Protein 4DRY (pdb70)

CATH classification: 3.40.50.720

B-factor: mean 14.55, std 7.14, range [5.87, 83.01]

Sequence (951 aa):
RIALVTGGGTGVGRGIAQALSAEGYSVVITGRRPDVLDAAAGEIGGRTGNIVRAVVCDVGDPDQVAALFAAVRAEFARLDLLVNNAGSNVPPVPLEEVTFEQWNGIVAANLTGAFLCTQHAFRKAQTPRGGRIINNGSISAQTPRPNSAPYTATKHAITGLTKSTALDGRHDIACGQIDIGNAATTGVLQANGEVAAEPTIPIEHIAEAVVYASLPLSANVLTTVATRPLVGRGRIALVTGGGTGVGRGIAQALSAEGYSVVITGRRPDVLDAAAGEIGGRTGNIVRAVVCDVGDPDQVAALFAAVRAEFARLDLLVNNAGSNVPPVPLEEVTFEQWNGIVAANLTGAFLCTQHAFRKAQTPRGGRIINNGSISAQTPRPNSAPYTATKHAITGLTKSTALDGRHDIACGQIDIGNAATDTARSTGVLQANGEVAAEPTIPIEHIAEAVVYASLPLSANVLTTVATRPLVGRGRIALVTGGGTGVGRGIAQALSAEGYSVVITGRRPDVLDAAAGEIGGRTGNIVRAVVCDVGDPDQVAALFAAVRAEFARLDLLVNNAGSNVPPVPLEEVTFEQWNGIVAANLTGAFLCTQHAFRKAQTPRGGRIINNGSISAQTPRPNSAPYTATKHAITGLTKSTALDGRHDIACGQIDIGNAATDTARSTGVLQANGEVAAEPTIPIEHIAEAVVYASLPLSANVLTTVATRPLVGRGRIALVTGGGTGVGRGIAQALSAEGYSVVITGRRPDVLDAAAGEIGGRTGNIVRAVVCDVGDPDQVAALFAAVRAEFARLDLLVNNAGSNVPPVPLEEVTFEQWNGIVAANLTGAFLCTQHAFRKAQTPRGGRIINNGSISAQTPRPNSAPYTATKHAITGLTKSTALDGRHDIACGQIDIGNAATDTARSTGVLQANGEVAAEPTIPIEHIAEAVVYASLPLSANVLTTVATRPLVGRG

Secondary structure (DSSP, 8-state):
-EEEETTTTSHHHHHHHHHHHHTT-EEEEEES-HHHHHHHHHHHHHHHSS-EEEEE--TT-HHHHHHHHHHHHHHHS--SEEEE----------GGG--HHHHHHHHIIIIIHHHHHHHHHH---SSS--EEEEEE--GGGT-PPTT-HHHHHHHHHHHHHHHHHHHHH---EEEEEE--S-B---EEE-TTS-EEE---B-HHHHHHHHH---S-TT------------SSB-/-EEEETTTTSHHHHHHHHHHHHTT-EEEEEES-HHHHHHHHHHHHHHH-S-EEEEE--TTSHHHHHHHHHHHHHHHS---EEEE----------GGG--HHHHHHHHIIIIIHHHHHHHHHH---SSS--EEEEEE--GGGTSPPSS-HHHHHHHHHHHHHHHHHHHHH---EEEEEE---SB---------EE-TTS-EE----B-HHHHHHHHH---S-TT------------SSB-/-EEEETTTTSHHHHHHHHHHHHTT-EEEEEES-HHHHHHHHHHHHHHH-S-EEEEE--TT-HHHHHHHHHHHHHHHS--SEEEE----------GGG--HHHHHHHHIIIIIHHHHHHHHHH---SSS--EEEEEE--GGGTSPPSS-HHHHHHHHHHHHHHHHHHHHH---EEEEEE---SEE-------EEE-TTS-EEE---EEHHHHHHHHH---S-TT------------SSB-/-EEEETT-SSHHHHHHHHHHHHTT-EEEEEES-HHHHHHHHHHHHHHH-S-EEEEE--TT-HHHHHHHHHHHHHHHS---EEEE-------S--GGG--HHHHHHHHIIIIIHHHHHHHHHH---SSS--EEEEEE--GGGTSPPTT-HHHHHHHHHHHHHHHHHHHHT---EEEEEE---SB---------EE-TTS-EE----B-HHHHHHHHH---S-TT------------SSB-

Structure (mmCIF, N/CA/C/O backbone):
data_4DRY
#
_entry.id   4DRY
#
_cell.length_a   86.531
_cell.length_b   98.128
_cell.length_c   117.220
_cell.angle_alpha   90.00
_cell.angle_beta   90.00
_cell.angle_gamma   90.00
#
_symmetry.space_group_name_H-M   'P 21 21 21'
#
loop_
_entity.id
_entity.type
_entity.pdbx_description
1 polymer '3-oxoacyl-[acyl-carrier-protein] reductase'
2 non-polymer 'SULFATE ION'
3 water water
#
loop_
_atom_site.group_PDB
_atom_site.id
_atom_site.type_symbol
_atom_site.label_atom_id
_atom_site.label_alt_id
_atom_site.label_comp_id
_atom_site.label_asym_id
_atom_site.label_entity_id
_atom_site.label_seq_id
_atom_site.pdbx_PDB_ins_code
_atom_site.Cartn_x
_atom_site.Cartn_y
_atom_site.Cartn_z
_atom_site.occupancy
_atom_site.B_iso_or_equiv
_atom_site.auth_seq_id
_atom_site.auth_comp_id
_atom_site.auth_asym_id
_atom_site.auth_atom_id
_atom_site.pdbx_PDB_model_num
ATOM 1 N N . ARG A 1 34 ? 21.293 18.235 21.075 1.00 14.96 11 ARG A N 1
ATOM 2 C CA . ARG A 1 34 ? 22.116 19.108 21.916 1.00 14.58 11 ARG A CA 1
ATOM 3 C C . ARG A 1 34 ? 22.899 18.290 22.941 1.00 11.38 11 ARG A C 1
ATOM 4 O O . ARG A 1 34 ? 22.374 17.355 23.552 1.00 11.73 11 ARG A O 1
ATOM 12 N N . ILE A 1 35 ? 24.161 18.644 23.125 1.00 10.63 12 ILE A N 1
ATOM 13 C CA . ILE A 1 35 ? 25.055 17.866 23.972 1.00 9.65 12 ILE A CA 1
ATOM 14 C C . ILE A 1 35 ? 25.377 18.595 25.271 1.00 9.44 12 ILE A C 1
ATOM 15 O O . ILE A 1 35 ? 25.929 19.693 25.251 1.00 8.28 12 ILE A O 1
ATOM 20 N N . ALA A 1 36 ? 25.050 17.971 26.400 1.00 9.42 13 ALA A N 1
ATOM 21 C CA . ALA A 1 36 ? 25.258 18.598 27.704 1.00 9.03 13 ALA A CA 1
ATOM 22 C C . ALA A 1 36 ? 26.205 17.794 28.577 1.00 9.25 13 ALA A C 1
ATOM 23 O O . ALA A 1 36 ? 26.228 16.568 28.524 1.00 10.29 13 ALA A O 1
ATOM 25 N N . LEU A 1 37 ? 26.979 18.500 29.384 1.00 8.02 14 LEU A N 1
ATOM 26 C CA . LEU A 1 37 ? 27.903 17.878 30.309 1.00 8.07 14 LEU A CA 1
ATOM 27 C C . LEU A 1 37 ? 27.691 18.451 31.723 1.00 8.92 14 LEU A C 1
ATOM 28 O O . LEU A 1 37 ? 27.765 19.667 31.930 1.00 7.83 14 LEU A O 1
ATOM 33 N N . VAL A 1 38 ? 27.411 17.568 32.682 1.00 8.54 15 VAL A N 1
ATOM 34 C CA . VAL A 1 38 ? 27.201 17.959 34.070 1.00 8.57 15 VAL A CA 1
ATOM 35 C C . VAL A 1 38 ? 28.287 17.357 34.973 1.00 9.21 15 VAL A C 1
ATOM 36 O O . VAL A 1 38 ? 28.361 16.140 35.138 1.00 9.56 15 VAL A O 1
ATOM 40 N N . THR A 1 39 ? 29.145 18.197 35.544 1.00 9.13 16 THR A N 1
ATOM 41 C CA . THR A 1 39 ? 30.127 17.696 36.509 1.00 10.03 16 THR A CA 1
ATOM 42 C C . THR A 1 39 ? 29.446 17.419 37.841 1.00 10.26 16 THR A C 1
ATOM 43 O O . THR A 1 39 ? 28.582 18.178 38.271 1.00 9.30 16 THR A O 1
ATOM 47 N N . GLY A 1 40 ? 29.836 16.324 38.488 1.00 10.89 17 GLY A N 1
ATOM 48 C CA . GLY A 1 40 ? 29.205 15.918 39.727 1.00 10.10 17 GLY A CA 1
ATOM 49 C C . GLY A 1 40 ? 27.743 15.600 39.508 1.00 11.31 17 GLY A C 1
ATOM 50 O O . GLY A 1 40 ? 26.901 15.865 40.363 1.00 10.59 17 GLY A O 1
ATOM 51 N N . GLY A 1 41 ? 27.435 15.021 38.351 1.00 11.90 18 GLY A N 1
ATOM 52 C CA . GLY A 1 41 ? 26.058 14.692 38.013 1.00 11.84 18 GLY A CA 1
ATOM 53 C C . GLY A 1 41 ? 25.570 13.361 38.567 1.00 12.56 18 GLY A C 1
ATOM 54 O O . GLY A 1 41 ? 24.441 12.946 38.294 1.00 13.05 18 GLY A O 1
ATOM 55 N N . GLY A 1 42 ? 26.416 12.692 39.345 1.00 11.72 19 GLY A N 1
ATOM 56 C CA . GLY A 1 42 ? 26.094 11.374 39.860 1.00 12.65 19 GLY A CA 1
ATOM 57 C C . GLY A 1 42 ? 25.164 11.392 41.062 1.00 15.29 19 GLY A C 1
ATOM 58 O O . GLY A 1 42 ? 24.354 10.481 41.230 1.00 17.88 19 GLY A O 1
ATOM 59 N N . THR A 1 43 ? 25.275 12.435 41.883 1.00 13.03 20 THR A N 1
ATOM 60 C CA . THR A 1 43 ? 24.527 12.555 43.122 1.00 13.78 20 THR A CA 1
ATOM 61 C C . THR A 1 43 ? 23.910 13.934 43.255 1.00 14.20 20 THR A C 1
ATOM 62 O O . THR A 1 43 ? 24.273 14.856 42.521 1.00 13.79 20 THR A O 1
ATOM 66 N N . GLY A 1 44 ? 22.986 14.070 44.207 1.00 13.31 21 GLY A N 1
ATOM 67 C CA . GLY A 1 44 ? 22.521 15.369 44.655 1.00 11.16 21 GLY A CA 1
ATOM 68 C C . GLY A 1 44 ? 22.006 16.296 43.574 1.00 12.77 21 GLY A C 1
ATOM 69 O O . GLY A 1 44 ? 21.307 15.874 42.650 1.00 13.51 21 GLY A O 1
ATOM 70 N N . VAL A 1 45 ? 22.344 17.575 43.691 1.00 11.91 22 VAL A N 1
ATOM 71 C CA . VAL A 1 45 ? 21.804 18.574 42.774 1.00 11.62 22 VAL A CA 1
ATOM 72 C C . VAL A 1 45 ? 22.193 18.284 41.330 1.00 11.08 22 VAL A C 1
ATOM 73 O O . VAL A 1 45 ? 21.366 18.392 40.425 1.00 10.68 22 VAL A O 1
ATOM 77 N N . GLY A 1 46 ? 23.456 17.916 41.124 1.00 11.85 23 GLY A N 1
ATOM 78 C CA . GLY A 1 46 ? 23.962 17.630 39.792 1.00 10.85 23 GLY A CA 1
ATOM 79 C C . GLY A 1 46 ? 23.161 16.541 39.106 1.00 11.36 23 GLY A C 1
ATOM 80 O O . GLY A 1 46 ? 22.823 16.647 37.924 1.00 11.05 23 GLY A O 1
ATOM 81 N N . ARG A 1 47 ? 22.836 15.500 39.860 1.00 10.94 24 ARG A N 1
ATOM 82 C CA . ARG A 1 47 ? 22.083 14.393 39.320 1.00 11.92 24 ARG A CA 1
ATOM 83 C C . ARG A 1 47 ? 20.667 14.814 38.940 1.00 11.27 24 ARG A C 1
ATOM 84 O O . ARG A 1 47 ? 20.098 14.329 37.962 1.00 11.02 24 ARG A O 1
ATOM 92 N N . GLY A 1 48 ? 20.092 15.713 39.725 1.00 10.86 25 GLY A N 1
ATOM 93 C CA . GLY A 1 48 ? 18.782 16.240 39.402 1.00 11.60 25 GLY A CA 1
ATOM 94 C C . GLY A 1 48 ? 18.816 17.007 38.092 1.00 10.73 25 GLY A C 1
ATOM 95 O O . GLY A 1 48 ? 17.919 16.884 37.263 1.00 10.06 25 GLY A O 1
ATOM 96 N N . ILE A 1 49 ? 19.861 17.807 37.920 1.00 9.52 26 ILE A N 1
ATOM 97 C CA . ILE A 1 49 ? 20.035 18.610 36.723 1.00 10.48 26 ILE A CA 1
ATOM 98 C C . ILE A 1 49 ? 20.186 17.720 35.498 1.00 10.75 26 ILE A C 1
ATOM 99 O O . ILE A 1 49 ? 19.548 17.952 34.471 1.00 9.68 26 ILE A O 1
ATOM 104 N N . ALA A 1 50 ? 21.030 16.698 35.632 1.00 11.01 27 ALA A N 1
ATOM 105 C CA . ALA A 1 50 ? 21.246 15.700 34.585 1.00 10.50 27 ALA A CA 1
ATOM 106 C C . ALA A 1 50 ? 19.936 15.032 34.192 1.00 11.27 27 ALA A C 1
ATOM 107 O O . ALA A 1 50 ? 19.634 14.895 33.013 1.00 12.11 27 ALA A O 1
ATOM 109 N N . GLN A 1 51 ? 19.171 14.609 35.189 1.00 11.54 28 GLN A N 1
ATOM 110 C CA . GLN A 1 51 ? 17.879 13.983 34.956 1.00 13.83 28 GLN A CA 1
ATOM 111 C C . GLN A 1 51 ? 16.967 14.906 34.169 1.00 13.60 28 GLN A C 1
ATOM 112 O O . GLN A 1 51 ? 16.333 14.484 33.204 1.00 13.90 28 GLN A O 1
ATOM 118 N N . ALA A 1 52 ? 16.900 16.166 34.594 1.00 12.68 29 ALA A N 1
ATOM 119 C CA . ALA A 1 52 ? 16.010 17.131 33.962 1.00 12.32 29 ALA A CA 1
ATOM 120 C C . ALA A 1 52 ? 16.451 17.438 32.537 1.00 11.32 29 ALA A C 1
ATOM 121 O O . ALA A 1 52 ? 15.618 17.560 31.640 1.00 11.72 29 ALA A O 1
ATOM 123 N N . LEU A 1 53 ? 17.758 17.562 32.339 1.00 10.93 30 LEU A N 1
ATOM 124 C CA . LEU A 1 53 ? 18.321 17.796 31.013 1.00 10.88 30 LEU A CA 1
ATOM 125 C C . LEU A 1 53 ? 18.095 16.600 30.107 1.00 11.74 30 LEU A C 1
ATOM 126 O O . LEU A 1 53 ? 17.709 16.748 28.949 1.00 11.54 30 LEU A O 1
ATOM 131 N N . SER A 1 54 ? 18.342 15.411 30.638 1.00 11.54 31 SER A N 1
ATOM 132 C CA . SER A 1 54 ? 18.102 14.197 29.881 1.00 11.93 31 SER A CA 1
ATOM 133 C C . SER A 1 54 ? 16.641 14.122 29.428 1.00 12.56 31 SER A C 1
ATOM 134 O O . SER A 1 54 ? 16.351 13.668 28.326 1.00 12.54 31 SER A O 1
ATOM 137 N N . ALA A 1 55 ? 15.724 14.583 30.273 1.00 12.23 32 ALA A N 1
ATOM 138 C CA . ALA A 1 55 ? 14.303 14.585 29.928 1.00 12.10 32 ALA A CA 1
ATOM 139 C C . ALA A 1 55 ? 13.941 15.612 28.840 1.00 12.50 32 ALA A C 1
ATOM 140 O O . ALA A 1 55 ? 12.959 15.451 28.123 1.00 13.10 32 ALA A O 1
ATOM 142 N N . GLU A 1 56 ? 14.736 16.666 28.718 1.00 13.06 33 GLU A N 1
ATOM 143 C CA . GLU A 1 56 ? 14.490 17.685 27.703 1.00 12.43 33 GLU A CA 1
ATOM 144 C C . GLU A 1 56 ? 15.020 17.261 26.340 1.00 12.57 33 GLU A C 1
ATOM 145 O O . GLU A 1 56 ? 14.840 17.963 25.357 1.00 13.23 33 GLU A O 1
ATOM 151 N N . GLY A 1 57 ? 15.695 16.118 26.290 1.00 13.56 34 GLY A N 1
ATOM 152 C CA . GLY A 1 57 ? 16.195 15.584 25.036 1.00 11.82 34 GLY A CA 1
ATOM 153 C C . GLY A 1 57 ? 17.687 15.769 24.811 1.00 13.69 34 GLY A C 1
ATOM 154 O O . GLY A 1 57 ? 18.194 15.421 23.748 1.00 13.82 34 GLY A O 1
ATOM 155 N N . TYR A 1 58 ? 18.392 16.332 25.789 1.00 12.15 35 TYR A N 1
ATOM 156 C CA . TYR A 1 58 ? 19.846 16.413 25.719 1.00 11.74 35 TYR A CA 1
ATOM 157 C C . TYR A 1 58 ? 20.470 15.030 25.812 1.00 11.60 35 TYR A C 1
ATOM 158 O O . TYR A 1 58 ? 19.993 14.173 26.551 1.00 12.01 35 TYR A O 1
ATOM 167 N N . SER A 1 59 ? 21.558 14.823 25.087 1.00 12.02 36 SER A N 1
ATOM 168 C CA . SER A 1 59 ? 22.456 13.724 25.399 1.00 11.19 36 SER A CA 1
ATOM 169 C C . SER A 1 59 ? 23.342 14.256 26.519 1.00 11.28 36 SER A C 1
ATOM 170 O O . SER A 1 59 ? 23.830 15.389 26.453 1.00 10.72 36 SER A O 1
ATOM 173 N N . VAL A 1 60 ? 23.545 13.459 27.556 1.00 11.20 37 VAL A N 1
ATOM 174 C CA . VAL A 1 60 ? 24.170 13.981 28.758 1.00 10.26 37 VAL A CA 1
ATOM 175 C C . VAL A 1 60 ? 25.396 13.178 29.161 1.00 11.07 37 VAL A C 1
ATOM 176 O O . VAL A 1 60 ? 25.415 11.944 29.067 1.00 10.72 37 VAL A O 1
ATOM 180 N N . VAL A 1 61 ? 26.428 13.891 29.591 1.00 9.49 38 VAL A N 1
ATOM 181 C CA . VAL A 1 61 ? 27.581 13.257 30.190 1.00 9.50 38 VAL A CA 1
ATOM 182 C C . VAL A 1 61 ? 27.664 13.715 31.633 1.00 10.08 38 VAL A C 1
ATOM 183 O O . VAL A 1 61 ? 27.600 14.909 31.920 1.00 9.50 38 VAL A O 1
ATOM 187 N N . ILE A 1 62 ? 27.791 12.767 32.553 1.00 11.05 39 ILE A N 1
ATOM 188 C CA . ILE A 1 62 ? 27.965 13.127 33.953 1.00 10.80 39 ILE A CA 1
ATOM 189 C C . ILE A 1 62 ? 29.344 12.692 34.437 1.00 11.39 39 ILE A C 1
ATOM 190 O O . ILE A 1 62 ? 29.935 11.762 33.885 1.00 12.13 39 ILE A O 1
ATOM 195 N N . THR A 1 63 ? 29.869 13.389 35.438 1.00 10.94 40 THR A N 1
ATOM 196 C CA . THR A 1 63 ? 31.190 13.069 35.970 1.00 12.33 40 THR A CA 1
ATOM 197 C C . THR A 1 63 ? 31.133 12.869 37.478 1.00 13.32 40 THR A C 1
ATOM 198 O O . THR A 1 63 ? 30.233 13.376 38.154 1.00 13.48 40 THR A O 1
ATOM 202 N N . GLY A 1 64 ? 32.102 12.122 37.994 1.00 14.65 41 GLY A N 1
ATOM 203 C CA . GLY A 1 64 ? 32.194 11.817 39.411 1.00 16.97 41 GLY A CA 1
ATOM 204 C C . GLY A 1 64 ? 33.373 10.891 39.643 1.00 18.44 41 GLY A C 1
ATOM 205 O O . GLY A 1 64 ? 33.917 10.327 38.697 1.00 18.17 41 GLY A O 1
ATOM 206 N N . ARG A 1 65 ? 33.765 10.723 40.899 1.00 22.45 42 ARG A N 1
ATOM 207 C CA . ARG A 1 65 ? 34.939 9.915 41.233 1.00 22.77 42 ARG A CA 1
ATOM 208 C C . ARG A 1 65 ? 34.573 8.483 41.619 1.00 23.93 42 ARG A C 1
ATOM 209 O O . ARG A 1 65 ? 35.447 7.622 41.732 1.00 25.27 42 ARG A O 1
ATOM 217 N N . ARG A 1 66 ? 33.286 8.234 41.825 1.00 22.86 43 ARG A N 1
ATOM 218 C CA . ARG A 1 66 ? 32.824 6.915 42.226 1.00 24.71 43 ARG A CA 1
ATOM 219 C C . ARG A 1 66 ? 32.114 6.224 41.065 1.00 24.82 43 ARG A C 1
ATOM 220 O O . ARG A 1 66 ? 30.959 6.522 40.768 1.00 26.15 43 ARG A O 1
ATOM 228 N N . PRO A 1 67 ? 32.807 5.290 40.404 1.00 24.67 44 PRO A N 1
ATOM 229 C CA . PRO A 1 67 ? 32.317 4.603 39.201 1.00 24.54 44 PRO A CA 1
ATOM 230 C C . PRO A 1 67 ? 31.001 3.870 39.443 1.00 25.64 44 PRO A C 1
ATOM 231 O O . PRO A 1 67 ? 30.102 3.919 38.610 1.00 23.78 44 PRO A O 1
ATOM 235 N N . ASP A 1 68 ? 30.899 3.194 40.581 1.00 27.88 45 ASP A N 1
ATOM 236 C CA . ASP A 1 68 ? 29.691 2.458 40.924 1.00 26.20 45 ASP A CA 1
ATOM 237 C C . ASP A 1 68 ? 28.460 3.370 40.979 1.00 25.37 45 ASP A C 1
ATOM 238 O O . ASP A 1 68 ? 27.452 3.107 40.318 1.00 23.94 45 ASP A O 1
ATOM 243 N N . VAL A 1 69 ? 28.541 4.446 41.755 1.00 25.34 46 VAL A N 1
ATOM 244 C CA . VAL A 1 69 ? 27.435 5.398 41.835 1.00 24.47 46 VAL A CA 1
ATOM 245 C C . VAL A 1 69 ? 27.134 6.038 40.477 1.00 23.88 46 VAL A C 1
ATOM 246 O O . VAL A 1 69 ? 25.981 6.097 40.047 1.00 22.36 46 VAL A O 1
ATOM 250 N N . LEU A 1 70 ? 28.183 6.514 39.813 1.00 22.65 47 LEU A N 1
ATOM 251 C CA . LEU A 1 70 ? 28.065 7.179 38.523 1.00 21.10 47 LEU A CA 1
ATOM 252 C C . LEU A 1 70 ? 27.395 6.283 37.484 1.00 21.72 47 LEU A C 1
ATOM 253 O O . LEU A 1 70 ? 26.469 6.712 36.789 1.00 21.42 47 LEU A O 1
ATOM 258 N N . ASP A 1 71 ? 27.862 5.041 37.377 1.00 21.77 48 ASP A N 1
ATOM 259 C CA . ASP A 1 71 ? 27.294 4.098 36.417 1.00 21.42 48 ASP A CA 1
ATOM 260 C C . ASP A 1 71 ? 25.811 3.895 36.668 1.00 22.30 48 ASP A C 1
ATOM 261 O O . ASP A 1 71 ? 25.010 3.880 35.731 1.00 20.89 48 ASP A O 1
ATOM 266 N N . ALA A 1 72 ? 25.453 3.747 37.941 1.00 23.63 49 ALA A N 1
ATOM 267 C CA . ALA A 1 72 ? 24.070 3.491 38.330 1.00 21.97 49 ALA A CA 1
ATOM 268 C C . ALA A 1 72 ? 23.164 4.687 38.065 1.00 21.63 49 ALA A C 1
ATOM 269 O O . ALA A 1 72 ? 22.047 4.522 37.582 1.00 21.76 49 ALA A O 1
ATOM 271 N N . ALA A 1 73 ? 23.636 5.887 38.385 1.00 20.69 50 ALA A N 1
ATOM 272 C CA . ALA A 1 73 ? 22.847 7.085 38.120 1.00 20.68 50 ALA A CA 1
ATOM 273 C C . ALA A 1 73 ? 22.592 7.251 36.615 1.00 20.34 50 ALA A C 1
ATOM 274 O O . ALA A 1 73 ? 21.491 7.612 36.194 1.00 20.08 50 ALA A O 1
ATOM 276 N N . ALA A 1 74 ? 23.605 6.975 35.801 1.00 18.87 51 ALA A N 1
ATOM 277 C CA . ALA A 1 74 ? 23.434 7.088 34.358 1.00 19.54 51 ALA A CA 1
ATOM 278 C C . ALA A 1 74 ? 22.377 6.099 33.838 1.00 19.46 51 ALA A C 1
ATOM 279 O O . ALA A 1 74 ? 21.555 6.439 32.979 1.00 19.45 51 ALA A O 1
ATOM 281 N N . GLY A 1 75 ? 22.390 4.885 34.378 1.00 19.79 52 GLY A N 1
ATOM 282 C CA . GLY A 1 75 ? 21.429 3.867 33.998 1.00 18.55 52 GLY A CA 1
ATOM 283 C C . GLY A 1 75 ? 20.016 4.238 34.399 1.00 19.59 52 GLY A C 1
ATOM 284 O O . GLY A 1 75 ? 19.093 4.155 33.591 1.00 20.78 52 GLY A O 1
ATOM 285 N N . GLU A 1 76 ? 19.845 4.656 35.646 1.00 17.62 53 GLU A N 1
ATOM 286 C CA . GLU A 1 76 ? 18.540 5.097 36.116 1.00 21.16 53 GLU A CA 1
ATOM 287 C C . GLU A 1 76 ? 17.970 6.173 35.197 1.00 20.89 53 GLU A C 1
ATOM 288 O O . GLU A 1 76 ? 16.886 6.003 34.622 1.00 19.99 53 GLU A O 1
ATOM 294 N N . ILE A 1 77 ? 18.708 7.272 35.040 1.00 21.34 54 ILE A N 1
ATOM 295 C CA . ILE A 1 77 ? 18.249 8.373 34.183 1.00 20.65 54 ILE A CA 1
ATOM 296 C C . ILE A 1 77 ? 17.949 7.914 32.752 1.00 20.12 54 ILE A C 1
ATOM 297 O O . ILE A 1 77 ? 16.885 8.218 32.210 1.00 20.32 54 ILE A O 1
ATOM 302 N N . GLY A 1 78 ? 18.884 7.181 32.148 1.00 20.03 55 GLY A N 1
ATOM 303 C CA . GLY A 1 78 ? 18.738 6.748 30.766 1.00 18.15 55 GLY A CA 1
ATOM 304 C C . GLY A 1 78 ? 17.509 5.882 30.565 1.00 20.32 55 GLY A C 1
ATOM 305 O O . GLY A 1 78 ? 16.771 6.033 29.596 1.00 21.55 55 GLY A O 1
ATOM 306 N N . GLY A 1 79 ? 17.286 4.964 31.495 1.00 21.31 56 GLY A N 1
ATOM 307 C CA . GLY A 1 79 ? 16.103 4.135 31.456 1.00 21.33 56 GLY A CA 1
ATOM 308 C C . GLY A 1 79 ? 14.817 4.923 31.625 1.00 21.60 56 GLY A C 1
ATOM 309 O O . GLY A 1 79 ? 13.754 4.466 31.213 1.00 22.06 56 GLY A O 1
ATOM 310 N N . ARG A 1 80 ? 14.894 6.097 32.241 1.00 20.92 57 ARG A N 1
ATOM 311 C CA . ARG A 1 80 ? 13.686 6.886 32.467 1.00 20.61 57 ARG A CA 1
ATOM 312 C C . ARG A 1 80 ? 13.309 7.683 31.232 1.00 21.55 57 ARG A C 1
ATOM 313 O O . ARG A 1 80 ? 12.125 7.880 30.951 1.00 20.94 57 ARG A O 1
ATOM 321 N N . THR A 1 81 ? 14.319 8.118 30.484 1.00 19.74 58 THR A N 1
ATOM 322 C CA . THR A 1 81 ? 14.110 9.089 29.414 1.00 18.55 58 THR A CA 1
ATOM 323 C C . THR A 1 81 ? 14.309 8.527 28.001 1.00 17.61 58 THR A C 1
ATOM 324 O O . THR A 1 81 ? 13.837 9.110 27.021 1.00 15.50 58 THR A O 1
ATOM 328 N N . GLY A 1 82 ? 15.029 7.415 27.895 1.00 17.46 59 GLY A N 1
ATOM 329 C CA . GLY A 1 82 ? 15.346 6.839 26.599 1.00 16.68 59 GLY A CA 1
ATOM 330 C C . GLY A 1 82 ? 16.460 7.579 25.865 1.00 17.31 59 GLY A C 1
ATOM 331 O O . GLY A 1 82 ? 16.685 7.362 24.670 1.00 16.88 59 GLY A O 1
ATOM 332 N N . ASN A 1 83 ? 17.160 8.460 26.572 1.00 16.10 60 ASN A N 1
ATOM 333 C CA . ASN A 1 83 ? 18.211 9.258 25.946 1.00 15.03 60 ASN A CA 1
ATOM 334 C C . ASN A 1 83 ? 19.599 8.864 26.437 1.00 14.78 60 ASN A C 1
ATOM 335 O O . ASN A 1 83 ? 19.742 8.239 27.482 1.00 14.25 60 ASN A O 1
ATOM 340 N N . ILE A 1 84 ? 20.620 9.215 25.666 1.00 15.08 61 ILE A N 1
ATOM 341 C CA . ILE A 1 84 ? 21.988 8.840 26.000 1.00 13.34 61 ILE A CA 1
ATOM 342 C C . ILE A 1 84 ? 22.514 9.573 27.236 1.00 13.46 61 ILE A C 1
ATOM 343 O O . ILE A 1 84 ? 22.519 10.799 27.277 1.00 13.07 61 ILE A O 1
ATOM 348 N N . VAL A 1 85 ? 22.943 8.817 28.242 1.00 12.56 62 VAL A N 1
ATOM 349 C CA . VAL A 1 85 ? 23.634 9.373 29.397 1.00 11.66 62 VAL A CA 1
ATOM 350 C C . VAL A 1 85 ? 24.955 8.645 29.589 1.00 12.93 62 VAL A C 1
ATOM 351 O O . VAL A 1 85 ? 24.964 7.451 29.857 1.00 15.46 62 VAL A O 1
ATOM 355 N N . ARG A 1 86 ? 26.073 9.350 29.472 1.00 11.97 63 ARG A N 1
ATOM 356 C CA . ARG A 1 86 ? 27.370 8.716 29.657 1.00 11.79 63 ARG A CA 1
ATOM 357 C C . ARG A 1 86 ? 27.956 9.038 31.030 1.00 12.33 63 ARG A C 1
ATOM 358 O O . ARG A 1 86 ? 27.771 10.142 31.550 1.00 11.35 63 ARG A O 1
ATOM 366 N N . ALA A 1 87 ? 28.661 8.070 31.610 1.00 11.87 64 ALA A N 1
ATOM 367 C CA . ALA A 1 87 ? 29.381 8.287 32.860 1.00 12.77 64 ALA A CA 1
ATOM 368 C C . ALA A 1 87 ? 30.892 8.227 32.666 1.00 14.70 64 ALA A C 1
ATOM 369 O O . ALA A 1 87 ? 31.453 7.193 32.293 1.00 15.50 64 ALA A O 1
ATOM 371 N N . VAL A 1 88 ? 31.552 9.345 32.925 1.00 15.67 65 VAL A N 1
ATOM 372 C CA . VAL A 1 88 ? 33.001 9.394 32.901 1.00 15.30 65 VAL A CA 1
ATOM 373 C C . VAL A 1 88 ? 33.509 9.589 34.319 1.00 15.49 65 VAL A C 1
ATOM 374 O O . VAL A 1 88 ? 33.150 10.559 34.973 1.00 15.86 65 VAL A O 1
ATOM 378 N N . VAL A 1 89 ? 34.323 8.659 34.804 1.00 15.48 66 VAL A N 1
ATOM 379 C CA . VAL A 1 89 ? 34.937 8.823 36.111 1.00 16.52 66 VAL A CA 1
ATOM 380 C C . VAL A 1 89 ? 36.037 9.848 35.965 1.00 16.53 66 VAL A C 1
ATOM 381 O O . VAL A 1 89 ? 36.935 9.690 35.132 1.00 15.73 66 VAL A O 1
ATOM 385 N N . CYS A 1 90 ? 35.978 10.892 36.781 1.00 15.52 67 CYS A N 1
ATOM 386 C CA . CYS A 1 90 ? 36.826 12.051 36.554 1.00 16.59 67 CYS A CA 1
ATOM 387 C C . CYS A 1 90 ? 36.815 13.022 37.726 1.00 16.27 67 CYS A C 1
ATOM 388 O O . CYS A 1 90 ? 35.755 13.468 38.163 1.00 16.81 67 CYS A O 1
ATOM 391 N N . ASP A 1 91 ? 38.009 13.344 38.215 1.00 16.63 68 ASP A N 1
ATOM 392 C CA . ASP A 1 91 ? 38.214 14.392 39.210 1.00 17.63 68 ASP A CA 1
ATOM 393 C C . ASP A 1 91 ? 38.484 15.709 38.488 1.00 15.49 68 ASP A C 1
ATOM 394 O O . ASP A 1 91 ? 39.495 15.852 37.807 1.00 14.60 68 ASP A O 1
ATOM 399 N N . VAL A 1 92 ? 37.587 16.678 38.635 1.00 14.94 69 VAL A N 1
ATOM 400 C CA . VAL A 1 92 ? 37.715 17.916 37.868 1.00 15.18 69 VAL A CA 1
ATOM 401 C C . VAL A 1 92 ? 38.903 18.791 38.284 1.00 15.07 69 VAL A C 1
ATOM 402 O O . VAL A 1 92 ? 39.332 19.666 37.522 1.00 13.80 69 VAL A O 1
ATOM 406 N N . GLY A 1 93 ? 39.438 18.557 39.479 1.00 15.76 70 GLY A N 1
ATOM 407 C CA . GLY A 1 93 ? 40.620 19.283 39.929 1.00 14.63 70 GLY A CA 1
ATOM 408 C C . GLY A 1 93 ? 41.915 18.800 39.281 1.00 14.83 70 GLY A C 1
ATOM 409 O O . GLY A 1 93 ? 42.993 19.348 39.525 1.00 14.13 70 GLY A O 1
ATOM 410 N N . ASP A 1 94 ? 41.804 17.771 38.449 1.00 14.31 71 ASP A N 1
ATOM 411 C CA . ASP A 1 94 ? 42.950 17.164 37.785 1.00 12.78 71 ASP A CA 1
ATOM 412 C C . ASP A 1 94 ? 42.947 17.545 36.299 1.00 12.79 71 ASP A C 1
ATOM 413 O O . ASP A 1 94 ? 42.051 17.153 35.549 1.00 13.15 71 ASP A O 1
ATOM 418 N N . PRO A 1 95 ? 43.959 18.307 35.862 1.00 13.78 72 PRO A N 1
ATOM 419 C CA . PRO A 1 95 ? 43.932 18.847 34.490 1.00 12.55 72 PRO A CA 1
ATOM 420 C C . PRO A 1 95 ? 44.025 17.757 33.430 1.00 12.21 72 PRO A C 1
ATOM 421 O O . PRO A 1 95 ? 43.476 17.921 32.339 1.00 11.92 72 PRO A O 1
ATOM 425 N N . ASP A 1 96 ? 44.714 16.664 33.740 1.00 11.51 73 ASP A N 1
ATOM 426 C CA . ASP A 1 96 ? 44.810 15.561 32.794 1.00 11.47 73 ASP A CA 1
ATOM 427 C C . ASP A 1 96 ? 43.460 14.853 32.659 1.00 11.51 73 ASP A C 1
ATOM 428 O O . ASP A 1 96 ? 43.006 14.571 31.548 1.00 10.84 73 ASP A O 1
ATOM 433 N N . GLN A 1 97 ? 42.809 14.587 33.786 1.00 11.78 74 GLN A N 1
ATOM 434 C CA . GLN A 1 97 ? 41.504 13.942 33.748 1.00 11.78 74 GLN A CA 1
ATOM 435 C C . GLN A 1 97 ? 40.490 14.840 33.064 1.00 11.84 74 GLN A C 1
ATOM 436 O O . GLN A 1 97 ? 39.646 14.362 32.302 1.00 11.20 74 GLN A O 1
ATOM 442 N N . VAL A 1 98 ? 40.578 16.144 33.320 1.00 11.47 75 VAL A N 1
ATOM 443 C CA . VAL A 1 98 ? 39.673 17.086 32.668 1.00 10.96 75 VAL A CA 1
ATOM 444 C C . VAL A 1 98 ? 39.877 17.084 31.152 1.00 10.94 75 VAL A C 1
ATOM 445 O O . VAL A 1 98 ? 38.904 17.026 30.392 1.00 9.89 75 VAL A O 1
ATOM 449 N N . ALA A 1 99 ? 41.138 17.136 30.718 1.00 10.36 76 ALA A N 1
ATOM 450 C CA . ALA A 1 99 ? 41.447 17.060 29.288 1.00 10.05 76 ALA A CA 1
ATOM 451 C C . ALA A 1 99 ? 40.936 15.758 28.694 1.00 8.65 76 ALA A C 1
ATOM 452 O O . ALA A 1 99 ? 40.313 15.757 27.640 1.00 9.31 76 ALA A O 1
ATOM 454 N N . ALA A 1 100 ? 41.188 14.650 29.377 1.00 8.58 77 ALA A N 1
ATOM 455 C CA . ALA A 1 100 ? 40.777 13.347 28.862 1.00 8.79 77 ALA A CA 1
ATOM 456 C C . ALA A 1 100 ? 39.250 13.256 28.748 1.00 9.92 77 ALA A C 1
ATOM 457 O O . ALA A 1 100 ? 38.729 12.694 27.786 1.00 9.74 77 ALA A O 1
ATOM 459 N N . LEU A 1 101 ? 38.545 13.844 29.717 1.00 10.04 78 LEU A N 1
ATOM 460 C CA . LEU A 1 101 ? 37.089 13.896 29.714 1.00 9.24 78 LEU A CA 1
ATOM 461 C C . LEU A 1 101 ? 36.510 14.622 28.493 1.00 9.78 78 LEU A C 1
ATOM 462 O O . LEU A 1 101 ? 35.610 14.123 27.814 1.00 8.84 78 LEU A O 1
ATOM 467 N N . PHE A 1 102 ? 37.025 15.815 28.226 1.00 10.15 79 PHE A N 1
ATOM 468 C CA . PHE A 1 102 ? 36.526 16.611 27.112 1.00 10.35 79 PHE A CA 1
ATOM 469 C C . PHE A 1 102 ? 36.917 15.978 25.770 1.00 10.11 79 PHE A C 1
ATOM 470 O O . PHE A 1 102 ? 36.181 16.074 24.791 1.00 9.41 79 PHE A O 1
ATOM 478 N N . ALA A 1 103 ? 38.069 15.314 25.741 1.00 9.85 80 ALA A N 1
ATOM 479 C CA . ALA A 1 103 ? 38.470 14.553 24.561 1.00 9.39 80 ALA A CA 1
ATOM 480 C C . ALA A 1 103 ? 37.504 13.391 24.295 1.00 9.84 80 ALA A C 1
ATOM 481 O O . ALA A 1 103 ? 37.191 13.093 23.144 1.00 10.49 80 ALA A O 1
ATOM 483 N N . ALA A 1 104 ? 37.010 12.749 25.348 1.00 9.13 81 ALA A N 1
ATOM 484 C CA . ALA A 1 104 ? 36.015 11.692 25.161 1.00 10.08 81 ALA A CA 1
ATOM 485 C C . ALA A 1 104 ? 34.677 12.246 24.642 1.00 10.98 81 ALA A C 1
ATOM 486 O O . ALA A 1 104 ? 34.023 11.624 23.796 1.00 11.09 81 ALA A O 1
ATOM 488 N N . VAL A 1 105 ? 34.282 13.416 25.147 1.00 9.91 82 VAL A N 1
ATOM 489 C CA . VAL A 1 105 ? 33.080 14.097 24.664 1.00 9.52 82 VAL A CA 1
ATOM 490 C C . VAL A 1 105 ? 33.241 14.448 23.184 1.00 10.64 82 VAL A C 1
ATOM 491 O O . VAL A 1 105 ? 32.410 14.092 22.350 1.00 10.16 82 VAL A O 1
ATOM 495 N N . ARG A 1 106 ? 34.318 15.148 22.851 1.00 10.75 83 ARG A N 1
ATOM 496 C CA . ARG A 1 106 ? 34.572 15.462 21.454 1.00 11.98 83 ARG A CA 1
ATOM 497 C C . ARG A 1 106 ? 34.622 14.190 20.601 1.00 10.56 83 ARG A C 1
ATOM 498 O O . ARG A 1 106 ? 34.172 14.190 19.474 1.00 11.44 83 ARG A O 1
ATOM 506 N N . ALA A 1 107 ? 35.146 13.105 21.155 1.00 10.89 84 ALA A N 1
ATOM 507 C CA . ALA A 1 107 ? 35.317 11.858 20.409 1.00 11.76 84 ALA A CA 1
ATOM 508 C C . ALA A 1 107 ? 33.984 11.232 19.999 1.00 12.38 84 ALA A C 1
ATOM 509 O O . ALA A 1 107 ? 33.829 10.777 18.858 1.00 11.97 84 ALA A O 1
ATOM 511 N N . GLU A 1 108 ? 33.027 11.211 20.923 1.00 10.78 85 GLU A N 1
ATOM 512 C CA . GLU A 1 108 ? 31.713 10.656 20.625 1.00 10.71 85 GLU A CA 1
ATOM 513 C C . GLU A 1 108 ? 30.739 11.637 19.974 1.00 11.07 85 GLU A C 1
ATOM 514 O O . GLU A 1 108 ? 30.030 11.277 19.041 1.00 12.01 85 GLU A O 1
ATOM 520 N N . PHE A 1 109 ? 30.683 12.862 20.477 1.00 10.31 86 PHE A N 1
ATOM 521 C CA . PHE A 1 109 ? 29.630 13.793 20.084 1.00 9.87 86 PHE A CA 1
ATOM 522 C C . PHE A 1 109 ? 30.097 14.896 19.147 1.00 10.37 86 PHE A C 1
ATOM 523 O O . PHE A 1 109 ? 29.277 15.638 18.607 1.00 11.29 86 PHE A O 1
ATOM 531 N N . ALA A 1 110 ? 31.409 15.019 18.970 1.00 10.33 87 ALA A N 1
ATOM 532 C CA . ALA A 1 110 ? 31.956 16.031 18.082 1.00 10.18 87 ALA A CA 1
ATOM 533 C C . ALA A 1 110 ? 31.668 17.459 18.559 1.00 11.59 87 ALA A C 1
ATOM 534 O O . ALA A 1 110 ? 32.200 18.411 18.000 1.00 11.21 87 ALA A O 1
ATOM 536 N N . ARG A 1 111 ? 30.817 17.621 19.572 1.00 10.51 88 ARG A N 1
ATOM 537 C CA . ARG A 1 111 ? 30.533 18.966 20.060 1.00 11.59 88 ARG A CA 1
ATOM 538 C C . ARG A 1 111 ? 30.002 19.003 21.481 1.00 9.98 88 ARG A C 1
ATOM 539 O O . ARG A 1 111 ? 29.553 17.997 22.018 1.00 10.58 88 ARG A O 1
ATOM 547 N N . LEU A 1 112 ? 30.051 20.187 22.077 1.00 10.93 89 LEU A N 1
ATOM 548 C CA . LEU A 1 112 ? 29.437 20.427 23.379 1.00 9.24 89 LEU A CA 1
ATOM 549 C C . LEU A 1 112 ? 28.620 21.716 23.355 1.00 9.15 89 LEU A C 1
ATOM 550 O O . LEU A 1 112 ? 29.160 22.787 23.081 1.00 9.52 89 LEU A O 1
ATOM 555 N N . ASP A 1 113 ? 27.330 21.606 23.657 1.00 8.79 90 ASP A N 1
ATOM 556 C CA . ASP A 1 113 ? 26.422 22.750 23.648 1.00 9.50 90 ASP A CA 1
ATOM 557 C C . ASP A 1 113 ? 26.230 23.393 25.004 1.00 9.13 90 ASP A C 1
ATOM 558 O O . ASP A 1 113 ? 25.993 24.597 25.094 1.00 8.89 90 ASP A O 1
ATOM 563 N N . LEU A 1 114 ? 26.317 22.580 26.052 1.00 9.02 91 LEU A N 1
ATOM 564 C CA . LEU A 1 114 ? 26.062 23.037 27.416 1.00 8.54 91 LEU A CA 1
ATOM 565 C C . LEU A 1 114 ? 27.012 22.407 28.436 1.00 7.70 91 LEU A C 1
ATOM 566 O O . LEU A 1 114 ? 27.123 21.182 28.527 1.00 8.37 91 LEU A O 1
ATOM 571 N N . LEU A 1 115 ? 27.695 23.248 29.199 1.00 7.08 92 LEU A N 1
ATOM 572 C CA . LEU A 1 115 ? 28.463 22.780 30.347 1.00 7.65 92 LEU A CA 1
ATOM 573 C C . LEU A 1 115 ? 27.800 23.267 31.637 1.00 8.04 92 LEU A C 1
ATOM 574 O O . LEU A 1 115 ? 27.570 24.462 31.805 1.00 8.33 92 LEU A O 1
ATOM 579 N N . VAL A 1 116 ? 27.475 22.349 32.538 1.00 7.93 93 VAL A N 1
ATOM 580 C CA . VAL A 1 116 ? 27.033 22.741 33.871 1.00 8.10 93 VAL A CA 1
ATOM 581 C C . VAL A 1 116 ? 28.126 22.420 34.871 1.00 7.67 93 VAL A C 1
ATOM 582 O O . VAL A 1 116 ? 28.345 21.261 35.210 1.00 7.60 93 VAL A O 1
ATOM 586 N N . ASN A 1 117 ? 28.828 23.447 35.331 1.00 8.53 94 ASN A N 1
ATOM 587 C CA . ASN A 1 117 ? 29.845 23.256 36.362 1.00 8.63 94 ASN A CA 1
ATOM 588 C C . ASN A 1 117 ? 29.152 23.120 37.700 1.00 8.64 94 ASN A C 1
ATOM 589 O O . ASN A 1 117 ? 28.838 24.106 38.351 1.00 9.08 94 ASN A O 1
ATOM 594 N N . ASN A 1 118 ? 28.887 21.887 38.094 1.00 9.03 95 ASN A N 1
ATOM 595 C CA . ASN A 1 118 ? 28.132 21.647 39.305 1.00 9.80 95 ASN A CA 1
ATOM 596 C C . ASN A 1 118 ? 28.982 21.039 40.408 1.00 11.18 95 ASN A C 1
ATOM 597 O O . ASN A 1 118 ? 28.635 21.122 41.588 1.00 11.97 95 ASN A O 1
ATOM 602 N N . ALA A 1 119 ? 30.085 20.414 40.022 1.00 9.60 96 ALA A N 1
ATOM 603 C CA . ALA A 1 119 ? 30.929 19.737 40.985 1.00 11.10 96 ALA A CA 1
ATOM 604 C C . ALA A 1 119 ? 31.400 20.711 42.059 1.00 12.23 96 ALA A C 1
ATOM 605 O O . ALA A 1 119 ? 31.662 21.878 41.789 1.00 13.45 96 ALA A O 1
ATOM 607 N N . GLY A 1 120 ? 31.509 20.231 43.286 1.00 13.40 97 GLY A N 1
ATOM 608 C CA . GLY A 1 120 ? 31.948 21.092 44.364 1.00 14.93 97 GLY A CA 1
ATOM 609 C C . GLY A 1 120 ? 31.724 20.435 45.700 1.00 19.42 97 GLY A C 1
ATOM 610 O O . GLY A 1 120 ? 31.048 19.396 45.779 1.00 20.77 97 GLY A O 1
ATOM 611 N N . SER A 1 121 ? 32.286 21.033 46.749 1.00 18.44 98 SER A N 1
ATOM 612 C CA . SER A 1 121 ? 32.243 20.427 48.073 1.00 17.99 98 SER A CA 1
ATOM 613 C C . SER A 1 121 ? 32.279 21.484 49.156 1.00 18.14 98 SER A C 1
ATOM 614 O O . SER A 1 121 ? 32.552 22.651 48.894 1.00 17.50 98 SER A O 1
ATOM 617 N N . ASN A 1 122 ? 32.022 21.060 50.385 1.00 20.75 99 ASN A N 1
ATOM 618 C CA . ASN A 1 122 ? 32.170 21.949 51.520 1.00 20.15 99 ASN A CA 1
ATOM 619 C C . ASN A 1 122 ? 33.229 21.456 52.510 1.00 23.06 99 ASN A C 1
ATOM 620 O O . ASN A 1 122 ? 33.802 20.371 52.375 1.00 23.79 99 ASN A O 1
ATOM 625 N N . VAL A 1 123 ? 33.482 22.282 53.509 1.00 23.67 100 VAL A N 1
ATOM 626 C CA . VAL A 1 123 ? 34.505 22.015 54.493 1.00 20.59 100 VAL A CA 1
ATOM 627 C C . VAL A 1 123 ? 33.806 22.150 55.831 1.00 21.10 100 VAL A C 1
ATOM 628 O O . VAL A 1 123 ? 33.033 23.088 56.029 1.00 22.39 100 VAL A O 1
ATOM 632 N N . PRO A 1 124 ? 34.044 21.202 56.746 1.00 20.39 101 PRO A N 1
ATOM 633 C CA . PRO A 1 124 ? 33.358 21.244 58.043 1.00 19.97 101 PRO A CA 1
ATOM 634 C C . PRO A 1 124 ? 33.443 22.633 58.686 1.00 18.15 101 PRO A C 1
ATOM 635 O O . PRO A 1 124 ? 34.463 23.308 58.546 1.00 16.78 101 PRO A O 1
ATOM 639 N N . PRO A 1 125 ? 32.371 23.057 59.373 1.00 16.87 102 PRO A N 1
ATOM 640 C CA . PRO A 1 125 ? 32.297 24.344 60.068 1.00 14.44 102 PRO A CA 1
ATOM 641 C C . PRO A 1 125 ? 33.262 24.397 61.258 1.00 17.15 102 PRO A C 1
ATOM 642 O O . PRO A 1 125 ? 32.882 24.747 62.394 1.00 17.73 102 PRO A O 1
ATOM 646 N N . VAL A 1 126 ? 34.514 24.054 60.995 1.00 15.04 103 VAL A N 1
ATOM 647 C CA . VAL A 1 126 ? 35.564 24.162 61.993 1.00 13.77 103 VAL A CA 1
ATOM 648 C C . VAL A 1 126 ? 35.998 25.630 62.041 1.00 13.52 103 VAL A C 1
ATOM 649 O O . VAL A 1 126 ? 35.816 26.358 61.065 1.00 12.78 103 VAL A O 1
ATOM 653 N N . PRO A 1 127 ? 36.545 26.084 63.182 1.00 13.50 104 PRO A N 1
ATOM 654 C CA . PRO A 1 127 ? 37.028 27.470 63.256 1.00 11.97 104 PRO A CA 1
ATOM 655 C C . PRO A 1 127 ? 38.128 27.734 62.235 1.00 12.26 104 PRO A C 1
ATOM 656 O O . PRO A 1 127 ? 38.882 26.834 61.865 1.00 12.27 104 PRO A O 1
ATOM 660 N N . LEU A 1 128 ? 38.206 28.984 61.797 1.00 12.05 105 LEU A N 1
ATOM 661 C CA . LEU A 1 128 ? 38.988 29.374 60.635 1.00 10.96 105 LEU A CA 1
ATOM 662 C C . LEU A 1 128 ? 40.438 28.922 60.702 1.00 11.03 105 LEU A C 1
ATOM 663 O O . LEU A 1 128 ? 40.984 28.420 59.721 1.00 10.81 105 LEU A O 1
ATOM 668 N N . GLU A 1 129 ? 41.068 29.113 61.856 1.00 11.43 106 GLU A N 1
ATOM 669 C CA . GLU A 1 129 ? 42.474 28.770 61.996 1.00 11.28 106 GLU A CA 1
ATOM 670 C C . GLU A 1 129 ? 42.698 27.259 62.104 1.00 11.88 106 GLU A C 1
ATOM 671 O O . GLU A 1 129 ? 43.828 26.787 61.992 1.00 13.35 106 GLU A O 1
ATOM 677 N N . GLU A 1 130 ? 41.626 26.494 62.287 1.00 12.39 107 GLU A N 1
ATOM 678 C CA . GLU A 1 130 ? 41.761 25.036 62.406 1.00 13.27 107 GLU A CA 1
ATOM 679 C C . GLU A 1 130 ? 41.617 24.266 61.093 1.00 11.98 107 GLU A C 1
ATOM 680 O O . GLU A 1 130 ? 41.959 23.092 61.019 1.00 11.98 107 GLU A O 1
ATOM 686 N N . VAL A 1 131 ? 41.103 24.928 60.064 1.00 12.01 108 VAL A N 1
ATOM 687 C CA . VAL A 1 131 ? 40.999 24.330 58.742 1.00 11.48 108 VAL A CA 1
ATOM 688 C C . VAL A 1 131 ? 42.372 23.795 58.331 1.00 11.01 108 VAL A C 1
ATOM 689 O O . VAL A 1 131 ? 43.367 24.499 58.475 1.00 9.83 108 VAL A O 1
ATOM 693 N N . THR A 1 132 ? 42.425 22.558 57.839 1.00 10.45 109 THR A N 1
ATOM 694 C CA . THR A 1 132 ? 43.699 21.951 57.446 1.00 11.20 109 THR A CA 1
ATOM 695 C C . THR A 1 132 ? 44.096 22.341 56.030 1.00 11.79 109 THR A C 1
ATOM 696 O O . THR A 1 132 ? 43.248 22.735 55.226 1.00 12.46 109 THR A O 1
ATOM 700 N N . PHE A 1 133 ? 45.384 22.235 55.725 1.00 10.63 110 PHE A N 1
ATOM 701 C CA . PHE A 1 133 ? 45.891 22.618 54.412 1.00 10.73 110 PHE A CA 1
ATOM 702 C C . PHE A 1 133 ? 45.277 21.714 53.320 1.00 12.32 110 PHE A C 1
ATOM 703 O O . PHE A 1 133 ? 44.907 22.191 52.241 1.00 11.79 110 PHE A O 1
ATOM 711 N N . GLU A 1 134 ? 45.145 20.422 53.622 1.00 13.02 111 GLU A N 1
ATOM 712 C CA . GLU A 1 134 ? 44.459 19.473 52.740 1.00 14.65 111 GLU A CA 1
ATOM 713 C C . GLU A 1 134 ? 43.002 19.870 52.477 1.00 13.26 111 GLU A C 1
ATOM 714 O O . GLU A 1 134 ? 42.517 19.805 51.337 1.00 12.49 111 GLU A O 1
ATOM 720 N N . GLN A 1 135 ? 42.307 20.277 53.533 1.00 12.71 112 GLN A N 1
ATOM 721 C CA . GLN A 1 135 ? 40.917 20.687 53.399 1.00 12.54 112 GLN A CA 1
ATOM 722 C C . GLN A 1 135 ? 40.845 21.899 52.493 1.00 11.61 112 GLN A C 1
ATOM 723 O O . GLN A 1 135 ? 40.001 21.963 51.601 1.00 12.33 112 GLN A O 1
ATOM 729 N N . TRP A 1 136 ? 41.763 22.836 52.701 1.00 11.47 113 TRP A N 1
ATOM 730 C CA . TRP A 1 136 ? 41.845 24.030 51.871 1.00 10.48 113 TRP A CA 1
ATOM 731 C C . TRP A 1 136 ? 42.076 23.677 50.415 1.00 10.47 113 TRP A C 1
ATOM 732 O O . TRP A 1 136 ? 41.305 24.079 49.543 1.00 10.09 113 TRP A O 1
ATOM 743 N N . ASN A 1 137 ? 43.138 22.919 50.156 1.00 10.84 114 ASN A N 1
ATOM 744 C CA . ASN A 1 137 ? 43.499 22.551 48.790 1.00 9.90 114 ASN A CA 1
ATOM 745 C C . ASN A 1 137 ? 42.407 21.788 48.078 1.00 10.15 114 ASN A C 1
ATOM 746 O O . ASN A 1 137 ? 42.170 21.993 46.885 1.00 9.69 114 ASN A O 1
ATOM 751 N N . GLY A 1 138 ? 41.739 20.917 48.829 1.00 11.15 115 GLY A N 1
ATOM 752 C CA . GLY A 1 138 ? 40.644 20.118 48.311 1.00 10.25 115 GLY A CA 1
ATOM 753 C C . GLY A 1 138 ? 39.421 20.927 47.928 1.00 10.40 115 GLY A C 1
ATOM 754 O O . GLY A 1 138 ? 38.820 20.669 46.890 1.00 11.50 115 GLY A O 1
ATOM 755 N N . ILE A 1 139 ? 39.043 21.908 48.741 1.00 9.30 116 ILE A N 1
ATOM 756 C CA . ILE A 1 139 ? 37.888 22.718 48.379 1.00 10.12 116 ILE A CA 1
ATOM 757 C C . ILE A 1 139 ? 38.220 23.677 47.221 1.00 11.11 116 ILE A C 1
ATOM 758 O O . ILE A 1 139 ? 37.386 23.912 46.336 1.00 11.49 116 ILE A O 1
ATOM 763 N N . VAL A 1 140 ? 39.441 24.212 47.211 1.00 9.45 117 VAL A N 1
ATOM 764 C CA . VAL A 1 140 ? 39.884 25.037 46.092 1.00 9.67 117 VAL A CA 1
ATOM 765 C C . VAL A 1 140 ? 39.800 24.257 44.777 1.00 9.05 117 VAL A C 1
ATOM 766 O O . VAL A 1 140 ? 39.223 24.727 43.811 1.00 9.34 117 VAL A O 1
ATOM 770 N N . ALA A 1 141 ? 40.348 23.050 44.763 1.00 9.00 118 ALA A N 1
ATOM 771 C CA . ALA A 1 141 ? 40.310 22.200 43.577 1.00 9.75 118 ALA A CA 1
ATOM 772 C C . ALA A 1 141 ? 38.878 21.872 43.150 1.00 10.73 118 ALA A C 1
ATOM 773 O O . ALA A 1 141 ? 38.533 21.956 41.969 1.00 9.41 118 ALA A O 1
ATOM 775 N N . ALA A 1 142 ? 38.052 21.502 44.124 1.00 10.78 119 ALA A N 1
ATOM 776 C CA . ALA A 1 142 ? 36.674 21.100 43.858 1.00 10.98 119 ALA A CA 1
ATOM 777 C C . ALA A 1 142 ? 35.818 22.261 43.375 1.00 11.23 119 ALA A C 1
ATOM 778 O O . ALA A 1 142 ? 35.117 22.141 42.383 1.00 12.28 119 ALA A O 1
ATOM 780 N N . ASN A 1 143 ? 35.887 23.392 44.067 1.00 10.98 120 ASN A N 1
ATOM 781 C CA . ASN A 1 143 ? 34.960 24.492 43.806 1.00 10.81 120 ASN A CA 1
ATOM 782 C C . ASN A 1 143 ? 35.397 25.544 42.788 1.00 10.83 120 ASN A C 1
ATOM 783 O O . ASN A 1 143 ? 34.553 26.218 42.205 1.00 12.38 120 ASN A O 1
ATOM 788 N N . LEU A 1 144 ? 36.699 25.710 42.581 1.00 9.85 121 LEU A N 1
ATOM 789 C CA . LEU A 1 144 ? 37.159 26.783 41.719 1.00 8.74 121 LEU A CA 1
ATOM 790 C C . LEU A 1 144 ? 37.935 26.252 40.528 1.00 9.31 121 LEU A C 1
ATOM 791 O O . LEU A 1 144 ? 37.621 26.562 39.378 1.00 9.19 121 LEU A O 1
ATOM 796 N N . THR A 1 145 ? 38.957 25.454 40.813 1.00 9.34 122 THR A N 1
ATOM 797 C CA . THR A 1 145 ? 39.843 24.917 39.788 1.00 9.55 122 THR A CA 1
ATOM 798 C C . THR A 1 145 ? 39.121 24.011 38.782 1.00 10.01 122 THR A C 1
ATOM 799 O O . THR A 1 145 ? 39.378 24.077 37.576 1.00 9.25 122 THR A O 1
ATOM 803 N N . GLY A 1 146 ? 38.233 23.156 39.285 1.00 10.55 123 GLY A N 1
ATOM 804 C CA . GLY A 1 146 ? 37.452 22.276 38.431 1.00 10.75 123 GLY A CA 1
ATOM 805 C C . GLY A 1 146 ? 36.616 23.068 37.440 1.00 9.78 123 GLY A C 1
ATOM 806 O O . GLY A 1 146 ? 36.628 22.799 36.238 1.00 10.00 123 GLY A O 1
ATOM 807 N N . ALA A 1 147 ? 35.896 24.056 37.956 1.00 9.37 124 ALA A N 1
ATOM 808 C CA . ALA A 1 147 ? 35.092 24.945 37.141 1.00 7.88 124 ALA A CA 1
ATOM 809 C C . ALA A 1 147 ? 35.956 25.685 36.126 1.00 8.42 124 ALA A C 1
ATOM 810 O O . ALA A 1 147 ? 35.592 25.785 34.963 1.00 9.38 124 ALA A O 1
ATOM 812 N N . PHE A 1 148 ? 37.100 26.207 36.548 1.00 8.36 125 PHE A N 1
ATOM 813 C CA . PHE A 1 148 ? 37.957 26.894 35.595 1.00 8.62 125 PHE A CA 1
ATOM 814 C C . PHE A 1 148 ? 38.460 25.945 34.512 1.00 9.69 125 PHE A C 1
ATOM 815 O O . PHE A 1 148 ? 38.454 26.294 33.325 1.00 9.62 125 PHE A O 1
ATOM 823 N N . LEU A 1 149 ? 38.898 24.752 34.913 1.00 8.87 126 LEU A N 1
ATOM 824 C CA . LEU A 1 149 ? 39.465 23.807 33.953 1.00 9.19 126 LEU A CA 1
ATOM 825 C C . LEU A 1 149 ? 38.416 23.344 32.922 1.00 10.27 126 LEU A C 1
ATOM 826 O O . LEU A 1 149 ? 38.689 23.311 31.719 1.00 9.95 126 LEU A O 1
ATOM 831 N N . CYS A 1 150 ? 37.218 22.996 33.387 1.00 9.85 127 CYS A N 1
ATOM 832 C CA . CYS A 1 150 ? 36.159 22.602 32.466 1.00 9.51 127 CYS A CA 1
ATOM 833 C C . CYS A 1 150 ? 35.811 23.764 31.542 1.00 9.50 127 CYS A C 1
ATOM 834 O O . CYS A 1 150 ? 35.568 23.571 30.344 1.00 9.00 127 CYS A O 1
ATOM 837 N N . THR A 1 151 ? 35.820 24.971 32.099 1.00 8.62 128 THR A N 1
ATOM 838 C CA . THR A 1 151 ? 35.517 26.165 31.328 1.00 9.46 128 THR A CA 1
ATOM 839 C C . THR A 1 151 ? 36.507 26.334 30.178 1.00 10.35 128 THR A C 1
ATOM 840 O O . THR A 1 151 ? 36.130 26.692 29.057 1.00 11.73 128 THR A O 1
ATOM 844 N N . GLN A 1 152 ? 37.776 26.084 30.461 1.00 9.76 129 GLN A N 1
ATOM 845 C CA . GLN A 1 152 ? 38.818 26.208 29.457 1.00 10.52 129 GLN A CA 1
ATOM 846 C C . GLN A 1 152 ? 38.515 25.309 28.263 1.00 12.69 129 GLN A C 1
ATOM 847 O O . GLN A 1 152 ? 38.473 25.763 27.115 1.00 12.27 129 GLN A O 1
ATOM 853 N N . HIS A 1 153 ? 38.305 24.028 28.545 1.00 11.68 130 HIS A N 1
ATOM 854 C CA . HIS A 1 153 ? 38.065 23.050 27.497 1.00 11.53 130 HIS A CA 1
ATOM 855 C C . HIS A 1 153 ? 36.758 23.302 26.748 1.00 11.53 130 HIS A C 1
ATOM 856 O O . HIS A 1 153 ? 36.690 23.102 25.537 1.00 11.92 130 HIS A O 1
ATOM 863 N N . ALA A 1 154 ? 35.727 23.736 27.468 1.00 10.80 131 ALA A N 1
ATOM 864 C CA . ALA A 1 154 ? 34.477 24.124 26.836 1.00 11.31 131 ALA A CA 1
ATOM 865 C C . ALA A 1 154 ? 34.741 25.227 25.814 1.00 11.89 131 ALA A C 1
ATOM 866 O O . ALA A 1 154 ? 34.261 25.167 24.682 1.00 11.59 131 ALA A O 1
ATOM 868 N N . PHE A 1 155 ? 35.510 26.233 26.220 1.00 11.48 132 PHE A N 1
ATOM 869 C CA . PHE A 1 155 ? 35.846 27.336 25.325 1.00 12.63 132 PHE A CA 1
ATOM 870 C C . PHE A 1 155 ? 36.541 26.839 24.080 1.00 12.86 132 PHE A C 1
ATOM 871 O O . PHE A 1 155 ? 36.219 27.268 22.970 1.00 14.44 132 PHE A O 1
ATOM 879 N N . ARG A 1 156 ? 37.505 25.949 24.267 1.00 11.30 133 ARG A N 1
ATOM 880 C CA . ARG A 1 156 ? 38.249 25.427 23.144 1.00 12.47 133 ARG A CA 1
ATOM 881 C C . ARG A 1 156 ? 37.311 24.714 22.168 1.00 13.77 133 ARG A C 1
ATOM 882 O O . ARG A 1 156 ? 37.310 25.010 20.969 1.00 14.33 133 ARG A O 1
ATOM 906 N N . LYS A 1 159 ? 34.622 27.127 20.485 1.00 13.42 136 LYS A N 1
ATOM 907 C CA . LYS A 1 159 ? 35.172 28.079 19.533 1.00 13.83 136 LYS A CA 1
ATOM 908 C C . LYS A 1 159 ? 35.520 27.375 18.230 1.00 13.99 136 LYS A C 1
ATOM 909 O O . LYS A 1 159 ? 35.602 28.003 17.183 1.00 16.08 136 LYS A O 1
ATOM 915 N N . ALA A 1 160 ? 35.730 26.069 18.306 1.00 13.43 137 ALA A N 1
ATOM 916 C CA . ALA A 1 160 ? 36.130 25.284 17.154 1.00 14.03 137 ALA A CA 1
ATOM 917 C C . ALA A 1 160 ? 34.937 24.685 16.395 1.00 14.73 137 ALA A C 1
ATOM 918 O O . ALA A 1 160 ? 34.924 24.689 15.170 1.00 15.86 137 ALA A O 1
ATOM 920 N N . GLN A 1 161 ? 33.944 24.177 17.121 1.00 14.81 138 GLN A N 1
ATOM 921 C CA . GLN A 1 161 ? 32.798 23.503 16.498 1.00 15.13 138 GLN A CA 1
ATOM 922 C C . GLN A 1 161 ? 32.018 24.408 15.538 1.00 15.09 138 GLN A C 1
ATOM 923 O O . GLN A 1 161 ? 32.148 25.622 15.567 1.00 15.66 138 GLN A O 1
ATOM 929 N N . THR A 1 162 ? 31.214 23.799 14.680 1.00 16.41 139 THR A N 1
ATOM 930 C CA . THR A 1 162 ? 30.313 24.538 13.802 1.00 16.56 139 THR A CA 1
ATOM 931 C C . THR A 1 162 ? 28.956 23.845 13.836 1.00 16.98 139 THR A C 1
ATOM 932 O O . THR A 1 162 ? 28.875 22.634 13.616 1.00 18.04 139 THR A O 1
ATOM 936 N N . PRO A 1 163 ? 27.884 24.587 14.162 1.00 16.33 140 PRO A N 1
ATOM 937 C CA . PRO A 1 163 ? 27.827 25.993 14.589 1.00 16.97 140 PRO A CA 1
ATOM 938 C C . PRO A 1 163 ? 28.631 26.225 15.869 1.00 17.00 140 PRO A C 1
ATOM 939 O O . PRO A 1 163 ? 28.537 25.424 16.801 1.00 17.41 140 PRO A O 1
ATOM 943 N N . ARG A 1 164 ? 29.406 27.302 15.923 1.00 15.66 141 ARG A N 1
ATOM 944 C CA . ARG A 1 164 ? 30.220 27.569 17.103 1.00 16.40 141 ARG A CA 1
ATOM 945 C C . ARG A 1 164 ? 29.359 27.977 18.296 1.00 16.97 141 ARG A C 1
ATOM 946 O O . ARG A 1 164 ? 28.151 28.224 18.164 1.00 16.24 141 ARG A O 1
ATOM 954 N N . GLY A 1 165 ? 29.992 28.060 19.460 1.00 14.83 142 GLY A N 1
ATOM 955 C CA . GLY A 1 165 ? 29.344 28.621 20.624 1.00 15.15 142 GLY A CA 1
ATOM 956 C C . GLY A 1 165 ? 28.634 27.584 21.454 1.00 13.69 142 GLY A C 1
ATOM 957 O O . GLY A 1 165 ? 28.529 26.424 21.062 1.00 13.28 142 GLY A O 1
ATOM 958 N N . GLY A 1 166 ? 28.145 28.016 22.609 1.00 12.58 143 GLY A N 1
ATOM 959 C CA . GLY A 1 166 ? 27.488 27.131 23.550 1.00 11.75 143 GLY A CA 1
ATOM 960 C C . GLY A 1 166 ? 27.292 27.873 24.852 1.00 11.22 143 GLY A C 1
ATOM 961 O O . GLY A 1 166 ? 27.597 29.061 24.948 1.00 11.99 143 GLY A O 1
ATOM 962 N N . ARG A 1 167 ? 26.794 27.181 25.862 1.00 9.92 144 ARG A N 1
ATOM 963 C CA . ARG A 1 167 ? 26.472 27.848 27.110 1.00 10.21 144 ARG A CA 1
ATOM 964 C C . ARG A 1 167 ? 27.078 27.158 28.329 1.00 9.14 144 ARG A C 1
ATOM 965 O O . ARG A 1 167 ? 27.141 25.932 28.411 1.00 8.37 144 ARG A O 1
ATOM 973 N N . ILE A 1 168 ? 27.536 27.977 29.264 1.00 9.30 145 ILE A N 1
ATOM 974 C CA . ILE A 1 168 ? 28.172 27.502 30.479 1.00 8.81 145 ILE A CA 1
ATOM 975 C C . ILE A 1 168 ? 27.384 28.009 31.659 1.00 8.32 145 ILE A C 1
ATOM 976 O O . ILE A 1 168 ? 27.191 29.207 31.827 1.00 8.32 145 ILE A O 1
ATOM 981 N N . ILE A 1 169 ? 26.896 27.083 32.466 1.00 9.18 146 ILE A N 1
ATOM 982 C CA . ILE A 1 169 ? 26.147 27.449 33.652 1.00 8.70 146 ILE A CA 1
ATOM 983 C C . ILE A 1 169 ? 26.949 27.062 34.875 1.00 8.39 146 ILE A C 1
ATOM 984 O O . ILE A 1 169 ? 27.308 25.899 35.045 1.00 8.48 146 ILE A O 1
ATOM 989 N N . ASN A 1 170 ? 27.239 28.053 35.712 1.00 8.10 147 ASN A N 1
ATOM 990 C CA . ASN A 1 170 ? 28.021 27.848 36.922 1.00 8.09 147 ASN A CA 1
ATOM 991 C C . ASN A 1 170 ? 27.168 27.704 38.187 1.00 8.88 147 ASN A C 1
ATOM 992 O O . ASN A 1 170 ? 26.444 28.627 38.572 1.00 8.89 147 ASN A O 1
ATOM 997 N N . ASN A 1 171 ? 27.256 26.550 38.835 1.00 8.33 148 ASN A N 1
ATOM 998 C CA . ASN A 1 171 ? 26.661 26.399 40.151 1.00 9.22 148 ASN A CA 1
ATOM 999 C C . ASN A 1 171 ? 27.453 27.152 41.227 1.00 9.82 148 ASN A C 1
ATOM 1000 O O . ASN A 1 171 ? 28.491 26.683 41.685 1.00 10.54 148 ASN A O 1
ATOM 1005 N N . GLY A 1 172 ? 26.954 28.321 41.619 1.00 9.22 149 GLY A N 1
ATOM 1006 C CA . GLY A 1 172 ? 27.532 29.084 42.706 1.00 9.54 149 GLY A CA 1
ATOM 1007 C C . GLY A 1 172 ? 26.881 28.716 44.029 1.00 10.73 149 GLY A C 1
ATOM 1008 O O . GLY A 1 172 ? 26.680 27.537 44.334 1.00 11.31 149 GLY A O 1
ATOM 1009 N N . SER A 1 173 ? 26.542 29.726 44.819 1.00 9.86 150 SER A N 1
ATOM 1010 C CA . SER A 1 173 ? 25.943 29.492 46.131 1.00 9.99 150 SER A CA 1
ATOM 1011 C C . SER A 1 173 ? 25.502 30.800 46.777 1.00 9.98 150 SER A C 1
ATOM 1012 O O . SER A 1 173 ? 25.985 31.881 46.430 1.00 8.96 150 SER A O 1
ATOM 1015 N N . ILE A 1 174 ? 24.576 30.695 47.717 1.00 9.85 151 ILE A N 1
ATOM 1016 C CA . ILE A 1 174 ? 24.236 31.831 48.553 1.00 9.70 151 ILE A CA 1
ATOM 1017 C C . ILE A 1 174 ? 25.506 32.373 49.215 1.00 9.27 151 ILE A C 1
ATOM 1018 O O . ILE A 1 174 ? 25.600 33.555 49.547 1.00 9.06 151 ILE A O 1
ATOM 1023 N N . SER A 1 175 ? 26.494 31.505 49.393 1.00 8.63 152 SER A N 1
ATOM 1024 C CA . SER A 1 175 ? 27.732 31.923 50.026 1.00 8.79 152 SER A CA 1
ATOM 1025 C C . SER A 1 175 ? 28.548 32.883 49.151 1.00 9.28 152 SER A C 1
ATOM 1026 O O . SER A 1 175 ? 29.625 33.337 49.545 1.00 9.46 152 SER A O 1
ATOM 1029 N N . ALA A 1 176 ? 28.030 33.195 47.966 1.00 9.09 153 ALA A N 1
ATOM 1030 C CA . ALA A 1 176 ? 28.683 34.136 47.075 1.00 8.31 153 ALA A CA 1
ATOM 1031 C C . ALA A 1 176 ? 28.185 35.523 47.435 1.00 8.60 153 ALA A C 1
ATOM 1032 O O . ALA A 1 176 ? 28.721 36.535 46.981 1.00 8.43 153 ALA A O 1
ATOM 1034 N N . GLN A 1 177 ? 27.139 35.548 48.249 1.00 7.80 154 GLN A N 1
ATOM 1035 C CA . GLN A 1 177 ? 26.577 36.781 48.757 1.00 8.21 154 GLN A CA 1
ATOM 1036 C C . GLN A 1 177 ? 26.931 36.954 50.228 1.00 8.39 154 GLN A C 1
ATOM 1037 O O . GLN A 1 177 ? 27.572 37.933 50.613 1.00 8.21 154 GLN A O 1
ATOM 1043 N N . THR A 1 178 ? 26.527 35.994 51.051 1.00 8.23 155 THR A N 1
ATOM 1044 C CA . THR A 1 178 ? 26.609 36.170 52.498 1.00 7.38 155 THR A CA 1
ATOM 1045 C C . THR A 1 178 ? 26.901 34.884 53.260 1.00 7.50 155 THR A C 1
ATOM 1046 O O . THR A 1 178 ? 26.165 33.906 53.159 1.00 8.01 155 THR A O 1
ATOM 1050 N N . PRO A 1 179 ? 27.979 34.905 54.048 1.00 7.30 156 PRO A N 1
ATOM 1051 C CA . PRO A 1 179 ? 28.598 33.766 54.740 1.00 7.97 156 PRO A CA 1
ATOM 1052 C C . PRO A 1 179 ? 27.836 33.253 55.959 1.00 8.07 156 PRO A C 1
ATOM 1053 O O . PRO A 1 179 ? 27.158 34.013 56.638 1.00 7.58 156 PRO A O 1
ATOM 1057 N N . ARG A 1 180 ? 27.967 31.956 56.213 1.00 7.76 157 ARG A N 1
ATOM 1058 C CA . ARG A 1 180 ? 27.768 31.407 57.533 1.00 8.67 157 ARG A CA 1
ATOM 1059 C C . ARG A 1 180 ? 29.092 31.557 58.285 1.00 9.15 157 ARG A C 1
ATOM 1060 O O . ARG A 1 180 ? 30.146 31.707 57.669 1.00 8.70 157 ARG A O 1
ATOM 1068 N N . PRO A 1 181 ? 29.039 31.530 59.622 1.00 9.29 158 PRO A N 1
ATOM 1069 C CA . PRO A 1 181 ? 30.254 31.490 60.442 1.00 9.35 158 PRO A CA 1
ATOM 1070 C C . PRO A 1 181 ? 31.059 30.223 60.147 1.00 9.97 158 PRO A C 1
ATOM 1071 O O . PRO A 1 181 ? 30.474 29.213 59.752 1.00 9.72 158 PRO A O 1
ATOM 1075 N N . ASN A 1 182 ? 32.379 30.285 60.321 1.00 9.74 159 ASN A N 1
ATOM 1076 C CA . ASN A 1 182 ? 33.254 29.146 60.051 1.00 10.01 159 ASN A CA 1
ATOM 1077 C C . ASN A 1 182 ? 33.158 28.582 58.619 1.00 10.01 159 ASN A C 1
ATOM 1078 O O . ASN A 1 182 ? 33.155 27.363 58.415 1.00 10.87 159 ASN A O 1
ATOM 1083 N N . SER A 1 183 ? 33.111 29.465 57.627 1.00 8.56 160 SER A N 1
ATOM 1084 C CA . SER A 1 183 ? 33.054 29.019 56.236 1.00 9.26 160 SER A CA 1
ATOM 1085 C C . SER A 1 183 ? 33.918 29.828 55.272 1.00 8.42 160 SER A C 1
ATOM 1086 O O . SER A 1 183 ? 33.540 30.017 54.123 1.00 8.81 160 SER A O 1
ATOM 1089 N N . ALA A 1 184 ? 35.071 30.300 55.727 1.00 8.42 161 ALA A N 1
ATOM 1090 C CA . ALA A 1 184 ? 35.952 31.087 54.864 1.00 8.66 161 ALA A CA 1
ATOM 1091 C C . ALA A 1 184 ? 36.272 30.385 53.551 1.00 8.43 161 ALA A C 1
ATOM 1092 O O . ALA A 1 184 ? 36.127 30.972 52.490 1.00 8.27 161 ALA A O 1
ATOM 1094 N N . PRO A 1 185 ? 36.712 29.120 53.615 1.00 9.74 162 PRO A N 1
ATOM 1095 C CA . PRO A 1 185 ? 37.123 28.457 52.369 1.00 8.94 162 PRO A CA 1
ATOM 1096 C C . PRO A 1 185 ? 35.951 28.324 51.382 1.00 9.05 162 PRO A C 1
ATOM 1097 O O . PRO A 1 185 ? 36.077 28.684 50.205 1.00 8.79 162 PRO A O 1
ATOM 1101 N N . TYR A 1 186 ? 34.822 27.817 51.866 1.00 9.04 163 TYR A N 1
ATOM 1102 C CA . TYR A 1 186 ? 33.615 27.741 51.061 1.00 9.53 163 TYR A CA 1
ATOM 1103 C C . TYR A 1 186 ? 33.159 29.122 50.577 1.00 9.87 163 TYR A C 1
ATOM 1104 O O . TYR A 1 186 ? 32.782 29.299 49.414 1.00 9.32 163 TYR A O 1
ATOM 1113 N N . THR A 1 187 ? 33.183 30.103 51.465 1.00 9.02 164 THR A N 1
ATOM 1114 C CA . THR A 1 187 ? 32.718 31.431 51.086 1.00 8.76 164 THR A CA 1
ATOM 1115 C C . THR A 1 187 ? 33.624 32.076 50.048 1.00 8.06 164 THR A C 1
ATOM 1116 O O . THR A 1 187 ? 33.139 32.754 49.148 1.00 8.34 164 THR A O 1
ATOM 1120 N N . ALA A 1 188 ? 34.930 31.850 50.160 1.00 8.40 165 ALA A N 1
ATOM 1121 C CA . ALA A 1 188 ? 35.887 32.400 49.197 1.00 8.61 165 ALA A CA 1
ATOM 1122 C C . ALA A 1 188 ? 35.734 31.755 47.817 1.00 7.96 165 ALA A C 1
ATOM 1123 O O . ALA A 1 188 ? 35.591 32.438 46.808 1.00 7.44 165 ALA A O 1
ATOM 1125 N N . THR A 1 189 ? 35.749 30.432 47.780 1.00 8.35 166 THR A N 1
ATOM 1126 C CA . THR A 1 189 ? 35.661 29.728 46.506 1.00 8.52 166 THR A CA 1
ATOM 1127 C C . THR A 1 189 ? 34.363 30.010 45.755 1.00 7.95 166 THR A C 1
ATOM 1128 O O . THR A 1 189 ? 34.358 30.107 44.538 1.00 8.60 166 THR A O 1
ATOM 1132 N N . LYS A 1 190 ? 33.264 30.161 46.478 1.00 8.05 167 LYS A N 1
ATOM 1133 C CA . LYS A 1 190 ? 31.991 30.480 45.835 1.00 8.29 167 LYS A CA 1
ATOM 1134 C C . LYS A 1 190 ? 31.932 31.931 45.354 1.00 8.08 167 LYS A C 1
ATOM 1135 O O . LYS A 1 190 ? 31.330 32.226 44.325 1.00 8.35 167 LYS A O 1
ATOM 1141 N N . HIS A 1 191 ? 32.554 32.839 46.097 1.00 8.53 168 HIS A N 1
ATOM 1142 C CA . HIS A 1 191 ? 32.714 34.205 45.619 1.00 8.09 168 HIS A CA 1
ATOM 1143 C C . HIS A 1 191 ? 33.572 34.173 44.343 1.00 8.76 168 HIS A C 1
ATOM 1144 O O . HIS A 1 191 ? 33.337 34.929 43.392 1.00 8.39 168 HIS A O 1
ATOM 1151 N N . ALA A 1 192 ? 34.558 33.279 44.319 1.00 8.14 169 ALA A N 1
ATOM 1152 C CA . ALA A 1 192 ? 35.446 33.178 43.172 1.00 7.70 169 ALA A CA 1
ATOM 1153 C C . ALA A 1 192 ? 34.639 32.796 41.949 1.00 8.24 169 ALA A C 1
ATOM 1154 O O . ALA A 1 192 ? 34.910 33.278 40.843 1.00 7.97 169 ALA A O 1
ATOM 1156 N N . ILE A 1 193 ? 33.632 31.946 42.149 1.00 8.02 170 ILE A N 1
ATOM 1157 C CA . ILE A 1 193 ? 32.777 31.527 41.043 1.00 7.75 170 ILE A CA 1
ATOM 1158 C C . ILE A 1 193 ? 32.084 32.732 40.404 1.00 8.65 170 ILE A C 1
ATOM 1159 O O . ILE A 1 193 ? 31.930 32.781 39.180 1.00 8.06 170 ILE A O 1
ATOM 1164 N N . THR A 1 194 ? 31.695 33.716 41.218 1.00 8.57 171 THR A N 1
ATOM 1165 C CA . THR A 1 194 ? 31.122 34.942 40.670 1.00 7.87 171 THR A CA 1
ATOM 1166 C C . THR A 1 194 ? 32.113 35.637 39.739 1.00 8.09 171 THR A C 1
ATOM 1167 O O . THR A 1 194 ? 31.745 36.066 38.647 1.00 8.39 171 THR A O 1
ATOM 1171 N N . GLY A 1 195 ? 33.366 35.753 40.172 1.00 7.81 172 GLY A N 1
ATOM 1172 C CA . GLY A 1 195 ? 34.412 36.306 39.326 1.00 7.52 172 GLY A CA 1
ATOM 1173 C C . GLY A 1 195 ? 34.549 35.527 38.027 1.00 7.98 172 GLY A C 1
ATOM 1174 O O . GLY A 1 195 ? 34.509 36.110 36.944 1.00 7.65 172 GLY A O 1
ATOM 1175 N N . LEU A 1 196 ? 34.692 34.205 38.137 1.00 7.62 173 LEU A N 1
ATOM 1176 C CA . LEU A 1 196 ? 34.833 33.360 36.967 1.00 7.18 173 LEU A CA 1
ATOM 1177 C C . LEU A 1 196 ? 33.683 33.580 35.978 1.00 8.05 173 LEU A C 1
ATOM 1178 O O . LEU A 1 196 ? 33.901 33.693 34.762 1.00 7.52 173 LEU A O 1
ATOM 1183 N N . THR A 1 197 ? 32.462 33.647 36.501 1.00 8.15 174 THR A N 1
ATOM 1184 C CA . THR A 1 197 ? 31.275 33.799 35.665 1.00 7.24 174 THR A CA 1
ATOM 1185 C C . THR A 1 197 ? 31.360 35.081 34.843 1.00 7.92 174 THR A C 1
ATOM 1186 O O . THR A 1 197 ? 31.220 35.046 33.619 1.00 8.38 174 THR A O 1
ATOM 1190 N N . LYS A 1 198 ? 31.594 36.205 35.519 1.00 7.54 175 LYS A N 1
ATOM 1191 C CA . LYS A 1 198 ? 31.745 37.502 34.857 1.00 7.98 175 LYS A CA 1
ATOM 1192 C C . LYS A 1 198 ? 32.783 37.477 33.728 1.00 8.73 175 LYS A C 1
ATOM 1193 O O . LYS A 1 198 ? 32.518 37.928 32.609 1.00 8.27 175 LYS A O 1
ATOM 1199 N N . SER A 1 199 ? 33.971 36.972 34.037 1.00 7.70 176 SER A N 1
ATOM 1200 C CA . SER A 1 199 ? 35.033 36.925 33.055 1.00 8.66 176 SER A CA 1
ATOM 1201 C C . SER A 1 199 ? 34.672 36.036 31.857 1.00 9.23 176 SER A C 1
ATOM 1202 O O . SER A 1 199 ? 35.003 36.358 30.716 1.00 9.54 176 SER A O 1
ATOM 1205 N N . THR A 1 200 ? 33.988 34.925 32.125 1.00 8.89 177 THR A N 1
ATOM 1206 C CA . THR A 1 200 ? 33.590 33.990 31.078 1.00 8.98 177 THR A CA 1
ATOM 1207 C C . THR A 1 200 ? 32.551 34.634 30.183 1.00 9.35 177 THR A C 1
ATOM 1208 O O . THR A 1 200 ? 32.684 34.607 28.963 1.00 10.01 177 THR A O 1
ATOM 1212 N N . ALA A 1 201 ? 31.520 35.211 30.797 1.00 9.02 178 ALA A N 1
ATOM 1213 C CA . ALA A 1 201 ? 30.528 35.989 30.064 1.00 9.50 178 ALA A CA 1
ATOM 1214 C C . ALA A 1 201 ? 31.205 37.044 29.206 1.00 10.16 178 ALA A C 1
ATOM 1215 O O . ALA A 1 201 ? 30.835 37.229 28.049 1.00 11.36 178 ALA A O 1
ATOM 1217 N N . LEU A 1 202 ? 32.197 37.737 29.760 1.00 9.50 179 LEU A N 1
ATOM 1218 C CA . LEU A 1 202 ? 32.857 38.792 28.994 1.00 10.30 179 LEU A CA 1
ATOM 1219 C C . LEU A 1 202 ? 33.688 38.214 27.837 1.00 10.50 179 LEU A C 1
ATOM 1220 O O . LEU A 1 202 ? 33.444 38.560 26.683 1.00 11.09 179 LEU A O 1
ATOM 1225 N N . ASP A 1 203 ? 34.642 37.329 28.140 1.00 10.12 180 ASP A N 1
ATOM 1226 C CA . ASP A 1 203 ? 35.527 36.762 27.111 1.00 10.08 180 ASP A CA 1
ATOM 1227 C C . ASP A 1 203 ? 34.757 35.967 26.055 1.00 11.27 180 ASP A C 1
ATOM 1228 O O . ASP A 1 203 ? 35.241 35.772 24.939 1.00 10.84 180 ASP A O 1
ATOM 1233 N N . GLY A 1 204 ? 33.564 35.491 26.417 1.00 12.00 181 GLY A N 1
ATOM 1234 C CA . GLY A 1 204 ? 32.809 34.605 25.551 1.00 12.91 181 GLY A CA 1
ATOM 1235 C C . GLY A 1 204 ? 31.922 35.333 24.559 1.00 13.05 181 GLY A C 1
ATOM 1236 O O . GLY A 1 204 ? 31.513 34.782 23.541 1.00 12.68 181 GLY A O 1
ATOM 1237 N N . ARG A 1 205 ? 31.639 36.587 24.870 1.00 13.03 182 ARG A N 1
ATOM 1238 C CA . ARG A 1 205 ? 30.676 37.398 24.135 1.00 16.08 182 ARG A CA 1
ATOM 1239 C C . ARG A 1 205 ? 30.770 37.289 22.607 1.00 17.98 182 ARG A C 1
ATOM 1240 O O . ARG A 1 205 ? 29.787 36.999 21.934 1.00 19.10 182 ARG A O 1
ATOM 1256 N N . HIS A 1 207 ? 32.232 35.085 20.759 1.00 17.43 184 HIS A N 1
ATOM 1257 C CA . HIS A 1 207 ? 32.311 33.718 20.233 1.00 16.87 184 HIS A CA 1
ATOM 1258 C C . HIS A 1 207 ? 31.009 32.954 20.401 1.00 16.57 184 HIS A C 1
ATOM 1259 O O . HIS A 1 207 ? 30.999 31.723 20.412 1.00 16.33 184 HIS A O 1
ATOM 1266 N N . ASP A 1 208 ? 29.915 33.683 20.563 1.00 16.87 185 ASP A N 1
ATOM 1267 C CA . ASP A 1 208 ? 28.616 33.055 20.768 1.00 17.74 185 ASP A CA 1
ATOM 1268 C C . ASP A 1 208 ? 28.650 32.089 21.943 1.00 14.58 185 ASP A C 1
ATOM 1269 O O . ASP A 1 208 ? 28.023 31.030 21.926 1.00 12.74 185 ASP A O 1
ATOM 1274 N N . ILE A 1 209 ? 29.405 32.476 22.963 1.00 14.19 186 ILE A N 1
ATOM 1275 C CA . ILE A 1 209 ? 29.427 31.742 24.215 1.00 13.20 186 ILE A CA 1
ATOM 1276 C C . ILE A 1 209 ? 28.790 32.551 25.350 1.00 12.12 186 ILE A C 1
ATOM 1277 O O . ILE A 1 209 ? 29.207 33.674 25.669 1.00 11.29 186 ILE A O 1
ATOM 1282 N N . ALA A 1 210 ? 27.766 31.962 25.944 1.00 10.14 187 ALA A N 1
ATOM 1283 C CA . ALA A 1 210 ? 27.057 32.580 27.049 1.00 10.30 187 ALA A CA 1
ATOM 1284 C C . ALA A 1 210 ? 27.394 31.872 28.368 1.00 9.49 187 ALA A C 1
ATOM 1285 O O . ALA A 1 210 ? 27.606 30.659 28.395 1.00 9.68 187 ALA A O 1
ATOM 1287 N N . CYS A 1 211 ? 27.461 32.636 29.453 1.00 8.45 188 CYS A N 1
ATOM 1288 C CA . CYS A 1 211 ? 27.798 32.082 30.762 1.00 7.90 188 CYS A CA 1
ATOM 1289 C C . CYS A 1 211 ? 27.002 32.789 31.851 1.00 8.54 188 CYS A C 1
ATOM 1290 O O . CYS A 1 211 ? 26.953 34.019 31.906 1.00 9.10 188 CYS A O 1
ATOM 1293 N N . GLY A 1 212 ? 26.370 32.004 32.708 1.00 7.76 189 GLY A N 1
ATOM 1294 C CA . GLY A 1 212 ? 25.546 32.539 33.766 1.00 7.69 189 GLY A CA 1
ATOM 1295 C C . GLY A 1 212 ? 25.748 31.702 35.006 1.00 8.48 189 GLY A C 1
ATOM 1296 O O . GLY A 1 212 ? 26.331 30.617 34.952 1.00 8.78 189 GLY A O 1
ATOM 1297 N N . GLN A 1 213 ? 25.258 32.195 36.131 1.00 8.43 190 GLN A N 1
ATOM 1298 C CA . GLN A 1 213 ? 25.505 31.544 37.399 1.00 7.83 190 GLN A CA 1
ATOM 1299 C C . GLN A 1 213 ? 24.200 31.345 38.131 1.00 8.26 190 GLN A C 1
ATOM 1300 O O . GLN A 1 213 ? 23.313 32.185 38.053 1.00 8.89 190 GLN A O 1
ATOM 1306 N N . ILE A 1 214 ? 24.078 30.232 38.840 1.00 7.64 191 ILE A N 1
ATOM 1307 C CA . ILE A 1 214 ? 22.934 30.032 39.710 1.00 8.39 191 ILE A CA 1
ATOM 1308 C C . ILE A 1 214 ? 23.405 29.866 41.166 1.00 9.56 191 ILE A C 1
ATOM 1309 O O . ILE A 1 214 ? 24.239 29.009 41.478 1.00 8.42 191 ILE A O 1
ATOM 1314 N N . ASP A 1 215 ? 22.902 30.734 42.042 1.00 9.21 192 ASP A N 1
ATOM 1315 C CA . ASP A 1 215 ? 23.204 30.655 43.464 1.00 9.30 192 ASP A CA 1
ATOM 1316 C C . ASP A 1 215 ? 22.042 29.980 44.176 1.00 10.39 192 ASP A C 1
ATOM 1317 O O . ASP A 1 215 ? 20.934 30.531 44.236 1.00 10.15 192 ASP A O 1
ATOM 1322 N N . ILE A 1 216 ? 22.298 28.790 44.709 1.00 9.18 193 ILE A N 1
ATOM 1323 C CA . ILE A 1 216 ? 21.265 28.023 45.388 1.00 10.69 193 ILE A CA 1
ATOM 1324 C C . ILE A 1 216 ? 21.304 28.226 46.899 1.00 11.23 193 ILE A C 1
ATOM 1325 O O . ILE A 1 216 ? 22.375 28.264 47.512 1.00 10.39 193 ILE A O 1
ATOM 1330 N N . GLY A 1 217 ? 20.125 28.362 47.494 1.00 11.87 194 GLY A N 1
ATOM 1331 C CA . GLY A 1 217 ? 20.006 28.458 48.937 1.00 12.10 194 GLY A CA 1
ATOM 1332 C C . GLY A 1 217 ? 19.274 27.255 49.506 1.00 12.42 194 GLY A C 1
ATOM 1333 O O . GLY A 1 217 ? 18.103 27.043 49.218 1.00 12.53 194 GLY A O 1
ATOM 1334 N N . ASN A 1 218 ? 19.983 26.459 50.297 1.00 11.95 195 ASN A N 1
ATOM 1335 C CA . ASN A 1 218 ? 19.418 25.293 50.970 1.00 12.17 195 ASN A CA 1
ATOM 1336 C C . ASN A 1 218 ? 18.692 24.279 50.087 1.00 12.12 195 ASN A C 1
ATOM 1337 O O . ASN A 1 218 ? 17.524 23.965 50.318 1.00 13.58 195 ASN A O 1
ATOM 1342 N N . ALA A 1 219 ? 19.392 23.757 49.092 1.00 10.83 196 ALA A N 1
ATOM 1343 C CA . ALA A 1 219 ? 18.912 22.588 48.380 1.00 13.55 196 ALA A CA 1
ATOM 1344 C C . ALA A 1 219 ? 18.842 21.402 49.342 1.00 14.14 196 ALA A C 1
ATOM 1345 O O . ALA A 1 219 ? 19.775 21.162 50.112 1.00 14.50 196 ALA A O 1
ATOM 1347 N N . ALA A 1 220 ? 17.748 20.652 49.286 1.00 13.85 197 ALA A N 1
ATOM 1348 C CA . ALA A 1 220 ? 17.645 19.400 50.033 1.00 14.60 197 ALA A CA 1
ATOM 1349 C C . ALA A 1 220 ? 18.455 18.351 49.288 1.00 15.14 197 ALA A C 1
ATOM 1350 O O . ALA A 1 220 ? 18.268 18.168 48.099 1.00 18.05 197 ALA A O 1
ATOM 1352 N N . THR A 1 221 ? 19.363 17.665 49.966 1.00 16.85 198 THR A N 1
ATOM 1353 C CA . THR A 1 221 ? 20.163 16.635 49.298 1.00 18.65 198 THR A CA 1
ATOM 1354 C C . THR A 1 221 ? 20.282 15.339 50.097 1.00 20.58 198 THR A C 1
ATOM 1355 O O . THR A 1 221 ? 19.916 15.285 51.266 1.00 21.67 198 THR A O 1
ATOM 1359 N N . THR A 1 229 ? 21.110 17.854 60.389 1.00 16.94 206 THR A N 1
ATOM 1360 C CA . THR A 1 229 ? 19.903 18.659 60.195 1.00 18.63 206 THR A CA 1
ATOM 1361 C C . THR A 1 229 ? 20.102 20.157 60.432 1.00 19.63 206 THR A C 1
ATOM 1362 O O . THR A 1 229 ? 19.569 20.978 59.684 1.00 19.03 206 THR A O 1
ATOM 1366 N N . GLY A 1 230 ? 20.838 20.511 61.486 1.00 18.03 207 GLY A N 1
ATOM 1367 C CA . GLY A 1 230 ? 21.022 21.908 61.852 1.00 16.96 207 GLY A CA 1
ATOM 1368 C C . GLY A 1 230 ? 22.294 22.524 61.295 1.00 15.85 207 GLY A C 1
ATOM 1369 O O . GLY A 1 230 ? 23.328 21.873 61.224 1.00 18.24 207 GLY A O 1
ATOM 1370 N N . VAL A 1 231 ? 22.221 23.784 60.888 1.00 15.67 208 VAL A N 1
ATOM 1371 C CA . VAL A 1 231 ? 23.408 24.496 60.410 1.00 14.55 208 VAL A CA 1
ATOM 1372 C C . VAL A 1 231 ? 23.665 25.766 61.229 1.00 13.47 208 VAL A C 1
ATOM 1373 O O . VAL A 1 231 ? 22.800 26.217 61.989 1.00 14.25 208 VAL A O 1
ATOM 1377 N N . LEU A 1 232 ? 24.865 26.317 61.088 1.00 12.69 209 LEU A N 1
ATOM 1378 C CA . LEU A 1 232 ? 25.306 27.453 61.898 1.00 13.44 209 LEU A CA 1
ATOM 1379 C C . LEU A 1 232 ? 24.611 28.752 61.540 1.00 11.58 209 LEU A C 1
ATOM 1380 O O . LEU A 1 232 ? 24.588 29.143 60.375 1.00 11.18 209 LEU A O 1
ATOM 1385 N N . GLN A 1 233 ? 24.056 29.419 62.547 1.00 11.90 210 GLN A N 1
ATOM 1386 C CA . GLN A 1 233 ? 23.462 30.745 62.370 1.00 12.24 210 GLN A CA 1
ATOM 1387 C C . GLN A 1 233 ? 24.499 31.836 62.597 1.00 13.10 210 GLN A C 1
ATOM 1388 O O . GLN A 1 233 ? 25.600 31.567 63.084 1.00 14.17 210 GLN A O 1
ATOM 1394 N N . ALA A 1 234 ? 24.140 33.070 62.258 1.00 12.78 211 ALA A N 1
ATOM 1395 C CA . ALA A 1 234 ? 25.056 34.192 62.409 1.00 12.48 211 ALA A CA 1
ATOM 1396 C C . ALA A 1 234 ? 25.592 34.314 63.842 1.00 15.32 211 ALA A C 1
ATOM 1397 O O . ALA A 1 234 ? 26.734 34.744 64.054 1.00 15.36 211 ALA A O 1
ATOM 1399 N N . ASN A 1 235 ? 24.790 33.901 64.821 1.00 15.22 212 ASN A N 1
ATOM 1400 C CA . ASN A 1 235 ? 25.214 34.007 66.217 1.00 15.98 212 ASN A CA 1
ATOM 1401 C C . ASN A 1 235 ? 26.027 32.816 66.738 1.00 17.01 212 ASN A C 1
ATOM 1402 O O . ASN A 1 235 ? 26.424 32.790 67.901 1.00 17.16 212 ASN A O 1
ATOM 1407 N N . GLY A 1 236 ? 26.289 31.837 65.881 1.00 16.35 213 GLY A N 1
ATOM 1408 C CA . GLY A 1 236 ? 27.067 30.685 66.300 1.00 16.88 213 GLY A CA 1
ATOM 1409 C C . GLY A 1 236 ? 26.225 29.538 66.829 1.00 17.39 213 GLY A C 1
ATOM 1410 O O . GLY A 1 236 ? 26.744 28.448 67.083 1.00 17.28 213 GLY A O 1
ATOM 1411 N N . GLU A 1 237 ? 24.929 29.788 66.992 1.00 15.51 214 GLU A N 1
ATOM 1412 C CA . GLU A 1 237 ? 23.986 28.758 67.397 1.00 17.65 214 GLU A CA 1
ATOM 1413 C C . GLU A 1 237 ? 23.695 27.774 66.264 1.00 16.83 214 GLU A C 1
ATOM 1414 O O . GLU A 1 237 ? 23.772 28.133 65.084 1.00 16.74 214 GLU A O 1
ATOM 1420 N N . VAL A 1 238 ? 23.372 26.531 66.611 1.00 16.63 215 VAL A N 1
ATOM 1421 C CA . VAL A 1 238 ? 23.009 25.559 65.583 1.00 16.98 215 VAL A CA 1
ATOM 1422 C C . VAL A 1 238 ? 21.500 25.440 65.501 1.00 17.34 215 VAL A C 1
ATOM 1423 O O . VAL A 1 238 ? 20.833 25.272 66.523 1.00 16.81 215 VAL A O 1
ATOM 1427 N N . ALA A 1 239 ? 20.975 25.549 64.280 1.00 15.53 216 ALA A N 1
ATOM 1428 C CA . ALA A 1 239 ? 19.536 25.531 64.043 1.00 15.50 216 ALA A CA 1
ATOM 1429 C C . ALA A 1 239 ? 19.259 25.031 62.632 1.00 17.18 216 ALA A C 1
ATOM 1430 O O . ALA A 1 239 ? 20.098 25.193 61.739 1.00 15.76 216 ALA A O 1
ATOM 1432 N N . ALA A 1 240 ? 18.091 24.420 62.437 1.00 15.14 217 ALA A N 1
ATOM 1433 C CA . ALA A 1 240 ? 17.725 23.867 61.140 1.00 14.23 217 ALA A CA 1
ATOM 1434 C C . ALA A 1 240 ? 16.976 24.899 60.302 1.00 13.46 217 ALA A C 1
ATOM 1435 O O . ALA A 1 240 ? 16.360 25.824 60.831 1.00 14.59 217 ALA A O 1
ATOM 1437 N N . GLU A 1 241 ? 17.020 24.729 58.988 1.00 13.50 218 GLU A N 1
ATOM 1438 C CA . GLU A 1 241 ? 16.533 25.756 58.079 1.00 11.14 218 GLU A CA 1
ATOM 1439 C C . GLU A 1 241 ? 15.659 25.157 56.996 1.00 9.96 218 GLU A C 1
ATOM 1440 O O . GLU A 1 241 ? 15.813 23.995 56.644 1.00 10.33 218 GLU A O 1
ATOM 1446 N N . PRO A 1 242 ? 14.725 25.955 56.466 1.00 10.50 219 PRO A N 1
ATOM 1447 C CA . PRO A 1 242 ? 13.906 25.494 55.344 1.00 10.23 219 PRO A CA 1
ATOM 1448 C C . PRO A 1 242 ? 14.802 25.147 54.157 1.00 9.99 219 PRO A C 1
ATOM 1449 O O . PRO A 1 242 ? 15.843 25.772 53.984 1.00 9.58 219 PRO A O 1
ATOM 1453 N N . THR A 1 243 ? 14.402 24.168 53.358 1.00 9.48 220 THR A N 1
ATOM 1454 C CA . THR A 1 243 ? 15.146 23.824 52.155 1.00 11.46 220 THR A CA 1
ATOM 1455 C C . THR A 1 243 ? 14.210 23.879 50.949 1.00 12.52 220 THR A C 1
ATOM 1456 O O . THR A 1 243 ? 13.010 24.156 51.091 1.00 11.60 220 THR A O 1
ATOM 1460 N N . ILE A 1 244 ? 14.758 23.617 49.765 1.00 11.72 221 ILE A N 1
ATOM 1461 C CA . ILE A 1 244 ? 13.948 23.505 48.553 1.00 11.63 221 ILE A CA 1
ATOM 1462 C C . ILE A 1 244 ? 14.315 22.226 47.826 1.00 12.43 221 ILE A C 1
ATOM 1463 O O . ILE A 1 244 ? 15.490 21.855 47.776 1.00 12.69 221 ILE A O 1
ATOM 1468 N N . PRO A 1 245 ? 13.304 21.534 47.287 1.00 11.71 222 PRO A N 1
ATOM 1469 C CA . PRO A 1 245 ? 13.494 20.348 46.450 1.00 13.24 222 PRO A CA 1
ATOM 1470 C C . PRO A 1 245 ? 14.473 20.610 45.296 1.00 14.70 222 PRO A C 1
ATOM 1471 O O . PRO A 1 245 ? 14.395 21.668 44.642 1.00 11.57 222 PRO A O 1
ATOM 1475 N N . ILE A 1 246 ? 15.362 19.642 45.058 1.00 12.95 223 ILE A N 1
ATOM 1476 C CA . ILE A 1 246 ? 16.274 19.641 43.916 1.00 12.86 223 ILE A CA 1
ATOM 1477 C C . ILE A 1 246 ? 15.531 19.916 42.610 1.00 12.80 223 ILE A C 1
ATOM 1478 O O . ILE A 1 246 ? 16.061 20.533 41.686 1.00 11.94 223 ILE A O 1
ATOM 1483 N N . GLU A 1 247 ? 14.286 19.469 42.553 1.00 14.94 224 GLU A N 1
ATOM 1484 C CA . GLU A 1 247 ? 13.476 19.587 41.350 1.00 15.80 224 GLU A CA 1
ATOM 1485 C C . GLU A 1 247 ? 13.300 21.026 40.851 1.00 13.37 224 GLU A C 1
ATOM 1486 O O . GLU A 1 247 ? 13.180 21.257 39.652 1.00 13.59 224 GLU A O 1
ATOM 1492 N N . HIS A 1 248 ? 13.281 21.993 41.760 1.00 12.28 225 HIS A N 1
ATOM 1493 C CA . HIS A 1 248 ? 13.112 23.390 41.357 1.00 12.58 225 HIS A CA 1
ATOM 1494 C C . HIS A 1 248 ? 14.414 23.998 40.853 1.00 11.49 225 HIS A C 1
ATOM 1495 O O . HIS A 1 248 ? 14.423 24.821 39.945 1.00 10.01 225 HIS A O 1
ATOM 1502 N N . ILE A 1 249 ? 15.518 23.581 41.448 1.00 11.64 226 ILE A N 1
ATOM 1503 C CA . ILE A 1 249 ? 16.817 23.991 40.959 1.00 11.62 226 ILE A CA 1
ATOM 1504 C C . ILE A 1 249 ? 16.986 23.485 39.537 1.00 11.84 226 ILE A C 1
ATOM 1505 O O . ILE A 1 249 ? 17.320 24.255 38.631 1.00 11.51 226 ILE A O 1
ATOM 1510 N N . ALA A 1 250 ? 16.722 22.195 39.337 1.00 11.60 227 ALA A N 1
ATOM 1511 C CA . ALA A 1 250 ? 16.836 21.594 38.013 1.00 11.27 227 ALA A CA 1
ATOM 1512 C C . ALA A 1 250 ? 15.950 22.303 37.004 1.00 10.13 227 ALA A C 1
ATOM 1513 O O . ALA A 1 250 ? 16.341 22.493 35.861 1.00 10.79 227 ALA A O 1
ATOM 1515 N N . GLU A 1 251 ? 14.752 22.686 37.429 1.00 11.23 228 GLU A N 1
ATOM 1516 C CA . GLU A 1 251 ? 13.853 23.464 36.585 1.00 11.36 228 GLU A CA 1
ATOM 1517 C C . GLU A 1 251 ? 14.482 24.799 36.178 1.00 10.12 228 GLU A C 1
ATOM 1518 O O . GLU A 1 251 ? 14.404 25.203 35.018 1.00 10.20 228 GLU A O 1
ATOM 1524 N N . ALA A 1 252 ? 15.099 25.481 37.134 1.00 8.88 229 ALA A N 1
ATOM 1525 C CA . ALA A 1 252 ? 15.755 26.746 36.851 1.00 9.73 229 ALA A CA 1
ATOM 1526 C C . ALA A 1 252 ? 16.902 26.549 35.857 1.00 10.04 229 ALA A C 1
ATOM 1527 O O . ALA A 1 252 ? 17.049 27.318 34.907 1.00 8.68 229 ALA A O 1
ATOM 1529 N N . VAL A 1 253 ? 17.708 25.512 36.067 1.00 9.63 230 VAL A N 1
ATOM 1530 C CA . VAL A 1 253 ? 18.805 25.245 35.143 1.00 10.21 230 VAL A CA 1
ATOM 1531 C C . VAL A 1 253 ? 18.255 24.923 33.763 1.00 9.52 230 VAL A C 1
ATOM 1532 O O . VAL A 1 253 ? 18.792 25.372 32.752 1.00 9.29 230 VAL A O 1
ATOM 1536 N N . VAL A 1 254 ? 17.179 24.151 33.716 1.00 8.52 231 VAL A N 1
ATOM 1537 C CA . VAL A 1 254 ? 16.588 23.828 32.429 1.00 9.62 231 VAL A CA 1
ATOM 1538 C C . VAL A 1 254 ? 16.091 25.099 31.742 1.00 9.18 231 VAL A C 1
ATOM 1539 O O . VAL A 1 254 ? 16.268 25.269 30.543 1.00 9.78 231 VAL A O 1
ATOM 1543 N N . TYR A 1 255 ? 15.504 26.014 32.501 1.00 9.90 232 TYR A N 1
ATOM 1544 C CA . TYR A 1 255 ? 15.080 27.276 31.906 1.00 9.60 232 TYR A CA 1
ATOM 1545 C C . TYR A 1 255 ? 16.255 28.060 31.320 1.00 8.99 232 TYR A C 1
ATOM 1546 O O . TYR A 1 255 ? 16.177 28.576 30.209 1.00 9.16 232 TYR A O 1
ATOM 1563 N N . ALA A 1 257 ? 19.078 27.075 30.200 1.00 8.76 234 ALA A N 1
ATOM 1564 C CA . ALA A 1 257 ? 19.668 26.422 29.061 1.00 8.15 234 ALA A CA 1
ATOM 1565 C C . ALA A 1 257 ? 18.697 26.380 27.880 1.00 9.23 234 ALA A C 1
ATOM 1566 O O . ALA A 1 257 ? 19.105 26.144 26.747 1.00 9.62 234 ALA A O 1
ATOM 1568 N N . SER A 1 258 ? 17.415 26.613 28.137 1.00 9.63 235 SER A N 1
ATOM 1569 C CA . SER A 1 258 ? 16.424 26.575 27.062 1.00 10.18 235 SER A CA 1
ATOM 1570 C C . SER A 1 258 ? 16.542 27.795 26.152 1.00 9.52 235 SER A C 1
ATOM 1571 O O . SER A 1 258 ? 15.988 27.819 25.052 1.00 9.41 235 SER A O 1
ATOM 1574 N N . LEU A 1 259 ? 17.263 28.811 26.609 1.00 8.72 236 LEU A N 1
ATOM 1575 C CA . LEU A 1 259 ? 17.387 30.026 25.823 1.00 8.87 236 LEU A CA 1
ATOM 1576 C C . LEU A 1 259 ? 18.309 29.842 24.608 1.00 9.59 236 LEU A C 1
ATOM 1577 O O . LEU A 1 259 ? 19.225 29.006 24.623 1.00 9.38 236 LEU A O 1
ATOM 1582 N N . PRO A 1 260 ? 18.072 30.630 23.549 1.00 8.55 237 PRO A N 1
ATOM 1583 C CA . PRO A 1 260 ? 19.043 30.682 22.458 1.00 9.46 237 PRO A CA 1
ATOM 1584 C C . PRO A 1 260 ? 20.267 31.470 22.929 1.00 9.59 237 PRO A C 1
ATOM 1585 O O . PRO A 1 260 ? 20.144 32.314 23.811 1.00 8.40 237 PRO A O 1
ATOM 1589 N N . LEU A 1 261 ? 21.421 31.192 22.331 1.00 9.48 238 LEU A N 1
ATOM 1590 C CA . LEU A 1 261 ? 22.696 31.756 22.746 1.00 9.02 238 LEU A CA 1
ATOM 1591 C C . LEU A 1 261 ? 22.718 33.278 22.834 1.00 9.33 238 LEU A C 1
ATOM 1592 O O . LEU A 1 261 ? 23.551 33.855 23.529 1.00 10.18 238 LEU A O 1
ATOM 1597 N N . SER A 1 262 ? 21.818 33.926 22.112 1.00 10.02 239 SER A N 1
ATOM 1598 C CA . SER A 1 262 ? 21.737 35.377 22.122 1.00 10.59 239 SER A CA 1
ATOM 1599 C C . SER A 1 262 ? 21.067 35.904 23.393 1.00 9.35 239 SER A C 1
ATOM 1600 O O . SER A 1 262 ? 21.077 37.107 23.655 1.00 9.26 239 SER A O 1
ATOM 1603 N N . ALA A 1 263 ? 20.464 35.004 24.161 1.00 8.84 240 ALA A N 1
ATOM 1604 C CA . ALA A 1 263 ? 19.906 35.358 25.465 1.00 8.64 240 ALA A CA 1
ATOM 1605 C C . ALA A 1 263 ? 20.678 34.663 26.588 1.00 8.68 240 ALA A C 1
ATOM 1606 O O . ALA A 1 263 ? 21.152 33.536 26.416 1.00 8.78 240 ALA A O 1
ATOM 1608 N N . ASN A 1 264 ? 20.805 35.329 27.734 1.00 8.23 241 ASN A N 1
ATOM 1609 C CA . ASN A 1 264 ? 21.494 34.739 28.883 1.00 8.17 241 ASN A CA 1
ATOM 1610 C C . ASN A 1 264 ? 20.915 35.153 30.238 1.00 8.40 241 ASN A C 1
ATOM 1611 O O . ASN A 1 264 ? 20.631 36.324 30.465 1.00 9.23 241 ASN A O 1
ATOM 1616 N N . VAL A 1 265 ? 20.716 34.173 31.116 1.00 7.66 242 VAL A N 1
ATOM 1617 C CA . VAL A 1 265 ? 20.501 34.409 32.538 1.00 7.58 242 VAL A CA 1
ATOM 1618 C C . VAL A 1 265 ? 21.883 34.574 33.160 1.00 8.66 242 VAL A C 1
ATOM 1619 O O . VAL A 1 265 ? 22.578 33.584 33.412 1.00 8.22 242 VAL A O 1
ATOM 1623 N N . LEU A 1 266 ? 22.290 35.818 33.392 1.00 8.07 243 LEU A N 1
ATOM 1624 C CA . LEU A 1 266 ? 23.646 36.105 33.850 1.00 8.33 243 LEU A CA 1
ATOM 1625 C C . LEU A 1 266 ? 23.871 35.621 35.283 1.00 9.34 243 LEU A C 1
ATOM 1626 O O . LEU A 1 266 ? 24.950 35.117 35.626 1.00 9.46 243 LEU A O 1
ATOM 1631 N N . THR A 1 267 ? 22.842 35.776 36.112 1.00 8.64 244 THR A N 1
ATOM 1632 C CA . THR A 1 267 ? 22.838 35.240 37.452 1.00 7.53 244 THR A CA 1
ATOM 1633 C C . THR A 1 267 ? 21.412 35.047 37.912 1.00 8.97 244 THR A C 1
ATOM 1634 O O . THR A 1 267 ? 20.499 35.745 37.465 1.00 8.16 244 THR A O 1
ATOM 1646 N N . THR A 1 269 ? 19.319 33.638 41.772 1.00 8.71 246 THR A N 1
ATOM 1647 C CA . THR A 1 269 ? 19.366 33.137 43.127 1.00 9.16 246 THR A CA 1
ATOM 1648 C C . THR A 1 269 ? 18.027 32.435 43.384 1.00 9.95 246 THR A C 1
ATOM 1649 O O . THR A 1 269 ? 16.970 33.072 43.380 1.00 9.31 246 THR A O 1
ATOM 1653 N N . VAL A 1 270 ? 18.068 31.121 43.553 1.00 9.12 247 VAL A N 1
ATOM 1654 C CA . VAL A 1 270 ? 16.864 30.366 43.845 1.00 9.72 247 VAL A CA 1
ATOM 1655 C C . VAL A 1 270 ? 17.097 29.758 45.213 1.00 10.59 247 VAL A C 1
ATOM 1656 O O . VAL A 1 270 ? 18.153 29.185 45.461 1.00 11.92 247 VAL A O 1
ATOM 1668 N N . ALA A 1 272 ? 15.210 28.565 49.368 1.00 11.51 249 ALA A N 1
ATOM 1669 C CA . ALA A 1 272 ? 14.109 28.400 50.308 1.00 11.21 249 ALA A CA 1
ATOM 1670 C C . ALA A 1 272 ? 13.749 29.781 50.858 1.00 11.53 249 ALA A C 1
ATOM 1671 O O . ALA A 1 272 ? 14.562 30.417 51.536 1.00 11.36 249 ALA A O 1
ATOM 1673 N N . THR A 1 273 ? 12.535 30.237 50.557 1.00 9.89 250 THR A N 1
ATOM 1674 C CA . THR A 1 273 ? 12.103 31.590 50.903 1.00 10.82 250 THR A CA 1
ATOM 1675 C C . THR A 1 273 ? 12.408 32.049 52.332 1.00 12.10 250 THR A C 1
ATOM 1676 O O . THR A 1 273 ? 12.833 33.181 52.548 1.00 11.74 250 THR A O 1
ATOM 1680 N N . ARG A 1 274 ? 12.168 31.171 53.299 1.00 12.11 251 ARG A N 1
ATOM 1681 C CA . ARG A 1 274 ? 12.155 31.558 54.699 1.00 11.87 251 ARG A CA 1
ATOM 1682 C C . ARG A 1 274 ? 13.454 31.228 55.432 1.00 13.22 251 ARG A C 1
ATOM 1683 O O . ARG A 1 274 ? 13.463 31.079 56.656 1.00 13.90 251 ARG A O 1
ATOM 1699 N N . PRO A 1 276 ? 17.296 32.337 56.613 1.00 10.19 253 PRO A N 1
ATOM 1700 C CA . PRO A 1 276 ? 17.912 33.651 56.825 1.00 9.79 253 PRO A CA 1
ATOM 1701 C C . PRO A 1 276 ? 18.854 33.983 55.675 1.00 8.98 253 PRO A C 1
ATOM 1702 O O . PRO A 1 276 ? 19.594 33.115 55.228 1.00 8.46 253 PRO A O 1
ATOM 1706 N N . LEU A 1 277 ? 18.806 35.219 55.191 1.00 9.43 254 LEU A N 1
ATOM 1707 C CA . LEU A 1 277 ? 19.768 35.697 54.214 1.00 8.07 254 LEU A CA 1
ATOM 1708 C C . LEU A 1 277 ? 19.647 37.194 54.035 1.00 9.26 254 LEU A C 1
ATOM 1709 O O . LEU A 1 277 ? 20.632 37.928 54.165 1.00 9.82 254 LEU A O 1
ATOM 1714 N N . VAL A 1 278 ? 18.430 37.652 53.759 1.00 8.98 255 VAL A N 1
ATOM 1715 C CA . VAL A 1 278 ? 18.214 39.038 53.354 1.00 8.68 255 VAL A CA 1
ATOM 1716 C C . VAL A 1 278 ? 18.272 40.037 54.505 1.00 9.31 255 VAL A C 1
ATOM 1717 O O . VAL A 1 278 ? 18.269 41.247 54.276 1.00 9.48 255 VAL A O 1
ATOM 1721 N N . GLY A 1 279 ? 18.323 39.533 55.736 1.00 9.47 256 GLY A N 1
ATOM 1722 C CA . GLY A 1 279 ? 18.449 40.386 56.904 1.00 8.79 256 GLY A CA 1
ATOM 1723 C C . GLY A 1 279 ? 19.867 40.426 57.457 1.00 9.68 256 GLY A C 1
ATOM 1724 O O . GLY A 1 279 ? 20.739 39.654 57.029 1.00 9.97 256 GLY A O 1
ATOM 1725 N N . ARG A 1 280 ? 20.100 41.323 58.414 1.00 9.68 257 ARG A N 1
ATOM 1726 C CA . ARG A 1 280 ? 21.417 41.460 59.045 1.00 9.66 257 ARG A CA 1
ATOM 1727 C C . ARG A 1 280 ? 21.733 40.310 59.990 1.00 9.97 257 ARG A C 1
ATOM 1728 O O . ARG A 1 280 ? 20.885 39.871 60.770 1.00 9.44 257 ARG A O 1
ATOM 1736 N N . GLY A 1 281 ? 22.967 39.835 59.914 1.00 9.22 258 GLY A N 1
ATOM 1737 C CA . GLY A 1 281 ? 23.460 38.844 60.847 1.00 9.19 258 GLY A CA 1
ATOM 1738 C C . GLY A 1 281 ? 24.866 39.206 61.293 1.00 9.63 258 GLY A C 1
ATOM 1739 O O . GLY A 1 281 ? 25.198 39.043 62.462 1.00 10.59 258 GLY A O 1
ATOM 1740 N N . ARG B 1 34 ? -5.479 30.608 40.489 1.00 16.33 11 ARG B N 1
ATOM 1741 C CA . ARG B 1 34 ? -4.628 31.607 41.128 1.00 16.33 11 ARG B CA 1
ATOM 1742 C C . ARG B 1 34 ? -4.863 32.980 40.500 1.00 15.00 11 ARG B C 1
ATOM 1743 O O . ARG B 1 34 ? -5.101 33.093 39.294 1.00 14.21 11 ARG B O 1
ATOM 1751 N N . ILE B 1 35 ? -4.795 34.019 41.323 1.00 13.56 12 ILE B N 1
ATOM 1752 C CA . ILE B 1 35 ? -5.067 35.365 40.858 1.00 12.94 12 ILE B CA 1
ATOM 1753 C C . ILE B 1 35 ? -3.770 36.137 40.734 1.00 12.63 12 ILE B C 1
ATOM 1754 O O . ILE B 1 35 ? -2.976 36.155 41.664 1.00 12.42 12 ILE B O 1
ATOM 1759 N N . ALA B 1 36 ? -3.565 36.774 39.583 1.00 11.85 13 ALA B N 1
ATOM 1760 C CA . ALA B 1 36 ? -2.361 37.543 39.332 1.00 10.36 13 ALA B CA 1
ATOM 1761 C C . ALA B 1 36 ? -2.684 38.951 38.846 1.00 11.74 13 ALA B C 1
ATOM 1762 O O . ALA B 1 36 ? -3.624 39.167 38.075 1.00 11.41 13 ALA B O 1
ATOM 1764 N N . LEU B 1 37 ? -1.883 39.903 39.308 1.00 10.60 14 LEU B N 1
ATOM 1765 C CA . LEU B 1 37 ? -2.027 41.302 38.951 1.00 10.32 14 LEU B CA 1
ATOM 1766 C C . LEU B 1 37 ? -0.717 41.790 38.340 1.00 10.09 14 LEU B C 1
ATOM 1767 O O . LEU B 1 37 ? 0.353 41.684 38.954 1.00 8.84 14 LEU B O 1
ATOM 1772 N N . VAL B 1 38 ? -0.799 42.304 37.118 1.00 10.78 15 VAL B N 1
ATOM 1773 C CA . VAL B 1 38 ? 0.381 42.789 36.410 1.00 9.86 15 VAL B CA 1
ATOM 1774 C C . VAL B 1 38 ? 0.200 44.261 36.074 1.00 11.21 15 VAL B C 1
ATOM 1775 O O . VAL B 1 38 ? -0.534 44.600 35.143 1.00 11.39 15 VAL B O 1
ATOM 1779 N N . THR B 1 39 ? 0.840 45.139 36.842 1.00 10.27 16 THR B N 1
ATOM 1780 C CA . THR B 1 39 ? 0.743 46.554 36.550 1.00 10.85 16 THR B CA 1
ATOM 1781 C C . THR B 1 39 ? 1.403 46.805 35.207 1.00 12.83 16 THR B C 1
ATOM 1782 O O . THR B 1 39 ? 2.357 46.108 34.842 1.00 12.36 16 THR B O 1
ATOM 1786 N N . GLY B 1 40 ? 0.891 47.796 34.475 1.00 13.73 17 GLY B N 1
ATOM 1787 C CA . GLY B 1 40 ? 1.419 48.148 33.167 1.00 12.43 17 GLY B CA 1
ATOM 1788 C C . GLY B 1 40 ? 1.411 46.968 32.208 1.00 14.02 17 GLY B C 1
ATOM 1789 O O . GLY B 1 40 ? 2.325 46.812 31.402 1.00 13.20 17 GLY B O 1
ATOM 1790 N N . GLY B 1 41 ? 0.368 46.143 32.288 1.00 13.71 18 GLY B N 1
ATOM 1791 C CA . GLY B 1 41 ? 0.322 44.899 31.540 1.00 13.07 18 GLY B CA 1
ATOM 1792 C C . GLY B 1 41 ? -0.417 44.972 30.221 1.00 13.85 18 GLY B C 1
ATOM 1793 O O . GLY B 1 41 ? -0.800 43.946 29.649 1.00 13.42 18 GLY B O 1
ATOM 1794 N N . GLY B 1 42 ? -0.617 46.185 29.727 1.00 14.07 19 GLY B N 1
ATOM 1795 C CA . GLY B 1 42 ? -1.286 46.359 28.455 1.00 15.46 19 GLY B CA 1
ATOM 1796 C C . GLY B 1 42 ? -0.301 46.398 27.304 1.00 15.42 19 GLY B C 1
ATOM 1797 O O . GLY B 1 42 ? -0.689 46.318 26.145 1.00 15.11 19 GLY B O 1
ATOM 1798 N N . THR B 1 43 ? 0.983 46.508 27.626 1.00 15.72 20 THR B N 1
ATOM 1799 C CA . THR B 1 43 ? 1.996 46.698 26.597 1.00 16.56 20 THR B CA 1
ATOM 1800 C C . THR B 1 43 ? 3.372 46.073 26.924 1.00 15.86 20 THR B C 1
ATOM 1801 O O . THR B 1 43 ? 3.672 45.744 28.082 1.00 14.21 20 THR B O 1
ATOM 1805 N N . GLY B 1 44 ? 4.188 45.898 25.884 1.00 13.88 21 GLY B N 1
ATOM 1806 C CA . GLY B 1 44 ? 5.573 45.489 26.030 1.00 13.77 21 GLY B CA 1
ATOM 1807 C C . GLY B 1 44 ? 5.791 44.271 26.908 1.00 14.08 21 GLY B C 1
ATOM 1808 O O . GLY B 1 44 ? 5.121 43.244 26.765 1.00 14.46 21 GLY B O 1
ATOM 1809 N N . VAL B 1 45 ? 6.742 44.386 27.823 1.00 13.19 22 VAL B N 1
ATOM 1810 C CA . VAL B 1 45 ? 7.107 43.265 28.677 1.00 13.14 22 VAL B CA 1
ATOM 1811 C C . VAL B 1 45 ? 5.950 42.816 29.572 1.00 13.62 22 VAL B C 1
ATOM 1812 O O . VAL B 1 45 ? 5.707 41.618 29.723 1.00 12.45 22 VAL B O 1
ATOM 1816 N N . GLY B 1 46 ? 5.241 43.784 30.157 1.00 14.59 23 GLY B N 1
ATOM 1817 C CA . GLY B 1 46 ? 4.114 43.501 31.026 1.00 12.31 23 GLY B CA 1
ATOM 1818 C C . GLY B 1 46 ? 3.009 42.767 30.292 1.00 13.36 23 GLY B C 1
ATOM 1819 O O . GLY B 1 46 ? 2.376 41.855 30.844 1.00 11.29 23 GLY B O 1
ATOM 1820 N N . ARG B 1 47 ? 2.768 43.165 29.041 1.00 14.42 24 ARG B N 1
ATOM 1821 C CA . ARG B 1 47 ? 1.742 42.507 28.239 1.00 14.19 24 ARG B CA 1
ATOM 1822 C C . ARG B 1 47 ? 2.158 41.070 27.973 1.00 12.97 24 ARG B C 1
ATOM 1823 O O . ARG B 1 47 ? 1.348 40.156 28.068 1.00 11.97 24 ARG B O 1
ATOM 1831 N N . GLY B 1 48 ? 3.432 40.887 27.633 1.00 13.23 25 GLY B N 1
ATOM 1832 C CA . GLY B 1 48 ? 3.972 39.562 27.374 1.00 12.00 25 GLY B CA 1
ATOM 1833 C C . GLY B 1 48 ? 3.874 38.664 28.591 1.00 11.43 25 GLY B C 1
ATOM 1834 O O . GLY B 1 48 ? 3.552 37.495 28.473 1.00 12.96 25 GLY B O 1
ATOM 1835 N N . ILE B 1 49 ? 4.153 39.210 29.766 1.00 10.76 26 ILE B N 1
ATOM 1836 C CA . ILE B 1 49 ? 4.024 38.446 30.999 1.00 11.96 26 ILE B CA 1
ATOM 1837 C C . ILE B 1 49 ? 2.566 38.032 31.237 1.00 12.72 26 ILE B C 1
ATOM 1838 O O . ILE B 1 49 ? 2.280 36.853 31.485 1.00 12.72 26 ILE B O 1
ATOM 1843 N N . ALA B 1 50 ? 1.653 38.999 31.134 1.00 11.76 27 ALA B N 1
ATOM 1844 C CA . ALA B 1 50 ? 0.221 38.742 31.283 1.00 12.52 27 ALA B CA 1
ATOM 1845 C C . ALA B 1 50 ? -0.274 37.635 30.348 1.00 13.64 27 ALA B C 1
ATOM 1846 O O . ALA B 1 50 ? -1.090 36.792 30.732 1.00 14.44 27 ALA B O 1
ATOM 1848 N N . GLN B 1 51 ? 0.219 37.648 29.120 1.00 12.75 28 GLN B N 1
ATOM 1849 C CA . GLN B 1 51 ? -0.129 36.625 28.153 1.00 16.20 28 GLN B CA 1
ATOM 1850 C C . GLN B 1 51 ? 0.300 35.237 28.643 1.00 14.95 28 GLN B C 1
ATOM 1851 O O . GLN B 1 51 ? -0.485 34.298 28.648 1.00 14.20 28 GLN B O 1
ATOM 1857 N N . ALA B 1 52 ? 1.554 35.121 29.062 1.00 14.24 29 ALA B N 1
ATOM 1858 C CA . ALA B 1 52 ? 2.097 33.846 29.502 1.00 14.01 29 ALA B CA 1
ATOM 1859 C C . ALA B 1 52 ? 1.412 33.327 30.772 1.00 14.46 29 ALA B C 1
ATOM 1860 O O . ALA B 1 52 ? 1.160 32.127 30.891 1.00 14.48 29 ALA B O 1
ATOM 1862 N N . LEU B 1 53 ? 1.104 34.223 31.710 1.00 12.41 30 LEU B N 1
ATOM 1863 C CA . LEU B 1 53 ? 0.439 33.811 32.943 1.00 12.92 30 LEU B CA 1
ATOM 1864 C C . LEU B 1 53 ? -0.941 33.289 32.610 1.00 14.10 30 LEU B C 1
ATOM 1865 O O . LEU B 1 53 ? -1.321 32.201 33.038 1.00 15.27 30 LEU B O 1
ATOM 1870 N N . SER B 1 54 ? -1.694 34.064 31.839 1.00 14.52 31 SER B N 1
ATOM 1871 C CA . SER B 1 54 ? -3.011 33.617 31.406 1.00 14.62 31 SER B CA 1
ATOM 1872 C C . SER B 1 54 ? -2.913 32.244 30.751 1.00 15.26 31 SER B C 1
ATOM 1873 O O . SER B 1 54 ? -3.707 31.362 31.040 1.00 17.61 31 SER B O 1
ATOM 1876 N N . ALA B 1 55 ? -1.937 32.066 29.868 1.00 14.03 32 ALA B N 1
ATOM 1877 C CA . ALA B 1 55 ? -1.727 30.780 29.217 1.00 15.13 32 ALA B CA 1
ATOM 1878 C C . ALA B 1 55 ? -1.504 29.669 30.238 1.00 15.63 32 ALA B C 1
ATOM 1879 O O . ALA B 1 55 ? -1.740 28.496 29.954 1.00 16.39 32 ALA B O 1
ATOM 1881 N N . GLU B 1 56 ? -1.058 30.037 31.430 1.00 15.06 33 GLU B N 1
ATOM 1882 C CA . GLU B 1 56 ? -0.810 29.047 32.470 1.00 15.18 33 GLU B CA 1
ATOM 1883 C C . GLU B 1 56 ? -2.042 28.776 33.344 1.00 15.01 33 GLU B C 1
ATOM 1884 O O . GLU B 1 56 ? -2.000 27.971 34.275 1.00 13.66 33 GLU B O 1
ATOM 1890 N N . GLY B 1 57 ? -3.137 29.462 33.052 1.00 14.12 34 GLY B N 1
ATOM 1891 C CA . GLY B 1 57 ? -4.357 29.244 33.795 1.00 14.23 34 GLY B CA 1
ATOM 1892 C C . GLY B 1 57 ? -4.514 30.148 34.998 1.00 15.34 34 GLY B C 1
ATOM 1893 O O . GLY B 1 57 ? -5.293 29.853 35.895 1.00 15.78 34 GLY B O 1
ATOM 1894 N N . TYR B 1 58 ? -3.766 31.243 35.031 1.00 15.32 35 TYR B N 1
ATOM 1895 C CA . TYR B 1 58 ? -4.022 32.290 36.006 1.00 15.18 35 TYR B CA 1
ATOM 1896 C C . TYR B 1 58 ? -5.231 33.087 35.557 1.00 15.19 35 TYR B C 1
ATOM 1897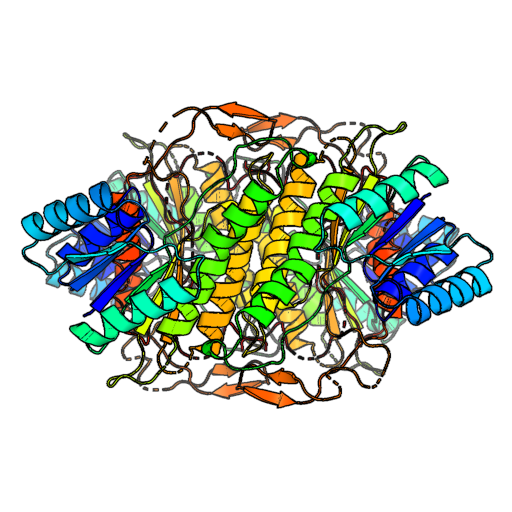 O O . TYR B 1 58 ? -5.576 33.074 34.379 1.00 15.69 35 TYR B O 1
ATOM 1906 N N . SER B 1 59 ? -5.881 33.760 36.503 1.00 14.48 36 SER B N 1
ATOM 1907 C CA . SER B 1 59 ? -6.797 34.841 36.181 1.00 14.04 36 SER B CA 1
ATOM 1908 C C . SER B 1 59 ? -5.958 36.080 36.346 1.00 13.21 36 SER B C 1
ATOM 1909 O O . SER B 1 59 ? -5.297 36.244 37.365 1.00 13.51 36 SER B O 1
ATOM 1912 N N . VAL B 1 60 ? -5.974 36.948 35.350 1.00 12.16 37 VAL B N 1
ATOM 1913 C CA . VAL B 1 60 ? -4.985 38.005 35.285 1.00 12.68 37 VAL B CA 1
ATOM 1914 C C . VAL B 1 60 ? -5.623 39.376 35.233 1.00 12.76 37 VAL B C 1
ATOM 1915 O O . VAL B 1 60 ? -6.536 39.619 34.451 1.00 13.89 37 VAL B O 1
ATOM 1919 N N . VAL B 1 61 ? -5.139 40.274 36.079 1.00 12.50 38 VAL B N 1
ATOM 1920 C CA . VAL B 1 61 ? -5.592 41.656 36.045 1.00 13.09 38 VAL B CA 1
ATOM 1921 C C . VAL B 1 61 ? -4.436 42.529 35.587 1.00 11.74 38 VAL B C 1
ATOM 1922 O O . VAL B 1 61 ? -3.381 42.538 36.212 1.00 11.16 38 VAL B O 1
ATOM 1926 N N . ILE B 1 62 ? -4.633 43.224 34.470 1.00 11.60 39 ILE B N 1
ATOM 1927 C CA . ILE B 1 62 ? -3.636 44.137 33.945 1.00 11.73 39 ILE B CA 1
ATOM 1928 C C . ILE B 1 62 ? -4.097 45.578 34.088 1.00 13.46 39 ILE B C 1
ATOM 1929 O O . ILE B 1 62 ? -5.288 45.869 34.012 1.00 14.57 39 ILE B O 1
ATOM 1934 N N . THR B 1 63 ? -3.143 46.476 34.311 1.00 13.13 40 THR B N 1
ATOM 1935 C CA . THR B 1 63 ? -3.446 47.871 34.558 1.00 13.58 40 THR B CA 1
ATOM 1936 C C . THR B 1 63 ? -2.672 48.743 33.568 1.00 15.45 40 THR B C 1
ATOM 1937 O O . THR B 1 63 ? -1.642 48.334 33.049 1.00 14.58 40 THR B O 1
ATOM 1941 N N . GLY B 1 64 ? -3.180 49.940 33.299 1.00 17.48 41 GLY B N 1
ATOM 1942 C CA . GLY B 1 64 ? -2.569 50.812 32.318 1.00 20.04 41 GLY B CA 1
ATOM 1943 C C . GLY B 1 64 ? -3.329 52.111 32.198 1.00 23.02 41 GLY B C 1
ATOM 1944 O O . GLY B 1 64 ? -4.478 52.192 32.623 1.00 22.52 41 GLY B O 1
ATOM 1945 N N . ARG B 1 65 ? -2.697 53.125 31.609 1.00 27.42 42 ARG B N 1
ATOM 1946 C CA . ARG B 1 65 ? -3.283 54.467 31.552 1.00 26.95 42 ARG B CA 1
ATOM 1947 C C . ARG B 1 65 ? -4.261 54.656 30.399 1.00 27.48 42 ARG B C 1
ATOM 1948 O O . ARG B 1 65 ? -5.158 55.498 30.470 1.00 27.39 42 ARG B O 1
ATOM 1956 N N . ARG B 1 66 ? -4.093 53.884 29.334 1.00 25.91 43 ARG B N 1
ATOM 1957 C CA . ARG B 1 66 ? -4.919 54.083 28.151 1.00 25.93 43 ARG B CA 1
ATOM 1958 C C . ARG B 1 66 ? -5.963 52.994 27.999 1.00 24.96 43 ARG B C 1
ATOM 1959 O O . ARG B 1 66 ? -5.627 51.816 27.922 1.00 26.11 43 ARG B O 1
ATOM 1967 N N . PRO B 1 67 ? -7.243 53.391 27.959 1.00 24.35 44 PRO B N 1
ATOM 1968 C CA . PRO B 1 67 ? -8.370 52.451 27.937 1.00 23.68 44 PRO B CA 1
ATOM 1969 C C . PRO B 1 67 ? -8.383 51.565 26.698 1.00 25.57 44 PRO B C 1
ATOM 1970 O O . PRO B 1 67 ? -8.418 50.339 26.805 1.00 25.35 44 PRO B O 1
ATOM 1974 N N . ASP B 1 68 ? -8.367 52.183 25.526 1.00 24.81 45 ASP B N 1
ATOM 1975 C CA . ASP B 1 68 ? -8.410 51.421 24.299 1.00 25.25 45 ASP B CA 1
ATOM 1976 C C . ASP B 1 68 ? -7.297 50.372 24.296 1.00 25.83 45 ASP B C 1
ATOM 1977 O O . ASP B 1 68 ? -7.553 49.183 24.091 1.00 26.02 45 ASP B O 1
ATOM 1982 N N . VAL B 1 69 ? -6.069 50.811 24.556 1.00 25.66 46 VAL B N 1
ATOM 1983 C CA . VAL B 1 69 ? -4.922 49.909 24.557 1.00 24.88 46 VAL B CA 1
ATOM 1984 C C . VAL B 1 69 ? -5.142 48.738 25.505 1.00 24.24 46 VAL B C 1
ATOM 1985 O O . VAL B 1 69 ? -5.037 47.574 25.111 1.00 24.77 46 VAL B O 1
ATOM 1989 N N . LEU B 1 70 ? -5.476 49.062 26.750 1.00 24.41 47 LEU B N 1
ATOM 1990 C CA . LEU B 1 70 ? -5.654 48.075 27.820 1.00 22.96 47 LEU B CA 1
ATOM 1991 C C . LEU B 1 70 ? -6.806 47.108 27.528 1.00 23.44 47 LEU B C 1
ATOM 1992 O O . LEU B 1 70 ? -6.694 45.899 27.722 1.00 22.50 47 LEU B O 1
ATOM 1997 N N . ASP B 1 71 ? -7.916 47.651 27.050 1.00 25.14 48 ASP B N 1
ATOM 1998 C CA . ASP B 1 71 ? -9.086 46.847 26.730 1.00 24.07 48 ASP B CA 1
ATOM 1999 C C . ASP B 1 71 ? -8.782 45.855 25.615 1.00 23.52 48 ASP B C 1
ATOM 2000 O O . ASP B 1 71 ? -9.093 44.673 25.725 1.00 24.83 48 ASP B O 1
ATOM 2005 N N . ALA B 1 72 ? -8.171 46.342 24.542 1.00 23.64 49 ALA B N 1
ATOM 2006 C CA . ALA B 1 72 ? -7.806 45.491 23.409 1.00 24.48 49 ALA B CA 1
ATOM 2007 C C . ALA B 1 72 ? -6.935 44.318 23.852 1.00 23.62 49 ALA B C 1
ATOM 2008 O O . ALA B 1 72 ? -7.227 43.165 23.540 1.00 23.58 49 ALA B O 1
ATOM 2010 N N . ALA B 1 73 ? -5.869 44.634 24.585 1.00 23.67 50 ALA B N 1
ATOM 2011 C CA . ALA B 1 73 ? -4.941 43.641 25.121 1.00 23.46 50 ALA B CA 1
ATOM 2012 C C . ALA B 1 73 ? -5.639 42.556 25.933 1.00 21.34 50 ALA B C 1
ATOM 2013 O O . ALA B 1 73 ? -5.368 41.371 25.757 1.00 21.70 50 ALA B O 1
ATOM 2015 N N . ALA B 1 74 ? -6.530 42.966 26.828 1.00 19.84 51 ALA B N 1
ATOM 2016 C CA . ALA B 1 74 ? -7.249 42.015 27.671 1.00 21.78 51 ALA B CA 1
ATOM 2017 C C . ALA B 1 74 ? -8.083 41.060 26.824 1.00 23.41 51 ALA B C 1
ATOM 2018 O O . ALA B 1 74 ? -8.070 39.847 27.044 1.00 22.17 51 ALA B O 1
ATOM 2020 N N . GLY B 1 75 ? -8.803 41.622 25.854 1.00 24.85 52 GLY B N 1
ATOM 2021 C CA . GLY B 1 75 ? -9.632 40.843 24.954 1.00 21.31 52 GLY B CA 1
ATOM 2022 C C . GLY B 1 75 ? -8.798 39.932 24.083 1.00 22.95 52 GLY B C 1
ATOM 2023 O O . GLY B 1 75 ? -9.147 38.763 23.889 1.00 22.38 52 GLY B O 1
ATOM 2024 N N . GLU B 1 76 ? -7.688 40.455 23.562 1.00 22.05 53 GLU B N 1
ATOM 2025 C CA . GLU B 1 76 ? -6.806 39.643 22.724 1.00 23.77 53 GLU B CA 1
ATOM 2026 C C . GLU B 1 76 ? -6.271 38.447 23.495 1.00 23.58 53 GLU B C 1
ATOM 2027 O O . GLU B 1 76 ? -6.305 37.317 23.003 1.00 25.19 53 GLU B O 1
ATOM 2033 N N . ILE B 1 77 ? -5.794 38.690 24.713 1.00 23.03 54 ILE B N 1
ATOM 2034 C CA . ILE B 1 77 ? -5.225 37.616 25.522 1.00 23.10 54 ILE B CA 1
ATOM 2035 C C . ILE B 1 77 ? -6.282 36.597 25.941 1.00 21.99 54 ILE B C 1
ATOM 2036 O O . ILE B 1 77 ? -6.087 35.389 25.792 1.00 21.09 54 ILE B O 1
ATOM 2041 N N . GLY B 1 78 ? -7.401 37.089 26.463 1.00 22.85 55 GLY B N 1
ATOM 2042 C CA . GLY B 1 78 ? -8.475 36.217 26.901 1.00 21.94 55 GLY B CA 1
ATOM 2043 C C . GLY B 1 78 ? -8.918 35.338 25.753 1.00 23.10 55 GLY B C 1
ATOM 2044 O O . GLY B 1 78 ? -9.311 34.186 25.950 1.00 20.43 55 GLY B O 1
ATOM 2045 N N . GLY B 1 79 ? -8.846 35.905 24.548 1.00 24.73 56 GLY B N 1
ATOM 2046 C CA . GLY B 1 79 ? -9.200 35.209 23.328 1.00 22.77 56 GLY B CA 1
ATOM 2047 C C . GLY B 1 79 ? -8.413 33.927 23.199 1.00 25.08 56 GLY B C 1
ATOM 2048 O O . GLY B 1 79 ? -8.987 32.838 23.172 1.00 28.34 56 GLY B O 1
ATOM 2049 N N . ARG B 1 80 ? -7.092 34.063 23.147 1.00 25.44 57 ARG B N 1
ATOM 2050 C CA . ARG B 1 80 ? -6.181 32.936 22.961 1.00 25.92 57 ARG B CA 1
ATOM 2051 C C . ARG B 1 80 ? -6.305 31.859 24.050 1.00 26.72 57 ARG B C 1
ATOM 2052 O O . ARG B 1 80 ? -6.242 30.661 23.756 1.00 26.91 57 ARG B O 1
ATOM 2060 N N . THR B 1 81 ? -6.501 32.277 25.297 1.00 23.35 58 THR B N 1
ATOM 2061 C CA . THR B 1 81 ? -6.365 31.350 26.417 1.00 23.74 58 THR B CA 1
ATOM 2062 C C . THR B 1 81 ? -7.692 30.861 26.995 1.00 26.22 58 THR B C 1
ATOM 2063 O O . THR B 1 81 ? -7.749 29.788 27.612 1.00 25.93 58 THR B O 1
ATOM 2067 N N . GLY B 1 82 ? -8.751 31.648 26.815 1.00 25.66 59 GLY B N 1
ATOM 2068 C CA . GLY B 1 82 ? -10.057 31.287 27.340 1.00 22.90 59 GLY B CA 1
ATOM 2069 C C . GLY B 1 82 ? -10.201 31.575 28.824 1.00 25.53 59 GLY B C 1
ATOM 2070 O O . GLY B 1 82 ? -11.188 31.185 29.449 1.00 23.86 59 GLY B O 1
ATOM 2071 N N . ASN B 1 83 ? -9.210 32.260 29.389 1.00 25.23 60 ASN B N 1
ATOM 2072 C CA . ASN B 1 83 ? -9.212 32.596 30.809 1.00 22.68 60 ASN B CA 1
ATOM 2073 C C . ASN B 1 83 ? -9.524 34.068 31.011 1.00 23.14 60 ASN B C 1
ATOM 2074 O O . ASN B 1 83 ? -9.326 34.882 30.105 1.00 21.97 60 ASN B O 1
ATOM 2079 N N . ILE B 1 84 ? -9.996 34.409 32.206 1.00 22.04 61 ILE B N 1
ATOM 2080 C CA . ILE B 1 84 ? -10.361 35.786 32.526 1.00 22.21 61 ILE B CA 1
ATOM 2081 C C . ILE B 1 84 ? -9.148 36.724 32.505 1.00 20.54 61 ILE B C 1
ATOM 2082 O O . ILE B 1 84 ? -8.199 36.529 33.264 1.00 18.97 61 ILE B O 1
ATOM 2087 N N . VAL B 1 85 ? -9.178 37.737 31.642 1.00 18.31 62 VAL B N 1
ATOM 2088 C CA . VAL B 1 85 ? -8.233 38.842 31.750 1.00 17.70 62 VAL B CA 1
ATOM 2089 C C . VAL B 1 85 ? -9.017 40.130 31.979 1.00 19.40 62 VAL B C 1
ATOM 2090 O O . VAL B 1 85 ? -9.824 40.521 31.143 1.00 19.87 62 VAL B O 1
ATOM 2094 N N . ARG B 1 86 ? -8.788 40.783 33.116 1.00 18.83 63 ARG B N 1
ATOM 2095 C CA . ARG B 1 86 ? -9.535 41.983 33.471 1.00 16.69 63 ARG B CA 1
ATOM 2096 C C . ARG B 1 86 ? -8.683 43.248 33.316 1.00 17.60 63 ARG B C 1
ATOM 2097 O O . ARG B 1 86 ? -7.608 43.361 33.902 1.00 16.82 63 ARG B O 1
ATOM 2105 N N . ALA B 1 87 ? -9.176 44.208 32.543 1.00 16.17 64 ALA B N 1
ATOM 2106 C CA . ALA B 1 87 ? -8.436 45.443 32.314 1.00 17.39 64 ALA B CA 1
ATOM 2107 C C . ALA B 1 87 ? -8.908 46.576 33.223 1.00 18.58 64 ALA B C 1
ATOM 2108 O O . ALA B 1 87 ? -10.044 47.031 33.111 1.00 16.00 64 ALA B O 1
ATOM 2110 N N . VAL B 1 88 ? -8.029 47.032 34.117 1.00 19.29 65 VAL B N 1
ATOM 2111 C CA . VAL B 1 88 ? -8.329 48.175 34.975 1.00 17.26 65 VAL B CA 1
ATOM 2112 C C . VAL B 1 88 ? -7.474 49.380 34.606 1.00 18.52 65 VAL B C 1
ATOM 2113 O O . VAL B 1 88 ? -6.249 49.341 34.714 1.00 18.46 65 VAL B O 1
ATOM 2117 N N . VAL B 1 89 ? -8.124 50.444 34.151 1.00 20.00 66 VAL B N 1
ATOM 2118 C CA . VAL B 1 89 ? -7.424 51.659 33.764 1.00 20.72 66 VAL B CA 1
ATOM 2119 C C . VAL B 1 89 ? -7.058 52.420 35.016 1.00 21.77 66 VAL B C 1
ATOM 2120 O O . VAL B 1 89 ? -7.931 52.908 35.731 1.00 24.86 66 VAL B O 1
ATOM 2124 N N . CYS B 1 90 ? -5.768 52.526 35.292 1.00 21.58 67 CYS B N 1
ATOM 2125 C CA . CYS B 1 90 ? -5.352 53.060 36.577 1.00 24.06 67 CYS B CA 1
ATOM 2126 C C . CYS B 1 90 ? -3.949 53.645 36.577 1.00 25.63 67 CYS B C 1
ATOM 2127 O O . CYS B 1 90 ? -3.054 53.169 35.869 1.00 25.93 67 CYS B O 1
ATOM 2130 N N . ASP B 1 91 ? -3.765 54.683 37.382 1.00 24.93 68 ASP B N 1
ATOM 2131 C CA . ASP B 1 91 ? -2.450 55.263 37.583 1.00 25.90 68 ASP B CA 1
ATOM 2132 C C . ASP B 1 91 ? -1.905 54.779 38.924 1.00 22.60 68 ASP B C 1
ATOM 2133 O O . ASP B 1 91 ? -2.328 55.255 39.973 1.00 22.49 68 ASP B O 1
ATOM 2138 N N . VAL B 1 92 ? -0.975 53.828 38.893 1.00 22.62 69 VAL B N 1
ATOM 2139 C CA . VAL B 1 92 ? -0.489 53.221 40.140 1.00 23.36 69 VAL B CA 1
ATOM 2140 C C . VAL B 1 92 ? 0.401 54.156 40.961 1.00 20.80 69 VAL B C 1
ATOM 2141 O O . VAL B 1 92 ? 0.847 53.797 42.045 1.00 18.54 69 VAL B O 1
ATOM 2145 N N . GLY B 1 93 ? 0.654 55.351 40.437 1.00 21.90 70 GLY B N 1
ATOM 2146 C CA . GLY B 1 93 ? 1.363 56.372 41.183 1.00 19.83 70 GLY B CA 1
ATOM 2147 C C . GLY B 1 93 ? 0.410 57.137 42.083 1.00 22.61 70 GLY B C 1
ATOM 2148 O O . GLY B 1 93 ? 0.837 57.930 42.918 1.00 22.80 70 GLY B O 1
ATOM 2149 N N . ASP B 1 94 ? -0.886 56.885 41.922 1.00 22.33 71 ASP B N 1
ATOM 2150 C CA . ASP B 1 94 ? -1.912 57.549 42.719 1.00 21.53 71 ASP B CA 1
ATOM 2151 C C . ASP B 1 94 ? -2.445 56.617 43.796 1.00 22.53 71 ASP B C 1
ATOM 2152 O O . ASP B 1 94 ? -2.990 55.561 43.477 1.00 23.03 71 ASP B O 1
ATOM 2157 N N . PRO B 1 95 ? -2.317 57.018 45.076 1.00 21.74 72 PRO B N 1
ATOM 2158 C CA . PRO B 1 95 ? -2.752 56.208 46.222 1.00 19.90 72 PRO B CA 1
ATOM 2159 C C . PRO B 1 95 ? -4.219 55.810 46.158 1.00 21.14 72 PRO B C 1
ATOM 2160 O O . PRO B 1 95 ? -4.541 54.657 46.409 1.00 23.57 72 PRO B O 1
ATOM 2164 N N . ASP B 1 96 ? -5.099 56.755 45.856 1.00 22.27 73 ASP B N 1
ATOM 2165 C CA . ASP B 1 96 ? -6.528 56.464 45.827 1.00 24.14 73 ASP B CA 1
ATOM 2166 C C . ASP B 1 96 ? -6.833 55.437 44.750 1.00 23.34 73 ASP B C 1
ATOM 2167 O O . ASP B 1 96 ? -7.528 54.437 44.993 1.00 20.87 73 ASP B O 1
ATOM 2172 N N . GLN B 1 97 ? -6.302 55.680 43.559 1.00 20.60 74 GLN B N 1
ATOM 2173 C CA . GLN B 1 97 ? -6.536 54.760 42.461 1.00 22.23 74 GLN B CA 1
ATOM 2174 C C . GLN B 1 97 ? -6.049 53.367 42.819 1.00 22.34 74 GLN B C 1
ATOM 2175 O O . GLN B 1 97 ? -6.760 52.383 42.591 1.00 21.84 74 GLN B O 1
ATOM 2181 N N . VAL B 1 98 ? -4.849 53.279 43.392 1.00 20.33 75 VAL B N 1
ATOM 2182 C CA . VAL B 1 98 ? -4.305 51.983 43.762 1.00 18.20 75 VAL B CA 1
ATOM 2183 C C . VAL B 1 98 ? -5.267 51.279 44.718 1.00 19.09 75 VAL B C 1
ATOM 2184 O O . VAL B 1 98 ? -5.458 50.060 44.642 1.00 17.81 75 VAL B O 1
ATOM 2188 N N . ALA B 1 99 ? -5.906 52.050 45.594 1.00 19.59 76 ALA B N 1
ATOM 2189 C CA . ALA B 1 99 ? -6.859 51.469 46.541 1.00 19.44 76 ALA B CA 1
ATOM 2190 C C . ALA B 1 99 ? -8.083 50.896 45.826 1.00 17.45 76 ALA B C 1
ATOM 2191 O O . ALA B 1 99 ? -8.532 49.785 46.130 1.00 17.24 76 ALA B O 1
ATOM 2193 N N . ALA B 1 100 ? -8.616 51.655 44.872 1.00 17.32 77 ALA B N 1
ATOM 2194 C CA . ALA B 1 100 ? -9.763 51.202 44.093 1.00 16.99 77 ALA B CA 1
ATOM 2195 C C . ALA B 1 100 ? -9.414 49.933 43.326 1.00 17.02 77 ALA B C 1
ATOM 2196 O O . ALA B 1 100 ? -10.146 48.941 43.378 1.00 16.24 77 ALA B O 1
ATOM 2198 N N . LEU B 1 101 ? -8.280 49.977 42.628 1.00 17.54 78 LEU B N 1
ATOM 2199 C CA . LEU B 1 101 ? -7.716 48.814 41.951 1.00 15.66 78 LEU B CA 1
ATOM 2200 C C . LEU B 1 101 ? -7.752 47.556 42.826 1.00 15.70 78 LEU B C 1
ATOM 2201 O O . LEU B 1 101 ? -8.369 46.550 42.460 1.00 14.17 78 LEU B O 1
ATOM 2206 N N . PHE B 1 102 ? -7.114 47.612 43.992 1.00 15.56 79 PHE B N 1
ATOM 2207 C CA . PHE B 1 102 ? -7.055 46.427 44.849 1.00 16.14 79 PHE B CA 1
ATOM 2208 C C . PHE B 1 102 ? -8.422 46.042 45.404 1.00 16.62 79 PHE B C 1
ATOM 2209 O O . PHE B 1 102 ? -8.743 44.855 45.519 1.00 16.65 79 PHE B O 1
ATOM 2217 N N . ALA B 1 103 ? -9.236 47.046 45.711 1.00 15.95 80 ALA B N 1
ATOM 2218 C CA . ALA B 1 103 ? -10.633 46.804 46.075 1.00 16.24 80 ALA B CA 1
ATOM 2219 C C . ALA B 1 103 ? -11.380 46.090 44.943 1.00 17.55 80 ALA B C 1
ATOM 2220 O O . ALA B 1 103 ? -12.116 45.133 45.186 1.00 19.41 80 ALA B O 1
ATOM 2222 N N . ALA B 1 104 ? -11.186 46.547 43.708 1.00 15.59 81 ALA B N 1
ATOM 2223 C CA . ALA B 1 104 ? -11.799 45.883 42.565 1.00 15.78 81 ALA B CA 1
ATOM 2224 C C . ALA B 1 104 ? -11.273 44.463 42.409 1.00 17.39 81 ALA B C 1
ATOM 2225 O O . ALA B 1 104 ? -11.980 43.589 41.920 1.00 17.44 81 ALA B O 1
ATOM 2227 N N . VAL B 1 105 ? -10.034 44.225 42.820 1.00 16.50 82 VAL B N 1
ATOM 2228 C CA . VAL B 1 105 ? -9.486 42.879 42.711 1.00 15.92 82 VAL B CA 1
ATOM 2229 C C . VAL B 1 105 ? -10.094 42.005 43.791 1.00 18.77 82 VAL B C 1
ATOM 2230 O O . VAL B 1 105 ? -10.487 40.872 43.535 1.00 20.77 82 VAL B O 1
ATOM 2234 N N . ARG B 1 106 ? -10.171 42.532 45.007 1.00 18.63 83 ARG B N 1
ATOM 2235 C CA . ARG B 1 106 ? -10.754 41.777 46.107 1.00 19.93 83 ARG B CA 1
ATOM 2236 C C . ARG B 1 106 ? -12.219 41.435 45.811 1.00 20.50 83 ARG B C 1
ATOM 2237 O O . ARG B 1 106 ? -12.615 40.272 45.859 1.00 21.07 83 ARG B O 1
ATOM 2245 N N . ALA B 1 107 ? -13.013 42.446 45.480 1.00 19.37 84 ALA B N 1
ATOM 2246 C CA . ALA B 1 107 ? -14.425 42.235 45.171 1.00 20.19 84 ALA B CA 1
ATOM 2247 C C . ALA B 1 107 ? -14.676 41.154 44.115 1.00 20.08 84 ALA B C 1
ATOM 2248 O O . ALA B 1 107 ? -15.711 40.502 44.135 1.00 20.82 84 ALA B O 1
ATOM 2250 N N . GLU B 1 108 ? -13.746 40.963 43.185 1.00 20.11 85 GLU B N 1
ATOM 2251 C CA . GLU B 1 108 ? -14.003 40.043 42.077 1.00 18.37 85 GLU B CA 1
ATOM 2252 C C . GLU B 1 108 ? -13.360 38.686 42.274 1.00 18.19 85 GLU B C 1
ATOM 2253 O O . GLU B 1 108 ? -13.945 37.668 41.926 1.00 17.53 85 GLU B O 1
ATOM 2259 N N . PHE B 1 109 ? -12.157 38.665 42.833 1.00 19.19 86 PHE B N 1
ATOM 2260 C CA . PHE B 1 109 ? -11.437 37.408 42.991 1.00 17.38 86 PHE B CA 1
ATOM 2261 C C . PHE B 1 109 ? -11.152 37.076 44.449 1.00 18.59 86 PHE B C 1
ATOM 2262 O O . PHE B 1 109 ? -10.736 35.967 44.774 1.00 21.13 86 PHE B O 1
ATOM 2270 N N . ALA B 1 110 ? -11.352 38.040 45.331 1.00 18.30 87 ALA B N 1
ATOM 2271 C CA . ALA B 1 110 ? -11.330 37.740 46.756 1.00 21.96 87 ALA B CA 1
ATOM 2272 C C . ALA B 1 110 ? -9.965 37.272 47.271 1.00 19.82 87 ALA B C 1
ATOM 2273 O O . ALA B 1 110 ? -9.817 36.930 48.447 1.00 19.84 87 ALA B O 1
ATOM 2275 N N . ARG B 1 111 ? -8.975 37.249 46.389 1.00 18.32 88 ARG B N 1
ATOM 2276 C CA . ARG B 1 111 ? -7.626 36.840 46.765 1.00 17.69 88 ARG B CA 1
ATOM 2277 C C . ARG B 1 111 ? -6.636 37.494 45.827 1.00 16.45 88 ARG B C 1
ATOM 2278 O O . ARG B 1 111 ? -7.000 37.918 44.731 1.00 16.74 88 ARG B O 1
ATOM 2286 N N . LEU B 1 112 ? -5.385 37.591 46.253 1.00 17.01 89 LEU B N 1
ATOM 2287 C CA . LEU B 1 112 ? -4.308 37.903 45.315 1.00 15.00 89 LEU B CA 1
ATOM 2288 C C . LEU B 1 112 ? -3.154 36.949 45.574 1.00 13.29 89 LEU B C 1
ATOM 2289 O O . LEU B 1 112 ? -2.673 36.859 46.699 1.00 13.29 89 LEU B O 1
ATOM 2294 N N . ASP B 1 113 ? -2.726 36.224 44.542 1.00 12.88 90 ASP B N 1
ATOM 2295 C CA . ASP B 1 113 ? -1.632 35.259 44.701 1.00 12.68 90 ASP B CA 1
ATOM 2296 C C . ASP B 1 113 ? -0.305 35.740 44.110 1.00 11.83 90 ASP B C 1
ATOM 2297 O O . ASP B 1 113 ? 0.765 35.289 44.519 1.00 12.57 90 ASP B O 1
ATOM 2302 N N . LEU B 1 114 ? -0.369 36.653 43.153 1.00 9.57 91 LEU B N 1
ATOM 2303 C CA . LEU B 1 114 ? 0.836 37.146 42.521 1.00 8.98 91 LEU B CA 1
ATOM 2304 C C . LEU B 1 114 ? 0.671 38.605 42.119 1.00 10.01 91 LEU B C 1
ATOM 2305 O O . LEU B 1 114 ? -0.336 38.993 41.514 1.00 9.58 91 LEU B O 1
ATOM 2310 N N . LEU B 1 115 ? 1.658 39.414 42.481 1.00 8.58 92 LEU B N 1
ATOM 2311 C CA . LEU B 1 115 ? 1.699 40.793 42.048 1.00 9.39 92 LEU B CA 1
ATOM 2312 C C . LEU B 1 115 ? 3.009 41.040 41.308 1.00 9.02 92 LEU B C 1
ATOM 2313 O O . LEU B 1 115 ? 4.086 40.832 41.863 1.00 8.41 92 LEU B O 1
ATOM 2318 N N . VAL B 1 116 ? 2.904 41.456 40.048 1.00 8.57 93 VAL B N 1
ATOM 2319 C CA . VAL B 1 116 ? 4.065 41.799 39.246 1.00 8.51 93 VAL B CA 1
ATOM 2320 C C . VAL B 1 116 ? 4.121 43.317 39.096 1.00 10.34 93 VAL B C 1
ATOM 2321 O O . VAL B 1 116 ? 3.322 43.910 38.355 1.00 10.59 93 VAL B O 1
ATOM 2325 N N . ASN B 1 117 ? 5.048 43.952 39.810 1.00 9.75 94 ASN B N 1
ATOM 2326 C CA . ASN B 1 117 ? 5.215 45.390 39.699 1.00 9.81 94 ASN B CA 1
ATOM 2327 C C . ASN B 1 117 ? 6.016 45.690 38.444 1.00 10.85 94 ASN B C 1
ATOM 2328 O O . ASN B 1 117 ? 7.245 45.712 38.471 1.00 11.16 94 ASN B O 1
ATOM 2333 N N . ASN B 1 118 ? 5.312 45.912 37.340 1.00 11.38 95 ASN B N 1
ATOM 2334 C CA . ASN B 1 118 ? 5.947 46.068 36.037 1.00 11.27 95 ASN B CA 1
ATOM 2335 C C . ASN B 1 118 ? 5.827 47.476 35.468 1.00 11.47 95 ASN B C 1
ATOM 2336 O O . ASN B 1 118 ? 6.583 47.858 34.575 1.00 11.27 95 ASN B O 1
ATOM 2341 N N . ALA B 1 119 ? 4.864 48.242 35.970 1.00 12.02 96 ALA B N 1
ATOM 2342 C CA . ALA B 1 119 ? 4.655 49.595 35.474 1.00 12.31 96 ALA B CA 1
ATOM 2343 C C . ALA B 1 119 ? 5.921 50.386 35.739 1.00 13.76 96 ALA B C 1
ATOM 2344 O O . ALA B 1 119 ? 6.556 50.228 36.787 1.00 13.35 96 ALA B O 1
ATOM 2346 N N . GLY B 1 120 ? 6.310 51.216 34.781 1.00 13.96 97 GLY B N 1
ATOM 2347 C CA . GLY B 1 120 ? 7.531 51.975 34.927 1.00 15.23 97 GLY B CA 1
ATOM 2348 C C . GLY B 1 120 ? 7.771 52.763 33.676 1.00 16.97 97 GLY B C 1
ATOM 2349 O O . GLY B 1 120 ? 6.907 52.801 32.804 1.00 20.34 97 GLY B O 1
ATOM 2350 N N . SER B 1 121 ? 8.933 53.396 33.581 1.00 16.41 98 SER B N 1
ATOM 2351 C CA . SER B 1 121 ? 9.248 54.176 32.393 1.00 18.74 98 SER B CA 1
ATOM 2352 C C . SER B 1 121 ? 10.654 54.740 32.411 1.00 20.56 98 SER B C 1
ATOM 2353 O O . SER B 1 121 ? 11.199 55.079 33.460 1.00 18.49 98 SER B O 1
ATOM 2356 N N . ASN B 1 122 ? 11.233 54.861 31.226 1.00 25.20 99 ASN B N 1
ATOM 2357 C CA . ASN B 1 122 ? 12.518 55.512 31.108 1.00 22.31 99 ASN B CA 1
ATOM 2358 C C . ASN B 1 122 ? 12.447 56.823 30.342 1.00 26.33 99 ASN B C 1
ATOM 2359 O O . ASN B 1 122 ? 12.248 56.841 29.132 1.00 30.57 99 ASN B O 1
ATOM 2364 N N . VAL B 1 123 ? 12.596 57.921 31.072 1.00 30.21 100 VAL B N 1
ATOM 2365 C CA . VAL B 1 123 ? 12.806 59.241 30.488 1.00 28.33 100 VAL B CA 1
ATOM 2366 C C . VAL B 1 123 ? 13.770 59.184 29.291 1.00 29.01 100 VAL B C 1
ATOM 2367 O O . VAL B 1 123 ? 14.772 58.473 29.325 1.00 28.23 100 VAL B O 1
ATOM 2371 N N . PRO B 1 124 ? 13.449 59.904 28.207 1.00 30.11 101 PRO B N 1
ATOM 2372 C CA . PRO B 1 124 ? 14.493 60.135 27.201 1.00 26.45 101 PRO B CA 1
ATOM 2373 C C . PRO B 1 124 ? 15.663 60.924 27.795 1.00 26.84 101 PRO B C 1
ATOM 2374 O O . PRO B 1 124 ? 15.438 61.928 28.482 1.00 26.69 101 PRO B O 1
ATOM 2378 N N . PRO B 1 125 ? 16.900 60.462 27.536 1.00 22.90 102 PRO B N 1
ATOM 2379 C CA . PRO B 1 125 ? 18.163 60.894 28.153 1.00 20.61 102 PRO B CA 1
ATOM 2380 C C . PRO B 1 125 ? 18.506 62.352 27.931 1.00 20.83 102 PRO B C 1
ATOM 2381 O O . PRO B 1 125 ? 18.540 62.830 26.803 1.00 23.60 102 PRO B O 1
ATOM 2385 N N . VAL B 1 126 ? 18.792 63.054 29.013 1.00 18.43 103 VAL B N 1
ATOM 2386 C CA . VAL B 1 126 ? 19.168 64.448 28.910 1.00 18.48 103 VAL B CA 1
ATOM 2387 C C . VAL B 1 126 ? 20.281 64.671 29.928 1.00 16.77 103 VAL B C 1
ATOM 2388 O O . VAL B 1 126 ? 20.404 63.916 30.885 1.00 16.78 103 VAL B O 1
ATOM 2392 N N . PRO B 1 127 ? 21.136 65.670 29.698 1.00 17.83 104 PRO B N 1
ATOM 2393 C CA . PRO B 1 127 ? 22.192 65.932 30.677 1.00 15.07 104 PRO B CA 1
ATOM 2394 C C . PRO B 1 127 ? 21.652 65.986 32.095 1.00 18.19 104 PRO B C 1
ATOM 2395 O O . PRO B 1 127 ? 20.550 66.509 32.333 1.00 17.64 104 PRO B O 1
ATOM 2399 N N . LEU B 1 128 ? 22.437 65.452 33.029 1.00 17.21 105 LEU B N 1
ATOM 2400 C CA . LEU B 1 128 ? 22.044 65.359 34.424 1.00 14.28 105 LEU B CA 1
ATOM 2401 C C . LEU B 1 128 ? 21.385 66.624 34.947 1.00 14.42 105 LEU B C 1
ATOM 2402 O O . LEU B 1 128 ? 20.353 66.555 35.616 1.00 15.58 105 LEU B O 1
ATOM 2407 N N . GLU B 1 129 ? 21.965 67.780 34.645 1.00 15.26 106 GLU B N 1
ATOM 2408 C CA . GLU B 1 129 ? 21.505 69.022 35.267 1.00 15.65 106 GLU B CA 1
ATOM 2409 C C . GLU B 1 129 ? 20.329 69.680 34.562 1.00 15.37 106 GLU B C 1
ATOM 2410 O O . GLU B 1 129 ? 19.807 70.674 35.046 1.00 17.14 106 GLU B O 1
ATOM 2416 N N . GLU B 1 130 ? 19.913 69.131 33.425 1.00 15.96 107 GLU B N 1
ATOM 2417 C CA . GLU B 1 130 ? 18.789 69.685 32.673 1.00 15.91 107 GLU B CA 1
ATOM 2418 C C . GLU B 1 130 ? 17.478 68.978 32.988 1.00 15.49 107 GLU B C 1
ATOM 2419 O O . GLU B 1 130 ? 16.419 69.387 32.518 1.00 17.13 107 GLU B O 1
ATOM 2425 N N . VAL B 1 131 ? 17.555 67.897 33.751 1.00 13.80 108 VAL B N 1
ATOM 2426 C CA . VAL B 1 131 ? 16.369 67.157 34.142 1.00 14.06 108 VAL B CA 1
ATOM 2427 C C . VAL B 1 131 ? 15.445 68.077 34.933 1.00 14.53 108 VAL B C 1
ATOM 2428 O O . VAL B 1 131 ? 15.838 68.608 35.977 1.00 13.05 108 VAL B O 1
ATOM 2432 N N . THR B 1 132 ? 14.224 68.279 34.435 1.00 14.47 109 THR B N 1
ATOM 2433 C CA . THR B 1 132 ? 13.253 69.109 35.151 1.00 14.23 109 THR B CA 1
ATOM 2434 C C . THR B 1 132 ? 12.735 68.416 36.417 1.00 13.79 109 THR B C 1
ATOM 2435 O O . THR B 1 132 ? 12.765 67.188 36.535 1.00 13.12 109 THR B O 1
ATOM 2439 N N . PHE B 1 133 ? 12.244 69.224 37.349 1.00 12.96 110 PHE B N 1
ATOM 2440 C CA . PHE B 1 133 ? 11.607 68.738 38.555 1.00 13.28 110 PHE B CA 1
ATOM 2441 C C . PHE B 1 133 ? 10.414 67.852 38.196 1.00 12.89 110 PHE B C 1
ATOM 2442 O O . PHE B 1 133 ? 10.171 66.827 38.829 1.00 11.77 110 PHE B O 1
ATOM 2450 N N . GLU B 1 134 ? 9.682 68.253 37.164 1.00 13.94 111 GLU B N 1
ATOM 2451 C CA . GLU B 1 134 ? 8.558 67.469 36.670 1.00 16.36 111 GLU B CA 1
ATOM 2452 C C . GLU B 1 134 ? 8.993 66.101 36.181 1.00 13.70 111 GLU B C 1
ATOM 2453 O O . GLU B 1 134 ? 8.375 65.090 36.514 1.00 13.78 111 GLU B O 1
ATOM 2459 N N . GLN B 1 135 ? 10.043 66.059 35.377 1.00 12.44 112 GLN B N 1
ATOM 2460 C CA . GLN B 1 135 ? 10.558 64.767 34.963 1.00 14.47 112 GLN B CA 1
ATOM 2461 C C . GLN B 1 135 ? 10.940 63.937 36.183 1.00 11.71 112 GLN B C 1
ATOM 2462 O O . GLN B 1 135 ? 10.620 62.751 36.257 1.00 11.18 112 GLN B O 1
ATOM 2468 N N . TRP B 1 136 ? 11.639 64.556 37.131 1.00 10.55 113 TRP B N 1
ATOM 2469 C CA . TRP B 1 136 ? 12.144 63.813 38.277 1.00 11.68 113 TRP B CA 1
ATOM 2470 C C . TRP B 1 136 ? 10.996 63.192 39.067 1.00 12.01 113 TRP B C 1
ATOM 2471 O O . TRP B 1 136 ? 11.018 61.999 39.379 1.00 11.11 113 TRP B O 1
ATOM 2482 N N . ASN B 1 137 ? 9.985 63.996 39.368 1.00 11.61 114 ASN B N 1
ATOM 2483 C CA . ASN B 1 137 ? 8.825 63.510 40.111 1.00 11.80 114 ASN B CA 1
ATOM 2484 C C . ASN B 1 137 ? 8.077 62.403 39.380 1.00 11.06 114 ASN B C 1
ATOM 2485 O O . ASN B 1 137 ? 7.633 61.431 39.996 1.00 11.17 114 ASN B O 1
ATOM 2490 N N . GLY B 1 138 ? 7.952 62.560 38.066 1.00 10.40 115 GLY B N 1
ATOM 2491 C CA . GLY B 1 138 ? 7.314 61.572 37.226 1.00 9.65 115 GLY B CA 1
ATOM 2492 C C . GLY B 1 138 ? 8.030 60.230 37.227 1.00 10.74 115 GLY B C 1
ATOM 2493 O O . GLY B 1 138 ? 7.396 59.187 37.361 1.00 11.01 115 GLY B O 1
ATOM 2494 N N . ILE B 1 139 ? 9.350 60.237 37.079 1.00 11.02 116 ILE B N 1
ATOM 2495 C CA . ILE B 1 139 ? 10.071 58.968 37.023 1.00 11.43 116 ILE B CA 1
ATOM 2496 C C . ILE B 1 139 ? 10.143 58.273 38.375 1.00 11.05 116 ILE B C 1
ATOM 2497 O O . ILE B 1 139 ? 10.110 57.053 38.435 1.00 12.13 116 ILE B O 1
ATOM 2502 N N . VAL B 1 140 ? 10.238 59.052 39.449 1.00 10.41 117 VAL B N 1
ATOM 2503 C CA . VAL B 1 140 ? 10.236 58.514 40.803 1.00 10.08 117 VAL B CA 1
ATOM 2504 C C . VAL B 1 140 ? 8.858 57.957 41.137 1.00 10.71 117 VAL B C 1
ATOM 2505 O O . VAL B 1 140 ? 8.735 56.936 41.817 1.00 11.25 117 VAL B O 1
ATOM 2509 N N . ALA B 1 141 ? 7.821 58.638 40.656 1.00 10.32 118 ALA B N 1
ATOM 2510 C CA . ALA B 1 141 ? 6.451 58.196 40.869 1.00 10.32 118 ALA B CA 1
ATOM 2511 C C . ALA B 1 141 ? 6.135 56.955 40.028 1.00 11.05 118 ALA B C 1
ATOM 2512 O O . ALA B 1 141 ? 5.475 56.026 40.491 1.00 10.91 118 ALA B O 1
ATOM 2514 N N . ALA B 1 142 ? 6.614 56.940 38.791 1.00 10.62 119 ALA B N 1
ATOM 2515 C CA . ALA B 1 142 ? 6.377 55.803 37.915 1.00 11.68 119 ALA B CA 1
ATOM 2516 C C . ALA B 1 142 ? 7.191 54.586 38.356 1.00 11.06 119 ALA B C 1
ATOM 2517 O O . ALA B 1 142 ? 6.650 53.498 38.532 1.00 10.11 119 ALA B O 1
ATOM 2519 N N . ASN B 1 143 ? 8.489 54.797 38.559 1.00 11.33 120 ASN B N 1
ATOM 2520 C CA . ASN B 1 143 ? 9.442 53.704 38.731 1.00 11.31 120 ASN B CA 1
ATOM 2521 C C . ASN B 1 143 ? 9.643 53.195 40.149 1.00 11.85 120 ASN B C 1
ATOM 2522 O O . ASN B 1 143 ? 10.289 52.163 40.348 1.00 13.31 120 ASN B O 1
ATOM 2527 N N . LEU B 1 144 ? 9.120 53.906 41.136 1.00 9.84 121 LEU B N 1
ATOM 2528 C CA . LEU B 1 144 ? 9.350 53.482 42.505 1.00 11.40 121 LEU B CA 1
ATOM 2529 C C . LEU B 1 144 ? 8.096 53.578 43.351 1.00 10.99 121 LEU B C 1
ATOM 2530 O O . LEU B 1 144 ? 7.743 52.640 44.067 1.00 9.81 121 LEU B O 1
ATOM 2535 N N . THR B 1 145 ? 7.417 54.713 43.268 1.00 11.06 122 THR B N 1
ATOM 2536 C CA . THR B 1 145 ? 6.264 54.923 44.134 1.00 11.03 122 THR B CA 1
ATOM 2537 C C . THR B 1 145 ? 5.172 53.895 43.856 1.00 10.36 122 THR B C 1
ATOM 2538 O O . THR B 1 145 ? 4.708 53.231 44.774 1.00 9.94 122 THR B O 1
ATOM 2542 N N . GLY B 1 146 ? 4.795 53.752 42.584 1.00 12.32 123 GLY B N 1
ATOM 2543 C CA . GLY B 1 146 ? 3.813 52.772 42.160 1.00 11.02 123 GLY B CA 1
ATOM 2544 C C . GLY B 1 146 ? 4.074 51.378 42.708 1.00 11.16 123 GLY B C 1
ATOM 2545 O O . GLY B 1 146 ? 3.160 50.716 43.223 1.00 10.33 123 GLY B O 1
ATOM 2546 N N . ALA B 1 147 ? 5.318 50.919 42.598 1.00 10.03 124 ALA B N 1
ATOM 2547 C CA . ALA B 1 147 ? 5.653 49.573 43.055 1.00 9.90 124 ALA B CA 1
ATOM 2548 C C . ALA B 1 147 ? 5.461 49.430 44.566 1.00 10.21 124 ALA B C 1
ATOM 2549 O O . ALA B 1 147 ? 4.997 48.388 45.045 1.00 9.87 124 ALA B O 1
ATOM 2551 N N . PHE B 1 148 ? 5.806 50.479 45.311 1.00 9.25 125 PHE B N 1
ATOM 2552 C CA . PHE B 1 148 ? 5.661 50.459 46.760 1.00 9.38 125 PHE B CA 1
ATOM 2553 C C . PHE B 1 148 ? 4.188 50.424 47.170 1.00 10.40 125 PHE B C 1
ATOM 2554 O O . PHE B 1 148 ? 3.810 49.672 48.067 1.00 10.48 125 PHE B O 1
ATOM 2562 N N . LEU B 1 149 ? 3.361 51.228 46.505 1.00 9.84 126 LEU B N 1
ATOM 2563 C CA . LEU B 1 149 ? 1.946 51.342 46.853 1.00 9.82 126 LEU B CA 1
ATOM 2564 C C . LEU B 1 149 ? 1.206 50.040 46.590 1.00 11.27 126 LEU B C 1
ATOM 2565 O O . LEU B 1 149 ? 0.353 49.623 47.372 1.00 11.98 126 LEU B O 1
ATOM 2570 N N . CYS B 1 150 ? 1.530 49.411 45.469 1.00 10.60 127 CYS B N 1
ATOM 2571 C CA . CYS B 1 150 ? 0.948 48.138 45.120 1.00 10.68 127 CYS B CA 1
ATOM 2572 C C . CYS B 1 150 ? 1.402 47.069 46.106 1.00 11.81 127 CYS B C 1
ATOM 2573 O O . CYS B 1 150 ? 0.608 46.217 46.512 1.00 11.39 127 CYS B O 1
ATOM 2576 N N . THR B 1 151 ? 2.674 47.128 46.496 1.00 11.02 128 THR B N 1
ATOM 2577 C CA . THR B 1 151 ? 3.232 46.145 47.415 1.00 11.39 128 THR B CA 1
ATOM 2578 C C . THR B 1 151 ? 2.553 46.254 48.778 1.00 11.45 128 THR B C 1
ATOM 2579 O O . THR B 1 151 ? 2.293 45.243 49.428 1.00 10.94 128 THR B O 1
ATOM 2583 N N . GLN B 1 152 ? 2.265 47.486 49.187 1.00 10.42 129 GLN B N 1
ATOM 2584 C CA . GLN B 1 152 ? 1.492 47.749 50.394 1.00 12.06 129 GLN B CA 1
ATOM 2585 C C . GLN B 1 152 ? 0.142 47.020 50.365 1.00 14.05 129 GLN B C 1
ATOM 2586 O O . GLN B 1 152 ? -0.255 46.385 51.342 1.00 14.57 129 GLN B O 1
ATOM 2592 N N . HIS B 1 153 ? -0.581 47.133 49.255 1.00 13.50 130 HIS B N 1
ATOM 2593 C CA . HIS B 1 153 ? -1.913 46.542 49.181 1.00 15.19 130 HIS B CA 1
ATOM 2594 C C . HIS B 1 153 ? -1.848 45.031 49.041 1.00 15.27 130 HIS B C 1
ATOM 2595 O O . HIS B 1 153 ? -2.717 44.329 49.548 1.00 17.14 130 HIS B O 1
ATOM 2602 N N . ALA B 1 154 ? -0.825 44.539 48.350 1.00 12.29 131 ALA B N 1
ATOM 2603 C CA . ALA B 1 154 ? -0.612 43.111 48.229 1.00 12.70 131 ALA B CA 1
ATOM 2604 C C . ALA B 1 154 ? -0.407 42.518 49.616 1.00 13.90 131 ALA B C 1
ATOM 2605 O O . ALA B 1 154 ? -0.950 41.460 49.952 1.00 13.17 131 ALA B O 1
ATOM 2607 N N . PHE B 1 155 ? 0.386 43.210 50.425 1.00 14.04 132 PHE B N 1
ATOM 2608 C CA . PHE B 1 155 ? 0.610 42.777 51.794 1.00 14.90 132 PHE B CA 1
ATOM 2609 C C . PHE B 1 155 ? -0.702 42.640 52.549 1.00 16.21 132 PHE B C 1
ATOM 2610 O O . PHE B 1 155 ? -1.035 41.562 53.048 1.00 15.50 132 PHE B O 1
ATOM 2618 N N . ARG B 1 156 ? -1.433 43.747 52.613 1.00 16.52 133 ARG B N 1
ATOM 2619 C CA . ARG B 1 156 ? -2.762 43.793 53.195 1.00 16.96 133 ARG B CA 1
ATOM 2620 C C . ARG B 1 156 ? -3.541 42.527 52.834 1.00 17.28 133 ARG B C 1
ATOM 2621 O O . ARG B 1 156 ? -3.888 41.721 53.705 1.00 17.45 133 ARG B O 1
ATOM 2645 N N . LYS B 1 159 ? -1.870 39.014 53.645 1.00 16.31 136 LYS B N 1
ATOM 2646 C CA . LYS B 1 159 ? -1.840 38.684 55.063 1.00 17.68 136 LYS B CA 1
ATOM 2647 C C . LYS B 1 159 ? -3.234 38.291 55.544 1.00 16.59 136 LYS B C 1
ATOM 2648 O O . LYS B 1 159 ? -3.380 37.394 56.360 1.00 16.87 136 LYS B O 1
ATOM 2654 N N . ALA B 1 160 ? -4.256 38.946 55.007 1.00 16.62 137 ALA B N 1
ATOM 2655 C CA . ALA B 1 160 ? -5.636 38.675 55.414 1.00 18.39 137 ALA B CA 1
ATOM 2656 C C . ALA B 1 160 ? -6.196 37.345 54.889 1.00 17.55 137 ALA B C 1
ATOM 2657 O O . ALA B 1 160 ? -6.890 36.629 55.612 1.00 18.68 137 ALA B O 1
ATOM 2659 N N . GLN B 1 161 ? -5.896 37.005 53.640 1.00 16.67 138 GLN B N 1
ATOM 2660 C CA . GLN B 1 161 ? -6.543 35.848 53.021 1.00 16.41 138 GLN B CA 1
ATOM 2661 C C . GLN B 1 161 ? -6.190 34.507 53.678 1.00 15.84 138 GLN B C 1
ATOM 2662 O O . GLN B 1 161 ? -5.225 34.407 54.434 1.00 15.24 138 GLN B O 1
ATOM 2668 N N . THR B 1 162 ? -7.002 33.492 53.389 1.00 16.07 139 THR B N 1
ATOM 2669 C CA . THR B 1 162 ? -6.809 32.142 53.901 1.00 16.51 139 THR B CA 1
ATOM 2670 C C . THR B 1 162 ? -6.828 31.179 52.736 1.00 17.35 139 THR B C 1
ATOM 2671 O O . THR B 1 162 ? -7.804 31.140 51.993 1.00 18.50 139 THR B O 1
ATOM 2675 N N . PRO B 1 163 ? -5.750 30.403 52.562 1.00 17.17 140 PRO B N 1
ATOM 2676 C CA . PRO B 1 163 ? -4.524 30.461 53.368 1.00 17.15 140 PRO B CA 1
ATOM 2677 C C . PRO B 1 163 ? -3.708 31.709 53.023 1.00 16.19 140 PRO B C 1
ATOM 2678 O O . PRO B 1 163 ? -3.783 32.178 51.893 1.00 17.58 140 PRO B O 1
ATOM 2682 N N . ARG B 1 164 ? -2.945 32.232 53.977 1.00 15.46 141 ARG B N 1
ATOM 2683 C CA . ARG B 1 164 ? -2.196 33.470 53.772 1.00 15.20 141 ARG B CA 1
ATOM 2684 C C . ARG B 1 164 ? -1.064 33.319 52.754 1.00 16.68 141 ARG B C 1
ATOM 2685 O O . ARG B 1 164 ? -0.614 32.208 52.457 1.00 15.40 141 ARG B O 1
ATOM 2693 N N . GLY B 1 165 ? -0.582 34.453 52.253 1.00 14.57 142 GLY B N 1
ATOM 2694 C CA . GLY B 1 165 ? 0.619 34.468 51.446 1.00 14.18 142 GLY B CA 1
ATOM 2695 C C . GLY B 1 165 ? 0.376 34.788 49.987 1.00 14.55 142 GLY B C 1
ATOM 2696 O O . GLY B 1 165 ? -0.764 34.980 49.551 1.00 15.53 142 GLY B O 1
ATOM 2697 N N . GLY B 1 166 ? 1.463 34.842 49.231 1.00 12.41 143 GLY B N 1
ATOM 2698 C CA . GLY B 1 166 ? 1.414 35.183 47.829 1.00 11.32 143 GLY B CA 1
ATOM 2699 C C . GLY B 1 166 ? 2.786 35.655 47.424 1.00 12.29 143 GLY B C 1
ATOM 2700 O O . GLY B 1 166 ? 3.678 35.778 48.265 1.00 12.10 143 GLY B O 1
ATOM 2701 N N . ARG B 1 167 ? 2.968 35.925 46.139 1.00 11.59 144 ARG B N 1
ATOM 2702 C CA . ARG B 1 167 ? 4.286 36.288 45.660 1.00 10.58 144 ARG B CA 1
ATOM 2703 C C . ARG B 1 167 ? 4.315 37.660 45.005 1.00 10.59 144 ARG B C 1
ATOM 2704 O O . ARG B 1 167 ? 3.373 38.058 44.308 1.00 9.87 144 ARG B O 1
ATOM 2712 N N . ILE B 1 168 ? 5.419 38.368 45.221 1.00 9.14 145 ILE B N 1
ATOM 2713 C CA . ILE B 1 168 ? 5.631 39.655 44.591 1.00 8.80 145 ILE B CA 1
ATOM 2714 C C . ILE B 1 168 ? 6.888 39.630 43.720 1.00 8.60 145 ILE B C 1
ATOM 2715 O O . ILE B 1 168 ? 7.979 39.338 44.194 1.00 8.94 145 ILE B O 1
ATOM 2720 N N . ILE B 1 169 ? 6.718 39.904 42.434 1.00 8.35 146 ILE B N 1
ATOM 2721 C CA . ILE B 1 169 ? 7.846 39.995 41.520 1.00 8.37 146 ILE B CA 1
ATOM 2722 C C . ILE B 1 169 ? 8.026 41.428 41.039 1.00 8.36 146 ILE B C 1
ATOM 2723 O O . ILE B 1 169 ? 7.132 42.001 40.423 1.00 9.36 146 ILE B O 1
ATOM 2728 N N . ASN B 1 170 ? 9.175 42.011 41.353 1.00 7.74 147 ASN B N 1
ATOM 2729 C CA . ASN B 1 170 ? 9.476 43.372 40.945 1.00 8.33 147 ASN B CA 1
ATOM 2730 C C . ASN B 1 170 ? 10.313 43.412 39.672 1.00 8.26 147 ASN B C 1
ATOM 2731 O O . ASN B 1 170 ? 11.359 42.778 39.577 1.00 7.59 147 ASN B O 1
ATOM 2736 N N . ASN B 1 171 ? 9.848 44.168 38.695 1.00 9.05 148 ASN B N 1
ATOM 2737 C CA . ASN B 1 171 ? 10.632 44.406 37.498 1.00 9.33 148 ASN B CA 1
ATOM 2738 C C . ASN B 1 171 ? 11.689 45.477 37.743 1.00 9.69 148 ASN B C 1
ATOM 2739 O O . ASN B 1 171 ? 11.386 46.670 37.764 1.00 10.14 148 ASN B O 1
ATOM 2744 N N . GLY B 1 172 ? 12.930 45.044 37.938 1.00 9.79 149 GLY B N 1
ATOM 2745 C CA . GLY B 1 172 ? 14.031 45.960 38.166 1.00 9.48 149 GLY B CA 1
ATOM 2746 C C . GLY B 1 172 ? 14.583 46.451 36.844 1.00 10.85 149 GLY B C 1
ATOM 2747 O O . GLY B 1 172 ? 13.832 46.963 36.002 1.00 10.64 149 GLY B O 1
ATOM 2748 N N . SER B 1 173 ? 15.892 46.287 36.658 1.00 10.28 150 SER B N 1
ATOM 2749 C CA . SER B 1 173 ? 16.556 46.654 35.408 1.00 9.62 150 SER B CA 1
ATOM 2750 C C . SER B 1 173 ? 18.038 46.368 35.460 1.00 9.27 150 SER B C 1
ATOM 2751 O O . SER B 1 173 ? 18.629 46.255 36.519 1.00 9.85 150 SER B O 1
ATOM 2754 N N . ILE B 1 174 ? 18.639 46.279 34.289 1.00 10.21 151 ILE B N 1
ATOM 2755 C CA . ILE B 1 174 ? 20.088 46.270 34.168 1.00 10.20 151 ILE B CA 1
ATOM 2756 C C . ILE B 1 174 ? 20.671 47.535 34.817 1.00 9.47 151 ILE B C 1
ATOM 2757 O O . ILE B 1 174 ? 21.753 47.506 35.400 1.00 9.89 151 ILE B O 1
ATOM 2762 N N . SER B 1 175 ? 19.919 48.629 34.757 1.00 9.17 152 SER B N 1
ATOM 2763 C CA . SER B 1 175 ? 20.313 49.879 35.409 1.00 9.34 152 SER B CA 1
ATOM 2764 C C . SER B 1 175 ? 20.282 49.800 36.934 1.00 9.57 152 SER B C 1
ATOM 2765 O O . SER B 1 175 ? 20.627 50.764 37.616 1.00 10.12 152 SER B O 1
ATOM 2768 N N . ALA B 1 176 ? 19.860 48.659 37.463 1.00 8.94 153 ALA B N 1
ATOM 2769 C CA . ALA B 1 176 ? 19.978 48.402 38.886 1.00 9.28 153 ALA B CA 1
ATOM 2770 C C . ALA B 1 176 ? 21.433 48.028 39.166 1.00 9.84 153 ALA B C 1
ATOM 2771 O O . ALA B 1 176 ? 21.884 47.978 40.316 1.00 9.57 153 ALA B O 1
ATOM 2773 N N . GLN B 1 177 ? 22.177 47.801 38.094 1.00 9.57 154 GLN B N 1
ATOM 2774 C CA . GLN B 1 177 ? 23.552 47.355 38.224 1.00 10.29 154 GLN B CA 1
ATOM 2775 C C . GLN B 1 177 ? 24.540 48.400 37.732 1.00 9.66 154 GLN B C 1
ATOM 2776 O O . GLN B 1 177 ? 25.365 48.888 38.494 1.00 9.88 154 GLN B O 1
ATOM 2782 N N . THR B 1 178 ? 24.447 48.737 36.451 1.00 10.58 155 THR B N 1
ATOM 2783 C CA . THR B 1 178 ? 25.366 49.676 35.822 1.00 9.12 155 THR B CA 1
ATOM 2784 C C . THR B 1 178 ? 24.590 50.621 34.908 1.00 9.15 155 THR B C 1
ATOM 2785 O O . THR B 1 178 ? 23.843 50.173 34.041 1.00 8.71 155 THR B O 1
ATOM 2789 N N . PRO B 1 179 ? 24.778 51.935 35.098 1.00 8.76 156 PRO B N 1
ATOM 2790 C CA . PRO B 1 179 ? 24.039 52.976 34.365 1.00 8.15 156 PRO B CA 1
ATOM 2791 C C . PRO B 1 179 ? 24.558 53.254 32.959 1.00 8.28 156 PRO B C 1
ATOM 2792 O O . PRO B 1 179 ? 25.733 53.053 32.671 1.00 7.26 156 PRO B O 1
ATOM 2796 N N . ARG B 1 180 ? 23.653 53.711 32.099 1.00 8.65 157 ARG B N 1
ATOM 2797 C CA . ARG B 1 180 ? 24.007 54.423 30.882 1.00 8.42 157 ARG B CA 1
ATOM 2798 C C . ARG B 1 180 ? 24.320 55.863 31.293 1.00 9.06 157 ARG B C 1
ATOM 2799 O O . ARG B 1 180 ? 23.888 56.311 32.355 1.00 8.68 157 ARG B O 1
ATOM 2807 N N . PRO B 1 181 ? 25.088 56.591 30.469 1.00 8.80 158 PRO B N 1
ATOM 2808 C CA . PRO B 1 181 ? 25.282 58.027 30.731 1.00 9.28 158 PRO B CA 1
ATOM 2809 C C . PRO B 1 181 ? 23.936 58.745 30.707 1.00 9.56 158 PRO B C 1
ATOM 2810 O O . PRO B 1 181 ? 23.001 58.219 30.115 1.00 8.39 158 PRO B O 1
ATOM 2814 N N . ASN B 1 182 ? 23.839 59.917 31.331 1.00 10.29 159 ASN B N 1
ATOM 2815 C CA . ASN B 1 182 ? 22.595 60.687 31.318 1.00 11.10 159 ASN B CA 1
ATOM 2816 C C . ASN B 1 182 ? 21.342 59.869 31.725 1.00 12.20 159 ASN B C 1
ATOM 2817 O O . ASN B 1 182 ? 20.327 59.883 31.016 1.00 11.84 159 ASN B O 1
ATOM 2822 N N . SER B 1 183 ? 21.405 59.176 32.863 1.00 10.26 160 SER B N 1
ATOM 2823 C CA . SER B 1 183 ? 20.288 58.344 33.304 1.00 9.70 160 SER B CA 1
ATOM 2824 C C . SER B 1 183 ? 20.184 58.254 34.821 1.00 9.58 160 SER B C 1
ATOM 2825 O O . SER B 1 183 ? 19.666 57.269 35.353 1.00 8.72 160 SER B O 1
ATOM 2828 N N . ALA B 1 184 ? 20.673 59.275 35.519 1.00 9.59 161 ALA B N 1
ATOM 2829 C CA . ALA B 1 184 ? 20.677 59.242 36.984 1.00 9.28 161 ALA B CA 1
ATOM 2830 C C . ALA B 1 184 ? 19.295 58.963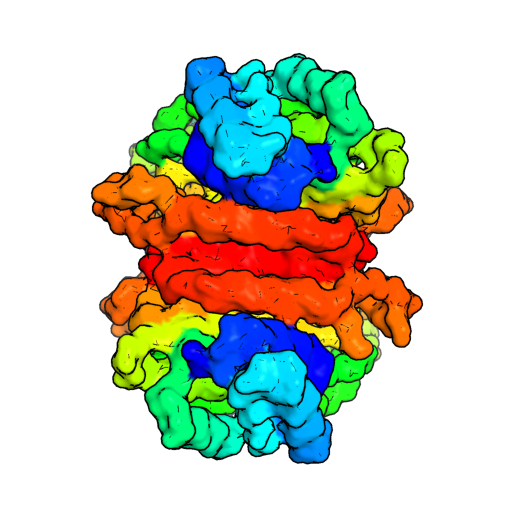 37.580 1.00 9.23 161 ALA B C 1
ATOM 2831 O O . ALA B 1 184 ? 19.171 58.192 38.518 1.00 10.50 161 ALA B O 1
ATOM 2833 N N . PRO B 1 185 ? 18.246 59.591 37.042 1.00 9.43 162 PRO B N 1
ATOM 2834 C CA . PRO B 1 185 ? 16.915 59.291 37.576 1.00 9.24 162 PRO B CA 1
ATOM 2835 C C . PRO B 1 185 ? 16.521 57.819 37.426 1.00 9.74 162 PRO B C 1
ATOM 2836 O O . PRO B 1 185 ? 16.149 57.182 38.417 1.00 11.46 162 PRO B O 1
ATOM 2840 N N . TYR B 1 186 ? 16.604 57.282 36.215 1.00 8.85 163 TYR B N 1
ATOM 2841 C CA . TYR B 1 186 ? 16.250 55.892 35.975 1.00 9.93 163 TYR B CA 1
ATOM 2842 C C . TYR B 1 186 ? 17.146 54.931 36.748 1.00 9.92 163 TYR B C 1
ATOM 2843 O O . TYR B 1 186 ? 16.668 53.963 37.348 1.00 9.44 163 TYR B O 1
ATOM 2852 N N . THR B 1 187 ? 18.448 55.191 36.718 1.00 9.41 164 THR B N 1
ATOM 2853 C CA . THR B 1 187 ? 19.393 54.353 37.436 1.00 9.73 164 THR B CA 1
ATOM 2854 C C . THR B 1 187 ? 19.058 54.340 38.938 1.00 9.72 164 THR B C 1
ATOM 2855 O O . THR B 1 187 ? 19.019 53.280 39.576 1.00 8.90 164 THR B O 1
ATOM 2859 N N . ALA B 1 188 ? 18.777 55.517 39.486 1.00 9.39 165 ALA B N 1
ATOM 2860 C CA . ALA B 1 188 ? 18.436 55.637 40.902 1.00 9.94 165 ALA B CA 1
ATOM 2861 C C . ALA B 1 188 ? 17.131 54.921 41.269 1.00 9.72 165 ALA B C 1
ATOM 2862 O O . ALA B 1 188 ? 17.063 54.269 42.308 1.00 9.85 165 ALA B O 1
ATOM 2864 N N . THR B 1 189 ? 16.099 55.040 40.434 1.00 8.92 166 THR B N 1
ATOM 2865 C CA . THR B 1 189 ? 14.818 54.410 40.752 1.00 8.88 166 THR B CA 1
ATOM 2866 C C . THR B 1 189 ? 14.899 52.888 40.665 1.00 9.32 166 THR B C 1
ATOM 2867 O O . THR B 1 189 ? 14.295 52.177 41.465 1.00 9.28 166 THR B O 1
ATOM 2871 N N . LYS B 1 190 ? 15.669 52.390 39.708 1.00 9.06 167 LYS B N 1
ATOM 2872 C CA . LYS B 1 190 ? 15.863 50.959 39.577 1.00 9.25 167 LYS B CA 1
ATOM 2873 C C . LYS B 1 190 ? 16.728 50.396 40.698 1.00 9.06 167 LYS B C 1
ATOM 2874 O O . LYS B 1 190 ? 16.383 49.371 41.278 1.00 9.92 167 LYS B O 1
ATOM 2880 N N . HIS B 1 191 ? 17.838 51.052 41.019 1.00 8.69 168 HIS B N 1
ATOM 2881 C CA . HIS B 1 191 ? 18.581 50.668 42.219 1.00 8.86 168 HIS B CA 1
ATOM 2882 C C . HIS B 1 191 ? 17.623 50.601 43.417 1.00 9.42 168 HIS B C 1
ATOM 2883 O O . HIS B 1 191 ? 17.683 49.661 44.217 1.00 9.45 168 HIS B O 1
ATOM 2890 N N . ALA B 1 192 ? 16.734 51.592 43.524 1.00 8.67 169 ALA B N 1
ATOM 2891 C CA . ALA B 1 192 ? 15.769 51.655 44.619 1.00 9.02 169 ALA B CA 1
ATOM 2892 C C . ALA B 1 192 ? 14.907 50.403 44.683 1.00 9.06 169 ALA B C 1
ATOM 2893 O O . ALA B 1 192 ? 14.605 49.905 45.770 1.00 10.11 169 ALA B O 1
ATOM 2895 N N . ILE B 1 193 ? 14.510 49.893 43.523 1.00 9.17 170 ILE B N 1
ATOM 2896 C CA . ILE B 1 193 ? 13.693 48.688 43.476 1.00 8.74 170 ILE B CA 1
ATOM 2897 C C . ILE B 1 193 ? 14.388 47.528 44.176 1.00 9.05 170 ILE B C 1
ATOM 2898 O O . ILE B 1 193 ? 13.743 46.693 44.821 1.00 8.81 170 ILE B O 1
ATOM 2903 N N . THR B 1 194 ? 15.713 47.495 44.067 1.00 9.64 171 THR B N 1
ATOM 2904 C CA . THR B 1 194 ? 16.507 46.467 44.726 1.00 9.21 171 THR B CA 1
ATOM 2905 C C . THR B 1 194 ? 16.367 46.574 46.241 1.00 8.93 171 THR B C 1
ATOM 2906 O O . THR B 1 194 ? 16.211 45.559 46.926 1.00 9.01 171 THR B O 1
ATOM 2910 N N . GLY B 1 195 ? 16.415 47.800 46.761 1.00 9.08 172 GLY B N 1
ATOM 2911 C CA . GLY B 1 195 ? 16.147 48.031 48.173 1.00 8.63 172 GLY B CA 1
ATOM 2912 C C . GLY B 1 195 ? 14.762 47.511 48.520 1.00 8.59 172 GLY B C 1
ATOM 2913 O O . GLY B 1 195 ? 14.606 46.665 49.400 1.00 7.89 172 GLY B O 1
ATOM 2914 N N . LEU B 1 196 ? 13.753 48.011 47.806 1.00 9.02 173 LEU B N 1
ATOM 2915 C CA . LEU B 1 196 ? 12.374 47.575 47.992 1.00 8.42 173 LEU B CA 1
ATOM 2916 C C . LEU B 1 196 ? 12.252 46.052 48.089 1.00 8.51 173 LEU B C 1
ATOM 2917 O O . LEU B 1 196 ? 11.656 45.528 49.035 1.00 9.62 173 LEU B O 1
ATOM 2922 N N . THR B 1 197 ? 12.824 45.348 47.118 1.00 8.18 174 THR B N 1
ATOM 2923 C CA . THR B 1 197 ? 12.734 43.892 47.075 1.00 8.07 174 THR B CA 1
ATOM 2924 C C . THR B 1 197 ? 13.321 43.266 48.325 1.00 7.79 174 THR B C 1
ATOM 2925 O O . THR B 1 197 ? 12.751 42.338 48.891 1.00 7.68 174 THR B O 1
ATOM 2929 N N . LYS B 1 198 ? 14.470 43.771 48.751 1.00 7.85 175 LYS B N 1
ATOM 2930 C CA . LYS B 1 198 ? 15.119 43.239 49.937 1.00 7.88 175 LYS B CA 1
ATOM 2931 C C . LYS B 1 198 ? 14.223 43.379 51.165 1.00 7.87 175 LYS B C 1
ATOM 2932 O O . LYS B 1 198 ? 13.965 42.390 51.852 1.00 7.67 175 LYS B O 1
ATOM 2938 N N . SER B 1 199 ? 13.720 44.590 51.417 1.00 7.49 176 SER B N 1
ATOM 2939 C CA . SER B 1 199 ? 12.838 44.824 52.561 1.00 7.44 176 SER B CA 1
ATOM 2940 C C . SER B 1 199 ? 11.532 44.039 52.452 1.00 8.83 176 SER B C 1
ATOM 2941 O O . SER B 1 199 ? 11.001 43.564 53.454 1.00 9.41 176 SER B O 1
ATOM 2944 N N . THR B 1 200 ? 10.999 43.923 51.238 1.00 8.32 177 THR B N 1
ATOM 2945 C CA . THR B 1 200 ? 9.771 43.185 51.037 1.00 8.67 177 THR B CA 1
ATOM 2946 C C . THR B 1 200 ? 10.005 41.723 51.380 1.00 9.67 177 THR B C 1
ATOM 2947 O O . THR B 1 200 ? 9.215 41.119 52.122 1.00 10.21 177 THR B O 1
ATOM 2951 N N . ALA B 1 201 ? 11.099 41.169 50.853 1.00 8.47 178 ALA B N 1
ATOM 2952 C CA . ALA B 1 201 ? 11.481 39.791 51.134 1.00 8.37 178 ALA B CA 1
ATOM 2953 C C . ALA B 1 201 ? 11.685 39.570 52.629 1.00 9.16 178 ALA B C 1
ATOM 2954 O O . ALA B 1 201 ? 11.229 38.565 53.177 1.00 9.72 178 ALA B O 1
ATOM 2956 N N . LEU B 1 202 ? 12.359 40.509 53.290 1.00 8.73 179 LEU B N 1
ATOM 2957 C CA . LEU B 1 202 ? 12.551 40.430 54.743 1.00 8.67 179 LEU B CA 1
ATOM 2958 C C . LEU B 1 202 ? 11.239 40.497 55.542 1.00 10.07 179 LEU B C 1
ATOM 2959 O O . LEU B 1 202 ? 10.961 39.649 56.389 1.00 9.97 179 LEU B O 1
ATOM 2964 N N . ASP B 1 203 ? 10.435 41.518 55.276 1.00 10.99 180 ASP B N 1
ATOM 2965 C CA . ASP B 1 203 ? 9.221 41.752 56.050 1.00 10.46 180 ASP B CA 1
ATOM 2966 C C . ASP B 1 203 ? 8.144 40.695 55.789 1.00 11.81 180 ASP B C 1
ATOM 2967 O O . ASP B 1 203 ? 7.397 40.322 56.696 1.00 12.13 180 ASP B O 1
ATOM 2972 N N . GLY B 1 204 ? 8.069 40.216 54.548 1.00 12.79 181 GLY B N 1
ATOM 2973 C CA . GLY B 1 204 ? 7.080 39.219 54.172 1.00 12.10 181 GLY B CA 1
ATOM 2974 C C . GLY B 1 204 ? 7.370 37.834 54.725 1.00 13.43 181 GLY B C 1
ATOM 2975 O O . GLY B 1 204 ? 6.469 37.006 54.835 1.00 14.54 181 GLY B O 1
ATOM 2976 N N . ARG B 1 205 ? 8.622 37.593 55.102 1.00 12.33 182 ARG B N 1
ATOM 2977 C CA . ARG B 1 205 ? 9.079 36.254 55.464 1.00 13.30 182 ARG B CA 1
ATOM 2978 C C . ARG B 1 205 ? 8.124 35.469 56.357 1.00 15.77 182 ARG B C 1
ATOM 2979 O O . ARG B 1 205 ? 7.841 34.302 56.088 1.00 16.60 182 ARG B O 1
ATOM 2995 N N . HIS B 1 207 ? 5.033 35.848 56.900 1.00 19.64 184 HIS B N 1
ATOM 2996 C CA . HIS B 1 207 ? 3.651 35.865 56.439 1.00 17.24 184 HIS B CA 1
ATOM 2997 C C . HIS B 1 207 ? 3.491 35.069 55.168 1.00 15.96 184 HIS B C 1
ATOM 2998 O O . HIS B 1 207 ? 2.495 35.200 54.479 1.00 17.45 184 HIS B O 1
ATOM 3005 N N . ASP B 1 208 ? 4.487 34.254 54.851 1.00 15.55 185 ASP B N 1
ATOM 3006 C CA . ASP B 1 208 ? 4.458 33.459 53.634 1.00 16.29 185 ASP B CA 1
ATOM 3007 C C . ASP B 1 208 ? 4.322 34.326 52.376 1.00 15.32 185 ASP B C 1
ATOM 3008 O O . ASP B 1 208 ? 3.727 33.911 51.376 1.00 14.03 185 ASP B O 1
ATOM 3013 N N . ILE B 1 209 ? 4.874 35.533 52.434 1.00 14.98 186 ILE B N 1
ATOM 3014 C CA . ILE B 1 209 ? 4.966 36.381 51.252 1.00 13.47 186 ILE B CA 1
ATOM 3015 C C . ILE B 1 209 ? 6.393 36.304 50.707 1.00 12.68 186 ILE B C 1
ATOM 3016 O O . ILE B 1 209 ? 7.355 36.513 51.442 1.00 12.73 186 ILE B O 1
ATOM 3021 N N . ALA B 1 210 ? 6.535 35.971 49.429 1.00 11.86 187 ALA B N 1
ATOM 3022 C CA . ALA B 1 210 ? 7.861 35.889 48.815 1.00 10.46 187 ALA B CA 1
ATOM 3023 C C . ALA B 1 210 ? 8.072 37.031 47.840 1.00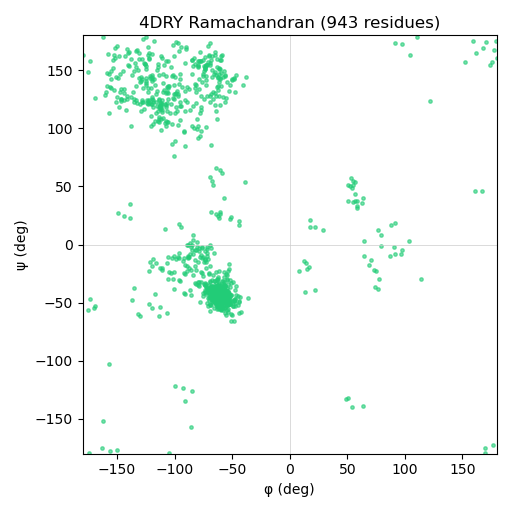 10.48 187 ALA B C 1
ATOM 3024 O O . ALA B 1 210 ? 7.197 37.318 47.023 1.00 11.37 187 ALA B O 1
ATOM 3026 N N . CYS B 1 211 ? 9.227 37.683 47.926 1.00 10.49 188 CYS B N 1
ATOM 3027 C CA . CYS B 1 211 ? 9.564 38.743 46.983 1.00 8.81 188 CYS B CA 1
ATOM 3028 C C . CYS B 1 211 ? 10.840 38.447 46.190 1.00 8.85 188 CYS B C 1
ATOM 3029 O O . CYS B 1 211 ? 11.859 38.023 46.736 1.00 7.75 188 CYS B O 1
ATOM 3032 N N . GLY B 1 212 ? 10.764 38.683 44.885 1.00 10.16 189 GLY B N 1
ATOM 3033 C CA . GLY B 1 212 ? 11.906 38.533 44.003 1.00 8.83 189 GLY B CA 1
ATOM 3034 C C . GLY B 1 212 ? 11.916 39.602 42.929 1.00 8.51 189 GLY B C 1
ATOM 3035 O O . GLY B 1 212 ? 10.899 40.249 42.664 1.00 7.66 189 GLY B O 1
ATOM 3036 N N . GLN B 1 213 ? 13.079 39.782 42.309 1.00 8.89 190 GLN B N 1
ATOM 3037 C CA . GLN B 1 213 ? 13.280 40.832 41.320 1.00 8.18 190 GLN B CA 1
ATOM 3038 C C . GLN B 1 213 ? 13.934 40.270 40.066 1.00 8.54 190 GLN B C 1
ATOM 3039 O O . GLN B 1 213 ? 14.782 39.387 40.135 1.00 8.64 190 GLN B O 1
ATOM 3045 N N . ILE B 1 214 ? 13.526 40.783 38.915 1.00 8.62 191 ILE B N 1
ATOM 3046 C CA . ILE B 1 214 ? 14.115 40.380 37.655 1.00 8.92 191 ILE B CA 1
ATOM 3047 C C . ILE B 1 214 ? 14.731 41.616 37.009 1.00 9.05 191 ILE B C 1
ATOM 3048 O O . ILE B 1 214 ? 14.077 42.651 36.881 1.00 9.68 191 ILE B O 1
ATOM 3053 N N . ASP B 1 215 ? 16.004 41.529 36.646 1.00 8.49 192 ASP B N 1
ATOM 3054 C CA . ASP B 1 215 ? 16.677 42.650 36.003 1.00 8.45 192 ASP B CA 1
ATOM 3055 C C . ASP B 1 215 ? 16.824 42.367 34.515 1.00 8.93 192 ASP B C 1
ATOM 3056 O O . ASP B 1 215 ? 17.527 41.444 34.108 1.00 7.47 192 ASP B O 1
ATOM 3061 N N . ILE B 1 216 ? 16.123 43.159 33.711 1.00 9.53 193 ILE B N 1
ATOM 3062 C CA . ILE B 1 216 ? 16.023 42.896 32.288 1.00 9.08 193 ILE B CA 1
ATOM 3063 C C . ILE B 1 216 ? 17.009 43.716 31.466 1.00 9.37 193 ILE B C 1
ATOM 3064 O O . ILE B 1 216 ? 17.149 44.924 31.647 1.00 8.57 193 ILE B O 1
ATOM 3069 N N . GLY B 1 217 ? 17.704 43.026 30.570 1.00 9.27 194 GLY B N 1
ATOM 3070 C CA . GLY B 1 217 ? 18.680 43.655 29.711 1.00 10.10 194 GLY B CA 1
ATOM 3071 C C . GLY B 1 217 ? 18.247 43.591 28.270 1.00 10.16 194 GLY B C 1
ATOM 3072 O O . GLY B 1 217 ? 18.281 42.535 27.652 1.00 11.68 194 GLY B O 1
ATOM 3073 N N . ASN B 1 218 ? 17.812 44.728 27.744 1.00 11.39 195 ASN B N 1
ATOM 3074 C CA . ASN B 1 218 ? 17.482 44.860 26.329 1.00 11.14 195 ASN B CA 1
ATOM 3075 C C . ASN B 1 218 ? 16.474 43.838 25.807 1.00 11.09 195 ASN B C 1
ATOM 3076 O O . ASN B 1 218 ? 16.688 43.220 24.763 1.00 10.68 195 ASN B O 1
ATOM 3081 N N . ALA B 1 219 ? 15.367 43.675 26.528 1.00 10.55 196 ALA B N 1
ATOM 3082 C CA . ALA B 1 219 ? 14.252 42.905 26.007 1.00 10.08 196 ALA B CA 1
ATOM 3083 C C . ALA B 1 219 ? 13.447 43.809 25.094 1.00 11.77 196 ALA B C 1
ATOM 3084 O O . ALA B 1 219 ? 13.214 44.989 25.404 1.00 11.68 196 ALA B O 1
ATOM 3086 N N . ALA B 1 220 ? 13.020 43.261 23.966 1.00 10.20 197 ALA B N 1
ATOM 3087 C CA . ALA B 1 220 ? 12.257 44.049 23.020 1.00 10.51 197 ALA B CA 1
ATOM 3088 C C . ALA B 1 220 ? 11.305 43.227 22.147 1.00 11.36 197 ALA B C 1
ATOM 3089 O O . ALA B 1 220 ? 11.636 42.166 21.617 1.00 11.26 197 ALA B O 1
ATOM 3091 N N . THR B 1 221 ? 10.091 43.734 22.073 1.00 10.33 198 THR B N 1
ATOM 3092 C CA . THR B 1 221 ? 9.163 43.459 21.007 1.00 12.73 198 THR B CA 1
ATOM 3093 C C . THR B 1 221 ? 9.882 43.367 19.655 1.00 12.87 198 THR B C 1
ATOM 3094 O O . THR B 1 221 ? 10.852 44.087 19.406 1.00 12.31 198 THR B O 1
ATOM 3098 N N . ASP B 1 222 ? 9.416 42.478 18.786 1.00 12.71 199 ASP B N 1
ATOM 3099 C CA . ASP B 1 222 ? 10.004 42.342 17.457 1.00 14.15 199 ASP B CA 1
ATOM 3100 C C . ASP B 1 222 ? 9.898 43.638 16.663 1.00 15.66 199 ASP B C 1
ATOM 3101 O O . ASP B 1 222 ? 10.778 43.969 15.864 1.00 15.12 199 ASP B O 1
ATOM 3114 N N . THR B 1 224 ? 9.780 46.830 17.994 1.00 16.18 201 THR B N 1
ATOM 3115 C CA . THR B 1 224 ? 10.687 47.815 18.556 1.00 15.55 201 THR B CA 1
ATOM 3116 C C . THR B 1 224 ? 12.126 47.425 18.255 1.00 13.72 201 THR B C 1
ATOM 3117 O O . THR B 1 224 ? 12.945 48.271 17.909 1.00 12.37 201 THR B O 1
ATOM 3121 N N . ALA B 1 225 ? 12.415 46.132 18.371 1.00 11.93 202 ALA B N 1
ATOM 3122 C CA . ALA B 1 225 ? 13.757 45.625 18.129 1.00 11.34 202 ALA B CA 1
ATOM 3123 C C . ALA B 1 225 ? 14.229 45.885 16.694 1.00 11.06 202 ALA B C 1
ATOM 3124 O O . ALA B 1 225 ? 15.355 46.309 16.482 1.00 9.76 202 ALA B O 1
ATOM 3126 N N . ARG B 1 226 ? 13.372 45.636 15.706 1.00 12.20 203 ARG B N 1
ATOM 3127 C CA . ARG B 1 226 ? 13.790 45.788 14.316 1.00 11.43 203 ARG B CA 1
ATOM 3128 C C . ARG B 1 226 ? 14.068 47.244 13.941 1.00 10.10 203 ARG B C 1
ATOM 3129 O O . ARG B 1 226 ? 14.775 47.501 12.973 1.00 9.55 203 ARG B O 1
ATOM 3145 N N . SER B 1 228 ? 16.051 49.202 15.422 1.00 8.60 205 SER B N 1
ATOM 3146 C CA . SER B 1 228 ? 17.456 49.522 15.652 1.00 8.49 205 SER B CA 1
ATOM 3147 C C . SER B 1 228 ? 17.644 50.900 16.295 1.00 8.99 205 SER B C 1
ATOM 3148 O O . SER B 1 228 ? 18.486 51.701 15.860 1.00 8.36 205 SER B O 1
ATOM 3151 N N . THR B 1 229 ? 16.855 51.182 17.327 1.00 9.31 206 THR B N 1
ATOM 3152 C CA . THR B 1 229 ? 16.953 52.460 18.020 1.00 9.96 206 THR B CA 1
ATOM 3153 C C . THR B 1 229 ? 18.313 52.610 18.708 1.00 9.64 206 THR B C 1
ATOM 3154 O O . THR B 1 229 ? 18.750 51.712 19.419 1.00 9.56 206 THR B O 1
ATOM 3158 N N . GLY B 1 230 ? 18.973 53.745 18.494 1.00 9.49 207 GLY B N 1
ATOM 3159 C CA . GLY B 1 230 ? 20.245 54.018 19.133 1.00 9.65 207 GLY B CA 1
ATOM 3160 C C . GLY B 1 230 ? 20.085 54.322 20.615 1.00 10.09 207 GLY B C 1
ATOM 3161 O O . GLY B 1 230 ? 19.115 54.954 21.019 1.00 9.77 207 GLY B O 1
ATOM 3162 N N . VAL B 1 231 ? 21.020 53.839 21.427 1.00 9.59 208 VAL B N 1
ATOM 3163 C CA . VAL B 1 231 ? 21.078 54.208 22.838 1.00 9.02 208 VAL B CA 1
ATOM 3164 C C . VAL B 1 231 ? 22.496 54.639 23.217 1.00 9.57 208 VAL B C 1
ATOM 3165 O O . VAL B 1 231 ? 23.457 54.330 22.518 1.00 10.83 208 VAL B O 1
ATOM 3169 N N . LEU B 1 232 ? 22.617 55.376 24.311 1.00 10.26 209 LEU B N 1
ATOM 3170 C CA . LEU B 1 232 ? 23.904 55.870 24.787 1.00 9.58 209 LEU B CA 1
ATOM 3171 C C . LEU B 1 232 ? 24.827 54.757 25.297 1.00 10.47 209 LEU B C 1
ATOM 3172 O O . LEU B 1 232 ? 24.422 53.936 26.125 1.00 10.44 209 LEU B O 1
ATOM 3177 N N . GLN B 1 233 ? 26.064 54.748 24.800 1.00 10.89 210 GLN B N 1
ATOM 3178 C CA . GLN B 1 233 ? 27.122 53.874 25.302 1.00 9.92 210 GLN B CA 1
ATOM 3179 C C . GLN B 1 233 ? 27.925 54.628 26.343 1.00 10.78 210 GLN B C 1
ATOM 3180 O O . GLN B 1 233 ? 27.787 55.841 26.479 1.00 10.56 210 GLN B O 1
ATOM 3186 N N . ALA B 1 234 ? 28.790 53.908 27.051 1.00 11.32 211 ALA B N 1
ATOM 3187 C CA . ALA B 1 234 ? 29.599 54.497 28.115 1.00 10.99 211 ALA B CA 1
ATOM 3188 C C . ALA B 1 234 ? 30.406 55.718 27.651 1.00 11.98 211 ALA B C 1
ATOM 3189 O O . ALA B 1 234 ? 30.526 56.705 28.375 1.00 12.03 211 ALA B O 1
ATOM 3191 N N . ASN B 1 235 ? 30.959 55.649 26.447 1.00 12.76 212 ASN B N 1
ATOM 3192 C CA . ASN B 1 235 ? 31.812 56.723 25.953 1.00 13.07 212 ASN B CA 1
ATOM 3193 C C . ASN B 1 235 ? 31.018 57.900 25.407 1.00 15.14 212 ASN B C 1
ATOM 3194 O O . ASN B 1 235 ? 31.600 58.896 24.990 1.00 14.99 212 ASN B O 1
ATOM 3199 N N . GLY B 1 236 ? 29.691 57.781 25.406 1.00 14.87 213 GLY B N 1
ATOM 3200 C CA . GLY B 1 236 ? 28.832 58.865 24.972 1.00 12.81 213 GLY B CA 1
ATOM 3201 C C . GLY B 1 236 ? 28.366 58.729 23.532 1.00 14.75 213 GLY B C 1
ATOM 3202 O O . GLY B 1 236 ? 27.568 59.532 23.047 1.00 16.78 213 GLY B O 1
ATOM 3203 N N . GLU B 1 237 ? 28.862 57.714 22.840 1.00 13.82 214 GLU B N 1
ATOM 3204 C CA . GLU B 1 237 ? 28.399 57.442 21.493 1.00 15.06 214 GLU B CA 1
ATOM 3205 C C . GLU B 1 237 ? 27.006 56.840 21.541 1.00 14.73 214 GLU B C 1
ATOM 3206 O O . GLU B 1 237 ? 26.572 56.331 22.574 1.00 12.62 214 GLU B O 1
ATOM 3212 N N . VAL B 1 238 ? 26.319 56.908 20.407 1.00 14.12 215 VAL B N 1
ATOM 3213 C CA . VAL B 1 238 ? 24.984 56.368 20.257 1.00 13.09 215 VAL B CA 1
ATOM 3214 C C . VAL B 1 238 ? 25.055 55.159 19.348 1.00 11.81 215 VAL B C 1
ATOM 3215 O O . VAL B 1 238 ? 25.645 55.222 18.282 1.00 14.38 215 VAL B O 1
ATOM 3219 N N . ALA B 1 239 ? 24.453 54.055 19.759 1.00 10.67 216 ALA B N 1
ATOM 3220 C CA . ALA B 1 239 ? 24.426 52.872 18.914 1.00 9.88 216 ALA B CA 1
ATOM 3221 C C . ALA B 1 239 ? 23.300 51.937 19.311 1.00 10.38 216 ALA B C 1
ATOM 3222 O O . ALA B 1 239 ? 22.918 51.856 20.478 1.00 11.64 216 ALA B O 1
ATOM 3224 N N . ALA B 1 240 ? 22.740 51.245 18.333 1.00 11.05 217 ALA B N 1
ATOM 3225 C CA . ALA B 1 240 ? 21.760 50.215 18.639 1.00 9.55 217 ALA B CA 1
ATOM 3226 C C . ALA B 1 240 ? 22.513 49.072 19.313 1.00 9.17 217 ALA B C 1
ATOM 3227 O O . ALA B 1 240 ? 23.727 48.917 19.142 1.00 8.85 217 ALA B O 1
ATOM 3229 N N . GLU B 1 241 ? 21.782 48.296 20.093 1.00 7.83 218 GLU B N 1
ATOM 3230 C CA . GLU B 1 241 ? 22.343 47.213 20.872 1.00 8.25 218 GLU B CA 1
ATOM 3231 C C . GLU B 1 241 ? 21.563 45.931 20.591 1.00 8.52 218 GLU B C 1
ATOM 3232 O O . GLU B 1 241 ? 20.434 45.980 20.098 1.00 7.61 218 GLU B O 1
ATOM 3238 N N . PRO B 1 242 ? 22.169 44.777 20.880 1.00 8.04 219 PRO B N 1
ATOM 3239 C CA . PRO B 1 242 ? 21.481 43.502 20.670 1.00 8.07 219 PRO B CA 1
ATOM 3240 C C . PRO B 1 242 ? 20.295 43.417 21.616 1.00 8.05 219 PRO B C 1
ATOM 3241 O O . PRO B 1 242 ? 20.375 43.952 22.714 1.00 7.58 219 PRO B O 1
ATOM 3245 N N . THR B 1 243 ? 19.213 42.776 21.194 1.00 7.96 220 THR B N 1
ATOM 3246 C CA . THR B 1 243 ? 18.055 42.593 22.068 1.00 9.92 220 THR B CA 1
ATOM 3247 C C . THR B 1 243 ? 17.603 41.130 22.171 1.00 9.24 220 THR B C 1
ATOM 3248 O O . THR B 1 243 ? 18.141 40.237 21.512 1.00 8.86 220 THR B O 1
ATOM 3252 N N . ILE B 1 244 ? 16.603 40.900 23.008 1.00 8.35 221 ILE B N 1
ATOM 3253 C CA . ILE B 1 244 ? 16.034 39.581 23.130 1.00 8.52 221 ILE B CA 1
ATOM 3254 C C . ILE B 1 244 ? 14.520 39.662 23.141 1.00 9.44 221 ILE B C 1
ATOM 3255 O O . ILE B 1 244 ? 13.940 40.654 23.569 1.00 8.96 221 ILE B O 1
ATOM 3260 N N . PRO B 1 245 ? 13.874 38.617 22.623 1.00 10.19 222 PRO B N 1
ATOM 3261 C CA . PRO B 1 245 ? 12.418 38.581 22.552 1.00 9.65 222 PRO B CA 1
ATOM 3262 C C . PRO B 1 245 ? 11.819 38.676 23.943 1.00 10.55 222 PRO B C 1
ATOM 3263 O O . PRO B 1 245 ? 12.373 38.147 24.914 1.00 9.83 222 PRO B O 1
ATOM 3267 N N . ILE B 1 246 ? 10.696 39.379 24.013 1.00 10.69 223 ILE B N 1
ATOM 3268 C CA . ILE B 1 246 ? 9.921 39.570 25.227 1.00 11.75 223 ILE B CA 1
ATOM 3269 C C . ILE B 1 246 ? 9.518 38.219 25.834 1.00 10.81 223 ILE B C 1
ATOM 3270 O O . ILE B 1 246 ? 9.481 38.047 27.052 1.00 9.06 223 ILE B O 1
ATOM 3275 N N . GLU B 1 247 ? 9.238 37.275 24.946 1.00 11.81 224 GLU B N 1
ATOM 3276 C CA . GLU B 1 247 ? 8.874 35.902 25.276 1.00 13.85 224 GLU B CA 1
ATOM 3277 C C . GLU B 1 247 ? 9.778 35.250 26.336 1.00 12.19 224 GLU B C 1
ATOM 3278 O O . GLU B 1 247 ? 9.311 34.464 27.162 1.00 11.59 224 GLU B O 1
ATOM 3284 N N . HIS B 1 248 ? 11.068 35.569 26.319 1.00 10.94 225 HIS B N 1
ATOM 3285 C CA . HIS B 1 248 ? 11.983 34.982 27.293 1.00 10.23 225 HIS B CA 1
ATOM 3286 C C . HIS B 1 248 ? 11.823 35.544 28.698 1.00 10.12 225 HIS B C 1
ATOM 3287 O O . HIS B 1 248 ? 11.891 34.808 29.675 1.00 9.71 225 HIS B O 1
ATOM 3294 N N . ILE B 1 249 ? 11.595 36.844 28.802 1.00 10.68 226 ILE B N 1
ATOM 3295 C CA . ILE B 1 249 ? 11.293 37.427 30.095 1.00 11.67 226 ILE B CA 1
ATOM 3296 C C . ILE B 1 249 ? 9.974 36.834 30.631 1.00 10.85 226 ILE B C 1
ATOM 3297 O O . ILE B 1 249 ? 9.873 36.458 31.809 1.00 9.52 226 ILE B O 1
ATOM 3302 N N . ALA B 1 250 ? 8.978 36.740 29.753 1.00 10.40 227 ALA B N 1
ATOM 3303 C CA . ALA B 1 250 ? 7.690 36.129 30.093 1.00 10.85 227 ALA B CA 1
ATOM 3304 C C . ALA B 1 250 ? 7.860 34.715 30.644 1.00 10.73 227 ALA B C 1
ATOM 3305 O O . ALA B 1 250 ? 7.276 34.380 31.672 1.00 10.99 227 ALA B O 1
ATOM 3307 N N . GLU B 1 251 ? 8.655 33.895 29.959 1.00 9.98 228 GLU B N 1
ATOM 3308 C CA . GLU B 1 251 ? 8.953 32.540 30.413 1.00 9.95 228 GLU B CA 1
ATOM 3309 C C . GLU B 1 251 ? 9.637 32.541 31.776 1.00 9.62 228 GLU B C 1
ATOM 3310 O O . GLU B 1 251 ? 9.360 31.681 32.616 1.00 9.89 228 GLU B O 1
ATOM 3316 N N . ALA B 1 252 ? 10.535 33.495 31.991 1.00 8.54 229 ALA B N 1
ATOM 3317 C CA . ALA B 1 252 ? 11.249 33.589 33.265 1.00 10.00 229 ALA B CA 1
ATOM 3318 C C . ALA B 1 252 ? 10.298 33.874 34.431 1.00 9.83 229 ALA B C 1
ATOM 3319 O O . ALA B 1 252 ? 10.423 33.298 35.510 1.00 10.20 229 ALA B O 1
ATOM 3321 N N . VAL B 1 253 ? 9.349 34.770 34.203 1.00 9.30 230 VAL B N 1
ATOM 3322 C CA . VAL B 1 253 ? 8.401 35.152 35.233 1.00 9.29 230 VAL B CA 1
ATOM 3323 C C . VAL B 1 253 ? 7.448 33.997 35.531 1.00 9.61 230 VAL B C 1
ATOM 3324 O O . VAL B 1 253 ? 7.096 33.756 36.689 1.00 9.49 230 VAL B O 1
ATOM 3328 N N . VAL B 1 254 ? 7.034 33.283 34.488 1.00 8.78 231 VAL B N 1
ATOM 3329 C CA . VAL B 1 254 ? 6.208 32.094 34.668 1.00 9.30 231 VAL B CA 1
ATOM 3330 C C . VAL B 1 254 ? 6.917 31.076 35.566 1.00 10.22 231 VAL B C 1
ATOM 3331 O O . VAL B 1 254 ? 6.289 30.471 36.449 1.00 10.14 231 VAL B O 1
ATOM 3335 N N . TYR B 1 255 ? 8.224 30.902 35.359 1.00 9.55 232 TYR B N 1
ATOM 3336 C CA . TYR B 1 255 ? 9.013 30.037 36.232 1.00 9.55 232 TYR B CA 1
ATOM 3337 C C . TYR B 1 255 ? 9.078 30.551 37.679 1.00 9.79 232 TYR B C 1
ATOM 3338 O O . TYR B 1 255 ? 8.880 29.792 38.629 1.00 9.85 232 TYR B O 1
ATOM 3355 N N . ALA B 1 257 ? 7.020 32.357 39.213 1.00 9.70 234 ALA B N 1
ATOM 3356 C CA . ALA B 1 257 ? 5.704 32.223 39.819 1.00 9.34 234 ALA B CA 1
ATOM 3357 C C . ALA B 1 257 ? 5.252 30.771 39.965 1.00 9.84 234 ALA B C 1
ATOM 3358 O O . ALA B 1 257 ? 4.292 30.494 40.673 1.00 10.79 234 ALA B O 1
ATOM 3360 N N . SER B 1 258 ? 5.924 29.844 39.293 1.00 9.88 235 SER B N 1
ATOM 3361 C CA . SER B 1 258 ? 5.489 28.453 39.338 1.00 9.74 235 SER B CA 1
ATOM 3362 C C . SER B 1 258 ? 5.895 27.804 40.650 1.00 9.26 235 SER B C 1
ATOM 3363 O O . SER B 1 258 ? 5.300 26.811 41.074 1.00 9.25 235 SER B O 1
ATOM 3366 N N . LEU B 1 259 ? 6.921 28.358 41.282 1.00 9.26 236 LEU B N 1
ATOM 3367 C CA . LEU B 1 259 ? 7.388 27.854 42.561 1.00 9.41 236 LEU B CA 1
ATOM 3368 C C . LEU B 1 259 ? 6.306 27.934 43.639 1.00 9.83 236 LEU B C 1
ATOM 3369 O O . LEU B 1 259 ? 5.530 28.889 43.685 1.00 8.58 236 LEU B O 1
ATOM 3374 N N . PRO B 1 260 ? 6.255 26.923 44.512 1.00 9.64 237 PRO B N 1
ATOM 3375 C CA . PRO B 1 260 ? 5.459 27.066 45.735 1.00 9.79 237 PRO B CA 1
ATOM 3376 C C . PRO B 1 260 ? 6.026 28.236 46.522 1.00 9.69 237 PRO B C 1
ATOM 3377 O O . PRO B 1 260 ? 7.191 28.601 46.306 1.00 9.84 237 PRO B O 1
ATOM 3381 N N . LEU B 1 261 ? 5.222 28.802 47.417 1.00 9.35 238 LEU B N 1
ATOM 3382 C CA . LEU B 1 261 ? 5.623 29.952 48.235 1.00 10.33 238 LEU B CA 1
ATOM 3383 C C . LEU B 1 261 ? 6.913 29.741 49.025 1.00 9.13 238 LEU B C 1
ATOM 3384 O O . LEU B 1 261 ? 7.635 30.694 49.306 1.00 10.75 238 LEU B O 1
ATOM 3389 N N . SER B 1 262 ? 7.191 28.498 49.389 1.00 8.25 239 SER B N 1
ATOM 3390 C CA . SER B 1 262 ? 8.357 28.166 50.198 1.00 9.31 239 SER B CA 1
ATOM 3391 C C . SER B 1 262 ? 9.677 28.185 49.402 1.00 9.96 239 SER B C 1
ATOM 3392 O O . SER B 1 262 ? 10.756 27.956 49.955 1.00 9.93 239 SER B O 1
ATOM 3395 N N . ALA B 1 263 ? 9.585 28.435 48.100 1.00 9.32 240 ALA B N 1
ATOM 3396 C CA . ALA B 1 263 ? 10.771 28.623 47.274 1.00 9.06 240 ALA B CA 1
ATOM 3397 C C . ALA B 1 263 ? 10.692 29.991 46.614 1.00 9.09 240 ALA B C 1
ATOM 3398 O O . ALA B 1 263 ? 9.613 30.571 46.499 1.00 9.10 240 ALA B O 1
ATOM 3400 N N . ASN B 1 264 ? 11.829 30.515 46.178 1.00 8.78 241 ASN B N 1
ATOM 3401 C CA . ASN B 1 264 ? 11.844 31.874 45.666 1.00 8.64 241 ASN B CA 1
ATOM 3402 C C . ASN B 1 264 ? 13.041 32.145 44.790 1.00 8.92 241 ASN B C 1
ATOM 3403 O O . ASN B 1 264 ? 14.173 31.821 45.161 1.00 9.74 241 ASN B O 1
ATOM 3408 N N . VAL B 1 265 ? 12.791 32.725 43.618 1.00 8.68 242 VAL B N 1
ATOM 3409 C CA . VAL B 1 265 ? 13.854 33.356 42.852 1.00 8.49 242 VAL B CA 1
ATOM 3410 C C . VAL B 1 265 ? 13.975 34.761 43.404 1.00 8.07 242 VAL B C 1
ATOM 3411 O O . VAL B 1 265 ? 13.158 35.623 43.103 1.00 9.21 242 VAL B O 1
ATOM 3415 N N . LEU B 1 266 ? 14.983 34.978 44.231 1.00 7.33 243 LEU B N 1
ATOM 3416 C CA . LEU B 1 266 ? 15.213 36.263 44.873 1.00 8.07 243 LEU B CA 1
ATOM 3417 C C . LEU B 1 266 ? 15.637 37.332 43.873 1.00 8.41 243 LEU B C 1
ATOM 3418 O O . LEU B 1 266 ? 15.274 38.507 43.995 1.00 7.93 243 LEU B O 1
ATOM 3423 N N . THR B 1 267 ? 16.433 36.920 42.895 1.00 8.70 244 THR B N 1
ATOM 3424 C CA . THR B 1 267 ? 16.839 37.815 41.824 1.00 8.46 244 THR B CA 1
ATOM 3425 C C . THR B 1 267 ? 17.349 37.012 40.649 1.00 9.02 244 THR B C 1
ATOM 3426 O O . THR B 1 267 ? 17.944 35.945 40.806 1.00 8.15 244 THR B O 1
ATOM 3438 N N . THR B 1 269 ? 18.910 37.990 36.496 1.00 9.15 246 THR B N 1
ATOM 3439 C CA . THR B 1 269 ? 19.192 38.920 35.427 1.00 8.49 246 THR B CA 1
ATOM 3440 C C . THR B 1 269 ? 19.087 38.143 34.125 1.00 8.41 246 THR B C 1
ATOM 3441 O O . THR B 1 269 ? 19.750 37.117 33.952 1.00 8.83 246 THR B O 1
ATOM 3445 N N . VAL B 1 270 ? 18.216 38.614 33.242 1.00 7.62 247 VAL B N 1
ATOM 3446 C CA . VAL B 1 270 ? 18.032 38.033 31.920 1.00 8.39 247 VAL B CA 1
ATOM 3447 C C . VAL B 1 270 ? 18.267 39.130 30.887 1.00 8.74 247 VAL B C 1
ATOM 3448 O O . VAL B 1 270 ? 17.635 40.188 30.921 1.00 7.58 247 VAL B O 1
ATOM 3460 N N . ALA B 1 272 ? 20.288 40.448 26.857 1.00 9.84 249 ALA B N 1
ATOM 3461 C CA . ALA B 1 272 ? 20.881 40.134 25.562 1.00 9.80 249 ALA B CA 1
ATOM 3462 C C . ALA B 1 272 ? 22.350 39.776 25.778 1.00 9.47 249 ALA B C 1
ATOM 3463 O O . ALA B 1 272 ? 23.112 40.592 26.272 1.00 9.81 249 ALA B O 1
ATOM 3465 N N . THR B 1 273 ? 22.742 38.555 25.417 1.00 9.60 250 THR B N 1
ATOM 3466 C CA . THR B 1 273 ? 24.082 38.051 25.729 1.00 9.82 250 THR B CA 1
ATOM 3467 C C . THR B 1 273 ? 25.178 39.010 25.288 1.00 11.70 250 THR B C 1
ATOM 3468 O O . THR B 1 273 ? 26.200 39.159 25.963 1.00 11.79 250 THR B O 1
ATOM 3472 N N . ARG B 1 274 ? 24.962 39.658 24.148 1.00 11.71 251 ARG B N 1
ATOM 3473 C CA . ARG B 1 274 ? 26.025 40.411 23.496 1.00 13.12 251 ARG B CA 1
ATOM 3474 C C . ARG B 1 274 ? 26.003 41.928 23.713 1.00 12.57 251 ARG B C 1
ATOM 3475 O O . ARG B 1 274 ? 26.933 42.620 23.284 1.00 11.35 251 ARG B O 1
ATOM 3491 N N . PRO B 1 276 ? 26.535 45.387 25.733 1.00 9.65 253 PRO B N 1
ATOM 3492 C CA . PRO B 1 276 ? 27.527 45.766 26.744 1.00 9.28 253 PRO B CA 1
ATOM 3493 C C . PRO B 1 276 ? 26.887 45.802 28.130 1.00 9.86 253 PRO B C 1
ATOM 3494 O O . PRO B 1 276 ? 25.773 46.295 28.291 1.00 9.50 253 PRO B O 1
ATOM 3498 N N . LEU B 1 277 ? 27.587 45.262 29.120 1.00 10.17 254 LEU B N 1
ATOM 3499 C CA . LEU B 1 277 ? 27.154 45.343 30.504 1.00 9.39 254 LEU B CA 1
ATOM 3500 C C . LEU B 1 277 ? 28.263 44.870 31.422 1.00 10.36 254 LEU B C 1
ATOM 3501 O O . LEU B 1 277 ? 28.676 45.592 32.330 1.00 9.69 254 LEU B O 1
ATOM 3506 N N . VAL B 1 278 ? 28.748 43.653 31.170 1.00 9.46 255 VAL B N 1
ATOM 3507 C CA . VAL B 1 278 ? 29.581 42.961 32.133 1.00 8.79 255 VAL B CA 1
ATOM 3508 C C . VAL B 1 278 ? 31.046 43.405 32.156 1.00 9.08 255 VAL B C 1
ATOM 3509 O O . VAL B 1 278 ? 31.757 43.107 33.104 1.00 9.11 255 VAL B O 1
ATOM 3513 N N . GLY B 1 279 ? 31.491 44.120 31.125 1.00 10.94 256 GLY B N 1
ATOM 3514 C CA . GLY B 1 279 ? 32.846 44.660 31.081 1.00 8.68 256 GLY B CA 1
ATOM 3515 C C . GLY B 1 279 ? 32.894 46.129 31.484 1.00 9.07 256 GLY B C 1
ATOM 3516 O O . GLY B 1 279 ? 31.855 46.765 31.685 1.00 8.70 256 GLY B O 1
ATOM 3517 N N . ARG B 1 280 ? 34.096 46.687 31.589 1.00 9.18 257 ARG B N 1
ATOM 3518 C CA . ARG B 1 280 ? 34.240 48.039 32.123 1.00 8.61 257 ARG B CA 1
ATOM 3519 C C . ARG B 1 280 ? 33.906 49.121 31.125 1.00 9.43 257 ARG B C 1
ATOM 3520 O O . ARG B 1 280 ? 34.347 49.086 29.980 1.00 10.11 257 ARG B O 1
ATOM 3528 N N . GLY B 1 281 ? 33.130 50.094 31.578 1.00 9.09 258 GLY B N 1
ATOM 3529 C CA . GLY B 1 281 ? 32.871 51.279 30.797 1.00 9.66 258 GLY B CA 1
ATOM 3530 C C . GLY B 1 281 ? 33.190 52.541 31.578 1.00 9.71 258 GLY B C 1
ATOM 3531 O O . GLY B 1 281 ? 33.388 53.588 30.962 1.00 11.42 258 GLY B O 1
ATOM 3532 N N . ARG C 1 34 ? 39.431 76.167 49.463 1.00 17.51 11 ARG C N 1
ATOM 3533 C CA . ARG C 1 34 ? 38.398 75.349 48.829 1.00 18.39 11 ARG 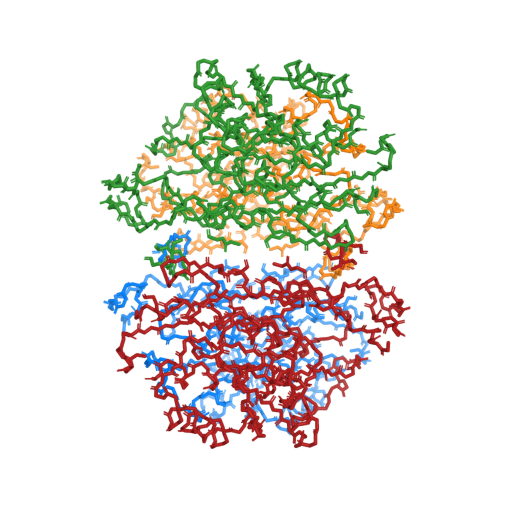C CA 1
ATOM 3534 C C . ARG C 1 34 ? 37.027 75.553 49.502 1.00 18.95 11 ARG C C 1
ATOM 3535 O O . ARG C 1 34 ? 36.927 75.722 50.725 1.00 18.01 11 ARG C O 1
ATOM 3543 N N . ILE C 1 35 ? 35.977 75.533 48.686 1.00 17.67 12 ILE C N 1
ATOM 3544 C CA . ILE C 1 35 ? 34.615 75.748 49.151 1.00 16.87 12 ILE C CA 1
ATOM 3545 C C . ILE C 1 35 ? 33.885 74.418 49.300 1.00 16.79 12 ILE C C 1
ATOM 3546 O O . ILE C 1 35 ? 33.885 73.592 48.382 1.00 16.61 12 ILE C O 1
ATOM 3551 N N . ALA C 1 36 ? 33.265 74.212 50.460 1.00 17.79 13 ALA C N 1
ATOM 3552 C CA . ALA C 1 36 ? 32.546 72.976 50.740 1.00 15.79 13 ALA C CA 1
ATOM 3553 C C . ALA C 1 36 ? 31.116 73.280 51.151 1.00 17.08 13 ALA C C 1
ATOM 3554 O O . ALA C 1 36 ? 30.865 74.239 51.888 1.00 17.56 13 ALA C O 1
ATOM 3556 N N . LEU C 1 37 ? 30.184 72.458 50.677 1.00 14.25 14 LEU C N 1
ATOM 3557 C CA . LEU C 1 37 ? 28.787 72.545 51.089 1.00 14.78 14 LEU C CA 1
ATOM 3558 C C . LEU C 1 37 ? 28.343 71.214 51.689 1.00 15.21 14 LEU C C 1
ATOM 3559 O O . LEU C 1 37 ? 28.479 70.159 51.064 1.00 13.83 14 LEU C O 1
ATOM 3564 N N . VAL C 1 38 ? 27.835 71.262 52.915 1.00 14.51 15 VAL C N 1
ATOM 3565 C CA . VAL C 1 38 ? 27.388 70.060 53.583 1.00 13.55 15 VAL C CA 1
ATOM 3566 C C . VAL C 1 38 ? 25.916 70.214 53.911 1.00 15.50 15 VAL C C 1
ATOM 3567 O O . VAL C 1 38 ? 25.550 71.035 54.748 1.00 16.64 15 VAL C O 1
ATOM 3571 N N . THR C 1 39 ? 25.059 69.452 53.236 1.00 14.60 16 THR C N 1
ATOM 3572 C CA . THR C 1 39 ? 23.641 69.519 53.551 1.00 14.94 16 THR C CA 1
ATOM 3573 C C . THR C 1 39 ? 23.436 68.800 54.881 1.00 15.48 16 THR C C 1
ATOM 3574 O O . THR C 1 39 ? 24.227 67.909 55.240 1.00 13.92 16 THR C O 1
ATOM 3578 N N . GLY C 1 40 ? 22.393 69.199 55.613 1.00 15.67 17 GLY C N 1
ATOM 3579 C CA . GLY C 1 40 ? 22.110 68.662 56.936 1.00 15.17 17 GLY C CA 1
ATOM 3580 C C . GLY C 1 40 ? 23.317 68.699 57.867 1.00 16.12 17 GLY C C 1
ATOM 3581 O O . GLY C 1 40 ? 23.529 67.786 58.665 1.00 14.67 17 GLY C O 1
ATOM 3582 N N . GLY C 1 41 ? 24.104 69.767 57.770 1.00 16.22 18 GLY C N 1
ATOM 3583 C CA . GLY C 1 41 ? 25.373 69.840 58.469 1.00 16.80 18 GLY C CA 1
ATOM 3584 C C . GLY C 1 41 ? 25.305 70.533 59.812 1.00 17.57 18 GLY C C 1
ATOM 3585 O O . GLY C 1 41 ? 26.333 70.899 60.379 1.00 17.02 18 GLY C O 1
ATOM 3586 N N . GLY C 1 42 ? 24.097 70.716 60.325 1.00 17.00 19 GLY C N 1
ATOM 3587 C CA . GLY C 1 42 ? 23.933 71.368 61.608 1.00 20.40 19 GLY C CA 1
ATOM 3588 C C . GLY C 1 42 ? 23.971 70.374 62.750 1.00 20.35 19 GLY C C 1
ATOM 3589 O O . GLY C 1 42 ? 24.216 70.721 63.905 1.00 19.70 19 GLY C O 1
ATOM 3590 N N . THR C 1 43 ? 23.753 69.113 62.415 1.00 19.07 20 THR C N 1
ATOM 3591 C CA . THR C 1 43 ? 23.584 68.100 63.437 1.00 19.79 20 THR C CA 1
ATOM 3592 C C . THR C 1 43 ? 24.339 66.811 63.084 1.00 18.03 20 THR C C 1
ATOM 3593 O O . THR C 1 43 ? 24.692 66.585 61.923 1.00 17.86 20 THR C O 1
ATOM 3597 N N . GLY C 1 44 ? 24.611 65.997 64.099 1.00 16.13 21 GLY C N 1
ATOM 3598 C CA . GLY C 1 44 ? 25.156 64.661 63.920 1.00 14.99 21 GLY C CA 1
ATOM 3599 C C . GLY C 1 44 ? 26.360 64.517 63.005 1.00 15.17 21 GLY C C 1
ATOM 3600 O O . GLY C 1 44 ? 27.340 65.262 63.100 1.00 14.98 21 GLY C O 1
ATOM 3601 N N . VAL C 1 45 ? 26.282 63.524 62.126 1.00 13.73 22 VAL C N 1
ATOM 3602 C CA . VAL C 1 45 ? 27.348 63.221 61.182 1.00 15.15 22 VAL C CA 1
ATOM 3603 C C . VAL C 1 45 ? 27.701 64.446 60.349 1.00 14.24 22 VAL C C 1
ATOM 3604 O O . VAL C 1 45 ? 28.873 64.748 60.153 1.00 13.28 22 VAL C O 1
ATOM 3608 N N . GLY C 1 46 ? 26.677 65.151 59.871 1.00 15.31 23 GLY C N 1
ATOM 3609 C CA . GLY C 1 46 ? 26.862 66.355 59.074 1.00 14.43 23 GLY C CA 1
ATOM 3610 C C . GLY C 1 46 ? 27.674 67.398 59.812 1.00 14.91 23 GLY C C 1
ATOM 3611 O O . GLY C 1 46 ? 28.592 67.988 59.248 1.00 13.28 23 GLY C O 1
ATOM 3612 N N . ARG C 1 47 ? 27.354 67.615 61.087 1.00 16.59 24 ARG C N 1
ATOM 3613 C CA . ARG C 1 47 ? 28.079 68.616 61.859 1.00 16.05 24 ARG C CA 1
ATOM 3614 C C . ARG C 1 47 ? 29.547 68.230 62.012 1.00 15.45 24 ARG C C 1
ATOM 3615 O O . ARG C 1 47 ? 30.441 69.064 61.842 1.00 15.14 24 ARG C O 1
ATOM 3623 N N . GLY C 1 48 ? 29.794 66.963 62.329 1.00 14.93 25 GLY C N 1
ATOM 3624 C CA . GLY C 1 48 ? 31.157 66.477 62.478 1.00 14.11 25 GLY C CA 1
ATOM 3625 C C . GLY C 1 48 ? 31.955 66.614 61.190 1.00 16.13 25 GLY C C 1
ATOM 3626 O O . GLY C 1 48 ? 33.118 67.027 61.207 1.00 14.95 25 GLY C O 1
ATOM 3627 N N . ILE C 1 49 ? 31.333 66.256 60.070 1.00 13.98 26 ILE C N 1
ATOM 3628 C CA . ILE C 1 49 ? 31.967 66.421 58.775 1.00 14.79 26 ILE C CA 1
ATOM 3629 C C . ILE C 1 49 ? 32.304 67.894 58.539 1.00 15.47 26 ILE C C 1
ATOM 3630 O O . ILE C 1 49 ? 33.430 68.228 58.191 1.00 15.62 26 ILE C O 1
ATOM 3635 N N . ALA C 1 50 ? 31.329 68.774 58.743 1.00 15.61 27 ALA C N 1
ATOM 3636 C CA . ALA C 1 50 ? 31.543 70.208 58.554 1.00 16.73 27 ALA C CA 1
ATOM 3637 C C . ALA C 1 50 ? 32.728 70.712 59.366 1.00 17.06 27 ALA C C 1
ATOM 3638 O O . ALA C 1 50 ? 33.626 71.371 58.834 1.00 17.35 27 ALA C O 1
ATOM 3640 N N . GLN C 1 51 ? 32.706 70.404 60.658 1.00 15.93 28 GLN C N 1
ATOM 3641 C CA . GLN C 1 51 ? 33.763 70.784 61.586 1.00 18.99 28 GLN C CA 1
ATOM 3642 C C . GLN C 1 51 ? 35.150 70.313 61.144 1.00 18.86 28 GLN C C 1
ATOM 3643 O O . GLN C 1 51 ? 36.115 71.088 61.148 1.00 20.20 28 GLN C O 1
ATOM 3649 N N . ALA C 1 52 ? 35.246 69.040 60.773 1.00 17.13 29 ALA C N 1
ATOM 3650 C CA . ALA C 1 52 ? 36.502 68.471 60.305 1.00 16.51 29 ALA C CA 1
ATOM 3651 C C . ALA C 1 52 ? 36.996 69.190 59.052 1.00 18.09 29 ALA C C 1
ATOM 3652 O O . ALA C 1 52 ? 38.181 69.516 58.943 1.00 18.07 29 ALA C O 1
ATOM 3654 N N . LEU C 1 53 ? 36.092 69.431 58.108 1.00 15.35 30 LEU C N 1
ATOM 3655 C CA . LEU C 1 53 ? 36.451 70.145 56.892 1.00 16.65 30 LEU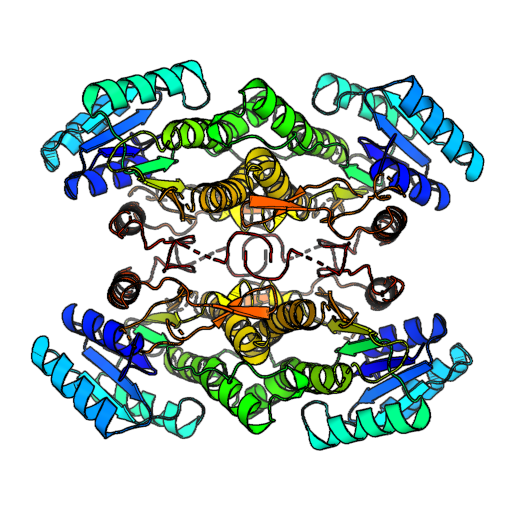 C CA 1
ATOM 3656 C C . LEU C 1 53 ? 36.955 71.549 57.200 1.00 18.36 30 LEU C C 1
ATOM 3657 O O . LEU C 1 53 ? 37.901 72.031 56.568 1.00 17.40 30 LEU C O 1
ATOM 3662 N N . SER C 1 54 ? 36.318 72.208 58.165 1.00 18.61 31 SER C N 1
ATOM 3663 C CA . SER C 1 54 ? 36.736 73.547 58.557 1.00 19.33 31 SER C CA 1
ATOM 3664 C C . SER C 1 54 ? 38.141 73.482 59.143 1.00 19.85 31 SER C C 1
ATOM 3665 O O . SER C 1 54 ? 39.040 74.209 58.722 1.00 20.18 31 SER C O 1
ATOM 3668 N N . ALA C 1 55 ? 38.337 72.583 60.098 1.00 19.36 32 ALA C N 1
ATOM 3669 C CA . ALA C 1 55 ? 39.665 72.378 60.653 1.00 20.08 32 ALA C CA 1
ATOM 3670 C C . ALA C 1 55 ? 40.686 72.111 59.547 1.00 19.17 32 ALA C C 1
ATOM 3671 O O . ALA C 1 55 ? 41.885 72.304 59.743 1.00 20.30 32 ALA C O 1
ATOM 3673 N N . GLU C 1 56 ? 40.212 71.674 58.383 1.00 19.33 33 GLU C N 1
ATOM 3674 C CA . GLU C 1 56 ? 41.099 71.422 57.245 1.00 19.59 33 GLU C CA 1
ATOM 3675 C C . GLU C 1 56 ? 41.312 72.667 56.383 1.00 18.15 33 GLU C C 1
ATOM 3676 O O . GLU C 1 56 ? 42.008 72.616 55.383 1.00 18.53 33 GLU C O 1
ATOM 3682 N N . GLY C 1 57 ? 40.690 73.780 56.751 1.00 19.85 34 GLY C N 1
ATOM 3683 C CA . GLY C 1 57 ? 40.912 75.025 56.030 1.00 19.44 34 GLY C CA 1
ATOM 3684 C C . GLY C 1 57 ? 39.884 75.360 54.965 1.00 18.91 34 GLY C C 1
ATOM 3685 O O . GLY C 1 57 ? 39.897 76.453 54.408 1.00 19.93 34 GLY C O 1
ATOM 3686 N N . TYR C 1 58 ? 38.995 74.419 54.677 1.00 19.02 35 TYR C N 1
ATOM 3687 C CA . TYR C 1 58 ? 37.877 74.673 53.786 1.00 18.08 35 TYR C CA 1
ATOM 3688 C C . TYR C 1 58 ? 37.059 75.847 54.306 1.00 19.04 35 TYR C C 1
ATOM 3689 O O . TYR C 1 58 ? 36.974 76.068 55.515 1.00 18.80 35 TYR C O 1
ATOM 3698 N N . SER C 1 59 ? 36.454 76.591 53.385 1.00 17.52 36 SER C N 1
ATOM 3699 C CA . SER C 1 59 ? 35.374 77.490 53.728 1.00 17.39 36 SER C CA 1
ATOM 3700 C C . SER C 1 59 ? 34.114 76.649 53.617 1.00 17.98 36 SER C C 1
ATOM 3701 O O . SER C 1 59 ? 33.836 76.068 52.566 1.00 19.18 36 SER C O 1
ATOM 3704 N N . VAL C 1 60 ? 33.355 76.574 54.702 1.00 17.83 37 VAL C N 1
ATOM 3705 C CA . VAL C 1 60 ? 32.272 75.608 54.800 1.00 18.00 37 VAL C CA 1
ATOM 3706 C C . VAL C 1 60 ? 30.897 76.250 54.925 1.00 18.80 37 VAL C C 1
ATOM 3707 O O . VAL C 1 60 ? 30.706 77.212 55.669 1.00 20.51 37 VAL C O 1
ATOM 3711 N N . VAL C 1 61 ? 29.944 75.692 54.189 1.00 18.29 38 VAL C N 1
ATOM 3712 C CA . VAL C 1 61 ? 28.570 76.166 54.166 1.00 16.95 38 VAL C CA 1
ATOM 3713 C C . VAL C 1 61 ? 27.665 75.007 54.542 1.00 18.28 38 VAL C C 1
ATOM 3714 O O . VAL C 1 61 ? 27.691 73.961 53.881 1.00 17.44 38 VAL C O 1
ATOM 3718 N N . ILE C 1 62 ? 26.872 75.178 55.599 1.00 18.08 39 ILE C N 1
ATOM 3719 C CA . ILE C 1 62 ? 25.967 74.118 56.044 1.00 17.47 39 ILE C CA 1
ATOM 3720 C C . ILE C 1 62 ? 24.498 74.513 55.911 1.00 19.15 39 ILE C C 1
ATOM 3721 O O . ILE C 1 62 ? 24.153 75.693 56.002 1.00 19.37 39 ILE C O 1
ATOM 3726 N N . THR C 1 63 ? 23.638 73.521 55.681 1.00 18.83 40 THR C N 1
ATOM 3727 C CA . THR C 1 63 ? 22.205 73.766 55.549 1.00 18.06 40 THR C CA 1
ATOM 3728 C C . THR C 1 63 ? 21.381 73.024 56.589 1.00 18.90 40 THR C C 1
ATOM 3729 O O . THR C 1 63 ? 21.856 72.092 57.240 1.00 18.49 40 THR C O 1
ATOM 3733 N N . GLY C 1 64 ? 20.130 73.445 56.738 1.00 22.36 41 GLY C N 1
ATOM 3734 C CA . GLY C 1 64 ? 19.216 72.779 57.643 1.00 24.46 41 GLY C CA 1
ATOM 3735 C C . GLY C 1 64 ? 17.944 73.570 57.814 1.00 29.47 41 GLY C C 1
ATOM 3736 O O . GLY C 1 64 ? 17.837 74.696 57.325 1.00 29.55 41 GLY C O 1
ATOM 3737 N N . ARG C 1 65 ? 16.985 72.990 58.530 1.00 34.29 42 ARG C N 1
ATOM 3738 C CA . ARG C 1 65 ? 15.683 73.621 58.715 1.00 34.19 42 ARG C CA 1
ATOM 3739 C C . ARG C 1 65 ? 15.508 74.327 60.057 1.00 36.42 42 ARG C C 1
ATOM 3740 O O . ARG C 1 65 ? 14.537 75.049 60.242 1.00 38.49 42 ARG C O 1
ATOM 3748 N N . ARG C 1 66 ? 16.434 74.137 60.991 1.00 35.21 43 ARG C N 1
ATOM 3749 C CA . ARG C 1 66 ? 16.287 74.783 62.296 1.00 38.10 43 ARG C CA 1
ATOM 3750 C C . ARG C 1 66 ? 17.337 75.863 62.549 1.00 35.81 43 ARG C C 1
ATOM 3751 O O . ARG C 1 66 ? 18.454 75.563 62.962 1.00 35.99 43 ARG C O 1
ATOM 3759 N N . PRO C 1 67 ? 16.955 77.129 62.326 1.00 36.31 44 PRO C N 1
ATOM 3760 C CA . PRO C 1 67 ? 17.790 78.338 62.347 1.00 37.57 44 PRO C CA 1
ATOM 3761 C C . PRO C 1 67 ? 18.667 78.454 63.592 1.00 38.02 44 PRO C C 1
ATOM 3762 O O . PRO C 1 67 ? 19.879 78.647 63.476 1.00 37.58 44 PRO C O 1
ATOM 3766 N N . ASP C 1 68 ? 18.057 78.352 64.768 1.00 39.05 45 ASP C N 1
ATOM 3767 C CA . ASP C 1 68 ? 18.807 78.350 66.019 1.00 39.63 45 ASP C CA 1
ATOM 3768 C C . ASP C 1 68 ? 19.948 77.325 65.983 1.00 38.48 45 ASP C C 1
ATOM 3769 O O . ASP C 1 68 ? 21.129 77.689 66.002 1.00 35.89 45 ASP C O 1
ATOM 3774 N N . VAL C 1 69 ? 19.577 76.048 65.923 1.00 36.70 46 VAL C N 1
ATOM 3775 C CA . VAL C 1 69 ? 20.530 74.945 65.848 1.00 35.61 46 VAL C CA 1
ATOM 3776 C C . VAL C 1 69 ? 21.630 75.174 64.801 1.00 35.50 46 VAL C C 1
ATOM 3777 O O . VAL C 1 69 ? 22.794 74.843 65.035 1.00 32.12 46 VAL C O 1
ATOM 3781 N N . LEU C 1 70 ? 21.249 75.745 63.656 1.00 37.20 47 LEU C N 1
ATOM 3782 C CA . LEU C 1 70 ? 22.165 75.973 62.537 1.00 31.64 47 LEU C CA 1
ATOM 3783 C C . LEU C 1 70 ? 23.166 77.071 62.866 1.00 33.66 47 LEU C C 1
ATOM 3784 O O . LEU C 1 70 ? 24.376 76.879 62.734 1.00 34.09 47 LEU C O 1
ATOM 3789 N N . ASP C 1 71 ? 22.659 78.225 63.289 1.00 34.60 48 ASP C N 1
ATOM 3790 C CA . ASP C 1 71 ? 23.511 79.296 63.793 1.00 34.24 48 ASP C CA 1
ATOM 3791 C C . ASP C 1 71 ? 24.476 78.772 64.851 1.00 35.32 48 ASP C C 1
ATOM 3792 O O . ASP C 1 71 ? 25.695 78.859 64.693 1.00 33.35 48 ASP C O 1
ATOM 3797 N N . ALA C 1 72 ? 23.917 78.238 65.934 1.00 35.68 49 ALA C N 1
ATOM 3798 C CA . ALA C 1 72 ? 24.707 77.663 67.016 1.00 34.06 49 ALA C CA 1
ATOM 3799 C C . ALA C 1 72 ? 25.873 76.825 66.479 1.00 35.44 49 ALA C C 1
ATOM 3800 O O . ALA C 1 72 ? 27.036 77.099 66.782 1.00 37.14 49 ALA C O 1
ATOM 3802 N N . ALA C 1 73 ? 25.557 75.812 65.678 1.00 33.74 50 ALA C N 1
ATOM 3803 C CA . ALA C 1 73 ? 26.581 74.990 65.030 1.00 34.35 50 ALA C CA 1
ATOM 3804 C C . ALA C 1 73 ? 27.627 75.827 64.279 1.00 31.25 50 ALA C C 1
ATOM 3805 O O . ALA C 1 73 ? 28.825 75.655 64.470 1.00 30.84 50 ALA C O 1
ATOM 3807 N N . ALA C 1 74 ? 27.167 76.731 63.424 1.00 30.97 51 ALA C N 1
ATOM 3808 C CA . ALA C 1 74 ? 28.076 77.561 62.653 1.00 30.19 51 ALA C CA 1
ATOM 3809 C C . ALA C 1 74 ? 28.988 78.362 63.564 1.00 30.49 51 ALA C C 1
ATOM 3810 O O . ALA C 1 74 ? 30.189 78.487 63.306 1.00 30.97 51 ALA C O 1
ATOM 3812 N N . GLY C 1 75 ? 28.414 78.912 64.627 1.00 31.76 52 GLY C N 1
ATOM 3813 C CA . GLY C 1 75 ? 29.173 79.729 65.553 1.00 30.30 52 GLY C CA 1
ATOM 3814 C C . GLY C 1 75 ? 30.276 78.932 66.213 1.00 29.48 52 GLY C C 1
ATOM 3815 O O . GLY C 1 75 ? 31.437 79.339 66.219 1.00 27.37 52 GLY C O 1
ATOM 3816 N N . GLU C 1 76 ? 29.908 77.777 66.755 1.00 30.19 53 GLU C N 1
ATOM 3817 C CA . GLU C 1 76 ? 30.853 76.928 67.463 1.00 31.35 53 GLU C CA 1
ATOM 3818 C C . GLU C 1 76 ? 32.006 76.482 66.569 1.00 32.15 53 GLU C C 1
ATOM 3819 O O . GLU C 1 76 ? 33.172 76.690 66.909 1.00 31.97 53 GLU C O 1
ATOM 3825 N N . ILE C 1 77 ? 31.689 75.863 65.433 1.00 29.99 54 ILE C N 1
ATOM 3826 C CA . ILE C 1 77 ? 32.732 75.460 64.499 1.00 29.25 54 ILE C CA 1
ATOM 3827 C C . ILE C 1 77 ? 33.557 76.669 64.082 1.00 29.32 54 ILE C C 1
ATOM 3828 O O . ILE C 1 77 ? 34.791 76.632 64.099 1.00 31.34 54 ILE C O 1
ATOM 3833 N N . GLY C 1 78 ? 32.869 77.739 63.701 1.00 27.75 55 GLY C N 1
ATOM 3834 C CA . GLY C 1 78 ? 33.541 78.964 63.316 1.00 29.74 55 GLY C CA 1
ATOM 3835 C C . GLY C 1 78 ? 34.591 79.335 64.342 1.00 31.58 55 GLY C C 1
ATOM 3836 O O . GLY C 1 78 ? 35.736 79.617 63.996 1.00 32.69 55 GLY C O 1
ATOM 3837 N N . GLY C 1 79 ? 34.199 79.308 65.611 1.00 29.07 56 GLY C N 1
ATOM 3838 C CA . GLY C 1 79 ? 35.091 79.648 66.701 1.00 30.80 56 GLY C CA 1
ATOM 3839 C C . GLY C 1 79 ? 36.334 78.783 66.820 1.00 34.24 56 GLY C C 1
ATOM 3840 O O . GLY C 1 79 ? 37.452 79.301 66.847 1.00 36.52 56 GLY C O 1
ATOM 3841 N N . ARG C 1 80 ? 36.147 77.467 66.892 1.00 33.85 57 ARG C N 1
ATOM 3842 C CA . ARG C 1 80 ? 37.253 76.552 67.155 1.00 32.64 57 ARG C CA 1
ATOM 3843 C C . ARG C 1 80 ? 38.276 76.572 66.027 1.00 33.68 57 ARG C C 1
ATOM 3844 O O . ARG C 1 80 ? 39.483 76.525 66.268 1.00 36.27 57 ARG C O 1
ATOM 3852 N N . THR C 1 81 ? 37.785 76.661 64.797 1.00 33.26 58 THR C N 1
ATOM 3853 C CA . THR C 1 81 ? 38.637 76.608 63.615 1.00 29.66 58 THR C CA 1
ATOM 3854 C C . THR C 1 81 ? 39.097 78.002 63.189 1.00 33.60 58 THR C C 1
ATOM 3855 O O . THR C 1 81 ? 40.262 78.197 62.825 1.00 32.56 58 THR C O 1
ATOM 3859 N N . GLY C 1 82 ? 38.174 78.965 63.227 1.00 31.64 59 GLY C N 1
ATOM 3860 C CA . GLY C 1 82 ? 38.478 80.340 62.861 1.00 30.34 59 GLY C CA 1
ATOM 3861 C C . GLY C 1 82 ? 38.306 80.609 61.379 1.00 31.75 59 GLY C C 1
ATOM 3862 O O . GLY C 1 82 ? 38.805 81.603 60.842 1.00 29.88 59 GLY C O 1
ATOM 3863 N N . ASN C 1 83 ? 37.592 79.711 60.713 1.00 30.59 60 ASN C N 1
ATOM 3864 C CA . ASN C 1 83 ? 37.365 79.832 59.290 1.00 27.77 60 ASN C CA 1
ATOM 3865 C C . ASN C 1 83 ? 35.906 80.138 58.980 1.00 27.60 60 ASN C C 1
ATOM 3866 O O . ASN C 1 83 ? 35.027 79.934 59.814 1.00 27.27 60 ASN C O 1
ATOM 3871 N N . ILE C 1 84 ? 35.653 80.628 57.773 1.00 27.43 61 ILE C N 1
ATOM 3872 C CA . ILE C 1 84 ? 34.301 80.986 57.367 1.00 25.91 61 ILE C CA 1
ATOM 3873 C C . ILE C 1 84 ? 33.377 79.764 57.341 1.00 23.31 61 ILE C C 1
ATOM 3874 O O . ILE C 1 84 ? 33.505 78.902 56.471 1.00 23.53 61 ILE C O 1
ATOM 3879 N N . VAL C 1 85 ? 32.464 79.691 58.308 1.00 23.72 62 VAL C N 1
ATOM 3880 C CA . VAL C 1 85 ? 31.407 78.673 58.329 1.00 23.10 62 VAL C CA 1
ATOM 3881 C C . VAL C 1 85 ? 30.031 79.328 58.265 1.00 22.84 62 VAL C C 1
ATOM 3882 O O . VAL C 1 85 ? 29.555 79.852 59.263 1.00 24.57 62 VAL C O 1
ATOM 3886 N N . ARG C 1 86 ? 29.391 79.282 57.100 1.00 21.73 63 ARG C N 1
ATOM 3887 C CA . ARG C 1 86 ? 28.095 79.922 56.901 1.00 22.41 63 ARG C CA 1
ATOM 3888 C C . ARG C 1 86 ? 26.936 78.950 57.089 1.00 23.49 63 ARG C C 1
ATOM 3889 O O . ARG C 1 86 ? 27.047 77.769 56.772 1.00 24.21 63 ARG C O 1
ATOM 3897 N N . ALA C 1 87 ? 25.820 79.453 57.599 1.00 23.58 64 ALA C N 1
ATOM 3898 C CA . ALA C 1 87 ? 24.644 78.627 57.809 1.00 23.99 64 ALA C CA 1
ATOM 3899 C C . ALA C 1 87 ? 23.485 79.149 56.981 1.00 26.47 64 ALA C C 1
ATOM 3900 O O . ALA C 1 87 ? 23.119 80.315 57.081 1.00 27.65 64 ALA C O 1
ATOM 3902 N N . VAL C 1 88 ? 22.915 78.280 56.156 1.00 25.78 65 VAL C N 1
ATOM 3903 C CA . VAL C 1 88 ? 21.738 78.627 55.370 1.00 25.64 65 VAL C CA 1
ATOM 3904 C C . VAL C 1 88 ? 20.582 77.695 55.730 1.00 27.35 65 VAL C C 1
ATOM 3905 O O . VAL C 1 88 ? 20.731 76.472 55.680 1.00 25.85 65 VAL C O 1
ATOM 3909 N N . VAL C 1 89 ? 19.440 78.264 56.109 1.00 26.08 66 VAL C N 1
ATOM 3910 C CA . VAL C 1 89 ? 18.267 77.452 56.398 1.00 26.52 66 VAL C CA 1
ATOM 3911 C C . VAL C 1 89 ? 17.603 77.106 55.083 1.00 26.99 66 VAL C C 1
ATOM 3912 O O . VAL C 1 89 ? 17.218 77.988 54.317 1.00 29.80 66 VAL C O 1
ATOM 3916 N N . CYS C 1 90 ? 17.468 75.816 54.818 1.00 26.70 67 CYS C N 1
ATOM 3917 C CA . CYS C 1 90 ? 17.080 75.375 53.490 1.00 27.23 67 CYS C CA 1
ATOM 3918 C C . CYS C 1 90 ? 16.434 73.995 53.510 1.00 26.29 67 CYS C C 1
ATOM 3919 O O . CYS C 1 90 ? 16.904 73.072 54.173 1.00 25.56 67 CYS C O 1
ATOM 3922 N N . ASP C 1 91 ? 15.339 73.871 52.777 1.00 27.22 68 ASP C N 1
ATOM 3923 C CA . ASP C 1 91 ? 14.708 72.584 52.563 1.00 28.64 68 ASP C CA 1
ATOM 3924 C C . ASP C 1 91 ? 15.201 72.050 51.221 1.00 26.37 68 ASP C C 1
ATOM 3925 O O . ASP C 1 91 ? 14.751 72.499 50.167 1.00 25.95 68 ASP C O 1
ATOM 3930 N N . VAL C 1 92 ? 16.132 71.101 51.259 1.00 23.50 69 VAL C N 1
ATOM 3931 C CA . VAL C 1 92 ? 16.791 70.656 50.034 1.00 24.77 69 VAL C CA 1
ATOM 3932 C C . VAL C 1 92 ? 15.887 69.821 49.133 1.00 23.08 69 VAL C C 1
ATOM 3933 O O . VAL C 1 92 ? 16.281 69.445 48.033 1.00 19.37 69 VAL C O 1
ATOM 3937 N N . GLY C 1 93 ? 14.674 69.548 49.601 1.00 24.02 70 GLY C N 1
ATOM 3938 C CA . GLY C 1 93 ? 13.665 68.930 48.765 1.00 20.63 70 GLY C CA 1
ATOM 3939 C C . GLY C 1 93 ? 12.898 69.959 47.951 1.00 22.69 70 GLY C C 1
ATOM 3940 O O . GLY C 1 93 ? 12.031 69.612 47.148 1.00 22.38 70 GLY C O 1
ATOM 3941 N N . ASP C 1 94 ? 13.212 71.234 48.149 1.00 23.86 71 ASP C N 1
ATOM 3942 C CA . ASP C 1 94 ? 12.508 72.294 47.432 1.00 24.11 71 ASP C CA 1
ATOM 3943 C C . ASP C 1 94 ? 13.409 72.991 46.416 1.00 23.47 71 ASP C C 1
ATOM 3944 O O . ASP C 1 94 ? 14.374 73.665 46.786 1.00 24.14 71 ASP C O 1
ATOM 3949 N N . PRO C 1 95 ? 13.092 72.829 45.123 1.00 23.67 72 PRO C N 1
ATOM 3950 C CA . PRO C 1 95 ? 13.921 73.305 44.007 1.00 22.62 72 PRO C CA 1
ATOM 3951 C C . PRO C 1 95 ? 14.265 74.789 44.117 1.00 23.89 72 PRO C C 1
ATOM 3952 O O . PRO C 1 95 ? 15.387 75.204 43.807 1.00 22.30 72 PRO C O 1
ATOM 3956 N N . ASP C 1 96 ? 13.291 75.582 44.550 1.00 24.88 73 ASP C N 1
ATOM 3957 C CA . ASP C 1 96 ? 13.478 77.026 44.660 1.00 25.49 73 ASP C CA 1
ATOM 3958 C C . ASP C 1 96 ? 14.472 77.373 45.754 1.00 23.26 73 ASP C C 1
ATOM 3959 O O . ASP C 1 96 ? 15.328 78.246 45.577 1.00 22.31 73 ASP C O 1
ATOM 3964 N N . GLN C 1 97 ? 14.357 76.680 46.880 1.00 21.71 74 GLN C N 1
ATOM 3965 C CA . GLN C 1 97 ? 15.285 76.872 47.971 1.00 21.18 74 GLN C CA 1
ATOM 3966 C C . GLN C 1 97 ? 16.688 76.429 47.558 1.00 22.34 74 GLN C C 1
ATOM 3967 O O . GLN C 1 97 ? 17.661 77.142 47.789 1.00 21.09 74 GLN C O 1
ATOM 3973 N N . VAL C 1 98 ? 16.796 75.257 46.936 1.00 22.41 75 VAL C N 1
ATOM 3974 C CA . VAL C 1 98 ? 18.107 74.748 46.539 1.00 19.27 75 VAL C CA 1
ATOM 3975 C C . VAL C 1 98 ? 18.758 75.723 45.560 1.00 18.89 75 VAL C C 1
ATOM 3976 O O . VAL C 1 98 ? 19.938 76.040 45.686 1.00 20.31 75 VAL C O 1
ATOM 3980 N N . ALA C 1 99 ? 17.975 76.214 44.604 1.00 20.25 76 ALA C N 1
ATOM 3981 C CA . ALA C 1 99 ? 18.429 77.242 43.668 1.00 19.64 76 ALA C CA 1
ATOM 3982 C C . ALA C 1 99 ? 19.013 78.447 44.395 1.00 20.45 76 ALA C C 1
ATOM 3983 O O . ALA C 1 99 ? 20.097 78.927 44.057 1.00 22.11 76 ALA C O 1
ATOM 3985 N N . ALA C 1 100 ? 18.283 78.944 45.386 1.00 19.58 77 ALA C N 1
ATOM 3986 C CA . ALA C 1 100 ? 18.741 80.081 46.173 1.00 20.81 77 ALA C CA 1
ATOM 3987 C C . ALA C 1 100 ? 20.022 79.710 46.890 1.00 20.57 77 ALA C C 1
ATOM 3988 O O . ALA C 1 100 ? 21.007 80.455 46.868 1.00 21.82 77 ALA C O 1
ATOM 3990 N N . LEU C 1 101 ? 19.995 78.552 47.538 1.00 18.59 78 LEU C N 1
ATOM 3991 C CA . LEU C 1 101 ? 21.161 78.027 48.217 1.00 18.76 78 LEU C CA 1
ATOM 3992 C C . LEU C 1 101 ? 22.388 78.095 47.320 1.00 19.81 78 LEU C C 1
ATOM 3993 O O . LEU C 1 101 ? 23.455 78.544 47.744 1.00 18.92 78 LEU C O 1
ATOM 3998 N N . PHE C 1 102 ? 22.240 77.658 46.074 1.00 18.34 79 PHE C N 1
ATOM 3999 C CA . PHE C 1 102 ? 23.389 77.642 45.175 1.00 19.27 79 PHE C CA 1
ATOM 4000 C C . PHE C 1 102 ? 23.737 79.023 44.619 1.00 19.85 79 PHE C C 1
ATOM 4001 O O . PHE C 1 102 ? 24.906 79.332 44.396 1.00 20.39 79 PHE C O 1
ATOM 4009 N N . ALA C 1 103 ? 22.724 79.855 44.420 1.00 19.74 80 ALA C N 1
ATOM 4010 C CA . ALA C 1 103 ? 22.956 81.239 44.040 1.00 20.23 80 ALA C CA 1
ATOM 4011 C C . ALA C 1 103 ? 23.722 81.971 45.150 1.00 21.84 80 ALA C C 1
ATOM 4012 O O . ALA C 1 103 ? 24.656 82.722 44.880 1.00 25.10 80 ALA C O 1
ATOM 4014 N N . ALA C 1 104 ? 23.341 81.741 46.399 1.00 19.76 81 ALA C N 1
ATOM 4015 C CA . ALA C 1 104 ? 24.082 82.315 47.510 1.00 20.04 81 ALA C CA 1
ATOM 4016 C C . ALA C 1 104 ? 25.553 81.913 47.447 1.00 22.44 81 ALA C C 1
ATOM 4017 O O . ALA C 1 104 ? 26.444 82.770 47.450 1.00 23.98 81 ALA C O 1
ATOM 4019 N N . VAL C 1 105 ? 25.810 80.610 47.383 1.00 20.73 82 VAL C N 1
ATOM 4020 C CA . VAL C 1 105 ? 27.182 80.121 47.367 1.00 22.27 82 VAL C CA 1
ATOM 4021 C C . VAL C 1 105 ? 27.989 80.753 46.227 1.00 23.53 82 VAL C C 1
ATOM 4022 O O . VAL C 1 105 ? 29.126 81.198 46.413 1.00 21.78 82 VAL C O 1
ATOM 4026 N N . ARG C 1 106 ? 27.391 80.794 45.046 1.00 24.25 83 ARG C N 1
ATOM 4027 C CA . ARG C 1 106 ? 28.063 81.349 43.885 1.00 24.24 83 ARG C CA 1
ATOM 4028 C C . ARG C 1 106 ? 28.362 82.833 44.100 1.00 23.84 83 ARG C C 1
ATOM 4029 O O . ARG C 1 106 ? 29.447 83.314 43.782 1.00 22.67 83 ARG C O 1
ATOM 4037 N N . ALA C 1 107 ? 27.395 83.554 44.651 1.00 23.33 84 ALA C N 1
ATOM 4038 C CA . ALA C 1 107 ? 27.569 84.981 44.876 1.00 24.42 84 ALA C CA 1
ATOM 4039 C C . ALA C 1 107 ? 28.664 85.271 45.900 1.00 25.27 84 ALA C C 1
ATOM 4040 O O . ALA C 1 107 ? 29.386 86.260 45.771 1.00 25.04 84 ALA C O 1
ATOM 4042 N N . GLU C 1 108 ? 28.797 84.423 46.915 1.00 21.65 85 GLU C N 1
ATOM 4043 C CA . GLU C 1 108 ? 29.830 84.675 47.907 1.00 23.13 85 GLU C CA 1
ATOM 4044 C C . GLU C 1 108 ? 31.188 84.096 47.548 1.00 22.81 85 GLU C C 1
ATOM 4045 O O . GLU C 1 108 ? 32.211 84.720 47.800 1.00 25.71 85 GLU C O 1
ATOM 4051 N N . PHE C 1 109 ? 31.204 82.903 46.971 1.00 23.27 86 PHE C N 1
ATOM 4052 C CA . PHE C 1 109 ? 32.462 82.204 46.737 1.00 21.41 86 PHE C CA 1
ATOM 4053 C C . PHE C 1 109 ? 32.780 81.994 45.255 1.00 19.98 86 PHE C C 1
ATOM 4054 O O . PHE C 1 109 ? 33.915 81.684 44.902 1.00 19.53 86 PHE C O 1
ATOM 4062 N N . ALA C 1 110 ? 31.779 82.153 44.395 1.00 21.08 87 ALA C N 1
ATOM 4063 C CA . ALA C 1 110 ? 31.971 82.019 42.949 1.00 22.52 87 ALA C CA 1
ATOM 4064 C C . ALA C 1 110 ? 32.225 80.583 42.482 1.00 22.02 87 ALA C C 1
ATOM 4065 O O . ALA C 1 110 ? 32.172 80.297 41.287 1.00 23.21 87 ALA C O 1
ATOM 4067 N N . ARG C 1 111 ? 32.508 79.682 43.412 1.00 20.73 88 ARG C N 1
ATOM 4068 C CA . ARG C 1 111 ? 32.775 78.303 43.032 1.00 22.08 88 ARG C CA 1
ATOM 4069 C C . ARG C 1 111 ? 32.356 77.341 44.125 1.00 19.87 88 ARG C C 1
ATOM 4070 O O . ARG C 1 111 ? 32.014 77.752 45.225 1.00 19.33 88 ARG C O 1
ATOM 4078 N N . LEU C 1 112 ? 32.382 76.054 43.804 1.00 20.75 89 LEU C N 1
ATOM 4079 C CA . LEU C 1 112 ? 32.150 75.005 44.792 1.00 17.82 89 LEU C CA 1
ATOM 4080 C C . LEU C 1 112 ? 33.109 73.865 44.484 1.00 16.01 89 LEU C C 1
ATOM 4081 O O . LEU C 1 112 ? 33.184 73.412 43.352 1.00 16.25 89 LEU C O 1
ATOM 4086 N N . ASP C 1 113 ? 33.865 73.424 45.479 1.00 14.21 90 ASP C N 1
ATOM 4087 C CA . ASP C 1 113 ? 34.817 72.350 45.265 1.00 15.53 90 ASP C CA 1
ATOM 4088 C C . ASP C 1 113 ? 34.282 71.012 45.774 1.00 15.01 90 ASP C C 1
ATOM 4089 O O . ASP C 1 113 ? 34.637 69.960 45.257 1.00 13.28 90 ASP C O 1
ATOM 4094 N N . LEU C 1 114 ? 33.436 71.066 46.797 1.00 12.86 91 LEU C N 1
ATOM 4095 C CA . LEU C 1 114 ? 32.985 69.865 47.469 1.00 12.47 91 LEU C CA 1
ATOM 4096 C C . LEU C 1 114 ? 31.530 69.979 47.900 1.00 12.75 91 LEU C C 1
ATOM 4097 O O . LEU C 1 114 ? 31.145 70.912 48.596 1.00 13.67 91 LEU C O 1
ATOM 4102 N N . LEU C 1 115 ? 30.726 69.024 47.457 1.00 11.68 92 LEU C N 1
ATOM 4103 C CA . LEU C 1 115 ? 29.355 68.896 47.901 1.00 11.65 92 LEU C CA 1
ATOM 4104 C C . LEU C 1 115 ? 29.239 67.602 48.682 1.00 11.88 92 LEU C C 1
ATOM 4105 O O . LEU C 1 115 ? 29.609 66.542 48.183 1.00 12.42 92 LEU C O 1
ATOM 4110 N N . VAL C 1 116 ? 28.752 67.684 49.915 1.00 13.64 93 VAL C N 1
ATOM 4111 C CA . VAL C 1 116 ? 28.486 66.485 50.712 1.00 12.71 93 VAL C CA 1
ATOM 4112 C C . VAL C 1 116 ? 26.991 66.352 50.935 1.00 12.42 93 VAL C C 1
ATOM 4113 O O . VAL C 1 116 ? 26.410 67.099 51.709 1.00 11.75 93 VAL C O 1
ATOM 4117 N N . ASN C 1 117 ? 26.371 65.414 50.225 1.00 13.41 94 ASN C N 1
ATOM 4118 C CA . ASN C 1 117 ? 24.952 65.151 50.389 1.00 12.80 94 ASN C CA 1
ATOM 4119 C C . ASN C 1 117 ? 24.730 64.338 51.655 1.00 13.38 94 ASN C C 1
ATOM 4120 O O . ASN C 1 117 ? 24.880 63.116 51.664 1.00 14.00 94 ASN C O 1
ATOM 4125 N N . ASN C 1 118 ? 24.377 65.028 52.730 1.00 14.78 95 ASN C N 1
ATOM 4126 C CA . ASN C 1 118 ? 24.242 64.398 54.037 1.00 14.07 95 ASN C CA 1
ATOM 4127 C C . ASN C 1 118 ? 22.825 64.546 54.551 1.00 14.54 95 ASN C C 1
ATOM 4128 O O . ASN C 1 118 ? 22.402 63.826 55.454 1.00 14.43 95 ASN C O 1
ATOM 4133 N N . ALA C 1 119 ? 22.091 65.493 53.982 1.00 14.69 96 ALA C N 1
ATOM 4134 C CA . ALA C 1 119 ? 20.731 65.722 54.435 1.00 14.98 96 ALA C CA 1
ATOM 4135 C C . ALA C 1 119 ? 19.945 64.445 54.175 1.00 15.92 96 ALA C C 1
ATOM 4136 O O . ALA C 1 119 ? 20.182 63.735 53.192 1.00 16.75 96 ALA C O 1
ATOM 4138 N N . GLY C 1 120 ? 19.028 64.136 55.077 1.00 16.70 97 GLY C N 1
ATOM 4139 C CA . GLY C 1 120 ? 18.349 62.859 55.053 1.00 15.96 97 GLY C CA 1
ATOM 4140 C C . GLY C 1 120 ? 17.915 62.491 56.452 1.00 17.35 97 GLY C C 1
ATOM 4141 O O . GLY C 1 120 ? 18.467 62.974 57.439 1.00 17.17 97 GLY C O 1
ATOM 4142 N N . SER C 1 121 ? 16.909 61.634 56.534 1.00 18.51 98 SER C N 1
ATOM 4143 C CA . SER C 1 121 ? 16.324 61.268 57.809 1.00 19.16 98 SER C CA 1
ATOM 4144 C C . SER C 1 121 ? 15.785 59.862 57.699 1.00 18.22 98 SER C C 1
ATOM 4145 O O . SER C 1 121 ? 15.284 59.458 56.653 1.00 17.63 98 SER C O 1
ATOM 4148 N N . ASN C 1 122 ? 15.884 59.106 58.779 1.00 21.72 99 ASN C N 1
ATOM 4149 C CA . ASN C 1 122 ? 15.194 57.831 58.810 1.00 20.72 99 ASN C CA 1
ATOM 4150 C C . ASN C 1 122 ? 13.748 58.018 59.278 1.00 22.33 99 ASN C C 1
ATOM 4151 O O . ASN C 1 122 ? 13.181 59.105 59.170 1.00 22.60 99 ASN C O 1
ATOM 4156 N N . VAL C 1 123 ? 13.160 56.955 59.799 1.00 23.78 100 VAL C N 1
ATOM 4157 C CA . VAL C 1 123 ? 11.754 56.957 60.154 1.00 23.85 100 VAL C CA 1
ATOM 4158 C C . VAL C 1 123 ? 11.567 55.912 61.234 1.00 23.11 100 VAL C C 1
ATOM 4159 O O . VAL C 1 123 ? 12.232 54.881 61.201 1.00 21.69 100 VAL C O 1
ATOM 4163 N N . PRO C 1 124 ? 10.701 56.190 62.222 1.00 24.21 101 PRO C N 1
ATOM 4164 C CA . PRO C 1 124 ? 10.356 55.104 63.146 1.00 24.38 101 PRO C CA 1
ATOM 4165 C C . PRO C 1 124 ? 9.764 53.922 62.378 1.00 21.88 101 PRO C C 1
ATOM 4166 O O . PRO C 1 124 ? 8.840 54.108 61.592 1.00 21.14 101 PRO C O 1
ATOM 4170 N N . PRO C 1 125 ? 10.321 52.720 62.577 1.00 21.22 102 PRO C N 1
ATOM 4171 C CA . PRO C 1 125 ? 9.799 51.560 61.859 1.00 20.83 102 PRO C CA 1
ATOM 4172 C C . PRO C 1 125 ? 8.313 51.419 62.083 1.00 20.61 102 PRO C C 1
ATOM 4173 O O . PRO C 1 125 ? 7.812 51.631 63.185 1.00 22.08 102 PRO C O 1
ATOM 4177 N N . VAL C 1 126 ? 7.610 51.072 61.020 1.00 19.12 103 VAL C N 1
ATOM 4178 C CA . VAL C 1 126 ? 6.197 50.782 61.115 1.00 18.90 103 VAL C CA 1
ATOM 4179 C C . VAL C 1 126 ? 6.001 49.672 60.097 1.00 16.73 103 VAL C C 1
ATOM 4180 O O . VAL C 1 126 ? 6.755 49.596 59.127 1.00 17.54 103 VAL C O 1
ATOM 4184 N N . PRO C 1 127 ? 5.042 48.768 60.337 1.00 16.46 104 PRO C N 1
ATOM 4185 C CA . PRO C 1 127 ? 4.755 47.731 59.340 1.00 16.67 104 PRO C CA 1
ATOM 4186 C C . PRO C 1 127 ? 4.616 48.323 57.940 1.00 16.23 104 PRO C C 1
ATOM 4187 O O . PRO C 1 127 ? 3.890 49.306 57.769 1.00 15.44 104 PRO C O 1
ATOM 4191 N N . LEU C 1 128 ? 5.300 47.718 56.966 1.00 14.69 105 LEU C N 1
ATOM 4192 C CA . LEU C 1 128 ? 5.266 48.152 55.563 1.00 14.25 105 LEU C CA 1
ATOM 4193 C C . LEU C 1 128 ? 3.920 48.684 55.047 1.00 13.47 105 LEU C C 1
ATOM 4194 O O . LEU C 1 128 ? 3.873 49.719 54.385 1.00 12.20 105 LEU C O 1
ATOM 4199 N N . GLU C 1 129 ? 2.826 47.986 55.337 1.00 14.86 106 GLU C N 1
ATOM 4200 C CA . GLU C 1 129 ? 1.535 48.370 54.754 1.00 14.67 106 GLU C CA 1
ATOM 4201 C C . GLU C 1 129 ? 0.892 49.558 55.472 1.00 15.14 106 GLU C C 1
ATOM 4202 O O . GLU C 1 129 ? -0.124 50.081 55.017 1.00 15.04 106 GLU C O 1
ATOM 4208 N N . GLU C 1 130 ? 1.512 49.989 56.571 1.00 15.05 107 GLU C N 1
ATOM 4209 C CA . GLU C 1 130 ? 0.978 51.055 57.420 1.00 15.94 107 GLU C CA 1
ATOM 4210 C C . GLU C 1 130 ? 1.665 52.403 57.214 1.00 16.51 107 GLU C C 1
ATOM 4211 O O . GLU C 1 130 ? 1.201 53.426 57.728 1.00 16.45 107 GLU C O 1
ATOM 4217 N N . VAL C 1 131 ? 2.780 52.396 56.491 1.00 14.58 108 VAL C N 1
ATOM 4218 C CA . VAL C 1 131 ? 3.450 53.631 56.104 1.00 14.99 108 VAL C CA 1
ATOM 4219 C C . VAL C 1 131 ? 2.455 54.523 55.364 1.00 16.01 108 VAL C C 1
ATOM 4220 O O . VAL C 1 131 ? 1.834 54.085 54.385 1.00 16.52 108 VAL C O 1
ATOM 4224 N N . THR C 1 132 ? 2.296 55.767 55.810 1.00 15.14 109 THR C N 1
ATOM 4225 C CA . THR C 1 132 ? 1.377 56.679 55.126 1.00 15.98 109 THR C CA 1
ATOM 4226 C C . THR C 1 132 ? 1.989 57.248 53.840 1.00 15.56 109 THR C C 1
ATOM 4227 O O . THR C 1 132 ? 3.209 57.275 53.683 1.00 14.52 109 THR C O 1
ATOM 4231 N N . PHE C 1 133 ? 1.138 57.709 52.927 1.00 15.04 110 PHE C N 1
ATOM 4232 C CA . PHE C 1 133 ? 1.614 58.390 51.728 1.00 14.74 110 PHE C CA 1
ATOM 4233 C C . PHE C 1 133 ? 2.526 59.567 52.111 1.00 15.14 110 PHE C C 1
ATOM 4234 O O . PHE C 1 133 ? 3.648 59.676 51.612 1.00 14.42 110 PHE C O 1
ATOM 4242 N N . GLU C 1 134 ? 2.041 60.430 53.008 1.00 15.69 111 GLU C N 1
ATOM 4243 C CA . GLU C 1 134 ? 2.845 61.507 53.596 1.00 16.71 111 GLU C CA 1
ATOM 4244 C C . GLU C 1 134 ? 4.246 61.054 54.021 1.00 15.52 111 GLU C C 1
ATOM 4245 O O . GLU C 1 134 ? 5.242 61.711 53.726 1.00 14.07 111 GLU C O 1
ATOM 4251 N N . GLN C 1 135 ? 4.318 59.944 54.743 1.00 15.14 112 GLN C N 1
ATOM 4252 C CA . GLN C 1 135 ? 5.604 59.462 55.218 1.00 14.43 112 GLN C CA 1
ATOM 4253 C C . GLN C 1 135 ? 6.473 59.059 54.043 1.00 13.81 112 GLN C C 1
ATOM 4254 O O . GLN C 1 135 ? 7.627 59.479 53.944 1.00 12.85 112 GLN C O 1
ATOM 4260 N N . TRP C 1 136 ? 5.909 58.263 53.138 1.00 14.45 113 TRP C N 1
ATOM 4261 C CA . TRP C 1 136 ? 6.647 57.807 51.966 1.00 12.71 113 TRP C CA 1
ATOM 4262 C C . TRP C 1 136 ? 7.213 58.999 51.207 1.00 12.97 113 TRP C C 1
ATOM 4263 O O . TRP C 1 136 ? 8.420 59.092 50.982 1.00 11.33 113 TRP C O 1
ATOM 4274 N N . ASN C 1 137 ? 6.325 59.910 50.819 1.00 13.35 114 ASN C N 1
ATOM 4275 C CA . ASN C 1 137 ? 6.715 61.107 50.093 1.00 12.69 114 ASN C CA 1
ATOM 4276 C C . ASN C 1 137 ? 7.767 61.916 50.826 1.00 12.82 114 ASN C C 1
ATOM 4277 O O . ASN C 1 137 ? 8.716 62.419 50.219 1.00 12.82 114 ASN C O 1
ATOM 4282 N N . GLY C 1 138 ? 7.578 62.048 52.135 1.00 12.79 115 GLY C N 1
ATOM 4283 C CA . GLY C 1 138 ? 8.506 62.770 52.983 1.00 12.34 115 GLY C CA 1
ATOM 4284 C C . GLY C 1 138 ? 9.893 62.160 52.972 1.00 12.44 115 GLY C C 1
ATOM 4285 O O . GLY C 1 138 ? 10.896 62.866 52.853 1.00 12.73 115 GLY C O 1
ATOM 4286 N N . ILE C 1 139 ? 9.955 60.839 53.087 1.00 13.01 116 ILE C N 1
ATOM 4287 C CA . ILE C 1 139 ? 11.234 60.152 53.155 1.00 10.97 116 ILE C CA 1
ATOM 4288 C C . ILE C 1 139 ? 11.904 60.064 51.796 1.00 11.30 116 ILE C C 1
ATOM 4289 O O . ILE C 1 139 ? 13.119 59.943 51.708 1.00 11.97 116 ILE C O 1
ATOM 4294 N N . VAL C 1 140 ? 11.114 60.123 50.732 1.00 11.38 117 VAL C N 1
ATOM 4295 C CA . VAL C 1 140 ? 11.678 60.136 49.391 1.00 11.17 117 VAL C CA 1
ATOM 4296 C C . VAL C 1 140 ? 12.322 61.489 49.107 1.00 10.82 117 VAL C C 1
ATOM 4297 O O . VAL C 1 140 ? 13.413 61.559 48.552 1.00 11.49 117 VAL C O 1
ATOM 4301 N N . ALA C 1 141 ? 11.653 62.564 49.496 1.00 10.15 118 ALA C N 1
ATOM 4302 C CA . ALA C 1 141 ? 12.197 63.894 49.264 1.00 11.55 118 ALA C CA 1
ATOM 4303 C C . ALA C 1 141 ? 13.442 64.155 50.120 1.00 12.31 118 ALA C C 1
ATOM 4304 O O . ALA C 1 141 ? 14.377 64.808 49.668 1.00 13.32 118 ALA C O 1
ATOM 4306 N N . ALA C 1 142 ? 13.468 63.631 51.340 1.00 10.29 119 ALA C N 1
ATOM 4307 C CA . ALA C 1 142 ? 14.584 63.905 52.236 1.00 12.20 119 ALA C CA 1
ATOM 4308 C C . ALA C 1 142 ? 15.822 63.062 51.919 1.00 13.04 119 ALA C C 1
ATOM 4309 O O . ALA C 1 142 ? 16.955 63.536 52.041 1.00 11.30 119 ALA C O 1
ATOM 4311 N N . ASN C 1 143 ? 15.597 61.819 51.495 1.00 12.74 120 ASN C N 1
ATOM 4312 C CA . ASN C 1 143 ? 16.688 60.868 51.288 1.00 12.78 120 ASN C CA 1
ATOM 4313 C C . ASN C 1 143 ? 17.165 60.699 49.851 1.00 11.52 120 ASN C C 1
ATOM 4314 O O . ASN C 1 143 ? 18.221 60.109 49.609 1.00 11.02 120 ASN C O 1
ATOM 4319 N N . LEU C 1 144 ? 16.400 61.221 48.900 1.00 11.34 121 LEU C N 1
ATOM 4320 C CA . LEU C 1 144 ? 16.744 61.038 47.496 1.00 11.31 121 LEU C CA 1
ATOM 4321 C C . LEU C 1 144 ? 16.688 62.343 46.714 1.00 11.22 121 LEU C C 1
ATOM 4322 O O . LEU C 1 144 ? 17.692 62.779 46.153 1.00 10.57 121 LEU C O 1
ATOM 4327 N N . THR C 1 145 ? 15.512 62.964 46.696 1.00 10.48 122 THR C N 1
ATOM 4328 C CA . THR C 1 145 ? 15.284 64.157 45.896 1.00 10.69 122 THR C CA 1
ATOM 4329 C C . THR C 1 145 ? 16.270 65.270 46.224 1.00 11.27 122 THR C C 1
ATOM 4330 O O . THR C 1 145 ? 16.885 65.838 45.338 1.00 11.97 122 THR C O 1
ATOM 4334 N N . GLY C 1 146 ? 16.413 65.582 47.503 1.00 12.44 123 GLY C N 1
ATOM 4335 C CA . GLY C 1 146 ? 17.346 66.601 47.927 1.00 13.43 123 GLY C CA 1
ATOM 4336 C C . GLY C 1 146 ? 18.739 66.360 47.395 1.00 11.77 123 GLY C C 1
ATOM 4337 O O . GLY C 1 146 ? 19.373 67.255 46.849 1.00 11.92 123 GLY C O 1
ATOM 4338 N N . ALA C 1 147 ? 19.218 65.136 47.553 1.00 11.91 124 ALA C N 1
ATOM 4339 C CA . ALA C 1 147 ? 20.547 64.784 47.074 1.00 11.75 124 ALA C CA 1
ATOM 4340 C C . ALA C 1 147 ? 20.622 64.888 45.548 1.00 11.45 124 ALA C C 1
ATOM 4341 O O . ALA C 1 147 ? 21.652 65.272 44.989 1.00 11.27 124 ALA C O 1
ATOM 4343 N N . PHE C 1 148 ? 19.530 64.549 44.873 1.00 10.58 125 PHE C N 1
ATOM 4344 C CA . PHE C 1 148 ? 19.494 64.703 43.425 1.00 11.91 125 PHE C CA 1
ATOM 4345 C C . PHE C 1 148 ? 19.515 66.178 43.000 1.00 12.36 125 PHE C C 1
ATOM 4346 O O . PHE C 1 148 ? 20.272 66.563 42.110 1.00 11.65 125 PHE C O 1
ATOM 4354 N N . LEU C 1 149 ? 18.699 67.002 43.649 1.00 11.36 126 LEU C N 1
ATOM 4355 C CA . LEU C 1 149 ? 18.629 68.422 43.308 1.00 12.64 126 LEU C CA 1
ATOM 4356 C C . LEU C 1 149 ? 19.964 69.157 43.515 1.00 12.90 126 LEU C C 1
ATOM 4357 O O . LEU C 1 149 ? 20.365 69.985 42.700 1.00 12.40 126 LEU C O 1
ATOM 4362 N N . CYS C 1 150 ? 20.639 68.853 44.616 1.00 12.09 127 CYS C N 1
ATOM 4363 C CA . CYS C 1 150 ? 21.921 69.465 44.915 1.00 13.08 127 CYS C CA 1
ATOM 4364 C C . CYS C 1 150 ? 22.994 68.987 43.942 1.00 14.25 127 CYS C C 1
ATOM 4365 O O . CYS C 1 150 ? 23.805 69.782 43.456 1.00 14.27 127 CYS C O 1
ATOM 4368 N N . THR C 1 151 ? 22.993 67.687 43.657 1.00 13.31 128 THR C N 1
ATOM 4369 C CA . THR C 1 151 ? 23.879 67.146 42.643 1.00 12.41 128 THR C CA 1
ATOM 4370 C C . THR C 1 151 ? 23.687 67.931 41.353 1.00 13.57 128 THR C C 1
ATOM 4371 O O . THR C 1 151 ? 24.658 68.350 40.724 1.00 14.29 128 THR C O 1
ATOM 4375 N N . GLN C 1 152 ? 22.435 68.139 40.961 1.00 13.06 129 GLN C N 1
ATOM 4376 C CA . GLN C 1 152 ? 22.156 68.886 39.736 1.00 14.49 129 GLN C CA 1
ATOM 4377 C C . GLN C 1 152 ? 22.894 70.227 39.728 1.00 14.87 129 GLN C C 1
ATOM 4378 O O . GLN C 1 152 ? 23.562 70.575 38.756 1.00 15.39 129 GLN C O 1
ATOM 4384 N N . HIS C 1 153 ? 22.761 70.978 40.814 1.00 14.98 130 HIS C N 1
ATOM 4385 C CA . HIS C 1 153 ? 23.334 72.316 40.878 1.00 16.68 130 HIS C CA 1
ATOM 4386 C C . HIS C 1 153 ? 24.845 72.287 41.022 1.00 16.53 130 HIS C C 1
ATOM 4387 O O . HIS C 1 153 ? 25.534 73.148 40.478 1.00 18.24 130 HIS C O 1
ATOM 4394 N N . ALA C 1 154 ? 25.365 71.301 41.747 1.00 15.44 131 ALA C N 1
ATOM 4395 C CA . ALA C 1 154 ? 26.811 71.154 41.864 1.00 15.44 131 ALA C CA 1
ATOM 4396 C C . ALA C 1 154 ? 27.387 70.973 40.471 1.00 16.33 131 ALA C C 1
ATOM 4397 O O . ALA C 1 154 ? 28.377 71.601 40.104 1.00 17.59 131 ALA C O 1
ATOM 4399 N N . PHE C 1 155 ? 26.738 70.122 39.690 1.00 16.12 132 PHE C N 1
ATOM 4400 C CA . PHE C 1 155 ? 27.164 69.845 38.329 1.00 16.54 132 PHE C CA 1
ATOM 4401 C C . PHE C 1 155 ? 27.213 71.094 37.490 1.00 18.55 132 PHE C C 1
ATOM 4402 O O . PHE C 1 155 ? 28.183 71.335 36.757 1.00 17.91 132 PHE C O 1
ATOM 4410 N N . ARG C 1 156 ? 26.153 71.884 37.580 1.00 16.85 133 ARG C N 1
ATOM 4411 C CA . ARG C 1 156 ? 26.074 73.085 36.777 1.00 17.84 133 ARG C CA 1
ATOM 4412 C C . ARG C 1 156 ? 27.176 74.059 37.184 1.00 19.25 133 ARG C C 1
ATOM 4413 O O . ARG C 1 156 ? 27.844 74.634 36.333 1.00 19.81 133 ARG C O 1
ATOM 4437 N N . LYS C 1 159 ? 30.838 72.441 36.258 1.00 19.13 136 LYS C N 1
ATOM 4438 C CA . LYS C 1 159 ? 31.090 72.377 34.820 1.00 17.45 136 LYS C CA 1
ATOM 4439 C C . LYS C 1 159 ? 31.372 73.752 34.239 1.00 19.78 136 LYS C C 1
ATOM 4440 O O . LYS C 1 159 ? 31.964 73.870 33.163 1.00 19.97 136 LYS C O 1
ATOM 4446 N N . ALA C 1 160 ? 30.926 74.791 34.935 1.00 19.08 137 ALA C N 1
ATOM 4447 C CA . ALA C 1 160 ? 31.015 76.144 34.395 1.00 20.74 137 ALA C CA 1
ATOM 4448 C C . ALA C 1 160 ? 32.115 76.964 35.068 1.00 20.70 137 ALA C C 1
ATOM 4449 O O . ALA C 1 160 ? 32.703 77.862 34.456 1.00 18.20 137 ALA C O 1
ATOM 4451 N N . GLN C 1 161 ? 32.393 76.653 36.332 1.00 20.64 138 GLN C N 1
ATOM 4452 C CA . GLN C 1 161 ? 33.419 77.384 37.062 1.00 20.67 138 GLN C CA 1
ATOM 4453 C C . GLN C 1 161 ? 34.783 77.132 36.424 1.00 21.32 138 GLN C C 1
ATOM 4454 O O . GLN C 1 161 ? 34.942 76.235 35.581 1.00 20.81 138 GLN C O 1
ATOM 4460 N N . THR C 1 162 ? 35.757 77.953 36.795 1.00 19.75 139 THR C N 1
ATOM 4461 C CA . THR C 1 162 ? 37.130 77.693 36.403 1.00 21.65 139 THR C CA 1
ATOM 4462 C C . THR C 1 162 ? 38.062 78.106 37.538 1.00 21.39 139 THR C C 1
ATOM 4463 O O . THR C 1 162 ? 37.868 79.157 38.146 1.00 24.01 139 THR C O 1
ATOM 4467 N N . PRO C 1 163 ? 39.034 77.246 37.874 1.00 18.62 140 PRO C N 1
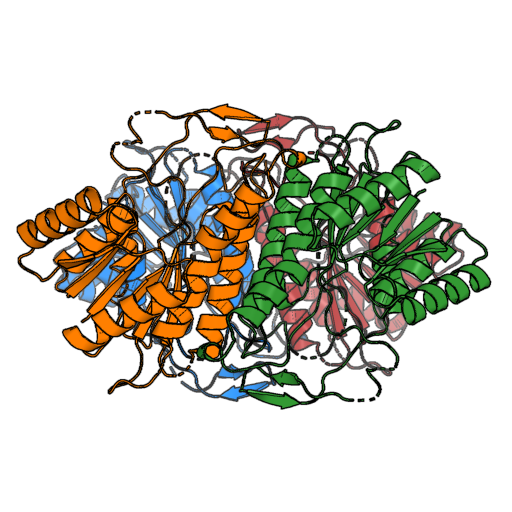ATOM 4468 C CA . PRO C 1 163 ? 39.182 75.920 37.257 1.00 20.54 140 PRO C CA 1
ATOM 4469 C C . PRO C 1 163 ? 37.892 75.124 37.413 1.00 20.22 140 PRO C C 1
ATOM 4470 O O . PRO C 1 163 ? 37.186 75.290 38.416 1.00 19.87 140 PRO C O 1
ATOM 4474 N N . ARG C 1 164 ? 37.573 74.296 36.426 1.00 19.18 141 ARG C N 1
ATOM 4475 C CA . ARG C 1 164 ? 36.370 73.486 36.494 1.00 19.47 141 ARG C CA 1
ATOM 4476 C C . ARG C 1 164 ? 36.590 72.279 37.409 1.00 20.03 141 ARG C C 1
ATOM 4477 O O . ARG C 1 164 ? 37.721 71.940 37.768 1.00 18.65 141 ARG C O 1
ATOM 4485 N N . GLY C 1 165 ? 35.496 71.637 37.788 1.00 18.73 142 GLY C N 1
ATOM 4486 C CA . GLY C 1 165 ? 35.576 70.380 38.494 1.00 18.87 142 GLY C CA 1
ATOM 4487 C C . GLY C 1 165 ? 35.283 70.481 39.973 1.00 17.36 142 GLY C C 1
ATOM 4488 O O . GLY C 1 165 ? 35.309 71.557 40.568 1.00 18.51 142 GLY C O 1
ATOM 4489 N N . GLY C 1 166 ? 35.008 69.334 40.569 1.00 15.87 143 GLY C N 1
ATOM 4490 C CA . GLY C 1 166 ? 34.766 69.270 41.992 1.00 15.58 143 GLY C CA 1
ATOM 4491 C C . GLY C 1 166 ? 34.461 67.850 42.380 1.00 13.72 143 GLY C C 1
ATOM 4492 O O . GLY C 1 166 ? 34.368 66.964 41.528 1.00 13.75 143 GLY C O 1
ATOM 4493 N N . ARG C 1 167 ? 34.314 67.631 43.675 1.00 13.41 144 ARG C N 1
ATOM 4494 C CA . ARG C 1 167 ? 33.986 66.315 44.174 1.00 12.59 144 ARG C CA 1
ATOM 4495 C C . ARG C 1 167 ? 32.666 66.363 44.931 1.00 12.51 144 ARG C C 1
ATOM 4496 O O . ARG C 1 167 ? 32.381 67.323 45.658 1.00 11.87 144 ARG C O 1
ATOM 4504 N N . ILE C 1 168 ? 31.872 65.315 44.741 1.00 10.91 145 ILE C N 1
ATOM 4505 C CA . ILE C 1 168 ? 30.573 65.181 45.369 1.00 10.58 145 ILE C CA 1
ATOM 4506 C C . ILE C 1 168 ? 30.595 63.897 46.163 1.00 11.27 145 ILE C C 1
ATOM 4507 O O . ILE C 1 168 ? 30.844 62.825 45.610 1.00 10.12 145 ILE C O 1
ATOM 4512 N N . ILE C 1 169 ? 30.358 63.998 47.464 1.00 10.88 146 ILE C N 1
ATOM 4513 C CA . ILE C 1 169 ? 30.328 62.809 48.288 1.00 11.32 146 ILE C CA 1
ATOM 4514 C C . ILE C 1 169 ? 28.925 62.539 48.803 1.00 10.90 146 ILE C C 1
ATOM 4515 O O . ILE C 1 169 ? 28.358 63.340 49.545 1.00 11.26 146 ILE C O 1
ATOM 4520 N N . ASN C 1 170 ? 28.369 61.406 48.403 1.00 9.95 147 ASN C N 1
ATOM 4521 C CA . ASN C 1 170 ? 27.040 61.025 48.868 1.00 11.44 147 ASN C CA 1
ATOM 4522 C C . ASN C 1 170 ? 27.084 60.187 50.134 1.00 9.80 147 ASN C C 1
ATOM 4523 O O . ASN C 1 170 ? 27.755 59.158 50.189 1.00 8.33 147 ASN C O 1
ATOM 4528 N N . ASN C 1 171 ? 26.381 60.654 51.158 1.00 11.04 148 ASN C N 1
ATOM 4529 C CA . ASN C 1 171 ? 26.165 59.844 52.344 1.00 11.24 148 ASN C CA 1
ATOM 4530 C C . ASN C 1 171 ? 25.037 58.858 52.083 1.00 12.03 148 ASN C C 1
ATOM 4531 O O . ASN C 1 171 ? 23.882 59.255 51.992 1.00 13.08 148 ASN C O 1
ATOM 4536 N N . GLY C 1 172 ? 25.384 57.579 51.937 1.00 11.85 149 GLY C N 1
ATOM 4537 C CA . GLY C 1 172 ? 24.401 56.521 51.770 1.00 10.93 149 GLY C CA 1
ATOM 4538 C C . GLY C 1 172 ? 24.050 55.913 53.114 1.00 11.97 149 GLY C C 1
ATOM 4539 O O . GLY C 1 172 ? 23.637 56.628 54.039 1.00 12.44 149 GLY C O 1
ATOM 4540 N N . SER C 1 173 ? 24.226 54.597 53.227 1.00 10.66 150 SER C N 1
ATOM 4541 C CA . SER C 1 173 ? 23.994 53.876 54.480 1.00 9.64 150 SER C CA 1
ATOM 4542 C C . SER C 1 173 ? 24.170 52.377 54.243 1.00 10.33 150 SER C C 1
ATOM 4543 O O . SER C 1 173 ? 24.023 51.915 53.118 1.00 9.29 150 SER C O 1
ATOM 4546 N N . ILE C 1 174 ? 24.464 51.615 55.296 1.00 9.82 151 ILE C N 1
ATOM 4547 C CA . ILE C 1 174 ? 24.529 50.160 55.151 1.00 10.71 151 ILE C CA 1
ATOM 4548 C C . ILE C 1 174 ? 23.156 49.585 54.826 1.00 8.70 151 ILE C C 1
ATOM 4549 O O . ILE C 1 174 ? 23.029 48.401 54.532 1.00 8.39 151 ILE C O 1
ATOM 4554 N N . SER C 1 175 ? 22.131 50.430 54.883 1.00 9.29 152 SER C N 1
ATOM 4555 C CA . SER C 1 175 ? 20.802 50.048 54.411 1.00 8.58 152 SER C CA 1
ATOM 4556 C C . SER C 1 175 ? 20.808 50.032 52.893 1.00 9.07 152 SER C C 1
ATOM 4557 O O . SER C 1 175 ? 19.900 49.502 52.273 1.00 9.71 152 SER C O 1
ATOM 4560 N N . ALA C 1 176 ? 21.835 50.633 52.296 1.00 9.14 153 ALA C N 1
ATOM 4561 C CA . ALA C 1 176 ? 22.068 50.507 50.865 1.00 8.20 153 ALA C CA 1
ATOM 4562 C C . ALA C 1 176 ? 22.553 49.104 50.543 1.00 8.12 153 ALA C C 1
ATOM 4563 O O . ALA C 1 176 ? 22.646 48.727 49.386 1.00 8.12 153 ALA C O 1
ATOM 4565 N N . GLN C 1 177 ? 22.865 48.326 51.572 1.00 8.77 154 GLN C N 1
ATOM 4566 C CA . GLN C 1 177 ? 23.284 46.947 51.366 1.00 8.58 154 GLN C CA 1
ATOM 4567 C C . GLN C 1 177 ? 22.271 45.938 51.897 1.00 8.10 154 GLN C C 1
ATOM 4568 O O . GLN C 1 177 ? 21.835 45.056 51.159 1.00 7.17 154 GLN C O 1
ATOM 4574 N N . THR C 1 178 ? 21.898 46.077 53.170 1.00 8.94 155 THR C N 1
ATOM 4575 C CA . THR C 1 178 ? 21.038 45.103 53.844 1.00 8.15 155 THR C CA 1
ATOM 4576 C C . THR C 1 178 ? 20.130 45.768 54.869 1.00 8.69 155 THR C C 1
ATOM 4577 O O . THR C 1 178 ? 20.612 46.448 55.770 1.00 9.07 155 THR C O 1
ATOM 4581 N N . PRO C 1 179 ? 18.811 45.547 54.755 1.00 8.28 156 PRO C N 1
ATOM 4582 C CA . PRO C 1 179 ? 17.839 46.253 55.599 1.00 8.02 156 PRO C CA 1
ATOM 4583 C C . PRO C 1 179 ? 17.616 45.678 57.000 1.00 8.24 156 PRO C C 1
ATOM 4584 O O . PRO C 1 179 ? 17.833 44.489 57.251 1.00 8.32 156 PRO C O 1
ATOM 4588 N N . ARG C 1 180 ? 17.176 46.557 57.900 1.00 8.83 157 ARG C N 1
ATOM 4589 C CA . ARG C 1 180 ? 16.451 46.186 59.109 1.00 8.52 157 ARG C CA 1
ATOM 4590 C C . ARG C 1 180 ? 15.011 45.900 58.704 1.00 9.68 157 ARG C C 1
ATOM 4591 O O . ARG C 1 180 ? 14.552 46.373 57.665 1.00 9.76 157 ARG C O 1
ATOM 4599 N N . PRO C 1 181 ? 14.280 45.131 59.524 1.00 10.72 158 PRO C N 1
ATOM 4600 C CA . PRO C 1 181 ? 12.855 44.948 59.215 1.00 10.69 158 PRO C CA 1
ATOM 4601 C C . PRO C 1 181 ? 12.105 46.279 59.277 1.00 10.70 158 PRO C C 1
ATOM 4602 O O . PRO C 1 181 ? 12.603 47.221 59.882 1.00 10.71 158 PRO C O 1
ATOM 4606 N N . ASN C 1 182 ? 10.941 46.349 58.639 1.00 11.51 159 ASN C N 1
ATOM 4607 C CA . ASN C 1 182 ? 10.115 47.559 58.618 1.00 11.53 159 ASN C CA 1
ATOM 4608 C C . ASN C 1 182 ? 10.863 48.812 58.173 1.00 11.48 159 ASN C C 1
ATOM 4609 O O . ASN C 1 182 ? 10.803 49.857 58.833 1.00 11.48 159 ASN C O 1
ATOM 4614 N N . SER C 1 183 ? 11.549 48.717 57.040 1.00 10.82 160 SER C N 1
ATOM 4615 C CA . SER C 1 183 ? 12.330 49.850 56.541 1.00 10.32 160 SER C CA 1
ATOM 4616 C C . SER C 1 183 ? 12.323 49.970 55.022 1.00 9.23 160 SER C C 1
ATOM 4617 O O . SER C 1 183 ? 13.236 50.539 54.451 1.00 10.13 160 SER C O 1
ATOM 4620 N N . ALA C 1 184 ? 11.303 49.445 54.362 1.00 9.26 161 ALA C N 1
ATOM 4621 C CA . ALA C 1 184 ? 11.267 49.515 52.900 1.00 9.53 161 ALA C CA 1
ATOM 4622 C C . ALA C 1 184 ? 11.591 50.916 52.347 1.00 9.17 161 ALA C C 1
ATOM 4623 O O . ALA C 1 184 ? 12.438 51.056 51.472 1.00 9.48 161 ALA C O 1
ATOM 4625 N N . PRO C 1 185 ? 10.925 51.958 52.864 1.00 9.22 162 PRO C N 1
ATOM 4626 C CA . PRO C 1 185 ? 11.169 53.295 52.316 1.00 9.02 162 PRO C CA 1
ATOM 4627 C C . PRO C 1 185 ? 12.614 53.739 52.502 1.00 10.60 162 PRO C C 1
ATOM 4628 O O . PRO C 1 185 ? 13.240 54.187 51.529 1.00 10.59 162 PRO C O 1
ATOM 4632 N N . TYR C 1 186 ? 13.139 53.606 53.723 1.00 10.40 163 TYR C N 1
ATOM 4633 C CA . TYR C 1 186 ? 14.519 53.972 54.006 1.00 9.61 163 TYR C CA 1
ATOM 4634 C C . TYR C 1 186 ? 15.470 53.163 53.142 1.00 10.37 163 TYR C C 1
ATOM 4635 O O . TYR C 1 186 ? 16.341 53.714 52.464 1.00 10.51 163 TYR C O 1
ATOM 4644 N N . THR C 1 187 ? 15.289 51.849 53.153 1.00 10.01 164 THR C N 1
ATOM 4645 C CA . THR C 1 187 ? 16.171 50.972 52.405 1.00 9.75 164 THR C CA 1
ATOM 4646 C C . THR C 1 187 ? 16.131 51.290 50.907 1.00 9.37 164 THR C C 1
ATOM 4647 O O . THR C 1 187 ? 17.165 51.275 50.247 1.00 8.49 164 THR C O 1
ATOM 4651 N N . ALA C 1 188 ? 14.942 51.597 50.386 1.00 9.48 165 ALA C N 1
ATOM 4652 C CA . ALA C 1 188 ? 14.789 51.956 48.970 1.00 9.66 165 ALA C CA 1
ATOM 4653 C C . ALA C 1 188 ? 15.554 53.234 48.597 1.00 9.32 165 ALA C C 1
ATOM 4654 O O . ALA C 1 188 ? 16.287 53.254 47.612 1.00 9.52 165 ALA C O 1
ATOM 4656 N N . THR C 1 189 ? 15.389 54.292 49.385 1.00 9.22 166 THR C N 1
ATOM 4657 C CA . THR C 1 189 ? 16.064 55.556 49.094 1.00 9.51 166 THR C CA 1
ATOM 4658 C C . THR C 1 189 ? 17.591 55.448 49.210 1.00 9.81 166 THR C C 1
ATOM 4659 O O . THR C 1 189 ? 18.320 56.045 48.427 1.00 10.51 166 THR C O 1
ATOM 4663 N N . LYS C 1 190 ? 18.077 54.677 50.175 1.00 9.54 167 LYS C N 1
ATOM 4664 C CA . LYS C 1 190 ? 19.508 54.485 50.313 1.00 9.93 167 LYS C CA 1
ATOM 4665 C C . LYS C 1 190 ? 20.098 53.607 49.204 1.00 9.72 167 LYS C C 1
ATOM 4666 O O . LYS C 1 190 ? 21.208 53.853 48.751 1.00 9.28 167 LYS C O 1
ATOM 4672 N N . HIS C 1 191 ? 19.370 52.583 48.769 1.00 9.70 168 HIS C N 1
ATOM 4673 C CA . HIS C 1 191 ? 19.784 51.861 47.572 1.00 9.33 168 HIS C CA 1
ATOM 4674 C C . HIS C 1 191 ? 19.827 52.851 46.402 1.00 9.53 168 HIS C C 1
ATOM 4675 O O . HIS C 1 191 ? 20.748 52.828 45.584 1.00 10.38 168 HIS C O 1
ATOM 4682 N N . ALA C 1 192 ? 18.837 53.735 46.341 1.00 8.68 169 ALA C N 1
ATOM 4683 C CA . ALA C 1 192 ? 18.753 54.712 45.265 1.00 9.11 169 ALA C CA 1
ATOM 4684 C C . ALA C 1 192 ? 19.950 55.652 45.254 1.00 9.44 169 ALA C C 1
ATOM 4685 O O . ALA C 1 192 ? 20.404 56.055 44.190 1.00 9.72 169 ALA C O 1
ATOM 4687 N N . ILE C 1 193 ? 20.471 55.996 46.428 1.00 9.35 170 ILE C N 1
ATOM 4688 C CA . ILE C 1 193 ? 21.706 56.772 46.489 1.00 9.08 170 ILE C CA 1
ATOM 4689 C C . ILE C 1 193 ? 22.874 56.050 45.799 1.00 9.47 170 ILE C C 1
ATOM 4690 O O . ILE C 1 193 ? 23.638 56.676 45.062 1.00 9.48 170 ILE C O 1
ATOM 4695 N N . THR C 1 194 ? 23.019 54.744 46.018 1.00 9.08 171 THR C N 1
ATOM 4696 C CA . THR C 1 194 ? 24.070 54.002 45.315 1.00 9.96 171 THR C CA 1
ATOM 4697 C C . THR C 1 194 ? 24.007 54.237 43.797 1.00 9.03 171 THR C C 1
ATOM 4698 O O . THR C 1 194 ? 25.026 54.514 43.164 1.00 8.81 171 THR C O 1
ATOM 4702 N N . GLY C 1 195 ? 22.811 54.137 43.225 1.00 9.22 172 GLY C N 1
ATOM 4703 C CA . GLY C 1 195 ? 22.617 54.391 41.803 1.00 8.75 172 GLY C CA 1
ATOM 4704 C C . GLY C 1 195 ? 22.916 55.829 41.396 1.00 8.83 172 GLY C C 1
ATOM 4705 O O . GLY C 1 195 ? 23.387 56.092 40.282 1.00 8.76 172 GLY C O 1
ATOM 4706 N N . LEU C 1 196 ? 22.643 56.765 42.300 1.00 8.72 173 LEU C N 1
ATOM 4707 C CA . LEU C 1 196 ? 22.861 58.182 42.027 1.00 8.53 173 LEU C CA 1
ATOM 4708 C C . LEU C 1 196 ? 24.346 58.454 41.944 1.00 9.11 173 LEU C C 1
ATOM 4709 O O . LEU C 1 196 ? 24.811 59.157 41.040 1.00 9.31 173 LEU C O 1
ATOM 4714 N N . THR C 1 197 ? 25.082 57.892 42.900 1.00 8.43 174 THR C N 1
ATOM 4715 C CA . THR C 1 197 ? 26.528 57.973 42.913 1.00 8.99 174 THR C CA 1
ATOM 4716 C C . THR C 1 197 ? 27.085 57.409 41.602 1.00 9.12 174 THR C C 1
ATOM 4717 O O . THR C 1 197 ? 27.926 58.024 40.942 1.00 8.29 174 THR C O 1
ATOM 4721 N N . LYS C 1 198 ? 26.605 56.228 41.231 1.00 8.50 175 LYS C N 1
ATOM 4722 C CA . LYS C 1 198 ? 27.073 55.571 40.022 1.00 8.64 175 LYS C CA 1
ATOM 4723 C C . LYS C 1 198 ? 26.863 56.445 38.784 1.00 8.45 175 LYS C C 1
ATOM 4724 O O . LYS C 1 198 ? 27.778 56.621 37.986 1.00 8.46 175 LYS C O 1
ATOM 4730 N N . SER C 1 199 ? 25.663 56.992 38.620 1.00 8.26 176 SER C N 1
ATOM 4731 C CA . SER C 1 199 ? 25.391 57.851 37.470 1.00 9.00 176 SER C CA 1
ATOM 4732 C C . SER C 1 199 ? 26.153 59.170 37.512 1.00 8.47 176 SER C C 1
ATOM 4733 O O . SER C 1 199 ? 26.576 59.677 36.479 1.00 9.30 176 SER C O 1
ATOM 4736 N N . THR C 1 200 ? 26.315 59.734 38.703 1.00 8.73 177 THR C N 1
ATOM 4737 C CA . THR C 1 200 ? 27.035 60.997 38.832 1.00 9.18 177 THR C CA 1
ATOM 4738 C C . THR C 1 200 ? 28.496 60.806 38.478 1.00 9.03 177 THR C C 1
ATOM 4739 O O . THR C 1 200 ? 29.105 61.659 37.828 1.00 9.84 177 THR C O 1
ATOM 4743 N N . ALA C 1 201 ? 29.041 59.671 38.904 1.00 8.09 178 ALA C N 1
ATOM 4744 C CA . ALA C 1 201 ? 30.428 59.316 38.639 1.00 8.73 178 ALA C CA 1
ATOM 4745 C C . ALA C 1 201 ? 30.672 59.109 37.161 1.00 9.43 178 ALA C C 1
ATOM 4746 O O . ALA C 1 201 ? 31.668 59.581 36.622 1.00 10.22 178 ALA C O 1
ATOM 4748 N N . LEU C 1 202 ? 29.758 58.401 36.507 1.00 9.56 179 LEU C N 1
ATOM 4749 C CA . LEU C 1 202 ? 29.853 58.172 35.072 1.00 9.02 179 LEU C CA 1
ATOM 4750 C C . LEU C 1 202 ? 29.713 59.472 34.282 1.00 10.84 179 LEU C C 1
ATOM 4751 O O . LEU C 1 202 ? 30.571 59.808 33.468 1.00 12.28 179 LEU C O 1
ATOM 4756 N N . ASP C 1 203 ? 28.627 60.202 34.517 1.00 10.36 180 ASP C N 1
ATOM 4757 C CA . ASP C 1 203 ? 28.389 61.460 33.808 1.00 11.26 180 ASP C CA 1
ATOM 4758 C C . ASP C 1 203 ? 29.445 62.543 34.090 1.00 12.27 180 ASP C C 1
ATOM 4759 O O . ASP C 1 203 ? 29.712 63.388 33.242 1.00 12.91 180 ASP C O 1
ATOM 4764 N N . GLY C 1 204 ? 30.033 62.530 35.282 1.00 11.56 181 GLY C N 1
ATOM 4765 C CA . GLY C 1 204 ? 30.981 63.567 35.643 1.00 13.67 181 GLY C CA 1
ATOM 4766 C C . GLY C 1 204 ? 32.421 63.286 35.238 1.00 13.74 181 GLY C C 1
ATOM 4767 O O . GLY C 1 204 ? 33.270 64.171 35.290 1.00 14.00 181 GLY C O 1
ATOM 4768 N N . ARG C 1 205 ? 32.688 62.056 34.819 1.00 12.65 182 ARG C N 1
ATOM 4769 C CA . ARG C 1 205 ? 34.043 61.616 34.530 1.00 12.26 182 ARG C CA 1
ATOM 4770 C C . ARG C 1 205 ? 34.815 62.549 33.584 1.00 15.48 182 ARG C C 1
ATOM 4771 O O . ARG C 1 205 ? 35.979 62.870 33.833 1.00 15.59 182 ARG C O 1
ATOM 4787 N N . HIS C 1 207 ? 34.329 65.684 33.000 1.00 15.73 184 HIS C N 1
ATOM 4788 C CA . HIS C 1 207 ? 34.329 67.084 33.420 1.00 17.95 184 HIS C CA 1
ATOM 4789 C C . HIS C 1 207 ? 35.141 67.343 34.683 1.00 17.05 184 HIS C C 1
ATOM 4790 O O . HIS C 1 207 ? 35.021 68.406 35.284 1.00 17.60 184 HIS C O 1
ATOM 4797 N N . ASP C 1 208 ? 35.973 66.378 35.065 1.00 16.19 185 ASP C N 1
ATOM 4798 C CA . ASP C 1 208 ? 36.739 66.452 36.310 1.00 17.02 185 ASP C CA 1
ATOM 4799 C C . ASP C 1 208 ? 35.823 66.601 37.503 1.00 16.63 185 ASP C C 1
ATOM 4800 O O . ASP C 1 208 ? 36.140 67.329 38.437 1.00 17.34 185 ASP C O 1
ATOM 4805 N N . ILE C 1 209 ? 34.679 65.930 37.459 1.00 15.82 186 ILE C N 1
ATOM 4806 C CA . ILE C 1 209 ? 33.752 65.928 38.585 1.00 14.82 186 ILE C CA 1
ATOM 4807 C C . ILE C 1 209 ? 33.684 64.529 39.161 1.00 14.75 186 ILE C C 1
ATOM 4808 O O . ILE C 1 209 ? 33.167 63.607 38.523 1.00 15.71 186 ILE C O 1
ATOM 4813 N N . ALA C 1 210 ? 34.228 64.353 40.355 1.00 12.67 187 ALA C N 1
ATOM 4814 C CA . ALA C 1 210 ? 34.264 63.025 40.938 1.00 12.00 187 ALA C CA 1
ATOM 4815 C C . ALA C 1 210 ? 33.157 62.879 41.974 1.00 11.20 187 ALA C C 1
ATOM 4816 O O . ALA C 1 210 ? 32.799 63.843 42.651 1.00 11.49 187 ALA C O 1
ATOM 4818 N N . CYS C 1 211 ? 32.611 61.671 42.077 1.00 10.33 188 CYS C N 1
ATOM 4819 C CA . CYS C 1 211 ? 31.590 61.367 43.071 1.00 9.29 188 CYS C CA 1
ATOM 4820 C C . CYS C 1 211 ? 31.858 60.015 43.733 1.00 9.42 188 CYS C C 1
ATOM 4821 O O . CYS C 1 211 ? 32.374 59.092 43.100 1.00 9.07 188 CYS C O 1
ATOM 4824 N N . GLY C 1 212 ? 31.513 59.912 45.011 1.00 9.12 189 GLY C N 1
ATOM 4825 C CA . GLY C 1 212 ? 31.744 58.706 45.782 1.00 8.50 189 GLY C CA 1
ATOM 4826 C C . GLY C 1 212 ? 30.724 58.615 46.897 1.00 9.64 189 GLY C C 1
ATOM 4827 O O . GLY C 1 212 ? 30.073 59.601 47.244 1.00 9.55 189 GLY C O 1
ATOM 4828 N N . GLN C 1 213 ? 30.573 57.423 47.461 1.00 9.67 190 GLN C N 1
ATOM 4829 C CA . GLN C 1 213 ? 29.545 57.194 48.458 1.00 8.67 190 GLN C CA 1
ATOM 4830 C C . GLN C 1 213 ? 30.164 56.645 49.740 1.00 9.66 190 GLN C C 1
ATOM 4831 O O . GLN C 1 213 ? 31.045 55.785 49.703 1.00 8.79 190 GLN C O 1
ATOM 4837 N N . ILE C 1 214 ? 29.709 57.150 50.878 1.00 9.40 191 ILE C N 1
ATOM 4838 C CA . ILE C 1 214 ? 30.111 56.566 52.138 1.00 9.34 191 ILE C CA 1
ATOM 4839 C C . ILE C 1 214 ? 28.898 55.903 52.785 1.00 9.71 191 ILE C C 1
ATOM 4840 O O . ILE C 1 214 ? 27.880 56.549 53.026 1.00 10.13 191 ILE C O 1
ATOM 4845 N N . ASP C 1 215 ? 28.985 54.597 53.006 1.00 9.31 192 ASP C N 1
ATOM 4846 C CA . ASP C 1 215 ? 27.946 53.881 53.736 1.00 9.03 192 ASP C CA 1
ATOM 4847 C C . ASP C 1 215 ? 28.380 53.787 55.197 1.00 9.42 192 ASP C C 1
ATOM 4848 O O . ASP C 1 215 ? 29.434 53.237 55.511 1.00 8.46 192 ASP C O 1
ATOM 4853 N N . ILE C 1 216 ? 27.570 54.366 56.077 1.00 9.61 193 ILE C N 1
ATOM 4854 C CA . ILE C 1 216 ? 27.886 54.466 57.495 1.00 10.27 193 ILE C CA 1
ATOM 4855 C C . ILE C 1 216 ? 27.051 53.482 58.300 1.00 9.31 193 ILE C C 1
ATOM 4856 O O . ILE C 1 216 ? 25.842 53.361 58.094 1.00 8.62 193 ILE C O 1
ATOM 4861 N N . GLY C 1 217 ? 27.703 52.777 59.216 1.00 8.88 194 GLY C N 1
ATOM 4862 C CA . GLY C 1 217 ? 27.020 51.815 60.056 1.00 10.24 194 GLY C CA 1
ATOM 4863 C C . GLY C 1 217 ? 27.090 52.213 61.514 1.00 10.84 194 GLY C C 1
ATOM 4864 O O . GLY C 1 217 ? 28.148 52.114 62.123 1.00 11.59 194 GLY C O 1
ATOM 4865 N N . ASN C 1 218 ? 25.972 52.693 62.057 1.00 10.30 195 ASN C N 1
ATOM 4866 C CA . ASN C 1 218 ? 25.873 53.072 63.468 1.00 9.98 195 ASN C CA 1
ATOM 4867 C C . ASN C 1 218 ? 26.901 54.072 63.973 1.00 10.65 195 ASN C C 1
ATOM 4868 O O . ASN C 1 218 ? 27.599 53.805 64.953 1.00 11.57 195 ASN C O 1
ATOM 4873 N N . ALA C 1 219 ? 26.999 55.216 63.312 1.00 9.99 196 ALA C N 1
ATOM 4874 C CA . ALA C 1 219 ? 27.767 56.324 63.847 1.00 9.89 196 ALA C CA 1
ATOM 4875 C C . ALA C 1 219 ? 26.848 57.172 64.713 1.00 10.07 196 ALA C C 1
ATOM 4876 O O . ALA C 1 219 ? 25.724 57.477 64.334 1.00 10.52 196 ALA C O 1
ATOM 4878 N N . ALA C 1 220 ? 27.330 57.565 65.879 1.00 10.78 197 ALA C N 1
ATOM 4879 C CA . ALA C 1 220 ? 26.515 58.343 66.798 1.00 10.84 197 ALA C CA 1
ATOM 4880 C C . ALA C 1 220 ? 27.372 59.307 67.596 1.00 11.57 197 ALA C C 1
ATOM 4881 O O . ALA C 1 220 ? 28.536 59.015 67.909 1.00 11.73 197 ALA C O 1
ATOM 4883 N N . THR C 1 221 ? 26.804 60.462 67.914 1.00 10.37 198 THR C N 1
ATOM 4884 C CA . THR C 1 221 ? 27.410 61.316 68.923 1.00 12.28 198 THR C CA 1
ATOM 4885 C C . THR C 1 221 ? 27.486 60.519 70.217 1.00 12.25 198 THR C C 1
ATOM 4886 O O . THR C 1 221 ? 26.800 59.508 70.380 1.00 11.31 198 THR C O 1
ATOM 4890 N N . ASP C 1 222 ? 28.311 60.977 71.143 1.00 13.43 199 ASP C N 1
ATOM 4891 C CA . ASP C 1 222 ? 28.454 60.297 72.421 1.00 13.71 199 ASP C CA 1
ATOM 4892 C C . ASP C 1 222 ? 27.132 60.289 73.198 1.00 14.31 199 ASP C C 1
ATOM 4893 O O . ASP C 1 222 ? 26.765 59.280 73.802 1.00 13.18 199 ASP C O 1
ATOM 4906 N N . THR C 1 224 ? 24.019 60.521 72.057 1.00 12.54 201 THR C N 1
ATOM 4907 C CA . THR C 1 224 ? 23.051 59.679 71.378 1.00 12.33 201 THR C CA 1
ATOM 4908 C C . THR C 1 224 ? 23.373 58.204 71.577 1.00 12.07 201 THR C C 1
ATOM 4909 O O . THR C 1 224 ? 22.470 57.385 71.739 1.00 12.07 201 THR C O 1
ATOM 4913 N N . ALA C 1 225 ? 24.659 57.871 71.553 1.00 10.66 202 ALA C N 1
ATOM 4914 C CA . ALA C 1 225 ? 25.086 56.490 71.715 1.00 11.08 202 ALA C CA 1
ATOM 4915 C C . ALA C 1 225 ? 24.896 56.035 73.154 1.00 10.70 202 ALA C C 1
ATOM 4916 O O . ALA C 1 225 ? 24.504 54.899 73.412 1.00 10.38 202 ALA C O 1
ATOM 4918 N N . ARG C 1 226 ? 25.171 56.926 74.097 1.00 11.77 203 ARG C N 1
ATOM 4919 C CA . ARG C 1 226 ? 25.044 56.568 75.502 1.00 11.36 203 ARG C CA 1
ATOM 4920 C C . ARG C 1 226 ? 23.578 56.370 75.861 1.00 11.23 203 ARG C C 1
ATOM 4921 O O . ARG C 1 226 ? 23.264 55.842 76.926 1.00 11.63 203 ARG C O 1
ATOM 4937 N N . SER C 1 228 ? 21.686 54.193 74.343 1.00 9.89 205 SER C N 1
ATOM 4938 C CA . SER C 1 228 ? 21.352 52.781 74.147 1.00 10.00 205 SER C CA 1
ATOM 4939 C C . SER C 1 228 ? 19.957 52.609 73.554 1.00 9.00 205 SER C C 1
ATOM 4940 O O . SER C 1 228 ? 19.160 51.800 74.031 1.00 8.62 205 SER C O 1
ATOM 4943 N N . THR C 1 229 ? 19.676 53.397 72.525 1.00 8.73 206 THR C N 1
ATOM 4944 C CA . THR C 1 229 ? 18.439 53.323 71.787 1.00 7.93 206 THR C CA 1
ATOM 4945 C C . THR C 1 229 ? 18.345 51.964 71.099 1.00 8.98 206 THR C C 1
ATOM 4946 O O . THR C 1 229 ? 19.279 51.530 70.413 1.00 8.30 206 THR C O 1
ATOM 4950 N N . GLY C 1 230 ? 17.225 51.280 71.317 1.00 8.35 207 GLY C N 1
ATOM 4951 C CA . GLY C 1 230 ? 16.989 49.995 70.682 1.00 9.36 207 GLY C CA 1
ATOM 4952 C C . GLY C 1 230 ? 16.618 50.093 69.208 1.00 9.35 207 GLY C C 1
ATOM 4953 O O . GLY C 1 230 ? 15.956 51.038 68.775 1.00 9.18 207 GLY C O 1
ATOM 4954 N N . VAL C 1 231 ? 17.069 49.123 68.428 1.00 9.01 208 VAL C N 1
ATOM 4955 C CA . VAL C 1 231 ? 16.690 49.058 67.029 1.00 9.15 208 VAL C CA 1
ATOM 4956 C C . VAL C 1 231 ? 16.293 47.640 66.641 1.00 9.06 208 VAL C C 1
ATOM 4957 O O . VAL C 1 231 ? 16.679 46.672 67.292 1.00 10.09 208 VAL C O 1
ATOM 4961 N N . LEU C 1 232 ? 15.495 47.536 65.587 1.00 8.95 209 LEU C N 1
ATOM 4962 C CA . LEU C 1 232 ? 14.993 46.262 65.097 1.00 9.41 209 LEU C CA 1
ATOM 4963 C C . LEU C 1 232 ? 16.081 45.353 64.531 1.00 10.21 209 LEU C C 1
ATOM 4964 O O . LEU C 1 232 ? 16.836 45.748 63.635 1.00 9.01 209 LEU C O 1
ATOM 4969 N N . GLN C 1 233 ? 16.147 44.136 65.070 1.00 10.83 210 GLN C N 1
ATOM 4970 C CA . GLN C 1 233 ? 17.009 43.075 64.551 1.00 9.62 210 GLN C CA 1
ATOM 4971 C C . GLN C 1 233 ? 16.238 42.283 63.507 1.00 10.31 210 GLN C C 1
ATOM 4972 O O . GLN C 1 233 ? 15.019 42.421 63.378 1.00 10.43 210 GLN C O 1
ATOM 4978 N N . ALA C 1 234 ? 16.954 41.437 62.777 1.00 9.93 211 ALA C N 1
ATOM 4979 C CA . ALA C 1 234 ? 16.354 40.646 61.714 1.00 9.95 211 ALA C CA 1
ATOM 4980 C C . ALA C 1 234 ? 15.177 39.787 62.207 1.00 11.12 211 ALA C C 1
ATOM 4981 O O . ALA C 1 234 ? 14.197 39.603 61.498 1.00 12.35 211 ALA C O 1
ATOM 4983 N N . ASN C 1 235 ? 15.260 39.275 63.425 1.00 10.66 212 ASN C N 1
ATOM 4984 C CA . ASN C 1 235 ? 14.188 38.447 63.932 1.00 12.46 212 ASN C CA 1
ATOM 4985 C C . ASN C 1 235 ? 13.040 39.263 64.527 1.00 14.20 212 ASN C C 1
ATOM 4986 O O . ASN C 1 235 ? 12.131 38.706 65.145 1.00 14.12 212 ASN C O 1
ATOM 4991 N N . GLY C 1 236 ? 13.086 40.580 64.349 1.00 12.37 213 GLY C N 1
ATOM 4992 C CA . GLY C 1 236 ? 12.021 41.437 64.829 1.00 11.44 213 GLY C CA 1
ATOM 4993 C C . GLY C 1 236 ? 12.181 41.903 66.267 1.00 12.72 213 GLY C C 1
ATOM 4994 O O . GLY C 1 236 ? 11.440 42.769 66.720 1.00 13.18 213 GLY C O 1
ATOM 4995 N N . GLU C 1 237 ? 13.134 41.335 66.996 1.00 12.46 214 GLU C N 1
ATOM 4996 C CA . GLU C 1 237 ? 13.408 41.802 68.350 1.00 12.70 214 GLU C CA 1
ATOM 4997 C C . GLU C 1 237 ? 14.001 43.193 68.331 1.00 11.20 214 GLU C C 1
ATOM 4998 O O . GLU C 1 237 ? 14.579 43.630 67.335 1.00 11.60 214 GLU C O 1
ATOM 5004 N N . VAL C 1 238 ? 13.883 43.871 69.464 1.00 11.77 215 VAL C N 1
ATOM 5005 C CA . VAL C 1 238 ? 14.502 45.169 69.668 1.00 10.07 215 VAL C CA 1
ATOM 5006 C C . VAL C 1 238 ? 15.684 45.030 70.611 1.00 10.34 215 VAL C C 1
ATOM 5007 O O . VAL C 1 238 ? 15.574 44.423 71.671 1.00 12.10 215 VAL C O 1
ATOM 5011 N N . ALA C 1 239 ? 16.824 45.580 70.213 1.00 10.87 216 ALA C N 1
ATOM 5012 C CA . ALA C 1 239 ? 18.022 45.566 71.038 1.00 9.08 216 ALA C CA 1
ATOM 5013 C C . ALA C 1 239 ? 18.922 46.732 70.643 1.00 9.46 216 ALA C C 1
ATOM 5014 O O . ALA C 1 239 ? 18.919 47.141 69.487 1.00 9.32 216 ALA C O 1
ATOM 5016 N N . ALA C 1 240 ? 19.683 47.267 71.597 1.00 8.42 217 ALA C N 1
ATOM 5017 C CA . ALA C 1 240 ? 20.661 48.314 71.292 1.00 9.02 217 ALA C CA 1
ATOM 5018 C C . ALA C 1 240 ? 21.867 47.700 70.598 1.00 9.60 217 ALA C C 1
ATOM 5019 O O . ALA C 1 240 ? 22.147 46.517 70.788 1.00 9.61 217 ALA C O 1
ATOM 5021 N N . GLU C 1 241 ? 22.567 48.496 69.790 1.00 8.47 218 GLU C N 1
ATOM 5022 C CA . GLU C 1 241 ? 23.702 47.996 69.011 1.00 9.39 218 GLU C CA 1
ATOM 5023 C C . GLU C 1 241 ? 24.980 48.775 69.315 1.00 9.11 218 GLU C C 1
ATOM 5024 O O . GLU C 1 241 ? 24.927 49.852 69.892 1.00 9.69 218 GLU C O 1
ATOM 5030 N N . PRO C 1 242 ? 26.140 48.214 68.948 1.00 9.53 219 PRO C N 1
ATOM 5031 C CA . PRO C 1 242 ? 27.402 48.944 69.125 1.00 9.68 219 PRO C CA 1
ATOM 5032 C C . PRO C 1 242 ? 27.440 50.151 68.196 1.00 9.98 219 PRO C C 1
ATOM 5033 O O . PRO C 1 242 ? 26.844 50.103 67.124 1.00 10.50 219 PRO C O 1
ATOM 5037 N N . THR C 1 243 ? 28.128 51.212 68.589 1.00 9.40 220 THR C N 1
ATOM 5038 C CA . THR C 1 243 ? 28.239 52.377 67.730 1.00 9.96 220 THR C CA 1
ATOM 5039 C C . THR C 1 243 ? 29.683 52.868 67.622 1.00 10.30 220 THR C C 1
ATOM 5040 O O . THR C 1 243 ? 30.555 52.445 68.378 1.00 10.25 220 THR C O 1
ATOM 5044 N N . ILE C 1 244 ? 29.926 53.757 66.664 1.00 11.09 221 ILE C N 1
ATOM 5045 C CA . ILE C 1 244 ? 31.224 54.405 66.537 1.00 10.82 221 ILE C CA 1
ATOM 5046 C C . ILE C 1 244 ? 31.078 55.928 66.554 1.00 10.42 221 ILE C C 1
ATOM 5047 O O . ILE C 1 244 ? 30.027 56.462 66.206 1.00 10.30 221 ILE C O 1
ATOM 5052 N N . PRO C 1 245 ? 32.138 56.630 66.978 1.00 11.64 222 PRO C N 1
ATOM 5053 C CA . PRO C 1 245 ? 32.128 58.094 67.067 1.00 11.51 222 PRO C CA 1
ATOM 5054 C C . PRO C 1 245 ? 31.968 58.733 65.699 1.00 11.57 222 PRO C C 1
ATOM 5055 O O . PRO C 1 245 ? 32.471 58.250 64.688 1.00 11.79 222 PRO C O 1
ATOM 5059 N N . ILE C 1 246 ? 31.277 59.852 65.679 1.00 11.76 223 ILE C N 1
ATOM 5060 C CA . ILE C 1 246 ? 31.099 60.595 64.456 1.00 11.90 223 ILE C CA 1
ATOM 506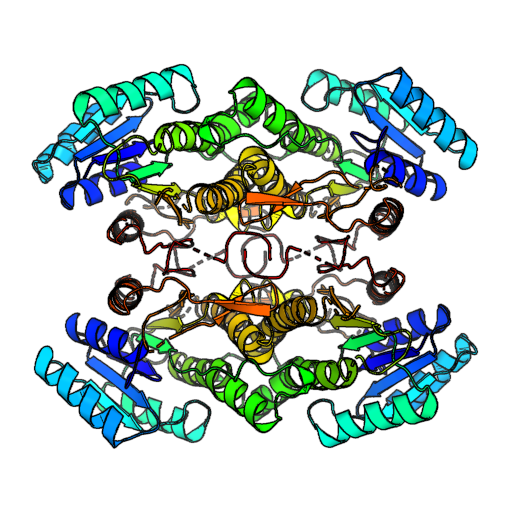1 C C . ILE C 1 246 ? 32.443 61.014 63.851 1.00 12.26 223 ILE C C 1
ATOM 5062 O O . ILE C 1 246 ? 32.577 61.095 62.641 1.00 13.03 223 ILE C O 1
ATOM 5067 N N . GLU C 1 247 ? 33.440 61.256 64.691 1.00 13.46 224 GLU C N 1
ATOM 5068 C CA . GLU C 1 247 ? 34.744 61.694 64.212 1.00 15.01 224 GLU C CA 1
ATOM 5069 C C . GLU C 1 247 ? 35.322 60.802 63.146 1.00 14.02 224 GLU C C 1
ATOM 5070 O O . GLU C 1 247 ? 35.902 61.299 62.182 1.00 14.18 224 GLU C O 1
ATOM 5076 N N . HIS C 1 248 ? 35.195 59.491 63.337 1.00 13.07 225 HIS C N 1
ATOM 5077 C CA . HIS C 1 248 ? 35.784 58.535 62.409 1.00 12.95 225 HIS C CA 1
ATOM 5078 C C . HIS C 1 248 ? 35.191 58.684 61.015 1.00 12.59 225 HIS C C 1
ATOM 5079 O O . HIS C 1 248 ? 35.883 58.505 60.019 1.00 12.87 225 HIS C O 1
ATOM 5086 N N . ILE C 1 249 ? 33.911 59.031 60.952 1.00 13.70 226 ILE C N 1
ATOM 5087 C CA . ILE C 1 249 ? 33.255 59.335 59.681 1.00 13.29 226 ILE C CA 1
ATOM 5088 C C . ILE C 1 249 ? 33.758 60.665 59.113 1.00 11.86 226 ILE C C 1
ATOM 5089 O O . ILE C 1 249 ? 33.953 60.803 57.906 1.00 10.90 226 ILE C O 1
ATOM 5094 N N . ALA C 1 250 ? 33.979 61.643 59.982 1.00 11.43 227 ALA C N 1
ATOM 5095 C CA . ALA C 1 250 ? 34.493 62.927 59.518 1.00 12.67 227 ALA C CA 1
ATOM 5096 C C . ALA C 1 250 ? 35.922 62.781 58.991 1.00 12.20 227 ALA C C 1
ATOM 5097 O O . ALA C 1 250 ? 36.272 63.377 57.976 1.00 11.87 227 ALA C O 1
ATOM 5099 N N . GLU C 1 251 ? 36.738 61.978 59.676 1.00 12.69 228 GLU C N 1
ATOM 5100 C CA . GLU C 1 251 ? 38.093 61.668 59.215 1.00 12.40 228 GLU C CA 1
ATOM 5101 C C . GLU C 1 251 ? 38.053 61.028 57.817 1.00 11.70 228 GLU C C 1
ATOM 5102 O O . GLU C 1 251 ? 38.825 61.396 56.936 1.00 10.76 228 GLU C O 1
ATOM 5108 N N . ALA C 1 252 ? 37.144 60.076 57.623 1.00 11.59 229 ALA C N 1
ATOM 5109 C CA . ALA C 1 252 ? 37.009 59.373 56.346 1.00 11.08 229 ALA C CA 1
ATOM 5110 C C . ALA C 1 252 ? 36.593 60.312 55.222 1.00 10.57 229 ALA C C 1
ATOM 5111 O O . ALA C 1 252 ? 37.076 60.212 54.095 1.00 10.66 229 ALA C O 1
ATOM 5113 N N . VAL C 1 253 ? 35.688 61.223 55.531 1.00 9.80 230 VAL C N 1
ATOM 5114 C CA . VAL C 1 253 ? 35.210 62.156 54.531 1.00 10.77 230 VAL C CA 1
ATOM 5115 C C . VAL C 1 253 ? 36.326 63.149 54.180 1.00 11.29 230 VAL C C 1
ATOM 5116 O O . VAL C 1 253 ? 36.528 63.495 53.007 1.00 9.99 230 VAL C O 1
ATOM 5120 N N . VAL C 1 254 ? 37.054 63.590 55.201 1.00 10.15 231 VAL C N 1
ATOM 5121 C CA . VAL C 1 254 ? 38.222 64.434 54.995 1.00 10.49 231 VAL C CA 1
ATOM 5122 C C . VAL C 1 254 ? 39.218 63.761 54.056 1.00 10.42 231 VAL C C 1
ATOM 5123 O O . VAL C 1 254 ? 39.763 64.413 53.151 1.00 10.19 231 VAL C O 1
ATOM 5127 N N . TYR C 1 255 ? 39.463 62.465 54.268 1.00 9.70 232 TYR C N 1
ATOM 5128 C CA . TYR C 1 255 ? 40.396 61.736 53.418 1.00 9.78 232 TYR C CA 1
ATOM 5129 C C . TYR C 1 255 ? 39.910 61.725 51.967 1.00 10.30 232 TYR C C 1
ATOM 5130 O O . TYR C 1 255 ? 40.653 62.087 51.046 1.00 9.58 232 TYR C O 1
ATOM 5147 N N . ALA C 1 257 ? 37.971 63.667 50.552 1.00 10.39 234 ALA C N 1
ATOM 5148 C CA . ALA C 1 257 ? 37.903 64.990 49.959 1.00 10.49 234 ALA C CA 1
ATOM 5149 C C . ALA C 1 257 ? 39.288 65.550 49.660 1.00 10.43 234 ALA C C 1
ATOM 5150 O O . ALA C 1 257 ? 39.420 66.459 48.840 1.00 10.14 234 ALA C O 1
ATOM 5152 N N . SER C 1 258 ? 40.304 64.982 50.313 1.00 9.45 235 SER C N 1
ATOM 5153 C CA . SER C 1 258 ? 41.666 65.492 50.264 1.00 9.30 235 SER C CA 1
ATOM 5154 C C . SER C 1 258 ? 42.406 65.052 49.007 1.00 9.80 235 SER C C 1
ATOM 5155 O O . SER C 1 258 ? 43.405 65.660 48.618 1.00 8.94 235 SER C O 1
ATOM 5158 N N . LEU C 1 259 ? 41.930 63.972 48.401 1.00 10.17 236 LEU C N 1
ATOM 5159 C CA . LEU C 1 259 ? 42.502 63.457 47.164 1.00 10.56 236 LEU C CA 1
ATOM 5160 C C . LEU C 1 259 ? 42.401 64.473 46.025 1.00 10.12 236 LEU C C 1
ATOM 5161 O O . LEU C 1 259 ? 41.494 65.296 45.992 1.00 9.62 236 LEU C O 1
ATOM 5166 N N . PRO C 1 260 ? 43.337 64.423 45.080 1.00 10.22 237 PRO C N 1
ATOM 5167 C CA . PRO C 1 260 ? 43.146 65.300 43.919 1.00 11.33 237 PRO C CA 1
ATOM 5168 C C . PRO C 1 260 ? 41.967 64.795 43.094 1.00 11.48 237 PRO C C 1
ATOM 5169 O O . PRO C 1 260 ? 41.426 63.725 43.383 1.00 11.77 237 PRO C O 1
ATOM 5173 N N . LEU C 1 261 ? 41.561 65.548 42.084 1.00 11.49 238 LEU C N 1
ATOM 5174 C CA . LEU C 1 261 ? 40.401 65.152 41.301 1.00 12.24 238 LEU C CA 1
ATOM 5175 C C . LEU C 1 261 ? 40.633 63.866 40.494 1.00 11.55 238 LEU C C 1
ATOM 5176 O O . LEU C 1 261 ? 39.686 63.141 40.181 1.00 10.53 238 LEU C O 1
ATOM 5181 N N . SER C 1 262 ? 41.894 63.595 40.165 1.00 10.36 239 SER C N 1
ATOM 5182 C CA . SER C 1 262 ? 42.253 62.405 39.408 1.00 10.77 239 SER C CA 1
ATOM 5183 C C . SER C 1 262 ? 42.103 61.124 40.230 1.00 10.40 239 SER C C 1
ATOM 5184 O O . SER C 1 262 ? 42.161 60.022 39.689 1.00 9.85 239 SER C O 1
ATOM 5187 N N . ALA C 1 263 ? 41.923 61.276 41.536 1.00 10.23 240 ALA C N 1
ATOM 5188 C CA . ALA C 1 263 ? 41.727 60.132 42.422 1.00 10.27 240 ALA C CA 1
ATOM 5189 C C . ALA C 1 263 ? 40.320 60.150 43.015 1.00 10.56 240 ALA C C 1
ATOM 5190 O O . ALA C 1 263 ? 39.692 61.209 43.116 1.00 11.40 240 ALA C O 1
ATOM 5192 N N . ASN C 1 264 ? 39.817 58.986 43.408 1.00 9.50 241 ASN C N 1
ATOM 5193 C CA . ASN C 1 264 ? 38.460 58.913 43.921 1.00 9.28 241 ASN C CA 1
ATOM 5194 C C . ASN C 1 264 ? 38.208 57.683 44.777 1.00 9.60 241 ASN C C 1
ATOM 5195 O O . ASN C 1 264 ? 38.633 56.572 44.438 1.00 9.68 241 ASN C O 1
ATOM 5200 N N . VAL C 1 265 ? 37.531 57.895 45.901 1.00 9.01 242 VAL C N 1
ATOM 5201 C CA . VAL C 1 265 ? 36.976 56.802 46.681 1.00 9.00 242 VAL C CA 1
ATOM 5202 C C . VAL C 1 265 ? 35.552 56.608 46.180 1.00 9.21 242 VAL C C 1
ATOM 5203 O O . VAL C 1 265 ? 34.641 57.327 46.581 1.00 10.77 242 VAL C O 1
ATOM 5207 N N . LEU C 1 266 ? 35.369 55.656 45.278 1.00 8.73 243 LEU C N 1
ATOM 5208 C CA . LEU C 1 266 ? 34.074 55.416 44.664 1.00 8.89 243 LEU C CA 1
ATOM 5209 C C . LEU C 1 266 ? 33.033 55.066 45.724 1.00 9.72 243 LEU C C 1
ATOM 5210 O O . LEU C 1 266 ? 31.865 55.477 45.637 1.00 9.78 243 LEU C O 1
ATOM 5215 N N . THR C 1 267 ? 33.466 54.314 46.732 1.00 8.71 244 THR C N 1
ATOM 5216 C CA . THR C 1 267 ? 32.592 53.924 47.818 1.00 8.99 244 THR C CA 1
ATOM 5217 C C . THR C 1 267 ? 33.417 53.456 49.004 1.00 10.21 244 THR C C 1
ATOM 5218 O O . THR C 1 267 ? 34.580 53.081 48.856 1.00 9.23 244 THR C O 1
ATOM 5230 N N . THR C 1 269 ? 32.490 51.623 53.165 1.00 8.92 246 THR C N 1
ATOM 5231 C CA . THR C 1 269 ? 31.616 51.307 54.280 1.00 9.57 246 THR C CA 1
ATOM 5232 C C . THR C 1 269 ? 32.432 51.471 55.561 1.00 9.87 246 THR C C 1
ATOM 5233 O O . THR C 1 269 ? 33.433 50.763 55.762 1.00 7.67 246 THR C O 1
ATOM 5237 N N . VAL C 1 270 ? 32.028 52.429 56.398 1.00 9.35 247 VAL C N 1
ATOM 5238 C CA . VAL C 1 270 ? 32.668 52.622 57.700 1.00 9.97 247 VAL C CA 1
ATOM 5239 C C . VAL C 1 270 ? 31.657 52.324 58.793 1.00 9.53 247 VAL C C 1
ATOM 5240 O O . VAL C 1 270 ? 30.575 52.895 58.806 1.00 9.35 247 VAL C O 1
ATOM 5252 N N . ALA C 1 272 ? 30.460 50.217 62.832 1.00 10.24 249 ALA C N 1
ATOM 5253 C CA . ALA C 1 272 ? 30.690 49.612 64.131 1.00 10.29 249 ALA C CA 1
ATOM 5254 C C . ALA C 1 272 ? 30.994 48.149 63.913 1.00 10.53 249 ALA C C 1
ATOM 5255 O O . ALA C 1 272 ? 30.137 47.400 63.457 1.00 11.95 249 ALA C O 1
ATOM 5257 N N . THR C 1 273 ? 32.212 47.742 64.256 1.00 10.09 250 THR C N 1
ATOM 5258 C CA . THR C 1 273 ? 32.714 46.412 63.916 1.00 9.99 250 THR C CA 1
ATOM 5259 C C . THR C 1 273 ? 31.790 45.260 64.304 1.00 11.25 250 THR C C 1
ATOM 5260 O O . THR C 1 273 ? 31.593 44.342 63.515 1.00 12.31 250 THR C O 1
ATOM 5264 N N . ARG C 1 274 ? 31.224 45.306 65.505 1.00 10.62 251 ARG C N 1
ATOM 5265 C CA . ARG C 1 274 ? 30.496 44.161 66.047 1.00 10.93 251 ARG C CA 1
ATOM 5266 C C . ARG C 1 274 ? 28.967 44.285 65.971 1.00 11.22 251 ARG C C 1
ATOM 5267 O O . ARG C 1 274 ? 28.233 43.567 66.669 1.00 9.97 251 ARG C O 1
ATOM 5283 N N . PRO C 1 276 ? 25.454 43.757 63.830 1.00 9.78 253 PRO C N 1
ATOM 5284 C CA . PRO C 1 276 ? 25.043 42.745 62.850 1.00 9.84 253 PRO C CA 1
ATOM 5285 C C . PRO C 1 276 ? 25.024 43.319 61.447 1.00 9.85 253 PRO C C 1
ATOM 5286 O O . PRO C 1 276 ? 24.526 44.428 61.242 1.00 10.56 253 PRO C O 1
ATOM 5290 N N . LEU C 1 277 ? 25.556 42.565 60.492 1.00 9.34 254 LEU C N 1
ATOM 5291 C CA . LEU C 1 277 ? 25.497 42.952 59.092 1.00 8.40 254 LEU C CA 1
ATOM 5292 C C . LEU C 1 277 ? 26.074 41.867 58.198 1.00 8.45 254 LEU C C 1
ATOM 5293 O O . LEU C 1 277 ? 25.404 41.385 57.293 1.00 8.71 254 LEU C O 1
ATOM 5298 N N . VAL C 1 278 ? 27.319 41.481 58.459 1.00 8.23 255 VAL C N 1
ATOM 5299 C CA . VAL C 1 278 ? 28.076 40.644 57.528 1.00 7.79 255 VAL C CA 1
ATOM 5300 C C . VAL C 1 278 ? 27.624 39.174 57.483 1.00 9.11 255 VAL C C 1
ATOM 5301 O O . VAL C 1 278 ? 28.000 38.439 56.567 1.00 8.52 255 VAL C O 1
ATOM 5305 N N . GLY C 1 279 ? 26.810 38.758 58.455 1.00 8.71 256 GLY C N 1
ATOM 5306 C CA . GLY C 1 279 ? 26.251 37.412 58.476 1.00 8.10 256 GLY C CA 1
ATOM 5307 C C . GLY C 1 279 ? 24.776 37.369 58.086 1.00 7.95 256 GLY C C 1
ATOM 5308 O O . GLY C 1 279 ? 24.169 38.403 57.793 1.00 6.87 256 GLY C O 1
ATOM 5309 N N . ARG C 1 280 ? 24.193 36.171 58.091 1.00 8.05 257 ARG C N 1
ATOM 5310 C CA . ARG C 1 280 ? 22.845 35.977 57.550 1.00 8.11 257 ARG C CA 1
ATOM 5311 C C . ARG C 1 280 ? 21.728 36.357 58.509 1.00 8.65 257 ARG C C 1
ATOM 5312 O O . ARG C 1 280 ? 21.729 35.976 59.672 1.00 8.86 257 ARG C O 1
ATOM 5320 N N . GLY C 1 281 ? 20.775 37.131 58.001 1.00 10.02 258 GLY C N 1
ATOM 5321 C CA . GLY C 1 281 ? 19.647 37.572 58.797 1.00 9.32 258 GLY C CA 1
ATOM 5322 C C . GLY C 1 281 ? 18.315 37.172 58.196 1.00 8.94 258 GLY C C 1
ATOM 5323 O O . GLY C 1 281 ? 17.377 36.917 58.950 1.00 9.47 258 GLY C O 1
ATOM 5324 N N . ARG D 1 34 ? 52.585 49.345 68.169 1.00 16.81 11 ARG D N 1
ATOM 5325 C CA . ARG D 1 34 ? 51.712 48.451 67.415 1.00 15.93 11 ARG D CA 1
ATOM 5326 C C . ARG D 1 34 ? 52.542 47.663 66.399 1.00 15.29 11 ARG D C 1
ATOM 5327 O O . ARG D 1 34 ? 53.435 48.218 65.748 1.00 17.24 11 ARG D O 1
ATOM 5335 N N . ILE D 1 35 ? 52.270 46.368 66.277 1.00 13.56 12 ILE D N 1
ATOM 5336 C CA . ILE D 1 35 ? 52.981 45.524 65.320 1.00 11.94 12 ILE D CA 1
ATOM 5337 C C . ILE D 1 35 ? 52.170 45.329 64.041 1.00 12.62 12 ILE D C 1
ATOM 5338 O O . ILE D 1 35 ? 50.993 44.951 64.098 1.00 12.67 12 ILE D O 1
ATOM 5343 N N . ALA D 1 36 ? 52.809 45.551 62.893 1.00 12.79 13 ALA D N 1
ATOM 5344 C CA . ALA D 1 36 ? 52.158 45.399 61.592 1.00 11.66 13 ALA D CA 1
ATOM 5345 C C . ALA D 1 36 ? 52.928 44.433 60.691 1.00 11.37 13 ALA D C 1
ATOM 5346 O O . ALA D 1 36 ? 54.152 44.406 60.717 1.00 10.86 13 ALA D O 1
ATOM 5348 N N . LEU D 1 37 ? 52.198 43.643 59.904 1.00 10.23 14 LEU D N 1
ATOM 5349 C CA . LEU D 1 37 ? 52.791 42.698 58.952 1.00 10.94 14 LEU D CA 1
ATOM 5350 C C . LEU D 1 37 ? 52.174 42.892 57.562 1.00 10.84 14 LEU D C 1
ATOM 5351 O O . LEU D 1 37 ? 50.983 42.678 57.362 1.00 9.88 14 LEU D O 1
ATOM 5356 N N . VAL D 1 38 ? 53.001 43.314 56.618 1.00 10.06 15 VAL D N 1
ATOM 5357 C CA . VAL D 1 38 ? 52.572 43.580 55.269 1.00 10.35 15 VAL D CA 1
ATOM 5358 C C . VAL D 1 38 ? 53.156 42.514 54.339 1.00 12.29 15 VAL D C 1
ATOM 5359 O O . VAL D 1 38 ? 54.367 42.500 54.082 1.00 12.42 15 VAL D O 1
ATOM 5363 N N . THR D 1 39 ? 52.321 41.616 53.830 1.00 10.77 16 THR D N 1
ATOM 5364 C CA . THR D 1 39 ? 52.836 40.672 52.850 1.00 12.93 16 THR D CA 1
ATOM 5365 C C . THR D 1 39 ? 53.085 41.405 51.536 1.00 13.36 16 THR D C 1
ATOM 5366 O O . THR D 1 39 ? 52.360 42.341 51.190 1.00 11.91 16 THR D O 1
ATOM 5370 N N . GLY D 1 40 ? 54.134 40.984 50.826 1.00 15.17 17 GLY D N 1
ATOM 5371 C CA . GLY D 1 40 ? 54.548 41.619 49.587 1.00 13.65 17 GLY D CA 1
ATOM 5372 C C . GLY D 1 40 ? 54.832 43.093 49.807 1.00 14.20 17 GLY D C 1
ATOM 5373 O O . GLY D 1 40 ? 54.282 43.938 49.109 1.00 14.34 17 GLY D O 1
ATOM 5374 N N . GLY D 1 41 ? 55.694 43.397 50.775 1.00 13.18 18 GLY D N 1
ATOM 5375 C CA . GLY D 1 41 ? 55.932 44.766 51.178 1.00 13.90 18 GLY D CA 1
ATOM 5376 C C . GLY D 1 41 ? 57.281 45.329 50.763 1.00 16.55 18 GLY D C 1
ATOM 5377 O O . GLY D 1 41 ? 57.703 46.389 51.243 1.00 17.29 18 GLY D O 1
ATOM 5378 N N . GLY D 1 42 ? 57.964 44.630 49.870 1.00 15.80 19 GLY D N 1
ATOM 5379 C CA . GLY D 1 42 ? 59.269 45.072 49.416 1.00 18.05 19 GLY D CA 1
ATOM 5380 C C . GLY D 1 42 ? 59.176 45.983 48.206 1.00 20.30 19 GLY D C 1
ATOM 5381 O O . GLY D 1 42 ? 60.073 46.790 47.941 1.00 22.34 19 GLY D O 1
ATOM 5382 N N . THR D 1 43 ? 58.073 45.868 47.477 1.00 19.44 20 THR D N 1
ATOM 5383 C CA . THR D 1 43 ? 57.933 46.554 46.206 1.00 19.52 20 THR D CA 1
ATOM 5384 C C . THR D 1 43 ? 56.525 47.119 46.041 1.00 19.44 20 THR D C 1
ATOM 5385 O O . THR D 1 43 ? 55.573 46.602 46.630 1.00 19.02 20 THR D O 1
ATOM 5389 N N . GLY D 1 44 ? 56.402 48.185 45.254 1.00 18.08 21 GLY D N 1
ATOM 5390 C CA . GLY D 1 44 ? 55.103 48.693 44.842 1.00 16.34 21 GLY D CA 1
ATOM 5391 C C . GLY D 1 44 ? 54.203 49.204 45.952 1.00 17.21 21 GLY D C 1
ATOM 5392 O O . GLY D 1 44 ? 54.660 49.884 46.877 1.00 16.29 21 GLY D O 1
ATOM 5393 N N . VAL D 1 45 ? 52.916 48.878 45.844 1.00 15.56 22 VAL D N 1
ATOM 5394 C CA . VAL D 1 45 ? 51.907 49.287 46.815 1.00 14.08 22 VAL D CA 1
ATOM 5395 C C . VAL D 1 45 ? 52.248 48.816 48.228 1.00 14.29 22 VAL D C 1
ATOM 5396 O O . VAL D 1 45 ? 52.218 49.595 49.178 1.00 13.52 22 VAL D O 1
ATOM 5400 N N . GLY D 1 46 ? 52.577 47.536 48.358 1.00 16.18 23 GLY D N 1
ATOM 5401 C CA . GLY D 1 46 ? 52.994 46.980 49.633 1.00 13.70 23 GLY D CA 1
ATOM 5402 C C . GLY D 1 46 ? 54.050 47.819 50.320 1.00 14.56 23 GLY D C 1
ATOM 5403 O O . GLY D 1 46 ? 53.928 48.143 51.502 1.00 13.88 23 GLY D O 1
ATOM 5404 N N . ARG D 1 47 ? 55.089 48.184 49.576 1.00 16.36 24 ARG D N 1
ATOM 5405 C CA . ARG D 1 47 ? 56.175 48.984 50.128 1.00 15.21 24 ARG D CA 1
ATOM 5406 C C . ARG D 1 47 ? 55.712 50.356 50.625 1.00 15.98 24 ARG D C 1
ATOM 5407 O O . ARG D 1 47 ? 56.111 50.810 51.705 1.00 15.87 24 ARG D O 1
ATOM 5415 N N . GLY D 1 48 ? 54.882 51.024 49.829 1.00 14.83 25 GLY D N 1
ATOM 5416 C CA . GLY D 1 48 ? 54.379 52.332 50.201 1.00 13.12 25 GLY D CA 1
ATOM 5417 C C . GLY D 1 48 ? 53.507 52.247 51.436 1.00 14.37 25 GLY D C 1
ATOM 5418 O O . GLY D 1 48 ? 53.443 53.179 52.232 1.00 14.12 25 GLY D O 1
ATOM 5419 N N . ILE D 1 49 ? 52.822 51.120 51.591 1.00 13.42 26 ILE D N 1
ATOM 5420 C CA . ILE D 1 49 ? 52.019 50.881 52.773 1.00 12.93 26 ILE D CA 1
ATOM 5421 C C . ILE D 1 49 ? 52.930 50.684 53.978 1.00 14.67 26 ILE D C 1
ATOM 5422 O O . ILE D 1 49 ? 52.781 51.364 55.001 1.00 14.37 26 ILE D O 1
ATOM 5427 N N . ALA D 1 50 ? 53.893 49.774 53.835 1.00 14.00 27 ALA D N 1
ATOM 5428 C CA . ALA D 1 50 ? 54.884 49.525 54.877 1.00 14.66 27 ALA D CA 1
ATOM 5429 C C . ALA D 1 50 ? 55.590 50.815 55.284 1.00 15.14 27 ALA D C 1
ATOM 5430 O O . ALA D 1 50 ? 55.905 51.022 56.449 1.00 15.41 27 ALA D O 1
ATOM 5432 N N . GLN D 1 51 ? 55.837 51.679 54.311 1.00 15.25 28 GLN D N 1
ATOM 5433 C CA . GLN D 1 51 ? 56.569 52.904 54.553 1.00 16.41 28 GLN D CA 1
ATOM 5434 C C . GLN D 1 51 ? 55.701 53.824 55.391 1.00 16.77 28 GLN D C 1
ATOM 5435 O O . GLN D 1 51 ? 56.120 54.306 56.440 1.00 17.36 28 GLN D O 1
ATOM 5441 N N . ALA D 1 52 ? 54.470 54.034 54.946 1.00 15.92 29 ALA D N 1
ATOM 5442 C CA . ALA D 1 52 ? 53.544 54.903 55.655 1.00 14.63 29 ALA D CA 1
ATOM 5443 C C . ALA D 1 52 ? 53.235 54.370 57.047 1.00 14.65 29 ALA D C 1
ATOM 5444 O O . ALA D 1 52 ? 53.118 55.141 58.004 1.00 14.82 29 ALA D O 1
ATOM 5446 N N . LEU D 1 53 ? 53.081 53.053 57.151 1.00 13.96 30 LEU D N 1
ATOM 5447 C CA . LEU D 1 53 ? 52.825 52.425 58.443 1.00 14.55 30 LEU D CA 1
ATOM 5448 C C . LEU D 1 53 ? 53.993 52.664 59.396 1.00 15.19 30 LEU D C 1
ATOM 5449 O O . LEU D 1 53 ? 53.798 52.980 60.567 1.00 14.64 30 LEU D O 1
ATOM 5454 N N . SER D 1 54 ? 55.207 52.511 58.881 1.00 14.12 31 SER D N 1
ATOM 5455 C CA . SER D 1 54 ? 56.402 52.747 59.672 1.00 16.82 31 SER D CA 1
ATOM 5456 C C . SER D 1 54 ? 56.486 54.199 60.161 1.00 17.21 31 SER D C 1
ATOM 5457 O O . SER D 1 54 ? 56.945 54.465 61.264 1.00 16.53 31 SER D O 1
ATOM 5460 N N . ALA D 1 55 ? 56.045 55.139 59.336 1.00 15.92 32 ALA D N 1
ATOM 5461 C CA . ALA D 1 55 ? 56.154 56.540 59.699 1.00 17.61 32 ALA D CA 1
ATOM 5462 C C . ALA D 1 55 ? 55.197 56.863 60.839 1.00 17.90 32 ALA D C 1
ATOM 5463 O O . ALA D 1 55 ? 55.424 57.800 61.609 1.00 17.62 32 ALA D O 1
ATOM 5465 N N . GLU D 1 56 ? 54.136 56.067 60.947 1.00 17.21 33 GLU D N 1
ATOM 5466 C CA . GLU D 1 56 ? 53.109 56.276 61.957 1.00 16.29 33 GLU D CA 1
ATOM 5467 C C . GLU D 1 56 ? 53.466 55.648 63.298 1.00 17.53 33 GLU D C 1
ATOM 5468 O O . GLU D 1 56 ? 52.696 55.742 64.253 1.00 18.05 33 GLU D O 1
ATOM 5474 N N . GLY D 1 57 ? 54.624 55.002 63.373 1.00 17.21 34 GLY D N 1
ATOM 5475 C CA . GLY D 1 57 ? 55.070 54.436 64.634 1.00 17.22 34 GLY D CA 1
ATOM 5476 C C . GLY D 1 57 ? 55.155 52.918 64.657 1.00 18.59 34 GLY D C 1
ATOM 5477 O O . GLY D 1 57 ? 55.986 52.354 65.370 1.00 19.83 34 GLY D O 1
ATOM 5478 N N . TYR D 1 58 ? 54.305 52.253 63.879 1.00 16.69 35 TYR D N 1
ATOM 5479 C CA . TYR D 1 58 ? 54.283 50.790 63.849 1.00 15.77 35 TYR D CA 1
ATOM 5480 C C . TYR D 1 58 ? 55.679 50.200 63.721 1.00 15.86 35 TYR D C 1
ATOM 5481 O O . TYR D 1 58 ? 56.551 50.776 63.062 1.00 15.08 35 TYR D O 1
ATOM 5490 N N . SER D 1 59 ? 55.881 49.046 64.352 1.00 15.14 36 SER D N 1
ATOM 5491 C CA . SER D 1 59 ? 56.947 48.148 63.936 1.00 15.07 36 SER D CA 1
ATOM 5492 C C . SER D 1 59 ? 56.373 47.375 62.750 1.00 13.09 36 SER D C 1
ATOM 5493 O O . SER D 1 59 ? 55.230 46.942 62.784 1.00 12.80 36 SER D O 1
ATOM 5496 N N . VAL D 1 60 ? 57.163 47.201 61.704 1.00 13.50 37 VAL D N 1
ATOM 5497 C CA . VAL D 1 60 ? 56.651 46.627 60.476 1.00 13.67 37 VAL D CA 1
ATOM 5498 C C . VAL D 1 60 ? 57.499 45.465 59.977 1.00 14.55 37 VAL D C 1
ATOM 5499 O O . VAL D 1 60 ? 58.708 45.594 59.782 1.00 16.28 37 VAL D O 1
ATOM 5503 N N . VAL D 1 61 ? 56.855 44.323 59.781 1.00 13.57 38 VAL D N 1
ATOM 5504 C CA . VAL D 1 61 ? 57.479 43.199 59.101 1.00 13.09 38 VAL D CA 1
ATOM 5505 C C . VAL D 1 61 ? 56.967 43.189 57.677 1.00 12.76 38 VAL D C 1
ATOM 5506 O O . VAL D 1 61 ? 55.787 43.414 57.432 1.00 12.05 38 VAL D O 1
ATOM 5510 N N . ILE D 1 62 ? 57.860 42.948 56.729 1.00 14.47 39 ILE D N 1
ATOM 5511 C CA . ILE D 1 62 ? 57.464 42.875 55.333 1.00 13.48 39 ILE D CA 1
ATOM 5512 C C . ILE D 1 62 ? 57.917 41.541 54.768 1.00 13.74 39 ILE D C 1
ATOM 5513 O O . ILE D 1 62 ? 58.904 40.979 55.230 1.00 15.58 39 ILE D O 1
ATOM 5518 N N . THR D 1 63 ? 57.196 41.026 53.781 1.00 13.86 40 THR D N 1
ATOM 5519 C CA . THR D 1 63 ? 57.570 39.764 53.157 1.00 15.32 40 THR D CA 1
ATOM 5520 C C . THR D 1 63 ? 57.715 39.878 51.647 1.00 16.55 40 THR D C 1
ATOM 5521 O O . THR D 1 63 ? 57.122 40.746 51.014 1.00 17.81 40 THR D O 1
ATOM 5525 N N . GLY D 1 64 ? 58.507 38.983 51.075 1.00 18.16 41 GLY D N 1
ATOM 5526 C CA . GLY D 1 64 ? 58.721 38.940 49.642 1.00 19.01 41 GLY D CA 1
ATOM 5527 C C . GLY D 1 64 ? 59.557 37.717 49.354 1.00 20.61 41 GLY D C 1
ATOM 5528 O O . GLY D 1 64 ? 59.903 36.982 50.275 1.00 18.60 41 GLY D O 1
ATOM 5529 N N . ARG D 1 65 ? 59.895 37.487 48.091 1.00 23.50 42 ARG D N 1
ATOM 5530 C CA . ARG D 1 65 ? 60.682 36.304 47.768 1.00 25.71 42 ARG D CA 1
ATOM 5531 C C . ARG D 1 65 ? 62.128 36.616 47.431 1.00 26.72 42 ARG D C 1
ATOM 5532 O O . ARG D 1 65 ? 62.965 35.716 47.436 1.00 27.34 42 ARG D O 1
ATOM 5540 N N . ARG D 1 66 ? 62.416 37.888 47.159 1.00 28.50 43 ARG D N 1
ATOM 5541 C CA . ARG D 1 66 ? 63.754 38.320 46.751 1.00 27.81 43 ARG D CA 1
ATOM 5542 C C . ARG D 1 66 ? 64.482 39.052 47.880 1.00 27.42 43 ARG D C 1
ATOM 5543 O O . ARG D 1 66 ? 64.182 40.216 48.169 1.00 26.60 43 ARG D O 1
ATOM 5551 N N . PRO D 1 67 ? 65.456 38.377 48.510 1.00 25.85 44 PRO D N 1
ATOM 5552 C CA . PRO D 1 67 ? 66.128 38.910 49.705 1.00 24.59 44 PRO D CA 1
ATOM 5553 C C . PRO D 1 67 ? 66.773 40.280 49.469 1.00 26.81 44 PRO D C 1
ATOM 5554 O O . PRO D 1 67 ? 66.720 41.135 50.352 1.00 26.08 44 PRO D O 1
ATOM 5558 N N . ASP D 1 68 ? 67.377 40.491 48.303 1.00 26.44 45 ASP D N 1
ATOM 5559 C CA . ASP D 1 68 ? 67.967 41.792 48.019 1.00 25.67 45 ASP D CA 1
ATOM 5560 C C . ASP D 1 68 ? 66.907 42.893 48.072 1.00 25.33 45 ASP D C 1
ATOM 5561 O O . ASP D 1 68 ? 67.039 43.850 48.840 1.00 24.23 45 ASP D O 1
ATOM 5566 N N . VAL D 1 69 ? 65.851 42.741 47.276 1.00 24.84 46 VAL D N 1
ATOM 5567 C CA . VAL D 1 69 ? 64.743 43.698 47.279 1.00 26.73 46 VAL D CA 1
ATOM 5568 C C . VAL D 1 69 ? 64.247 43.986 48.696 1.00 26.66 46 VAL D C 1
ATOM 5569 O O . VAL D 1 69 ? 64.145 45.147 49.113 1.00 26.29 46 VAL D O 1
ATOM 5573 N N . LEU D 1 70 ? 63.936 42.915 49.425 1.00 25.40 47 LEU D N 1
ATOM 5574 C CA . LEU D 1 70 ? 63.405 43.013 50.778 1.00 24.10 47 LEU D CA 1
ATOM 5575 C C . LEU D 1 70 ? 64.406 43.690 51.719 1.00 25.10 47 LEU D C 1
ATOM 5576 O O . LEU D 1 70 ? 64.073 44.656 52.410 1.00 25.42 47 LEU D O 1
ATOM 5581 N N . ASP D 1 71 ? 65.632 43.180 51.744 1.00 25.30 48 ASP D N 1
ATOM 5582 C CA . ASP D 1 71 ? 66.693 43.774 52.550 1.00 26.51 48 ASP D CA 1
ATOM 5583 C C . ASP D 1 71 ? 66.814 45.271 52.256 1.00 26.07 48 ASP D C 1
ATOM 5584 O O . ASP D 1 71 ? 66.829 46.102 53.169 1.00 25.26 48 ASP D O 1
ATOM 5589 N N . ALA D 1 72 ? 66.894 45.606 50.971 1.00 24.68 49 ALA D N 1
ATOM 5590 C CA . ALA D 1 72 ? 66.947 46.998 50.541 1.00 25.74 49 ALA D CA 1
ATOM 5591 C C . ALA D 1 72 ? 65.815 47.815 51.162 1.00 28.08 49 ALA D C 1
ATOM 5592 O O . ALA D 1 72 ? 66.060 48.779 51.891 1.00 28.55 49 ALA D O 1
ATOM 5594 N N . ALA D 1 73 ? 64.577 47.416 50.880 1.00 26.54 50 ALA D N 1
ATOM 5595 C CA . ALA D 1 73 ? 63.414 48.166 51.346 1.00 27.13 50 ALA D CA 1
ATOM 5596 C C . ALA D 1 73 ? 63.391 48.333 52.860 1.00 24.12 50 ALA D C 1
ATOM 5597 O O . ALA D 1 73 ? 63.089 49.412 53.357 1.00 27.18 50 ALA D O 1
ATOM 5599 N N . ALA D 1 74 ? 63.715 47.278 53.597 1.00 24.73 51 ALA D N 1
ATOM 5600 C CA . ALA D 1 74 ? 63.745 47.385 55.057 1.00 25.52 51 ALA D CA 1
ATOM 5601 C C . ALA D 1 74 ? 64.739 48.462 55.483 1.00 27.61 51 ALA D C 1
ATOM 5602 O O . ALA D 1 74 ? 64.444 49.287 56.351 1.00 27.95 51 ALA D O 1
ATOM 5604 N N . GLY D 1 75 ? 65.909 48.465 54.851 1.00 27.85 52 GLY D N 1
ATOM 5605 C CA . GLY D 1 75 ? 66.941 49.432 55.178 1.00 27.03 52 GLY D CA 1
ATOM 5606 C C . GLY D 1 75 ? 66.538 50.865 54.889 1.00 28.08 52 GLY D C 1
ATOM 5607 O O . GLY D 1 75 ? 66.781 51.766 55.692 1.00 29.26 52 GLY D O 1
ATOM 5608 N N . GLU D 1 76 ? 65.918 51.085 53.737 1.00 27.24 53 GLU D N 1
ATOM 5609 C CA . GLU D 1 76 ? 65.505 52.432 53.369 1.00 29.98 53 GLU D CA 1
ATOM 5610 C C . GLU D 1 76 ? 64.379 52.962 54.266 1.00 29.40 53 GLU D C 1
ATOM 5611 O O . GLU D 1 76 ? 64.409 54.117 54.692 1.00 30.96 53 GLU D O 1
ATOM 5617 N N . ILE D 1 77 ? 63.398 52.113 54.558 1.00 26.89 54 ILE D N 1
ATOM 5618 C CA . ILE D 1 77 ? 62.238 52.520 55.348 1.00 27.05 54 ILE D CA 1
ATOM 5619 C C . ILE D 1 77 ? 62.582 52.778 56.812 1.00 26.69 54 ILE D C 1
ATOM 5620 O O . ILE D 1 77 ? 62.170 53.785 57.389 1.00 27.54 54 ILE D O 1
ATOM 5625 N N . GLY D 1 78 ? 63.312 51.849 57.419 1.00 27.98 55 GLY D N 1
ATOM 5626 C CA . GLY D 1 78 ? 63.820 52.048 58.762 1.00 25.59 55 GLY D CA 1
ATOM 5627 C C . GLY D 1 78 ? 64.772 53.225 58.723 1.00 28.74 55 GLY D C 1
ATOM 5628 O O . GLY D 1 78 ? 64.846 54.020 59.663 1.00 28.56 55 GLY D O 1
ATOM 5629 N N . GLY D 1 79 ? 65.497 53.337 57.613 1.00 28.88 56 GLY D N 1
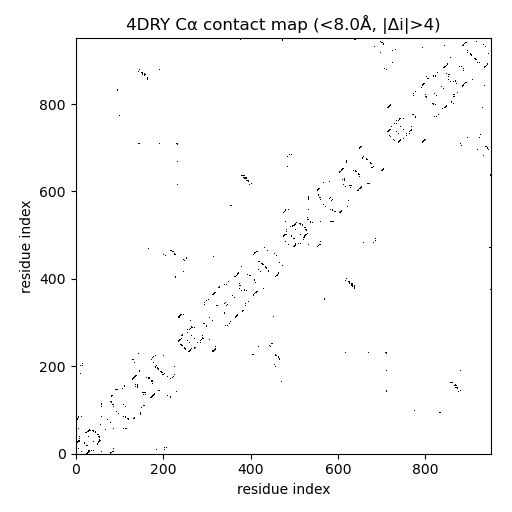ATOM 5630 C CA . GLY D 1 79 ? 66.358 54.477 57.381 1.00 28.97 56 GLY D CA 1
ATOM 5631 C C . GLY D 1 79 ? 65.604 55.760 57.649 1.00 29.57 56 GLY D C 1
ATOM 5632 O O . GLY D 1 79 ? 65.926 56.482 58.591 1.00 31.56 56 GLY D O 1
ATOM 5633 N N . ARG D 1 80 ? 64.586 56.027 56.833 1.00 29.27 57 ARG D N 1
ATOM 5634 C CA . ARG D 1 80 ? 63.783 57.250 56.939 1.00 31.41 57 ARG D CA 1
ATOM 5635 C C . ARG D 1 80 ? 63.124 57.453 58.315 1.00 31.34 57 ARG D C 1
ATOM 5636 O O . ARG D 1 80 ? 63.184 58.542 58.892 1.00 28.20 57 ARG D O 1
ATOM 5644 N N . THR D 1 81 ? 62.503 56.400 58.838 1.00 29.66 58 THR D N 1
ATOM 5645 C CA . THR D 1 81 ? 61.590 56.553 59.964 1.00 27.56 58 THR D CA 1
ATOM 5646 C C . THR D 1 81 ? 62.264 56.415 61.327 1.00 26.93 58 THR D C 1
ATOM 5647 O O . THR D 1 81 ? 61.777 56.947 62.323 1.00 27.73 58 THR D O 1
ATOM 5651 N N . GLY D 1 82 ? 63.378 55.692 61.371 1.00 27.05 59 GLY D N 1
ATOM 5652 C CA . GLY D 1 82 ? 64.050 55.428 62.629 1.00 25.59 59 GLY D CA 1
ATOM 5653 C C . GLY D 1 82 ? 63.361 54.316 63.397 1.00 28.70 59 GLY D C 1
ATOM 5654 O O . GLY D 1 82 ? 63.803 53.933 64.486 1.00 27.67 59 GLY D O 1
ATOM 5655 N N . ASN D 1 83 ? 62.275 53.792 62.827 1.00 26.31 60 ASN D N 1
ATOM 5656 C CA . ASN D 1 83 ? 61.511 52.729 63.472 1.00 23.70 60 ASN D CA 1
ATOM 5657 C C . ASN D 1 83 ? 61.837 51.360 62.890 1.00 23.38 60 ASN D C 1
ATOM 5658 O O . ASN D 1 83 ? 62.395 51.254 61.795 1.00 23.45 60 ASN D O 1
ATOM 5663 N N . ILE D 1 84 ? 61.483 50.318 63.634 1.00 22.05 61 ILE D N 1
ATOM 5664 C CA . ILE D 1 84 ? 61.841 48.945 63.291 1.00 21.09 61 ILE D CA 1
ATOM 5665 C C . ILE D 1 84 ? 61.180 48.413 62.020 1.00 20.14 61 ILE D C 1
ATOM 5666 O O . ILE D 1 84 ? 59.967 48.523 61.845 1.00 18.58 61 ILE D O 1
ATOM 5671 N N . VAL D 1 85 ? 61.989 47.816 61.146 1.00 20.19 62 VAL D N 1
ATOM 5672 C CA . VAL D 1 85 ? 61.489 47.182 59.934 1.00 18.11 62 VAL D CA 1
ATOM 5673 C C . VAL D 1 85 ? 62.190 45.843 59.684 1.00 19.08 62 VAL D C 1
ATOM 5674 O O . VAL D 1 85 ? 63.317 45.824 59.201 1.00 19.72 62 VAL D O 1
ATOM 5678 N N . ARG D 1 86 ? 61.524 44.731 59.998 1.00 18.25 63 ARG D N 1
ATOM 5679 C CA . ARG D 1 86 ? 62.081 43.400 59.743 1.00 17.71 63 ARG D CA 1
ATOM 5680 C C . ARG D 1 86 ? 61.627 42.832 58.408 1.00 17.38 63 ARG D C 1
ATOM 5681 O O . ARG D 1 86 ? 60.447 42.880 58.068 1.00 17.41 63 ARG D O 1
ATOM 5689 N N . ALA D 1 87 ? 62.566 42.257 57.672 1.00 17.12 64 ALA D N 1
ATOM 5690 C CA . ALA D 1 87 ? 62.263 41.644 56.394 1.00 17.03 64 ALA D CA 1
ATOM 5691 C C . ALA D 1 87 ? 62.336 40.133 56.509 1.00 17.47 64 ALA D C 1
ATOM 5692 O O . ALA D 1 87 ? 63.375 39.583 56.857 1.00 16.94 64 ALA D O 1
ATOM 5694 N N . VAL D 1 88 ? 61.228 39.459 56.224 1.00 17.95 65 VAL D N 1
ATOM 5695 C CA . VAL D 1 88 ? 61.249 38.007 56.147 1.00 16.84 65 VAL D CA 1
ATOM 5696 C C . VAL D 1 88 ? 60.943 37.538 54.729 1.00 16.70 65 VAL D C 1
ATOM 5697 O O . VAL D 1 88 ? 59.876 37.823 54.186 1.00 16.94 65 VAL D O 1
ATOM 5701 N N . VAL D 1 89 ? 61.894 36.839 54.123 1.00 16.97 66 VAL D N 1
ATOM 5702 C CA . VAL D 1 89 ? 61.654 36.207 52.833 1.00 18.11 66 VAL D CA 1
ATOM 5703 C C . VAL D 1 89 ? 60.681 35.050 53.013 1.00 18.50 66 VAL D C 1
ATOM 5704 O O . VAL D 1 89 ? 60.888 34.173 53.859 1.00 17.69 66 VAL D O 1
ATOM 5708 N N . CYS D 1 90 ? 59.626 35.050 52.206 1.00 17.82 67 CYS D N 1
ATOM 5709 C CA . CYS D 1 90 ? 58.507 34.157 52.441 1.00 18.19 67 CYS D CA 1
ATOM 5710 C C . CYS D 1 90 ? 57.623 33.935 51.215 1.00 16.55 67 CYS D C 1
ATOM 5711 O O . CYS D 1 90 ? 57.170 34.888 50.582 1.00 17.11 67 CYS D O 1
ATOM 5714 N N . ASP D 1 91 ? 57.372 32.667 50.903 1.00 16.23 68 ASP D N 1
ATOM 5715 C CA . ASP D 1 91 ? 56.367 32.293 49.915 1.00 16.39 68 ASP D CA 1
ATOM 5716 C C . ASP D 1 91 ? 55.054 31.983 50.642 1.00 15.53 68 ASP D C 1
ATOM 5717 O O . ASP D 1 91 ? 54.931 30.952 51.311 1.00 14.92 68 ASP D O 1
ATOM 5722 N N . VAL D 1 92 ? 54.084 32.882 50.511 1.00 14.00 69 VAL D N 1
ATOM 5723 C CA . VAL D 1 92 ? 52.833 32.783 51.251 1.00 13.52 69 VAL D CA 1
ATOM 5724 C C . VAL D 1 92 ? 51.938 31.649 50.746 1.00 14.57 69 VAL D C 1
ATOM 5725 O O . VAL D 1 92 ? 50.915 31.346 51.346 1.00 14.07 69 VAL D O 1
ATOM 5729 N N . GLY D 1 93 ? 52.325 31.020 49.645 1.00 14.00 70 GLY D N 1
ATOM 5730 C CA . GLY D 1 93 ? 51.625 29.839 49.183 1.00 12.95 70 GLY D CA 1
ATOM 5731 C C . GLY D 1 93 ? 52.100 28.606 49.930 1.00 13.33 70 GLY D C 1
ATOM 5732 O O . GLY D 1 93 ? 51.439 27.562 49.936 1.00 12.21 70 GLY D O 1
ATOM 5733 N N . ASP D 1 94 ? 53.266 28.726 50.555 1.00 14.24 71 ASP D N 1
ATOM 5734 C CA . ASP D 1 94 ? 53.849 27.629 51.318 1.00 14.00 71 ASP D CA 1
ATOM 5735 C C . ASP D 1 94 ? 53.473 27.747 52.799 1.00 12.41 71 ASP D C 1
ATOM 5736 O O . ASP D 1 94 ? 53.797 28.735 53.444 1.00 12.33 71 ASP D O 1
ATOM 5741 N N . PRO D 1 95 ? 52.775 26.737 53.335 1.00 12.54 72 PRO D N 1
ATOM 5742 C CA . PRO D 1 95 ? 52.245 26.770 54.709 1.00 12.51 72 PRO D CA 1
ATOM 5743 C C . PRO D 1 95 ? 53.319 26.712 55.787 1.00 12.55 72 PRO D C 1
ATOM 5744 O O . PRO D 1 95 ? 53.142 27.287 56.859 1.00 13.55 72 PRO D O 1
ATOM 5748 N N . ASP D 1 96 ? 54.417 26.023 55.510 1.00 13.76 73 ASP D N 1
ATOM 5749 C CA . ASP D 1 96 ? 55.517 25.950 56.467 1.00 14.66 73 ASP D CA 1
ATOM 5750 C C . ASP D 1 96 ? 56.231 27.285 56.578 1.00 12.61 73 ASP D C 1
ATOM 5751 O O . ASP D 1 96 ? 56.577 27.717 57.675 1.00 12.88 73 ASP D O 1
ATOM 5756 N N . GLN D 1 97 ? 56.438 27.931 55.435 1.00 12.83 74 GLN D N 1
ATOM 5757 C CA . GLN D 1 97 ? 57.042 29.256 55.388 1.00 12.80 74 GLN D CA 1
ATOM 5758 C C . GLN D 1 97 ? 56.146 30.300 56.056 1.00 12.24 74 GLN D C 1
ATOM 5759 O O . GLN D 1 97 ? 56.614 31.165 56.793 1.00 11.10 74 GLN D O 1
ATOM 5765 N N . VAL D 1 98 ? 54.849 30.218 55.792 1.00 12.95 75 VAL D N 1
ATOM 5766 C CA . VAL D 1 98 ? 53.912 31.147 56.395 1.00 12.18 75 VAL D CA 1
ATOM 5767 C C . VAL D 1 98 ? 53.914 30.917 57.901 1.00 12.35 75 VAL D C 1
ATOM 5768 O O . VAL D 1 98 ? 53.954 31.870 58.694 1.00 11.87 75 VAL D O 1
ATOM 5772 N N . ALA D 1 99 ? 53.878 29.646 58.297 1.00 12.27 76 ALA D N 1
ATOM 5773 C CA . ALA D 1 99 ? 53.894 29.308 59.720 1.00 12.60 76 ALA D CA 1
ATOM 5774 C C . ALA D 1 99 ? 55.187 29.785 60.384 1.00 11.31 76 ALA D C 1
ATOM 5775 O O . ALA D 1 99 ? 55.166 30.282 61.511 1.00 10.55 76 ALA D O 1
ATOM 5777 N N . ALA D 1 100 ? 56.306 29.648 59.677 1.00 10.29 77 ALA D N 1
ATOM 5778 C CA . ALA D 1 100 ? 57.583 30.133 60.191 1.00 11.99 77 ALA D CA 1
ATOM 5779 C C . ALA D 1 100 ? 57.575 31.662 60.354 1.00 13.16 77 ALA D C 1
ATOM 5780 O O . ALA D 1 100 ? 57.922 32.198 61.415 1.00 14.02 77 ALA D O 1
ATOM 5782 N N . LEU D 1 101 ? 57.156 32.362 59.307 1.00 12.52 78 LEU D N 1
ATOM 5783 C CA . LEU D 1 101 ? 57.008 33.819 59.359 1.00 13.15 78 LEU D CA 1
ATOM 5784 C C . LEU D 1 101 ? 56.265 34.287 60.609 1.00 13.38 78 LEU D C 1
ATOM 5785 O O . LEU D 1 101 ? 56.698 35.216 61.287 1.00 14.20 78 LEU D O 1
ATOM 5790 N N . PHE D 1 102 ? 55.151 33.639 60.924 1.00 13.62 79 PHE D N 1
ATOM 5791 C CA . PHE D 1 102 ? 54.339 34.081 62.053 1.00 13.53 79 PHE D CA 1
ATOM 5792 C C . PHE D 1 102 ? 54.963 33.697 63.377 1.00 13.89 79 PHE D C 1
ATOM 5793 O O . PHE D 1 102 ? 54.745 34.365 64.387 1.00 14.18 79 PHE D O 1
ATOM 5801 N N . ALA D 1 103 ? 55.753 32.628 63.371 1.00 13.82 80 ALA D N 1
ATOM 5802 C CA . ALA D 1 103 ? 56.457 32.230 64.585 1.00 13.46 80 ALA D CA 1
ATOM 5803 C C . ALA D 1 103 ? 57.613 33.188 64.854 1.00 13.96 80 ALA D C 1
ATOM 5804 O O . ALA D 1 103 ? 57.932 33.470 66.004 1.00 15.47 80 ALA D O 1
ATOM 5806 N N . ALA D 1 104 ? 58.230 33.704 63.795 1.00 13.53 81 ALA D N 1
ATOM 5807 C CA . ALA D 1 104 ? 59.262 34.724 63.966 1.00 14.96 81 ALA D CA 1
ATOM 5808 C C . ALA D 1 104 ? 58.665 36.034 64.476 1.00 15.12 81 ALA D C 1
ATOM 5809 O O . ALA D 1 104 ? 59.189 36.626 65.423 1.00 15.60 81 ALA D O 1
ATOM 5811 N N . VAL D 1 105 ? 57.571 36.482 63.859 1.00 13.89 82 VAL D N 1
ATOM 5812 C CA . VAL D 1 105 ? 56.898 37.704 64.303 1.00 14.02 82 VAL D CA 1
ATOM 5813 C C . VAL D 1 105 ? 56.531 37.626 65.782 1.00 15.51 82 VAL D C 1
ATOM 5814 O O . VAL D 1 105 ? 56.762 38.563 66.543 1.00 14.71 82 VAL D O 1
ATOM 5818 N N . ARG D 1 106 ? 55.952 36.501 66.184 1.00 15.63 83 ARG D N 1
ATOM 5819 C CA . ARG D 1 106 ? 55.626 36.293 67.583 1.00 16.15 83 ARG D CA 1
ATOM 5820 C C . ARG D 1 106 ? 56.878 36.292 68.465 1.00 15.49 83 ARG D C 1
ATOM 5821 O O . ARG D 1 106 ? 56.910 36.923 69.529 1.00 14.45 83 ARG D O 1
ATOM 5829 N N . ALA D 1 107 ? 57.911 35.583 68.022 1.00 14.94 84 ALA D N 1
ATOM 5830 C CA . ALA D 1 107 ? 59.122 35.456 68.828 1.00 14.94 84 ALA D CA 1
ATOM 5831 C C . ALA D 1 107 ? 59.816 36.801 69.068 1.00 15.46 84 ALA D C 1
ATOM 5832 O O . ALA D 1 107 ? 60.486 36.983 70.078 1.00 16.16 84 ALA D O 1
ATOM 5834 N N . GLU D 1 108 ? 59.656 37.746 68.148 1.00 14.86 85 GLU D N 1
ATOM 5835 C CA . GLU D 1 108 ? 60.306 39.040 68.312 1.00 15.17 85 GLU D CA 1
ATOM 5836 C C . GLU D 1 108 ? 59.405 40.108 68.921 1.00 14.21 85 GLU D C 1
ATOM 5837 O O . GLU D 1 108 ? 59.891 40.986 69.619 1.00 15.56 85 GLU D O 1
ATOM 5843 N N . PHE D 1 109 ? 58.102 40.034 68.670 1.00 13.34 86 PHE D N 1
ATOM 5844 C CA . PHE D 1 109 ? 57.196 41.106 69.080 1.00 13.45 86 PHE D CA 1
ATOM 5845 C C . PHE D 1 109 ? 56.075 40.667 70.006 1.00 14.90 86 PHE D C 1
ATOM 5846 O O . PHE D 1 109 ? 55.398 41.504 70.611 1.00 14.53 86 PHE D O 1
ATOM 5854 N N . ALA D 1 110 ? 55.854 39.361 70.081 1.00 15.10 87 ALA D N 1
ATOM 5855 C CA . ALA D 1 110 ? 54.878 38.802 71.005 1.00 15.03 87 ALA D CA 1
ATOM 5856 C C . ALA D 1 110 ? 53.436 38.949 70.536 1.00 14.94 87 ALA D C 1
ATOM 5857 O O . ALA D 1 110 ? 52.589 38.124 70.876 1.00 19.23 87 ALA D O 1
ATOM 5859 N N . ARG D 1 111 ? 53.139 39.991 69.773 1.00 12.96 88 ARG D N 1
ATOM 5860 C CA . ARG D 1 111 ? 51.773 40.170 69.303 1.00 13.52 88 ARG D CA 1
ATOM 5861 C C . ARG D 1 111 ? 51.726 40.659 67.864 1.00 13.37 88 ARG D C 1
ATOM 5862 O O . ARG D 1 111 ? 52.732 41.113 67.316 1.00 14.12 88 ARG D O 1
ATOM 5870 N N . LEU D 1 112 ? 50.559 40.548 67.244 1.00 11.89 89 LEU D N 1
ATOM 5871 C CA . LEU D 1 112 ? 50.367 41.117 65.924 1.00 12.08 89 LEU D CA 1
ATOM 5872 C C . LEU D 1 112 ? 49.102 41.948 65.938 1.00 11.66 89 LEU D C 1
ATOM 5873 O O . LEU D 1 112 ? 48.030 41.426 66.229 1.00 12.27 89 LEU D O 1
ATOM 5878 N N . ASP D 1 113 ? 49.226 43.239 65.635 1.00 11.24 90 ASP D N 1
ATOM 5879 C CA . ASP D 1 113 ? 48.088 44.147 65.744 1.00 11.09 90 ASP D CA 1
ATOM 5880 C C . ASP D 1 113 ? 47.429 44.428 64.412 1.00 10.53 90 ASP D C 1
ATOM 5881 O O . ASP D 1 113 ? 46.267 44.809 64.367 1.00 10.22 90 ASP D O 1
ATOM 5886 N N . LEU D 1 114 ? 48.176 44.256 63.329 1.00 10.57 91 LEU D N 1
ATOM 5887 C CA . LEU D 1 114 ? 47.658 44.557 62.007 1.00 9.43 91 LEU D CA 1
ATOM 5888 C C . LEU D 1 114 ? 48.295 43.662 60.956 1.00 9.08 91 LEU D C 1
ATOM 5889 O O . LEU D 1 114 ? 49.514 43.572 60.877 1.00 9.48 91 LEU D O 1
ATOM 5894 N N . LEU D 1 115 ? 47.465 42.987 60.165 1.00 8.76 92 LEU D N 1
ATOM 5895 C CA . LEU D 1 115 ? 47.950 42.233 59.003 1.00 9.20 92 LEU D CA 1
ATOM 5896 C C . LEU D 1 115 ? 47.449 42.856 57.715 1.00 8.70 92 LEU D C 1
ATOM 5897 O O . LEU D 1 115 ? 46.253 43.026 57.539 1.00 9.29 92 LEU D O 1
ATOM 5902 N N . VAL D 1 116 ? 48.354 43.200 56.811 1.00 9.32 93 VAL D N 1
ATOM 5903 C CA . VAL D 1 116 ? 47.943 43.656 55.486 1.00 9.27 93 VAL D CA 1
ATOM 5904 C C . VAL D 1 116 ? 48.259 42.559 54.479 1.00 9.03 93 VAL D C 1
ATOM 5905 O O . VAL D 1 116 ? 49.420 42.323 54.164 1.00 8.80 93 VAL D O 1
ATOM 5909 N N . ASN D 1 117 ? 47.221 41.869 54.011 1.00 9.43 94 ASN D N 1
ATOM 5910 C CA . ASN D 1 117 ? 47.371 40.805 53.017 1.00 8.55 94 ASN D CA 1
ATOM 5911 C C . ASN D 1 117 ? 47.488 41.420 51.636 1.00 9.75 94 ASN D C 1
ATOM 5912 O O . ASN D 1 117 ? 46.489 41.799 51.027 1.00 9.46 94 ASN D O 1
ATOM 5917 N N . ASN D 1 118 ? 48.715 41.534 51.144 1.00 11.33 95 ASN D N 1
ATOM 5918 C CA . ASN D 1 118 ? 48.963 42.283 49.921 1.00 12.49 95 ASN D CA 1
ATOM 5919 C C . ASN D 1 118 ? 49.642 41.485 48.802 1.00 13.15 95 ASN D C 1
ATOM 5920 O O . ASN D 1 118 ? 49.512 41.828 47.632 1.00 15.40 95 ASN D O 1
ATOM 5925 N N . ALA D 1 119 ? 50.341 40.413 49.157 1.00 12.48 96 ALA D N 1
ATOM 5926 C CA . ALA D 1 119 ? 50.981 39.566 48.161 1.00 13.09 96 ALA D CA 1
ATOM 5927 C C . ALA D 1 119 ? 49.981 39.199 47.082 1.00 16.68 96 ALA D C 1
ATOM 5928 O O . ALA D 1 119 ? 48.800 38.974 47.364 1.00 14.07 96 ALA D O 1
ATOM 5930 N N . GLY D 1 120 ? 50.463 39.152 45.840 1.00 20.13 97 GLY D N 1
ATOM 5931 C CA . GLY D 1 120 ? 49.619 38.866 44.696 1.00 17.64 97 GLY D CA 1
ATOM 5932 C C . GLY D 1 120 ? 50.431 38.444 43.492 1.00 23.16 97 GLY D C 1
ATOM 5933 O O . GLY D 1 120 ? 51.520 37.871 43.636 1.00 25.40 97 GLY D O 1
ATOM 5934 N N . SER D 1 121 ? 49.882 38.721 42.308 1.00 23.63 98 SER D N 1
ATOM 5935 C CA . SER D 1 121 ? 50.535 38.510 41.017 1.00 23.47 98 SER D CA 1
ATOM 5936 C C . SER D 1 121 ? 49.433 38.514 39.958 1.00 25.07 98 SER D C 1
ATOM 5937 O O . SER D 1 121 ? 48.253 38.405 40.304 1.00 21.60 98 SER D O 1
ATOM 5940 N N . ASN D 1 122 ? 49.806 38.649 38.682 1.00 27.21 99 ASN D N 1
ATOM 5941 C CA . ASN D 1 122 ? 48.840 38.518 37.583 1.00 22.18 99 ASN D CA 1
ATOM 5942 C C . ASN D 1 122 ? 49.258 37.424 36.585 1.00 24.65 99 ASN D C 1
ATOM 5943 O O . ASN D 1 122 ? 50.353 36.858 36.654 1.00 22.88 99 ASN D O 1
ATOM 5948 N N . VAL D 1 123 ? 48.349 37.101 35.680 1.00 23.95 100 VAL D N 1
ATOM 5949 C CA . VAL D 1 123 ? 48.655 36.222 34.574 1.00 21.43 100 VAL D CA 1
ATOM 5950 C C . VAL D 1 123 ? 48.803 37.147 33.374 1.00 22.00 100 VAL D C 1
ATOM 5951 O O . VAL D 1 123 ? 48.241 38.246 33.372 1.00 21.36 100 VAL D O 1
ATOM 5955 N N . PRO D 1 124 ? 49.597 36.743 32.366 1.00 23.97 101 PRO D N 1
ATOM 5956 C CA . PRO D 1 124 ? 49.580 37.605 31.183 1.00 19.39 101 PRO D CA 1
ATOM 5957 C C . PRO D 1 124 ? 48.158 37.590 30.685 1.00 19.26 101 PRO D C 1
ATOM 5958 O O . PRO D 1 124 ? 47.485 36.570 30.861 1.00 21.15 101 PRO D O 1
ATOM 5962 N N . PRO D 1 125 ? 47.678 38.701 30.116 1.00 18.61 102 PRO D N 1
ATOM 5963 C CA . PRO D 1 125 ? 46.338 38.628 29.522 1.00 17.28 102 PRO D CA 1
ATOM 5964 C C . PRO D 1 125 ? 46.390 37.717 28.295 1.00 17.35 102 PRO D C 1
ATOM 5965 O O . PRO D 1 125 ? 46.574 38.204 27.179 1.00 21.27 102 PRO D O 1
ATOM 5969 N N . VAL D 1 126 ? 46.255 36.413 28.514 1.00 15.45 103 VAL D N 1
ATOM 5970 C CA . VAL D 1 126 ? 46.222 35.413 27.451 1.00 14.99 103 VAL D CA 1
ATOM 5971 C C . VAL D 1 126 ? 44.770 34.921 27.351 1.00 14.03 103 VAL D C 1
ATOM 5972 O O . VAL D 1 126 ? 44.010 35.073 28.307 1.00 13.85 103 VAL D O 1
ATOM 5976 N N . PRO D 1 127 ? 44.365 34.362 26.197 1.00 13.47 104 PRO D N 1
ATOM 5977 C CA . PRO D 1 127 ? 42.994 33.840 26.131 1.00 13.42 104 PRO D CA 1
ATOM 5978 C C . PRO D 1 127 ? 42.718 32.800 27.219 1.00 13.23 104 PRO D C 1
ATOM 5979 O O . PRO D 1 127 ? 43.598 32.009 27.562 1.00 12.89 104 PRO D O 1
ATOM 5983 N N . LEU D 1 128 ? 41.490 32.800 27.732 1.00 12.46 105 LEU D N 1
ATOM 5984 C CA . LEU D 1 128 ? 41.085 31.949 28.856 1.00 11.99 105 LEU D CA 1
ATOM 5985 C C . LEU D 1 128 ? 41.561 30.498 28.755 1.00 11.87 105 LEU D C 1
ATOM 5986 O O . LEU D 1 128 ? 42.024 29.916 29.733 1.00 11.66 105 LEU D O 1
ATOM 5991 N N . GLU D 1 129 ? 41.426 29.906 27.577 1.00 11.81 106 GLU D N 1
ATOM 5992 C CA . GLU D 1 129 ? 41.754 28.502 27.403 1.00 12.51 106 GLU D CA 1
ATOM 5993 C C . GLU D 1 129 ? 43.249 28.289 27.187 1.00 13.10 106 GLU D C 1
ATOM 5994 O O . GLU D 1 129 ? 43.707 27.151 27.130 1.00 14.58 106 GLU D O 1
ATOM 6000 N N . GLU D 1 130 ? 44.015 29.371 27.090 1.00 12.77 107 GLU D N 1
ATOM 6001 C CA . GLU D 1 130 ? 45.471 29.234 26.954 1.00 14.93 107 GLU D CA 1
ATOM 6002 C C . GLU D 1 130 ? 46.268 29.365 28.273 1.00 13.53 107 GLU D C 1
ATOM 6003 O O . GLU D 1 130 ? 47.460 29.052 28.310 1.00 12.32 107 GLU D O 1
ATOM 6009 N N . VAL D 1 131 ? 45.599 29.795 29.347 1.00 11.93 108 VAL D N 1
ATOM 6010 C CA . VAL D 1 131 ? 46.198 29.834 30.682 1.00 12.27 108 VAL D CA 1
ATOM 6011 C C . VAL D 1 131 ? 46.712 28.438 31.055 1.00 13.97 108 VAL D C 1
ATOM 6012 O O . VAL D 1 131 ? 45.952 27.468 31.059 1.00 12.44 108 VAL D O 1
ATOM 6016 N N . THR D 1 132 ? 48.002 28.331 31.358 1.00 13.73 109 THR D N 1
ATOM 6017 C CA . THR D 1 132 ? 48.578 27.042 31.708 1.00 12.64 109 THR D CA 1
ATOM 6018 C C . THR D 1 132 ? 48.167 26.678 33.121 1.00 12.36 109 THR D C 1
ATOM 6019 O O . THR D 1 132 ? 47.806 27.544 33.913 1.00 12.34 109 THR D O 1
ATOM 6023 N N . PHE D 1 133 ? 48.227 25.393 33.424 1.00 10.22 110 PHE D N 1
ATOM 6024 C CA . PHE D 1 133 ? 47.983 24.916 34.766 1.00 12.17 110 PHE D CA 1
ATOM 6025 C C . PHE D 1 133 ? 48.945 25.573 35.759 1.00 12.64 110 PHE D C 1
ATOM 6026 O O . PHE D 1 133 ? 48.576 25.895 36.897 1.00 12.46 110 PHE D O 1
ATOM 6034 N N . GLU D 1 134 ? 50.172 25.787 35.305 1.00 13.08 111 GLU D N 1
ATOM 6035 C CA . GLU D 1 134 ? 51.218 26.376 36.122 1.00 14.45 111 GLU D CA 1
ATOM 6036 C C . GLU D 1 134 ? 50.896 27.827 36.438 1.00 13.15 111 GLU D C 1
ATOM 6037 O O . GLU D 1 134 ? 51.116 28.291 37.556 1.00 13.48 111 GLU D O 1
ATOM 6043 N N . GLN D 1 135 ? 50.370 28.547 35.455 1.00 13.17 112 GLN D N 1
ATOM 6044 C CA . GLN D 1 135 ? 49.947 29.925 35.690 1.00 13.37 112 GLN D CA 1
ATOM 6045 C C . GLN D 1 135 ? 48.796 29.949 36.674 1.00 12.42 112 GLN D C 1
ATOM 6046 O O . GLN D 1 135 ? 48.813 30.693 37.650 1.00 11.78 112 GLN D O 1
ATOM 6052 N N . TRP D 1 136 ? 47.807 29.102 36.419 1.00 12.62 113 TRP D N 1
ATOM 6053 C CA . TRP D 1 136 ? 46.654 29.003 37.287 1.00 11.67 113 TRP D CA 1
ATOM 6054 C C . TRP D 1 136 ? 47.067 28.751 38.740 1.00 12.18 113 TRP D C 1
ATOM 6055 O O . TRP D 1 136 ? 46.690 29.513 39.631 1.00 11.66 113 TRP D O 1
ATOM 6066 N N . ASN D 1 137 ? 47.837 27.693 38.982 1.00 11.32 114 ASN D N 1
ATOM 6067 C CA . ASN D 1 137 ? 48.266 27.388 40.341 1.00 11.47 114 ASN D CA 1
ATOM 6068 C C . ASN D 1 137 ? 49.022 28.544 40.970 1.00 11.79 114 ASN D C 1
ATOM 6069 O O . ASN D 1 137 ? 48.853 28.832 42.159 1.00 10.16 114 ASN D O 1
ATOM 6074 N N . GLY D 1 138 ? 49.856 29.198 40.166 1.00 10.77 115 GLY D N 1
ATOM 6075 C CA . GLY D 1 138 ? 50.604 30.345 40.637 1.00 10.13 115 GLY D CA 1
ATOM 6076 C C . GLY D 1 138 ? 49.715 31.437 41.207 1.00 11.56 115 GLY D C 1
ATOM 6077 O O . GLY D 1 138 ? 49.994 31.985 42.273 1.00 10.72 115 GLY D O 1
ATOM 6078 N N . ILE D 1 139 ? 48.637 31.768 40.504 1.00 11.48 116 ILE D N 1
ATOM 6079 C CA . ILE D 1 139 ? 47.819 32.899 40.925 1.00 11.25 116 ILE D CA 1
ATOM 6080 C C . ILE D 1 139 ? 46.885 32.549 42.088 1.00 11.40 116 ILE D C 1
ATOM 6081 O O . ILE D 1 139 ? 46.590 33.391 42.938 1.00 11.64 116 ILE D O 1
ATOM 6086 N N . VAL D 1 140 ? 46.432 31.304 42.132 1.00 9.71 117 VAL D N 1
ATOM 6087 C CA . VAL D 1 140 ? 45.574 30.876 43.215 1.00 10.19 117 VAL D CA 1
ATOM 6088 C C . VAL D 1 140 ? 46.380 30.933 44.515 1.00 10.84 117 VAL D C 1
ATOM 6089 O O . VAL D 1 140 ? 45.928 31.508 45.507 1.00 10.52 117 VAL D O 1
ATOM 6093 N N . ALA D 1 141 ? 47.590 30.375 44.480 1.00 10.47 118 ALA D N 1
ATOM 6094 C CA . ALA D 1 141 ? 48.502 30.377 45.626 1.00 11.22 118 ALA D CA 1
ATOM 6095 C C . ALA D 1 141 ? 48.837 31.792 46.112 1.00 11.49 118 ALA D C 1
ATOM 6096 O O . ALA D 1 141 ? 48.677 32.119 47.302 1.00 9.83 118 ALA D O 1
ATOM 6098 N N . ALA D 1 142 ? 49.302 32.623 45.184 1.00 10.95 119 ALA D N 1
ATOM 6099 C CA . ALA D 1 142 ? 49.695 33.988 45.513 1.00 12.26 119 ALA D CA 1
ATOM 6100 C C . ALA D 1 142 ? 48.520 34.892 45.918 1.00 12.68 119 ALA D C 1
ATOM 6101 O O . ALA D 1 142 ? 48.607 35.637 46.905 1.00 12.48 119 ALA D O 1
ATOM 6103 N N . ASN D 1 143 ? 47.422 34.832 45.171 1.00 12.59 120 ASN D N 1
ATOM 6104 C CA . ASN D 1 143 ? 46.332 35.784 45.397 1.00 12.58 120 ASN D CA 1
ATOM 6105 C C . ASN D 1 143 ? 45.261 35.348 46.381 1.00 11.65 120 ASN D C 1
ATOM 6106 O O . ASN D 1 143 ? 44.517 36.188 46.879 1.00 13.38 120 ASN D O 1
ATOM 6111 N N . LEU D 1 144 ? 45.181 34.055 46.678 1.00 11.13 121 LEU D N 1
ATOM 6112 C CA . LEU D 1 144 ? 44.083 33.566 47.509 1.00 10.59 121 LEU D CA 1
ATOM 6113 C C . LEU D 1 144 ? 44.560 32.688 48.664 1.00 9.75 121 LEU D C 1
ATOM 6114 O O . LEU D 1 144 ? 44.351 33.010 49.832 1.00 9.56 121 LEU D O 1
ATOM 6119 N N . THR D 1 145 ? 45.202 31.579 48.332 1.00 9.99 122 THR D N 1
ATOM 6120 C CA . THR D 1 145 ? 45.772 30.694 49.341 1.00 10.01 122 THR D CA 1
ATOM 6121 C C . THR D 1 145 ? 46.613 31.456 50.363 1.00 10.55 122 THR D C 1
ATOM 6122 O O . THR D 1 145 ? 46.446 31.274 51.572 1.00 10.20 122 THR D O 1
ATOM 6126 N N . GLY D 1 146 ? 47.513 32.308 49.868 1.00 10.82 123 GLY D N 1
ATOM 6127 C CA . GLY D 1 146 ? 48.407 33.068 50.716 1.00 9.74 123 GLY D CA 1
ATOM 6128 C C . GLY D 1 146 ? 47.649 33.924 51.708 1.00 10.09 123 GLY D C 1
ATOM 6129 O O . GLY D 1 146 ? 47.930 33.905 52.912 1.00 9.42 123 GLY D O 1
ATOM 6130 N N . ALA D 1 147 ? 46.679 34.681 51.207 1.00 8.92 124 ALA D N 1
ATOM 6131 C CA . ALA D 1 147 ? 45.900 35.550 52.072 1.00 8.87 124 ALA D CA 1
ATOM 6132 C C . ALA D 1 147 ? 45.149 34.706 53.095 1.00 9.15 124 ALA D C 1
ATOM 6133 O O . ALA D 1 147 ? 44.891 35.144 54.212 1.00 8.37 124 ALA D O 1
ATOM 6135 N N . PHE D 1 148 ? 44.808 33.482 52.712 1.00 9.24 125 PHE D N 1
ATOM 6136 C CA . PHE D 1 148 ? 44.076 32.624 53.616 1.00 8.56 125 PHE D CA 1
ATOM 6137 C C . PHE D 1 148 ? 44.955 32.053 54.733 1.00 9.32 125 PHE D C 1
ATOM 6138 O O . PHE D 1 148 ? 44.528 31.994 55.884 1.00 9.32 125 PHE D O 1
ATOM 6146 N N . LEU D 1 149 ? 46.171 31.626 54.401 1.00 9.24 126 LEU D N 1
ATOM 6147 C CA . LEU D 1 149 ? 47.059 31.075 55.420 1.00 8.86 126 LEU D CA 1
ATOM 6148 C C . LEU D 1 149 ? 47.485 32.163 56.393 1.00 8.63 126 LEU D C 1
ATOM 6149 O O . LEU D 1 149 ? 47.568 31.929 57.595 1.00 9.11 126 LEU D O 1
ATOM 6154 N N . CYS D 1 150 ? 47.748 33.357 55.877 1.00 8.44 127 CYS D N 1
ATOM 6155 C CA . CYS D 1 150 ? 48.091 34.478 56.743 1.00 8.87 127 CYS D CA 1
ATOM 6156 C C . CYS D 1 150 ? 46.945 34.835 57.706 1.00 8.97 127 CYS D C 1
ATOM 6157 O O . CYS D 1 150 ? 47.173 35.162 58.874 1.00 8.40 127 CYS D O 1
ATOM 6160 N N . THR D 1 151 ? 45.712 34.733 57.235 1.00 7.93 128 THR D N 1
ATOM 6161 C CA . THR D 1 151 ? 44.592 35.005 58.116 1.00 9.06 128 THR D CA 1
ATOM 6162 C C . THR D 1 151 ? 44.524 33.992 59.269 1.00 9.47 128 THR D C 1
ATOM 6163 O O . THR D 1 151 ? 44.304 34.364 60.424 1.00 10.30 128 THR D O 1
ATOM 6167 N N . GLN D 1 152 ? 44.726 32.717 58.956 1.00 9.05 129 GLN D N 1
ATOM 6168 C CA . GLN D 1 152 ? 44.707 31.667 59.968 1.00 9.60 129 GLN D CA 1
ATOM 6169 C C . GLN D 1 152 ? 45.686 31.976 61.081 1.00 11.27 129 GLN D C 1
ATOM 6170 O O . GLN D 1 152 ? 45.333 31.947 62.263 1.00 12.72 129 GLN D O 1
ATOM 6176 N N . HIS D 1 153 ? 46.927 32.266 60.710 1.00 10.37 130 HIS D N 1
ATOM 6177 C CA . HIS D 1 153 ? 47.940 32.531 61.717 1.00 12.05 130 HIS D CA 1
ATOM 6178 C C . HIS D 1 153 ? 47.629 33.822 62.486 1.00 12.45 130 HIS D C 1
ATOM 6179 O O . HIS D 1 153 ? 47.761 33.864 63.719 1.00 13.13 130 HIS D O 1
ATOM 6186 N N . ALA D 1 154 ? 47.166 34.852 61.781 1.00 10.60 131 ALA D N 1
ATOM 6187 C CA . ALA D 1 154 ? 46.709 36.062 62.463 1.00 10.77 131 ALA D CA 1
ATOM 6188 C C . ALA D 1 154 ? 45.601 35.762 63.490 1.00 12.04 131 ALA D C 1
ATOM 6189 O O . ALA D 1 154 ? 45.617 36.282 64.608 1.00 11.59 131 ALA D O 1
ATOM 6191 N N . PHE D 1 155 ? 44.639 34.928 63.109 1.00 10.43 132 PHE D N 1
ATOM 6192 C CA . PHE D 1 155 ? 43.567 34.550 64.025 1.00 11.65 132 PHE D CA 1
ATOM 6193 C C . PHE D 1 155 ? 44.122 33.881 65.280 1.00 13.53 132 PHE D C 1
ATOM 6194 O O . PHE D 1 155 ? 43.754 34.236 66.404 1.00 13.00 132 PHE D O 1
ATOM 6202 N N . ARG D 1 156 ? 45.018 32.919 65.080 1.00 13.02 133 ARG D N 1
ATOM 6203 C CA . ARG D 1 156 ? 45.627 32.227 66.197 1.00 14.47 133 ARG D CA 1
ATOM 6204 C C . ARG D 1 156 ? 46.384 33.193 67.138 1.00 15.14 133 ARG D C 1
ATOM 6205 O O . ARG D 1 156 ? 46.272 33.080 68.364 1.00 14.38 133 ARG D O 1
ATOM 6229 N N . LYS D 1 159 ? 43.800 35.929 68.738 1.00 12.28 136 LYS D N 1
ATOM 6230 C CA . LYS D 1 159 ? 42.943 35.296 69.717 1.00 13.36 136 LYS D CA 1
ATOM 6231 C C . LYS D 1 159 ? 43.676 35.050 71.043 1.00 14.06 136 LYS D C 1
ATOM 6232 O O . LYS D 1 159 ? 43.095 35.206 72.124 1.00 13.44 136 LYS D O 1
ATOM 6238 N N . ALA D 1 160 ? 44.953 34.678 70.948 1.00 13.64 137 ALA D N 1
ATOM 6239 C CA . ALA D 1 160 ? 45.746 34.276 72.111 1.00 12.37 137 ALA D CA 1
ATOM 6240 C C . ALA D 1 160 ? 46.305 35.452 72.909 1.00 13.39 137 ALA D C 1
ATOM 6241 O O . ALA D 1 160 ? 46.447 35.374 74.130 1.00 12.18 137 ALA D O 1
ATOM 6243 N N . GLN D 1 161 ? 46.640 36.533 72.213 1.00 13.65 138 GLN D N 1
ATOM 6244 C CA . GLN D 1 161 ? 47.308 37.663 72.838 1.00 13.72 138 GLN D CA 1
ATOM 6245 C C . GLN D 1 161 ? 46.390 38.437 73.786 1.00 14.24 138 GLN D C 1
ATOM 6246 O O . GLN D 1 161 ? 45.173 38.300 73.736 1.00 13.22 138 GLN D O 1
ATOM 6252 N N . THR D 1 162 ? 46.999 39.239 74.655 1.00 14.78 139 THR D N 1
ATOM 6253 C CA . THR D 1 162 ? 46.269 40.090 75.585 1.00 17.29 139 THR D CA 1
ATOM 6254 C C . THR D 1 162 ? 46.911 41.476 75.596 1.00 17.30 139 THR D C 1
ATOM 6255 O O . THR D 1 162 ? 48.107 41.603 75.853 1.00 16.18 139 THR D O 1
ATOM 6259 N N . PRO D 1 163 ? 46.122 42.519 75.296 1.00 17.68 140 PRO D N 1
ATOM 6260 C CA . PRO D 1 163 ? 44.698 42.467 74.929 1.00 16.21 140 PRO D CA 1
ATOM 6261 C C . PRO D 1 163 ? 44.468 41.694 73.638 1.00 15.23 140 PRO D C 1
ATOM 6262 O O . PRO D 1 163 ? 45.274 41.791 72.719 1.00 16.67 140 PRO D O 1
ATOM 6266 N N . ARG D 1 164 ? 43.373 40.946 73.563 1.00 15.81 141 ARG D N 1
ATOM 6267 C CA . ARG D 1 164 ? 43.069 40.160 72.373 1.00 13.73 141 ARG D CA 1
ATOM 6268 C C . ARG D 1 164 ? 42.696 41.060 71.204 1.00 14.77 141 ARG D C 1
ATOM 6269 O O . ARG D 1 164 ? 42.383 42.236 71.389 1.00 14.32 141 ARG D O 1
ATOM 6277 N N . GLY D 1 165 ? 42.735 40.497 69.998 1.00 14.19 142 GLY D N 1
ATOM 6278 C CA . GLY D 1 165 ? 42.226 41.169 68.822 1.00 11.88 142 GLY D CA 1
ATOM 6279 C C . GLY D 1 165 ? 43.271 41.876 67.990 1.00 12.35 142 GLY D C 1
ATOM 6280 O O . GLY D 1 165 ? 44.435 41.994 68.378 1.00 11.97 142 GLY D O 1
ATOM 6281 N N . GLY D 1 166 ? 42.835 42.358 66.833 1.00 12.52 143 GLY D N 1
ATOM 6282 C CA . GLY D 1 166 ? 43.704 43.022 65.879 1.00 11.34 143 GLY D CA 1
ATOM 6283 C C . GLY D 1 166 ? 42.956 43.219 64.576 1.00 10.47 143 GLY D C 1
ATOM 6284 O O . GLY D 1 166 ? 41.791 42.840 64.459 1.00 9.65 143 GLY D O 1
ATOM 6285 N N . ARG D 1 167 ? 43.619 43.798 63.584 1.00 10.43 144 ARG D N 1
ATOM 6286 C CA . ARG D 1 167 ? 42.957 44.059 62.316 1.00 9.42 144 ARG D CA 1
ATOM 6287 C C . ARG D 1 167 ? 43.651 43.387 61.134 1.00 9.29 144 ARG D C 1
ATOM 6288 O O . ARG D 1 167 ? 44.881 43.260 61.089 1.00 9.03 144 ARG D O 1
ATOM 6296 N N . ILE D 1 168 ? 42.838 42.958 60.179 1.00 8.55 145 ILE D N 1
ATOM 6297 C CA . ILE D 1 168 ? 43.322 42.370 58.946 1.00 8.71 145 ILE D CA 1
ATOM 6298 C C . ILE D 1 168 ? 42.754 43.156 57.780 1.00 9.01 145 ILE D C 1
ATOM 6299 O O . ILE D 1 168 ? 41.538 43.322 57.657 1.00 7.78 145 ILE D O 1
ATOM 6304 N N . ILE D 1 169 ? 43.636 43.657 56.930 1.00 8.53 146 ILE D N 1
ATOM 6305 C CA . ILE D 1 169 ? 43.193 44.394 55.769 1.00 8.94 146 ILE D CA 1
ATOM 6306 C C . ILE D 1 169 ? 43.611 43.650 54.518 1.00 9.87 146 ILE D C 1
ATOM 6307 O O . ILE D 1 169 ? 44.784 43.383 54.306 1.00 10.42 146 ILE D O 1
ATOM 6312 N N . ASN D 1 170 ? 42.638 43.309 53.689 1.00 10.72 147 ASN D N 1
ATOM 6313 C CA . ASN D 1 170 ? 42.916 42.545 52.486 1.00 9.58 147 ASN D CA 1
ATOM 6314 C C . ASN D 1 170 ? 42.960 43.439 51.269 1.00 9.93 147 ASN D C 1
ATOM 6315 O O . ASN D 1 170 ? 42.028 44.195 51.003 1.00 10.21 147 ASN D O 1
ATOM 6320 N N . ASN D 1 171 ? 44.062 43.377 50.543 1.00 10.29 148 ASN D N 1
ATOM 6321 C CA . ASN D 1 171 ? 44.148 44.098 49.297 1.00 10.44 148 ASN D CA 1
ATOM 6322 C C . ASN D 1 171 ? 43.370 43.327 48.265 1.00 10.59 148 ASN D C 1
ATOM 6323 O O . ASN D 1 171 ? 43.705 42.193 47.967 1.00 10.44 148 ASN D O 1
ATOM 6328 N N . GLY D 1 172 ? 42.330 43.953 47.730 1.00 10.31 149 GLY D N 1
ATOM 6329 C CA . GLY D 1 172 ? 41.517 43.349 46.706 1.00 9.62 149 GLY D CA 1
ATOM 6330 C C . GLY D 1 172 ? 41.901 43.851 45.334 1.00 11.71 149 GLY D C 1
ATOM 6331 O O . GLY D 1 172 ? 43.052 43.726 44.904 1.00 12.67 149 GLY D O 1
ATOM 6332 N N . SER D 1 173 ? 40.920 44.430 44.651 1.00 11.82 150 SER D N 1
ATOM 6333 C CA . SER D 1 173 ? 41.086 44.893 43.288 1.00 11.24 150 SER D CA 1
ATOM 6334 C C . SER D 1 173 ? 39.749 45.371 42.749 1.00 10.08 150 SER D C 1
ATOM 6335 O O . SER D 1 173 ? 38.698 44.934 43.200 1.00 8.83 150 SER D O 1
ATOM 6338 N N . ILE D 1 174 ? 39.822 46.274 41.778 1.00 9.74 151 ILE D N 1
ATOM 6339 C CA . ILE D 1 174 ? 38.710 46.597 40.912 1.00 8.98 151 ILE D CA 1
ATOM 6340 C C . ILE D 1 174 ? 38.169 45.335 40.220 1.00 8.78 151 ILE D C 1
ATOM 6341 O O . ILE D 1 174 ? 36.996 45.269 39.844 1.00 9.19 151 ILE D O 1
ATOM 6346 N N . SER D 1 175 ? 39.017 44.326 40.069 1.00 8.59 152 SER D N 1
ATOM 6347 C CA . SER D 1 175 ? 38.598 43.070 39.453 1.00 8.54 152 SER D CA 1
ATOM 6348 C C . SER D 1 175 ? 37.715 42.248 40.375 1.00 8.22 152 SER D C 1
ATOM 6349 O O . SER D 1 175 ? 37.203 41.199 39.976 1.00 7.65 152 SER D O 1
ATOM 6352 N N . ALA D 1 176 ? 37.553 42.722 41.609 1.00 8.89 153 ALA D N 1
ATOM 6353 C CA . ALA D 1 176 ? 36.605 42.131 42.546 1.00 7.37 153 ALA D CA 1
ATOM 6354 C C . ALA D 1 176 ? 35.197 42.614 42.220 1.00 8.08 153 ALA D C 1
ATOM 6355 O O . ALA D 1 176 ? 34.232 42.195 42.851 1.00 8.91 153 ALA D O 1
ATOM 6357 N N . GLN D 1 177 ? 35.082 43.498 41.237 1.00 7.40 154 GLN D N 1
ATOM 6358 C CA . GLN D 1 177 ? 33.779 43.994 40.827 1.00 7.77 154 GLN D CA 1
ATOM 6359 C C . GLN D 1 177 ? 33.503 43.741 39.349 1.00 7.85 154 GLN D C 1
ATOM 6360 O O . GLN D 1 177 ? 32.462 43.199 38.995 1.00 7.39 154 GLN D O 1
ATOM 6366 N N . THR D 1 178 ? 34.441 44.130 38.492 1.00 7.95 155 THR D N 1
ATOM 6367 C CA . THR D 1 178 ? 34.243 44.058 37.042 1.00 8.06 155 THR D CA 1
ATOM 6368 C C . THR D 1 178 ? 35.557 43.751 36.327 1.00 7.68 155 THR D C 1
ATOM 6369 O O . THR D 1 178 ? 36.542 44.460 36.503 1.00 7.14 155 THR D O 1
ATOM 6373 N N . PRO D 1 179 ? 35.567 42.685 35.513 1.00 7.41 156 PRO D N 1
ATOM 6374 C CA . PRO D 1 179 ? 36.762 42.153 34.850 1.00 7.11 156 PRO D CA 1
ATOM 6375 C C . PRO D 1 179 ? 37.210 42.909 33.597 1.00 7.47 156 PRO D C 1
ATOM 6376 O O . PRO D 1 179 ? 36.406 43.556 32.924 1.00 7.36 156 PRO D O 1
ATOM 6380 N N . ARG D 1 180 ? 38.505 42.814 33.310 1.00 7.40 157 ARG D N 1
ATOM 6381 C CA . ARG D 1 180 ? 39.049 43.115 31.999 1.00 8.13 157 ARG D CA 1
ATOM 6382 C C . ARG D 1 180 ? 38.855 41.871 31.154 1.00 8.33 157 ARG D C 1
ATOM 6383 O O . ARG D 1 180 ? 38.653 40.789 31.692 1.00 8.93 157 ARG D O 1
ATOM 6391 N N . PRO D 1 181 ? 38.898 42.007 29.826 1.00 8.81 158 PRO D N 1
ATOM 6392 C CA . PRO D 1 181 ? 38.903 40.764 29.043 1.00 10.14 158 PRO D CA 1
ATOM 6393 C C . PRO D 1 181 ? 40.159 39.950 29.348 1.00 9.77 158 PRO D C 1
ATOM 6394 O O . PRO D 1 181 ? 41.169 40.532 29.739 1.00 9.05 158 PRO D O 1
ATOM 6398 N N . ASN D 1 182 ? 40.090 38.630 29.194 1.00 10.31 159 ASN D N 1
ATOM 6399 C CA . ASN D 1 182 ? 41.267 37.779 29.368 1.00 10.77 159 ASN D CA 1
ATOM 6400 C C . ASN D 1 182 ? 41.850 37.776 30.797 1.00 10.48 159 ASN D C 1
ATOM 6401 O O . ASN D 1 182 ? 43.068 37.756 30.974 1.00 9.47 159 ASN D O 1
ATOM 6406 N N . SER D 1 183 ? 40.988 37.763 31.809 1.00 8.68 160 SER D N 1
ATOM 6407 C CA . SER D 1 183 ? 41.472 37.867 33.180 1.00 9.63 160 SER D CA 1
ATOM 6408 C C . SER D 1 183 ? 40.768 36.942 34.181 1.00 9.16 160 SER D C 1
ATOM 6409 O O . SER D 1 183 ? 40.780 37.209 35.375 1.00 9.18 160 SER D O 1
ATOM 6412 N N . ALA D 1 184 ? 40.163 35.863 33.693 1.00 9.32 161 ALA D N 1
ATOM 6413 C CA . ALA D 1 184 ? 39.440 34.926 34.554 1.00 9.26 161 ALA D CA 1
ATOM 6414 C C . ALA D 1 184 ? 40.185 34.570 35.845 1.00 9.85 161 ALA D C 1
ATOM 6415 O O . ALA D 1 184 ? 39.611 34.637 36.931 1.00 9.22 161 ALA D O 1
ATOM 6417 N N . PRO D 1 185 ? 41.464 34.186 35.739 1.00 9.78 162 PRO D N 1
ATOM 6418 C CA . PRO D 1 185 ? 42.113 33.771 36.990 1.00 9.63 162 PRO D CA 1
ATOM 6419 C C . PRO D 1 185 ? 42.216 34.910 38.004 1.00 9.97 162 PRO D C 1
ATOM 6420 O O . PRO D 1 185 ? 41.811 34.759 39.154 1.00 9.85 162 PRO D O 1
ATOM 6424 N N . TYR D 1 186 ? 42.749 36.044 37.571 1.00 10.28 163 TYR D N 1
ATOM 6425 C CA . TYR D 1 186 ? 42.901 37.195 38.438 1.00 9.99 163 TYR D CA 1
ATOM 6426 C C . TYR D 1 186 ? 41.538 37.618 38.998 1.00 10.46 163 TYR D C 1
ATOM 6427 O O . TYR D 1 186 ? 41.394 37.926 40.192 1.00 9.94 163 TYR D O 1
ATOM 6436 N N . THR D 1 187 ? 40.540 37.608 38.122 1.00 9.93 164 THR D N 1
ATOM 6437 C CA . THR D 1 187 ? 39.187 38.023 38.460 1.00 8.91 164 THR D CA 1
ATOM 6438 C C . THR D 1 187 ? 38.519 37.067 39.433 1.00 8.12 164 THR D C 1
ATOM 6439 O O . THR D 1 187 ? 37.816 37.508 40.329 1.00 8.04 164 THR D O 1
ATOM 6443 N N . ALA D 1 188 ? 38.744 35.765 39.267 1.00 8.08 165 ALA D N 1
ATOM 6444 C CA . ALA D 1 188 ? 38.300 34.775 40.261 1.00 8.32 165 ALA D CA 1
ATOM 6445 C C . ALA D 1 188 ? 38.955 34.983 41.629 1.00 8.16 165 ALA D C 1
ATOM 6446 O O . ALA D 1 188 ? 38.273 35.132 42.644 1.00 7.14 165 ALA D O 1
ATOM 6448 N N . THR D 1 189 ? 40.284 35.000 41.651 1.00 8.85 166 THR D N 1
ATOM 6449 C CA . THR D 1 189 ? 41.021 35.153 42.905 1.00 8.13 166 THR D CA 1
ATOM 6450 C C . THR D 1 189 ? 40.700 36.460 43.637 1.00 8.57 166 THR D C 1
ATOM 6451 O O . THR D 1 189 ? 40.654 36.495 44.867 1.00 8.48 166 THR D O 1
ATOM 6455 N N . LYS D 1 190 ? 40.451 37.536 42.904 1.00 8.56 167 LYS D N 1
ATOM 6456 C CA . LYS D 1 190 ? 40.091 38.775 43.583 1.00 8.15 167 LYS D CA 1
ATOM 6457 C C . LYS D 1 190 ? 38.669 38.752 44.147 1.00 8.41 167 LYS D C 1
ATOM 6458 O O . LYS D 1 190 ? 38.431 39.226 45.262 1.00 8.57 167 LYS D O 1
ATOM 6464 N N . HIS D 1 191 ? 37.732 38.194 43.383 1.00 7.73 168 HIS D N 1
ATOM 6465 C CA . HIS D 1 191 ? 36.380 37.965 43.869 1.00 7.25 168 HIS D CA 1
ATOM 6466 C C . HIS D 1 191 ? 36.413 37.091 45.133 1.00 8.11 168 HIS D C 1
ATOM 6467 O O . HIS D 1 191 ? 35.665 37.327 46.092 1.00 8.01 168 HIS D O 1
ATOM 6474 N N . ALA D 1 192 ? 37.284 36.084 45.128 1.00 7.56 169 ALA D N 1
ATOM 6475 C CA . ALA D 1 192 ? 37.412 35.183 46.263 1.00 7.60 169 ALA D CA 1
ATOM 6476 C C . ALA D 1 192 ? 37.839 35.933 47.517 1.00 7.81 169 ALA D C 1
ATOM 6477 O O . ALA D 1 192 ? 37.436 35.569 48.625 1.00 7.99 169 ALA D O 1
ATOM 6479 N N . ILE D 1 193 ? 38.652 36.976 47.340 1.00 8.27 170 ILE D N 1
ATOM 6480 C CA . ILE D 1 193 ? 39.159 37.756 48.472 1.00 8.91 170 ILE D CA 1
ATOM 6481 C C . ILE D 1 193 ? 38.021 38.474 49.204 1.00 8.28 170 ILE D C 1
ATOM 6482 O O . ILE D 1 193 ? 38.002 38.528 50.433 1.00 8.11 170 ILE D O 1
ATOM 6487 N N . THR D 1 194 ? 37.063 38.987 48.440 1.00 8.48 171 THR D N 1
ATOM 6488 C CA . THR D 1 194 ? 35.848 39.568 48.999 1.00 8.33 171 THR D CA 1
ATOM 6489 C C . THR D 1 194 ? 35.161 38.571 49.912 1.00 7.98 171 THR D C 1
ATOM 6490 O O . THR D 1 194 ? 34.706 38.926 51.005 1.00 7.34 171 THR D O 1
ATOM 6494 N N . GLY D 1 195 ? 35.080 37.327 49.448 1.00 7.29 172 GLY D N 1
ATOM 6495 C CA . GLY D 1 195 ? 34.449 36.274 50.215 1.00 8.12 172 GLY D CA 1
ATOM 6496 C C . GLY D 1 195 ? 35.190 36.079 51.523 1.00 8.68 172 GLY D C 1
ATOM 6497 O O . GLY D 1 195 ? 34.589 36.050 52.612 1.00 8.40 172 GLY D O 1
ATOM 6498 N N . LEU D 1 196 ? 36.509 35.971 51.406 1.00 8.54 173 LEU D N 1
ATOM 6499 C CA . LEU D 1 196 ? 37.382 35.804 52.555 1.00 8.27 173 LEU D CA 1
ATOM 6500 C C . LEU D 1 196 ? 37.185 36.942 53.543 1.00 8.01 173 LEU D C 1
ATOM 6501 O O . LEU D 1 196 ? 37.126 36.716 54.751 1.00 8.29 173 LEU D O 1
ATOM 6506 N N . THR D 1 197 ? 37.077 38.159 53.022 1.00 7.71 174 THR D N 1
ATOM 6507 C CA . THR D 1 197 ? 36.936 39.341 53.856 1.00 7.00 174 THR D CA 1
ATOM 6508 C C . THR D 1 197 ? 35.679 39.215 54.701 1.00 7.45 174 THR D C 1
ATOM 6509 O O . THR D 1 197 ? 35.696 39.460 55.902 1.00 8.15 174 THR D O 1
ATOM 6513 N N . LYS D 1 198 ? 34.585 38.812 54.073 1.00 7.65 175 LYS D N 1
ATOM 6514 C CA . LYS D 1 198 ? 33.308 38.717 54.760 1.00 7.73 175 LYS D CA 1
ATOM 6515 C C . LYS D 1 198 ? 33.339 37.688 55.890 1.00 8.88 175 LYS D C 1
ATOM 6516 O O . LYS D 1 198 ? 32.976 37.997 57.039 1.00 7.78 175 LYS D O 1
ATOM 6522 N N . SER D 1 199 ? 33.762 36.471 55.546 1.00 8.13 176 SER D N 1
ATOM 6523 C CA . SER D 1 199 ? 33.845 35.377 56.496 1.00 7.96 176 SER D CA 1
ATOM 6524 C C . SER D 1 199 ? 34.759 35.742 57.642 1.00 8.43 176 SER D C 1
ATOM 6525 O O . SER D 1 199 ? 34.463 35.448 58.797 1.00 8.57 176 SER D O 1
ATOM 6528 N N . THR D 1 200 ? 35.883 36.371 57.313 1.00 8.66 177 THR D N 1
ATOM 6529 C CA . THR D 1 200 ? 36.825 36.819 58.327 1.00 8.30 177 THR D CA 1
ATOM 6530 C C . THR D 1 200 ? 36.167 37.870 59.214 1.00 8.60 177 THR D C 1
ATOM 6531 O O . THR D 1 200 ? 36.294 37.826 60.440 1.00 8.66 177 THR D O 1
ATOM 6535 N N . ALA D 1 201 ? 35.470 38.818 58.594 1.00 7.93 178 ALA D N 1
ATOM 6536 C CA . ALA D 1 201 ? 34.761 39.843 59.356 1.00 8.26 178 ALA D CA 1
ATOM 6537 C C . ALA D 1 201 ? 33.740 39.205 60.276 1.00 8.43 178 ALA D C 1
ATOM 6538 O O . ALA D 1 201 ? 33.518 39.687 61.376 1.00 9.33 178 ALA D O 1
ATOM 6540 N N . LEU D 1 202 ? 33.123 38.120 59.821 1.00 8.47 179 LEU D N 1
ATOM 6541 C CA . LEU D 1 202 ? 32.066 37.468 60.580 1.00 8.85 179 LEU D CA 1
ATOM 6542 C C . LEU D 1 202 ? 32.611 36.604 61.719 1.00 10.17 179 LEU D C 1
ATOM 6543 O O . LEU D 1 202 ? 32.155 36.721 62.871 1.00 10.03 179 LEU D O 1
ATOM 6548 N N . ASP D 1 203 ? 33.583 35.746 61.402 1.00 8.78 180 ASP D N 1
ATOM 6549 C CA . ASP D 1 203 ? 34.165 34.839 62.395 1.00 9.09 180 ASP D CA 1
ATOM 6550 C C . ASP D 1 203 ? 34.959 35.579 63.474 1.00 10.19 180 ASP D C 1
ATOM 6551 O O . ASP D 1 203 ? 35.056 35.125 64.617 1.00 10.71 180 ASP D O 1
ATOM 6556 N N . GLY D 1 204 ? 35.541 36.716 63.104 1.00 10.08 181 GLY D N 1
ATOM 6557 C CA . GLY D 1 204 ? 36.383 37.460 64.017 1.00 10.14 181 GLY D CA 1
ATOM 6558 C C . GLY D 1 204 ? 35.621 38.425 64.909 1.00 11.12 181 GLY D C 1
ATOM 6559 O O . GLY D 1 204 ? 36.192 39.002 65.830 1.00 11.41 181 GLY D O 1
ATOM 6560 N N . ARG D 1 205 ? 34.330 38.591 64.643 1.00 11.37 182 ARG D N 1
ATOM 6561 C CA . ARG D 1 205 ? 33.509 39.592 65.328 1.00 11.94 182 ARG D CA 1
ATOM 6562 C C . ARG D 1 205 ? 33.602 39.505 66.853 1.00 14.34 182 ARG D C 1
ATOM 6563 O O . ARG D 1 205 ? 33.937 40.488 67.526 1.00 14.33 182 ARG D O 1
ATOM 6579 N N . HIS D 1 207 ? 35.771 38.283 68.603 1.00 13.51 184 HIS D N 1
ATOM 6580 C CA . HIS D 1 207 ? 37.135 38.149 69.107 1.00 13.69 184 HIS D CA 1
ATOM 6581 C C . HIS D 1 207 ? 37.913 39.446 69.040 1.00 12.48 184 HIS D C 1
ATOM 6582 O O . HIS D 1 207 ? 39.128 39.451 69.208 1.00 12.29 184 HIS D O 1
ATOM 6589 N N . ASP D 1 208 ? 37.210 40.544 68.796 1.00 12.37 185 ASP D N 1
ATOM 6590 C CA . ASP D 1 208 ? 37.857 41.837 68.593 1.00 12.94 185 ASP D CA 1
ATOM 6591 C C . ASP D 1 208 ? 38.847 41.812 67.431 1.00 11.04 185 ASP D C 1
ATOM 6592 O O . ASP D 1 208 ? 39.863 42.497 67.445 1.00 11.31 185 ASP D O 1
ATOM 6597 N N . ILE D 1 209 ? 38.528 41.012 66.426 1.00 10.18 186 ILE D N 1
ATOM 6598 C CA . ILE D 1 209 ? 39.255 41.022 65.168 1.00 11.28 186 ILE D CA 1
ATOM 6599 C C . ILE D 1 209 ? 38.413 41.664 64.048 1.00 10.73 186 ILE D C 1
ATOM 6600 O O . ILE D 1 209 ? 37.331 41.184 63.716 1.00 9.76 186 ILE D O 1
ATOM 6605 N N . ALA D 1 210 ? 38.918 42.758 63.487 1.00 9.68 187 ALA D N 1
ATOM 6606 C CA . ALA D 1 210 ? 38.272 43.435 62.371 1.00 8.52 187 ALA D CA 1
ATOM 6607 C C . ALA D 1 210 ? 38.924 43.055 61.038 1.00 8.77 187 ALA D C 1
ATOM 6608 O O . ALA D 1 210 ? 40.132 42.869 60.959 1.00 8.53 187 ALA D O 1
ATOM 6610 N N . CYS D 1 211 ? 38.114 42.943 59.992 1.00 8.98 188 CYS D N 1
ATOM 6611 C CA . CYS D 1 211 ? 38.626 42.667 58.658 1.00 7.97 188 CYS D CA 1
ATOM 6612 C C . CYS D 1 211 ? 37.940 43.561 57.644 1.00 7.81 188 CYS D C 1
ATOM 6613 O O . CYS D 1 211 ? 36.717 43.699 57.647 1.00 8.09 188 CYS D O 1
ATOM 6616 N N . GLY D 1 212 ? 38.743 44.187 56.793 1.00 7.37 189 GLY D N 1
ATOM 6617 C CA . GLY D 1 212 ? 38.243 45.088 55.779 1.00 7.46 189 GLY D CA 1
ATOM 6618 C C . GLY D 1 212 ? 39.006 44.886 54.492 1.00 8.24 189 GLY D C 1
ATOM 6619 O O . GLY D 1 212 ? 40.075 44.271 54.488 1.00 9.36 189 GLY D O 1
ATOM 6620 N N . GLN D 1 213 ? 38.475 45.414 53.398 1.00 8.27 190 GLN D N 1
ATOM 6621 C CA . GLN D 1 213 ? 39.081 45.216 52.088 1.00 8.37 190 GLN D CA 1
ATOM 6622 C C . GLN D 1 213 ? 39.174 46.529 51.328 1.00 8.52 190 GLN D C 1
ATOM 6623 O O . GLN D 1 213 ? 38.232 47.322 51.315 1.00 10.06 190 GLN D O 1
ATOM 6629 N N . ILE D 1 214 ? 40.317 46.761 50.701 1.00 8.70 191 ILE D N 1
ATOM 6630 C CA . ILE D 1 214 ? 40.502 47.927 49.850 1.00 8.94 191 ILE D CA 1
ATOM 6631 C C . ILE D 1 214 ? 40.670 47.463 48.401 1.00 8.72 191 ILE D C 1
ATOM 6632 O O . ILE D 1 214 ? 41.570 46.697 48.090 1.00 8.82 191 ILE D O 1
ATOM 6637 N N . ASP D 1 215 ? 39.765 47.884 47.528 1.00 8.74 192 ASP D N 1
ATOM 6638 C CA . ASP D 1 215 ? 39.885 47.562 46.109 1.00 8.76 192 ASP D CA 1
ATOM 6639 C C . ASP D 1 215 ? 40.565 48.717 45.396 1.00 8.90 192 ASP D C 1
ATOM 6640 O O . ASP D 1 215 ? 40.108 49.860 45.439 1.00 8.61 192 ASP D O 1
ATOM 6645 N N . ILE D 1 216 ? 41.667 48.408 44.741 1.00 8.81 193 ILE D N 1
ATOM 6646 C CA . ILE D 1 216 ? 42.525 49.440 44.223 1.00 9.59 193 ILE D CA 1
ATOM 6647 C C . ILE D 1 216 ? 42.416 49.560 42.717 1.00 10.11 193 ILE D C 1
ATOM 6648 O O . ILE D 1 216 ? 42.482 48.569 42.000 1.00 11.99 193 ILE D O 1
ATOM 6653 N N . GLY D 1 217 ? 42.241 50.785 42.245 1.00 9.65 194 GLY D N 1
ATOM 6654 C CA . GLY D 1 217 ? 42.132 51.031 40.825 1.00 11.48 194 GLY D CA 1
ATOM 6655 C C . GLY D 1 217 ? 43.316 51.800 40.292 1.00 11.45 194 GLY D C 1
ATOM 6656 O O . GLY D 1 217 ? 43.468 52.991 40.566 1.00 11.69 194 GLY D O 1
ATOM 6657 N N . ASN D 1 218 ? 44.162 51.104 39.546 1.00 12.23 195 ASN D N 1
ATOM 6658 C CA . ASN D 1 218 ? 45.284 51.710 38.826 1.00 12.71 195 ASN D CA 1
ATOM 6659 C C . ASN D 1 218 ? 46.265 52.540 39.658 1.00 13.09 195 ASN D C 1
ATOM 6660 O O . ASN D 1 218 ? 46.572 53.686 39.301 1.00 13.22 195 ASN D O 1
ATOM 6665 N N . ALA D 1 219 ? 46.760 51.981 40.756 1.00 11.88 196 ALA D N 1
ATOM 6666 C CA . ALA D 1 219 ? 47.847 52.644 41.481 1.00 13.95 196 ALA D CA 1
ATOM 6667 C C . ALA D 1 219 ? 49.184 52.206 40.900 1.00 12.17 196 ALA D C 1
ATOM 6668 O O . ALA D 1 219 ? 49.407 51.024 40.681 1.00 12.44 196 ALA D O 1
ATOM 6670 N N . ALA D 1 220 ? 50.070 53.160 40.652 1.00 12.94 197 ALA D N 1
ATOM 6671 C CA . ALA D 1 220 ? 51.357 52.852 40.033 1.00 14.56 197 ALA D CA 1
ATOM 6672 C C . ALA D 1 220 ? 52.446 53.796 40.499 1.00 14.96 197 ALA D C 1
ATOM 6673 O O . ALA D 1 220 ? 52.212 54.982 40.702 1.00 13.27 197 ALA D O 1
ATOM 6675 N N . THR D 1 221 ? 53.646 53.253 40.656 1.00 17.40 198 THR D N 1
ATOM 6676 C CA . THR D 1 221 ? 54.821 54.062 40.961 1.00 17.78 198 THR D CA 1
ATOM 6677 C C . THR D 1 221 ? 55.215 54.932 39.762 1.00 16.55 198 THR D C 1
ATOM 6678 O O . THR D 1 221 ? 55.511 56.112 39.921 1.00 16.74 198 THR D O 1
ATOM 6682 N N . ASP D 1 222 ? 55.202 54.348 38.568 1.00 15.77 199 ASP D N 1
ATOM 6683 C CA . ASP D 1 222 ? 55.662 55.046 37.378 1.00 16.12 199 ASP D CA 1
ATOM 6684 C C . ASP D 1 222 ? 55.062 54.450 36.112 1.00 16.48 199 ASP D C 1
ATOM 6685 O O . ASP D 1 222 ? 54.325 53.468 36.169 1.00 16.40 199 ASP D O 1
ATOM 6698 N N . THR D 1 224 ? 56.088 52.650 34.017 1.00 19.07 201 THR D N 1
ATOM 6699 C CA . THR D 1 224 ? 56.615 51.338 33.692 1.00 19.35 201 THR D CA 1
ATOM 6700 C C . THR D 1 224 ? 55.507 50.310 33.863 1.00 18.97 201 THR D C 1
ATOM 6701 O O . THR D 1 224 ? 55.586 49.208 33.323 1.00 19.05 201 THR D O 1
ATOM 6705 N N . ALA D 1 225 ? 54.464 50.702 34.597 1.00 17.33 202 ALA D N 1
ATOM 6706 C CA . ALA D 1 225 ? 53.362 49.807 34.956 1.00 17.56 202 ALA D CA 1
ATOM 6707 C C . ALA D 1 225 ? 52.432 49.477 33.781 1.00 19.02 202 ALA D C 1
ATOM 6708 O O . ALA D 1 225 ? 52.317 50.252 32.833 1.00 19.71 202 ALA D O 1
ATOM 6710 N N . ARG D 1 226 ? 51.760 48.328 33.866 1.00 17.75 203 ARG D N 1
ATOM 6711 C CA . ARG D 1 226 ? 50.922 47.838 32.776 1.00 18.20 203 ARG D CA 1
ATOM 6712 C C . ARG D 1 226 ? 49.820 48.815 32.345 1.00 19.13 203 ARG D C 1
ATOM 6713 O O . ARG D 1 226 ? 49.431 48.820 31.171 1.00 18.60 203 ARG D O 1
ATOM 6729 N N . SER D 1 228 ? 50.119 52.103 32.065 1.00 17.62 205 SER D N 1
ATOM 6730 C CA . SER D 1 228 ? 50.729 53.036 31.120 1.00 18.59 205 SER D CA 1
ATOM 6731 C C . SER D 1 228 ? 51.220 52.297 29.882 1.00 19.89 205 SER D C 1
ATOM 6732 O O . SER D 1 228 ? 51.368 52.885 28.809 1.00 22.50 205 SER D O 1
ATOM 6735 N N . THR D 1 229 ? 51.464 51.002 30.050 1.00 18.97 206 THR D N 1
ATOM 6736 C CA . THR D 1 229 ? 52.037 50.165 29.010 1.00 19.62 206 THR D CA 1
ATOM 6737 C C . THR D 1 229 ? 50.957 49.612 28.079 1.00 20.37 206 THR D C 1
ATOM 6738 O O . THR D 1 229 ? 51.231 49.243 26.933 1.00 18.25 206 THR D O 1
ATOM 6742 N N . GLY D 1 230 ? 49.725 49.566 28.580 1.00 18.75 207 GLY D N 1
ATOM 6743 C CA . GLY D 1 230 ? 48.595 49.130 27.785 1.00 17.07 207 GLY D CA 1
ATOM 6744 C C . GLY D 1 230 ? 47.896 47.943 28.402 1.00 16.89 207 GLY D C 1
ATOM 6745 O O . GLY D 1 230 ? 48.521 46.913 28.657 1.00 16.89 207 GLY D O 1
ATOM 6746 N N . VAL D 1 231 ? 46.597 48.104 28.650 1.00 17.17 208 VAL D N 1
ATOM 6747 C CA . VAL D 1 231 ? 45.748 47.056 29.209 1.00 13.35 208 VAL D CA 1
ATOM 6748 C C . VAL D 1 231 ? 44.464 46.935 28.388 1.00 14.90 208 VAL D C 1
ATOM 6749 O O . VAL D 1 231 ? 43.982 47.912 27.803 1.00 14.42 208 VAL D O 1
ATOM 6753 N N . LEU D 1 232 ? 43.916 45.727 28.339 1.00 13.72 209 LEU D N 1
ATOM 6754 C CA . LEU D 1 232 ? 42.723 45.457 27.543 1.00 12.53 209 LEU D CA 1
ATOM 6755 C C . LEU D 1 232 ? 41.476 46.256 27.983 1.00 12.97 209 LEU D C 1
ATOM 6756 O O . LEU D 1 232 ? 41.176 46.371 29.186 1.00 11.09 209 LEU D O 1
ATOM 6761 N N . GLN D 1 233 ? 40.752 46.791 26.998 1.00 12.48 210 GLN D N 1
ATOM 6762 C CA . GLN D 1 233 ? 39.461 47.429 27.233 1.00 11.43 210 GLN D CA 1
ATOM 6763 C C . GLN D 1 233 ? 38.357 46.419 26.952 1.00 11.66 210 GLN D C 1
ATOM 6764 O O . GLN D 1 233 ? 38.614 45.379 26.345 1.00 11.53 210 GLN D O 1
ATOM 6770 N N . ALA D 1 234 ? 37.132 46.740 27.371 1.00 10.58 211 ALA D N 1
ATOM 6771 C CA . ALA D 1 234 ? 35.993 45.851 27.164 1.00 10.40 211 ALA D CA 1
ATOM 6772 C C . ALA D 1 234 ? 35.849 45.375 25.707 1.00 13.12 211 ALA D C 1
ATOM 6773 O O . ALA D 1 234 ? 35.425 44.244 25.453 1.00 11.68 211 ALA D O 1
ATOM 6775 N N . ASN D 1 235 ? 36.215 46.224 24.750 1.00 13.87 212 ASN D N 1
ATOM 6776 C CA . ASN D 1 235 ? 36.133 45.839 23.340 1.00 14.93 212 ASN D CA 1
ATOM 6777 C C . ASN D 1 235 ? 37.314 44.988 22.868 1.00 15.28 212 ASN D C 1
ATOM 6778 O O . ASN D 1 235 ? 37.410 44.661 21.693 1.00 15.54 212 ASN D O 1
ATOM 6783 N N . GLY D 1 236 ? 38.235 44.661 23.770 1.00 15.47 213 GLY D N 1
ATOM 6784 C CA . GLY D 1 236 ? 39.337 43.778 23.420 1.00 14.09 213 GLY D CA 1
ATOM 6785 C C . GLY D 1 236 ? 40.591 44.468 22.908 1.00 16.31 213 GLY D C 1
ATOM 6786 O O . GLY D 1 236 ? 41.592 43.810 22.616 1.00 16.17 213 GLY D O 1
ATOM 6787 N N . GLU D 1 237 ? 40.541 45.792 22.794 1.00 16.93 214 GLU D N 1
ATOM 6788 C CA . GLU D 1 237 ? 41.720 46.571 22.428 1.00 17.54 214 GLU D CA 1
ATOM 6789 C C . GLU D 1 237 ? 42.627 46.916 23.617 1.00 15.38 214 GLU D C 1
ATOM 6790 O O . GLU D 1 237 ? 42.173 47.016 24.766 1.00 12.60 214 GLU D O 1
ATOM 6796 N N . VAL D 1 238 ? 43.909 47.104 23.311 1.00 15.69 215 VAL D N 1
ATOM 6797 C CA . VAL D 1 238 ? 44.898 47.571 24.273 1.00 14.85 215 VAL D CA 1
ATOM 6798 C C . VAL D 1 238 ? 44.968 49.095 24.233 1.00 16.05 215 VAL D C 1
ATOM 6799 O O . VAL D 1 238 ? 45.025 49.690 23.157 1.00 17.11 215 VAL D O 1
ATOM 6803 N N . ALA D 1 239 ? 44.937 49.725 25.404 1.00 15.52 216 ALA D N 1
ATOM 6804 C CA . ALA D 1 239 ? 45.082 51.177 25.513 1.00 15.19 216 ALA D CA 1
ATOM 6805 C C . ALA D 1 239 ? 45.687 51.515 26.865 1.00 13.92 216 ALA D C 1
ATOM 6806 O O . ALA D 1 239 ? 45.646 50.697 27.778 1.00 14.06 216 ALA D O 1
ATOM 6808 N N . ALA D 1 240 ? 46.257 52.709 26.994 1.00 15.27 217 ALA D N 1
ATOM 6809 C CA . ALA D 1 240 ? 46.792 53.157 28.289 1.00 15.64 217 ALA D CA 1
ATOM 6810 C C . ALA D 1 240 ? 45.677 53.777 29.146 1.00 13.60 217 ALA D C 1
ATOM 6811 O O . ALA D 1 240 ? 44.750 54.399 28.619 1.00 11.86 217 ALA D O 1
ATOM 6813 N N . GLU D 1 241 ? 45.762 53.605 30.460 1.00 12.27 218 GLU D N 1
ATOM 6814 C CA . GLU D 1 241 ? 44.745 54.150 31.358 1.00 11.42 218 GLU D CA 1
ATOM 6815 C C . GLU D 1 241 ? 45.402 55.075 32.368 1.00 11.93 218 GLU D C 1
ATOM 6816 O O . GLU D 1 241 ? 46.610 54.999 32.581 1.00 12.97 218 GLU D O 1
ATOM 6822 N N . PRO D 1 242 ? 44.616 55.961 32.995 1.00 11.13 219 PRO D N 1
ATOM 6823 C CA . PRO D 1 242 ? 45.182 56.864 34.000 1.00 11.07 219 PRO D CA 1
ATOM 6824 C C . PRO D 1 242 ? 45.539 56.094 35.275 1.00 11.53 219 PRO D C 1
ATOM 6825 O O . PRO D 1 242 ? 44.945 55.056 35.543 1.00 10.28 219 PRO D O 1
ATOM 6829 N N . THR D 1 243 ? 46.496 56.604 36.044 1.00 11.22 220 THR D N 1
ATOM 6830 C CA . THR D 1 243 ? 46.876 55.966 37.297 1.00 12.27 220 THR D CA 1
ATOM 6831 C C . THR D 1 243 ? 46.923 56.974 38.425 1.00 11.90 220 THR D C 1
ATOM 6832 O O . THR D 1 243 ? 46.923 58.187 38.192 1.00 11.02 220 THR D O 1
ATOM 6836 N N . ILE D 1 244 ? 46.947 56.463 39.651 1.00 11.63 221 ILE D N 1
ATOM 6837 C CA . ILE D 1 244 ? 47.116 57.310 40.824 1.00 13.29 221 ILE D CA 1
ATOM 6838 C C . ILE D 1 244 ? 48.374 56.899 41.553 1.00 14.09 221 ILE D C 1
ATOM 6839 O O . ILE D 1 244 ? 48.686 55.709 41.637 1.00 13.83 221 ILE D O 1
ATOM 6844 N N . PRO D 1 245 ? 49.098 57.893 42.089 1.00 15.15 222 PRO D N 1
ATOM 6845 C CA . PRO D 1 245 ? 50.305 57.654 42.885 1.00 13.52 222 PRO D CA 1
ATOM 6846 C C . PRO D 1 245 ? 50.009 56.616 43.957 1.00 14.16 222 PRO D C 1
ATOM 6847 O O . PRO D 1 245 ? 48.926 56.632 44.538 1.00 14.64 222 PRO D O 1
ATOM 6851 N N . ILE D 1 246 ? 50.958 55.731 44.226 1.00 14.14 223 ILE D N 1
ATOM 6852 C CA . ILE D 1 246 ? 50.789 54.721 45.265 1.00 14.49 223 ILE D CA 1
ATOM 6853 C C . ILE D 1 246 ? 50.496 55.355 46.629 1.00 14.82 223 ILE D C 1
ATOM 6854 O O . ILE D 1 246 ? 49.841 54.762 47.485 1.00 12.42 223 ILE D O 1
ATOM 6859 N N . GLU D 1 247 ? 50.986 56.576 46.807 1.00 17.06 224 GLU D N 1
ATOM 6860 C CA . GLU D 1 247 ? 50.903 57.305 48.070 1.00 16.69 224 GLU D CA 1
ATOM 6861 C C . GLU D 1 247 ? 49.473 57.409 48.617 1.00 16.01 224 GLU D C 1
ATOM 6862 O O . GLU D 1 247 ? 49.260 57.417 49.835 1.00 17.19 224 GLU D O 1
ATOM 6868 N N . HIS D 1 248 ? 48.493 57.505 47.726 1.00 13.82 225 HIS D N 1
ATOM 6869 C CA . HIS D 1 248 ? 47.109 57.647 48.154 1.00 13.57 225 HIS D CA 1
ATOM 6870 C C . HIS D 1 248 ? 46.566 56.361 48.774 1.00 14.11 225 HIS D C 1
ATOM 6871 O O . HIS D 1 248 ? 45.810 56.388 49.752 1.00 14.83 225 HIS D O 1
ATOM 6878 N N . ILE D 1 249 ? 46.951 55.229 48.208 1.00 12.22 226 ILE D N 1
ATOM 6879 C CA . ILE D 1 249 ? 46.532 53.956 48.767 1.00 13.91 226 ILE D CA 1
ATOM 6880 C C . ILE D 1 249 ? 47.109 53.753 50.171 1.00 14.09 226 ILE D C 1
ATOM 6881 O O . ILE D 1 249 ? 46.387 53.376 51.099 1.00 12.10 226 ILE D O 1
ATOM 6886 N N . ALA D 1 250 ? 48.407 54.022 50.317 1.00 13.76 227 ALA D N 1
ATOM 6887 C CA . ALA D 1 250 ? 49.076 53.923 51.608 1.00 12.76 227 ALA D CA 1
ATOM 6888 C C . ALA D 1 250 ? 48.350 54.793 52.622 1.00 12.70 227 ALA D C 1
ATOM 6889 O O . ALA D 1 250 ? 48.004 54.329 53.708 1.00 11.56 227 ALA D O 1
ATOM 6891 N N . GLU D 1 251 ? 48.116 56.048 52.247 1.00 14.19 228 GLU D N 1
ATOM 6892 C CA . GLU D 1 251 ? 47.310 56.974 53.040 1.00 14.12 228 GLU D CA 1
ATOM 6893 C C . GLU D 1 251 ? 46.005 56.328 53.484 1.00 12.40 228 GLU D C 1
ATOM 6894 O O . GLU D 1 251 ? 45.683 56.326 54.673 1.00 12.07 228 GLU D O 1
ATOM 6900 N N . ALA D 1 252 ? 45.252 55.782 52.530 1.00 12.61 229 ALA D N 1
ATOM 6901 C CA . ALA D 1 252 ? 43.963 55.157 52.845 1.00 11.88 229 ALA D CA 1
ATOM 6902 C C . ALA D 1 252 ? 44.117 54.038 53.863 1.00 11.05 229 ALA D C 1
ATOM 6903 O O . ALA D 1 252 ? 43.350 53.954 54.815 1.00 10.88 229 ALA D O 1
ATOM 6905 N N . VAL D 1 253 ? 45.105 53.176 53.652 1.00 10.69 230 VAL D N 1
ATOM 6906 C CA . VAL D 1 253 ? 45.315 52.034 54.530 1.00 10.70 230 VAL D CA 1
ATOM 6907 C C . VAL D 1 253 ? 45.713 52.502 55.926 1.00 10.97 230 VAL D C 1
ATOM 6908 O O . VAL D 1 253 ? 45.272 51.944 56.928 1.00 11.10 230 VAL D O 1
ATOM 6912 N N . VAL D 1 254 ? 46.544 53.533 55.992 1.00 10.11 231 VAL D N 1
ATOM 6913 C CA . VAL D 1 254 ? 46.860 54.143 57.271 1.00 10.50 231 VAL D CA 1
ATOM 6914 C C . VAL D 1 254 ? 45.588 54.589 57.993 1.00 10.25 231 VAL D C 1
ATOM 6915 O O . VAL D 1 254 ? 45.480 54.444 59.212 1.00 10.29 231 VAL D O 1
ATOM 6919 N N . TYR D 1 255 ? 44.625 55.131 57.252 1.00 9.89 232 TYR D N 1
ATOM 6920 C CA . TYR D 1 255 ? 43.378 55.554 57.885 1.00 10.01 232 TYR D CA 1
ATOM 6921 C C . TYR D 1 255 ? 42.559 54.355 58.392 1.00 9.74 232 TYR D C 1
ATOM 6922 O O . TYR D 1 255 ? 42.024 54.381 59.496 1.00 9.49 232 TYR D O 1
ATOM 6939 N N . ALA D 1 257 ? 43.666 51.514 59.341 1.00 9.60 234 ALA D N 1
ATOM 6940 C CA . ALA D 1 257 ? 44.372 50.900 60.456 1.00 9.83 234 ALA D CA 1
ATOM 6941 C C . ALA D 1 257 ? 44.396 51.787 61.709 1.00 10.74 234 ALA D C 1
ATOM 6942 O O . ALA D 1 257 ? 44.606 51.304 62.823 1.00 9.94 234 ALA D O 1
ATOM 6944 N N . SER D 1 258 ? 44.187 53.083 61.514 1.00 10.73 235 SER D N 1
ATOM 6945 C CA . SER D 1 258 ? 44.194 54.046 62.609 1.00 10.76 235 SER D CA 1
ATOM 6946 C C . SER D 1 258 ? 42.938 53.945 63.464 1.00 10.08 235 SER D C 1
ATOM 6947 O O . SER D 1 258 ? 42.874 54.530 64.539 1.00 10.09 235 SER D O 1
ATOM 6950 N N . LEU D 1 259 ? 41.931 53.226 62.976 1.00 11.08 236 LEU D N 1
ATOM 6951 C CA . LEU D 1 259 ? 40.664 53.111 63.702 1.00 11.14 236 LEU D CA 1
ATOM 6952 C C . LEU D 1 259 ? 40.830 52.159 64.881 1.00 12.18 236 LEU D C 1
ATOM 6953 O O . LEU D 1 259 ? 41.620 51.212 64.801 1.00 11.91 236 LEU D O 1
ATOM 6958 N N . PRO D 1 260 ? 40.108 52.420 65.987 1.00 11.79 237 PRO D N 1
ATOM 6959 C CA . PRO D 1 260 ? 40.093 51.476 67.107 1.00 12.14 237 PRO D CA 1
ATOM 6960 C C . PRO D 1 260 ? 39.333 50.221 66.686 1.00 11.56 237 PRO D C 1
ATOM 6961 O O . PRO D 1 260 ? 38.481 50.294 65.801 1.00 10.48 237 PRO D O 1
ATOM 6965 N N . LEU D 1 261 ? 39.641 49.093 67.316 1.00 11.24 238 LEU D N 1
ATOM 6966 C CA . LEU D 1 261 ? 39.092 47.799 66.922 1.00 11.20 238 LEU D CA 1
ATOM 6967 C C . LEU D 1 261 ? 37.552 47.737 66.808 1.00 11.42 238 LEU D C 1
ATOM 6968 O O . LEU D 1 261 ? 37.014 46.826 66.180 1.00 11.31 238 LEU D O 1
ATOM 6973 N N . SER D 1 262 ? 36.853 48.708 67.395 1.00 10.59 239 SER D N 1
ATOM 6974 C CA . SER D 1 262 ? 35.394 48.697 67.416 1.00 10.63 239 SER D CA 1
ATOM 6975 C C . SER D 1 262 ? 34.777 49.376 66.195 1.00 10.51 239 SER D C 1
ATOM 6976 O O . SER D 1 262 ? 33.560 49.305 65.971 1.00 9.70 239 SER D O 1
ATOM 6979 N N . ALA D 1 263 ? 35.627 50.047 65.425 1.00 11.25 240 ALA D N 1
ATOM 6980 C CA . ALA D 1 263 ? 35.258 50.606 64.117 1.00 10.50 240 ALA D CA 1
ATOM 6981 C C . ALA D 1 263 ? 35.930 49.812 62.998 1.00 8.82 240 ALA D C 1
ATOM 6982 O O . ALA D 1 263 ? 36.979 49.212 63.196 1.00 8.55 240 ALA D O 1
ATOM 6984 N N . ASN D 1 264 ? 35.336 49.826 61.816 1.00 9.22 241 ASN D N 1
ATOM 6985 C CA . ASN D 1 264 ? 35.889 49.076 60.697 1.00 8.14 241 ASN D CA 1
ATOM 6986 C C . ASN D 1 264 ? 35.474 49.643 59.352 1.00 8.35 241 ASN D C 1
ATOM 6987 O O . ASN D 1 264 ? 34.311 49.989 59.138 1.00 9.69 241 ASN D O 1
ATOM 6992 N N . VAL D 1 265 ? 36.438 49.755 58.452 1.00 8.04 242 VAL D N 1
ATOM 6993 C CA . VAL D 1 265 ? 36.148 50.033 57.062 1.00 7.99 242 VAL D CA 1
ATOM 6994 C C . VAL D 1 265 ? 36.027 48.670 56.421 1.00 8.54 242 VAL D C 1
ATOM 6995 O O . VAL D 1 265 ? 37.031 48.037 56.104 1.00 9.49 242 VAL D O 1
ATOM 6999 N N . LEU D 1 266 ? 34.799 48.204 56.266 1.00 7.27 243 LEU D N 1
ATOM 7000 C CA . LEU D 1 266 ? 34.555 46.871 55.757 1.00 7.67 243 LEU D CA 1
ATOM 7001 C C . LEU D 1 266 ? 35.033 46.739 54.321 1.00 7.88 243 LEU D C 1
ATOM 7002 O O . LEU D 1 266 ? 35.629 45.732 53.962 1.00 7.60 243 LEU D O 1
ATOM 7007 N N . THR D 1 267 ? 34.774 47.763 53.511 1.00 8.10 244 THR D N 1
ATOM 7008 C CA . THR D 1 267 ? 35.271 47.809 52.136 1.00 8.46 244 THR D CA 1
ATOM 7009 C C . THR D 1 267 ? 35.506 49.250 51.690 1.00 8.87 244 THR D C 1
ATOM 7010 O O . THR D 1 267 ? 34.814 50.171 52.138 1.00 8.00 244 THR D O 1
ATOM 7022 N N . THR D 1 269 ? 36.808 51.400 47.833 1.00 9.07 246 THR D N 1
ATOM 7023 C CA . THR D 1 269 ? 37.353 51.436 46.499 1.00 9.39 246 THR D CA 1
ATOM 7024 C C . THR D 1 269 ? 38.068 52.762 46.311 1.00 9.01 246 THR D C 1
ATOM 7025 O O . THR D 1 269 ? 37.460 53.819 46.421 1.00 9.65 246 THR D O 1
ATOM 7029 N N . VAL D 1 270 ? 39.366 52.701 46.060 1.00 8.43 247 VAL D N 1
ATOM 7030 C CA . VAL D 1 270 ? 40.134 53.890 45.732 1.00 9.34 247 VAL D CA 1
ATOM 7031 C C . VAL D 1 270 ? 40.741 53.701 44.353 1.00 9.56 247 VAL D C 1
ATOM 7032 O O . VAL D 1 270 ? 41.346 52.668 44.078 1.00 9.36 247 VAL D O 1
ATOM 7044 N N . ALA D 1 272 ? 41.994 55.616 40.251 1.00 10.42 249 ALA D N 1
ATOM 7045 C CA . ALA D 1 272 ? 42.119 56.640 39.226 1.00 10.56 249 ALA D CA 1
ATOM 7046 C C . ALA D 1 272 ? 40.730 57.015 38.723 1.00 10.74 249 ALA D C 1
ATOM 7047 O O . ALA D 1 272 ? 40.045 56.201 38.123 1.00 12.14 249 ALA D O 1
ATOM 7049 N N . THR D 1 273 ? 40.310 58.250 38.956 1.00 10.30 250 THR D N 1
ATOM 7050 C CA . THR D 1 273 ? 38.945 58.643 38.609 1.00 10.93 250 THR D CA 1
ATOM 7051 C C . THR D 1 273 ? 38.528 58.356 37.154 1.00 11.96 250 THR D C 1
ATOM 7052 O O . THR D 1 273 ? 37.403 57.917 36.904 1.00 12.02 250 THR D O 1
ATOM 7056 N N . ARG D 1 274 ? 39.429 58.614 36.207 1.00 11.87 251 ARG D N 1
ATOM 7057 C CA . ARG D 1 274 ? 39.085 58.583 34.787 1.00 11.26 251 ARG D CA 1
ATOM 7058 C C . ARG D 1 274 ? 39.297 57.218 34.117 1.00 11.43 251 ARG D C 1
ATOM 7059 O O . ARG D 1 274 ? 39.189 57.105 32.901 1.00 11.65 251 ARG D O 1
ATOM 7075 N N . PRO D 1 276 ? 38.119 53.423 33.108 1.00 10.99 253 PRO D N 1
ATOM 7076 C CA . PRO D 1 276 ? 36.795 52.831 32.876 1.00 10.16 253 PRO D CA 1
ATOM 7077 C C . PRO D 1 276 ? 36.434 51.875 33.989 1.00 10.49 253 PRO D C 1
ATOM 7078 O O . PRO D 1 276 ? 37.291 51.126 34.454 1.00 10.88 253 PRO D O 1
ATOM 7082 N N . LEU D 1 277 ? 35.177 51.920 34.420 1.00 11.05 254 LEU D N 1
ATOM 7083 C CA . LEU D 1 277 ? 34.672 51.011 35.429 1.00 9.01 254 LEU D CA 1
ATOM 7084 C C . LEU D 1 277 ? 33.176 51.164 35.640 1.00 9.85 254 LEU D C 1
ATOM 7085 O O . LEU D 1 277 ? 32.451 50.160 35.690 1.00 11.61 254 LEU D O 1
ATOM 7090 N N . VAL D 1 278 ? 32.718 52.411 35.770 1.00 8.83 255 VAL D N 1
ATOM 7091 C CA . VAL D 1 278 ? 31.347 52.691 36.188 1.00 8.67 255 VAL D CA 1
ATOM 7092 C C . VAL D 1 278 ? 30.328 52.616 35.067 1.00 8.88 255 VAL D C 1
ATOM 7093 O O . VAL D 1 278 ? 29.132 52.608 35.319 1.00 9.69 255 VAL D O 1
ATOM 7097 N N . GLY D 1 279 ? 30.797 52.579 33.829 1.00 10.32 256 GLY D N 1
ATOM 7098 C CA . GLY D 1 279 ? 29.913 52.472 32.683 1.00 8.79 256 GLY D CA 1
ATOM 7099 C C . GLY D 1 279 ? 29.831 51.029 32.246 1.00 8.94 256 GLY D C 1
ATOM 7100 O O . GLY D 1 279 ? 30.540 50.186 32.782 1.00 9.12 256 GLY D O 1
ATOM 7101 N N . ARG D 1 280 ? 28.956 50.747 31.287 1.00 9.59 257 ARG D N 1
ATOM 7102 C CA . ARG D 1 280 ? 28.803 49.398 30.738 1.00 9.86 257 ARG D CA 1
ATOM 7103 C C . ARG D 1 280 ? 29.900 49.095 29.737 1.00 9.04 257 ARG D C 1
ATOM 7104 O O . ARG D 1 280 ? 30.316 49.956 28.977 1.00 10.51 257 ARG D O 1
ATOM 7112 N N . GLY D 1 281 ? 30.375 47.863 29.748 1.00 9.77 258 GLY D N 1
ATOM 7113 C CA . GLY D 1 281 ? 31.388 47.442 28.809 1.00 9.63 258 GLY D CA 1
ATOM 7114 C C . GLY D 1 281 ? 31.086 46.054 28.287 1.00 10.17 258 GLY D C 1
ATOM 7115 O O . GLY D 1 281 ? 31.516 45.727 27.188 1.00 11.59 258 GLY D O 1
#

Nearest PDB structures (foldseek):
  4dry-assembly1_D  TM=9.846E-01  e=1.313E-45  Sinorhizobium meliloti 1021
  4dry-assembly1_A  TM=9.736E-01  e=1.477E-44  Sinorhizobium meliloti 1021
  7ucw-assembly1_B  TM=8.740E-01  e=6.431E-20  Mus musculus
  4o0l-assembly1_D  TM=8.301E-01  e=2.504E-18  Rhodotorula mucilaginosa
  5ojg-assembly1_A  TM=8.169E-01  e=2.802E-16  Caenorhabditis elegans

Organism: Rhizobium meliloti (strain 1021) (NCBI:txid266834)

Foldseek 3Di:
DEEEFEVCLAFLNVLLQLLCLQVVYAYEYEEQDCVSQVVSQVVSCVVRVHHYHYDYAQLLDLVRLVVVLVVVCVPPVAHAEYELDWADFAPLDAPVPQDPVSLVVRLSGQANSLVSNLVSNQVLPDVVWEHEYEYEAALLLPPDFHSGVSNSVSSVVSLVVLVVSCVVVCSLYHGAYEHEDAEPSAWDGDNVRDTGGDDHDYSNVVSVVVCCSVDGSVDYHRYYDRPGPRPDDD/DEEEQEPCLDDLNVLLQLLVLQVVYAYEYEEQDDVSQVVSQCVSCVVRVHHYHYDYADLLDLVRLVVVLVVVCVPPVAYAEYELDFADADDFDAPVVQDPVNLCVRLSRLANSLVSNLVSNQVLPDVVWEHEYEYEAALLLPPDFHRGVSNSVSRVVVLVVQVVSCVVVCSLYHGAYEHEDAEDDVVLVWFWDGDNVGDTGGDDHHYSNVVSVVVCCSPDRSVDDHRYYDRPGPRDDDD/DEEEFEPLLDKLNVLLQLLVLLVVYQYEYEEADPVSQVVSQVVSCVVRVHHYHYDYAQLLDLVRLVVVLVVCCVVPVAHAEYEHDFADFDPFDAPVPQDPVNLVVRLSRLANSLVSNLVSNPVLPGPVWEHEYEYEAACLLPPDFPRGVSNSVSSVVSLVVLVVSCVVVCSLYHYAYEHEDAEGDVVLVFAWDGDNVRDTGGDDHHYSNVVSVVVCVSVDGSVDDHNYYDRPGPDPDDD/DEEEQEPCLDDLNVLLQLLCLQVPYAYEYEEADCVSQVVSQCVSCVVRVHHYHYDYAQLLDLVRLVVVLVVSCVVPVAHAEYELDFFDFDPLDAPVPQDPVNLVVGCSRLASSLVSNLVSNQVLPDVVWEHEYEYEAALLLPPDFHSGVSNSVSRVVVLVVQVVSCVVVCSLYHGAYEHEDAEGCDPPCCVWDGDNVGDTDRDDHDHSNVVSVVVCCSVDGSVDYHRYYDRPGPRPDDD

InterPro domains:
  IPR002347 Short-chain dehydrogenase/reductase SDR [PF00106] (12-205)
  IPR002347 Short-chain dehydrogenase/reductase SDR [PR00080] (87-98)
  IPR002347 Short-chain dehydrogenase/reductase SDR [PR00080] (143-151)
  IPR002347 Short-chain dehydrogenase/reductase SDR [PR00080] (163-182)
  IPR002347 Short-chain dehydrogenase/reductase SDR [PR00081] (12-29)
  IPR002347 Short-chain dehydrogenase/reductase SDR [PR00081] (87-98)
  IPR002347 Short-chain dehydrogenase/reductase SDR [PR00081] (137-153)
  IPR002347 Short-chain dehydrogenase/reductase SDR [PR00081] (163-182)
  IPR002347 Short-chain dehydrogenase/reductase SDR [PR00081] (216-236)
  IPR020904 Short-chain dehydrogenase/reductase, conserved site [PS00061] (150-178)
  IPR036291 NAD(P)-binding domain superfamily [SSF51735] (9-238)

Radius of gyration: 27.74 Å; Cα contacts (8 Å, |Δi|>4): 2280; chains: 4; bounding box: 82×82×62 Å

Solvent-accessible surface area: 33947 Å² total